Protein AF-0000000077533337 (afdb_homodimer)

Solvent-accessible surface area (backbone atoms only — not comparable to full-atom values): 48650 Å² total; per-residue (Å²): 135,86,79,73,78,74,75,74,79,76,82,74,76,87,69,40,32,58,43,32,55,74,67,71,44,92,47,76,56,39,78,62,49,22,60,57,27,60,71,65,70,42,80,36,46,47,60,76,56,75,80,76,77,74,78,76,70,79,80,81,74,88,78,84,78,76,80,80,71,82,76,68,81,72,71,81,65,77,77,73,71,73,68,72,68,68,56,78,68,75,62,74,67,69,64,77,57,83,79,62,81,77,67,83,55,62,66,55,42,52,27,47,52,40,18,37,71,46,48,29,38,63,70,45,90,56,86,53,74,81,34,60,61,20,45,29,37,26,51,33,46,57,57,50,10,75,77,37,57,36,39,35,25,28,46,37,13,38,19,23,41,50,50,26,68,68,43,81,81,47,67,67,59,25,52,51,26,44,53,48,14,51,53,26,35,53,52,12,49,52,49,44,62,66,43,60,85,68,55,43,87,87,42,42,44,57,49,42,52,35,22,52,39,50,53,50,37,54,44,44,69,47,76,87,48,75,48,35,60,87,79,39,38,47,72,50,74,63,70,66,57,88,56,56,67,44,35,40,42,40,49,52,50,58,71,73,37,57,63,73,65,45,26,36,79,73,36,36,55,52,42,51,59,60,61,44,79,39,62,48,60,26,46,22,66,77,67,71,43,86,71,61,87,54,63,64,62,50,51,55,49,48,55,50,48,70,69,40,80,65,95,54,43,74,44,49,49,52,56,51,58,59,42,48,56,30,48,35,24,34,45,43,51,92,84,52,64,66,63,55,46,59,50,64,33,63,36,74,66,46,48,69,39,64,57,50,72,65,48,53,50,37,37,23,70,58,34,63,68,50,43,53,52,49,38,53,48,27,45,55,50,45,76,43,40,86,36,87,47,38,55,63,48,28,63,49,38,44,53,40,42,61,72,67,50,54,79,89,54,42,74,76,47,48,59,42,54,52,53,47,53,52,58,59,54,68,76,102,135,85,80,75,77,74,75,74,79,76,81,73,78,85,70,41,30,55,44,31,56,74,67,72,45,92,46,76,55,40,78,60,48,21,60,57,27,59,71,65,70,43,81,36,44,47,61,76,57,74,80,76,79,76,78,78,81,79,80,78,87,80,76,84,80,74,81,78,71,79,76,69,83,72,73,82,68,79,76,74,74,74,68,71,70,68,55,78,71,75,62,74,68,70,64,77,56,84,80,62,81,78,67,82,54,64,66,55,41,51,27,47,51,41,17,36,72,45,48,29,38,60,71,44,92,59,86,54,74,82,33,59,61,21,45,29,37,27,51,33,46,59,55,49,10,74,76,37,57,36,39,35,25,29,46,36,13,38,19,24,41,50,51,26,68,68,43,80,81,48,68,68,59,24,51,52,25,44,52,48,14,51,52,26,34,53,53,12,49,53,50,46,62,67,43,59,85,69,57,43,86,88,42,42,44,57,50,41,50,35,22,52,38,50,52,52,39,55,44,44,69,47,75,85,50,76,48,33,61,88,79,39,38,47,74,50,75,61,71,68,58,89,56,54,67,44,36,39,42,38,47,53,50,58,71,73,37,57,62,73,65,46,26,36,79,71,37,35,55,53,42,50,59,60,62,45,78,39,62,49,59,26,46,22,69,77,67,71,42,83,69,60,86,53,63,63,63,51,51,56,48,48,55,50,46,68,70,41,79,66,94,53,43,76,44,48,50,52,55,51,58,58,42,47,56,30,48,35,23,34,45,44,52,93,84,50,65,65,65,58,46,59,50,65,32,64,37,73,65,46,47,70,38,64,58,51,71,66,48,53,51,38,37,22,70,58,34,62,68,50,42,54,52,49,35,53,48,27,46,56,51,47,77,42,41,85,38,86,47,37,54,62,48,31,61,47,38,42,53,41,42,60,72,68,51,54,80,89,55,43,75,75,47,46,59,41,55,50,52,47,53,53,56,56,54,70,78,96

Organism: Fusarium solani (NCBI:txid169388)

Foldseek 3Di:
DPPPPPDDDPPPPPQAWPVCVVVVHDFPNDPPATPVCVVVVHDTNSVPDPPPPPPPPPPPDDDDDDDCPPPPDPPPPDPPPCCVPVPVPCPPPVPPPPPPVPPDDVLLVQLLCLFLPPQQLLPDPDPPCPDPSVCLRNPLQVVVCVVVVLSSLLSSLSSLLVVLLVDDDDPVSSVVSNVSSVVSLVVSLVSLVVCLVPDDLVCLLVLLSSLVSNLLSLLSNPAPDLQRQSQAGAQDPPPTDSNLVSLLSNVVSPVVDPPCSNCPDSNVSVVCLQPPQQPLDAQCVVVVHDADPVVVLLVVLLVVLCPDDDPCSVQLNVLSVLLVLLSCRHRNDPPDRSDRRRSLSVDLCSSSNVHDPSLNVCVNNLPQSSLLSSLQSLLSLLVCCVRSSSVPNSVSSLVSSVVRHDPVCCVSNVRSVVSSVRSVVVVD/DPPPPPDDDPDPPPQAWPVCVVVVHDFPNDPPATPVCVVVVHDTNSVPDPPPPPPPPPDDDDDDDDDPPPPPDPDDPDPPPCCVPVPPPCPPPPPPPPPPPPPDDVLLVQLLCLFLPPQQLLPDPDPPCPDPSVCLRNPLQVVVCVVVVLSSLLSSLSSLLVVLLVDDDDPVSSVVSNVSSVVSLVVSLVSLVVCLVPDDLVCLLVLLSSLVSNLLSLLSNPAPDLQRQSQAGAQDPPPTDSNLVSLLSNVVSPVVDPPCSNCPDSNVSVSCLQPPQAPLDAQCVVSVHDADPVVVLLVVLLVVLCPDDDDCSVQLNVLSVLLVLLSCRHRNDPPDRSPRRRSLSVDLCSSSNVHDPSLNVCVNNLPQSSLLSSLQSLLVLLVCCVRSSSVCNSVSSLVSSVVRHDPVCCVSNVRSVVSSVRSVVVVD

Radius of gyration: 33.66 Å; Cα contacts (8 Å, |Δi|>4): 973; chains: 2; bounding box: 120×99×84 Å

Nearest PDB structures (foldseek):
  7vpr-assembly2_C  TM=4.985E-01  e=7.270E-05  Nakaseomyces glabratus CBS 138
  4wrq-assembly1_A  TM=2.367E-01  e=7.260E+00  Homo sapiens

Sequence (856 aa):
MNIVHHRKPRKRSTTGCSTCRKRKIKCDEGRPACANCLQFKVHCGFKDTPSTESGSSRIDNESNSGVELPRGKKRPGRPRKNWTNWGPKDVPVTSPGPASACSLQVSDVELTLQFASYTGPSLVVSPDLQGPLSQFWSHNVPRLGLQFHFVLHLAFSLAAHHLAYLETGDREKRNLLVALAEHHFSLGLAETAELLPQFDVDTCSSLYIASMLTCVNKVAAGPQSKRDLLVCSMGDDQESRTWMPLIRGVRVIRSRFPTEVLFSGHLEPFRHYSSAPSSLQPTCTRLNIKRLDWEEPLDCLRKFVELSDGSSASVRPRALDAMIPIYAATYGRVEEQASGAKPLYRFVFHWMYWLEAEFIASLQQGDQVSLLILAYYAVLLNTMRNKWYMEPWAEHIIASIKEEIKQDLQRYLQWPLEALDIGTSDGAMNIVHHRKPRKRSTTGCSTCRKRKIKCDEGRPACANCLQFKVHCGFKDTPSTESGSSRIDNESNSGVELPRGKKRPGRPRKNWTNWGPKDVPVTSPGPASACSLQVSDVELTLQFASYTGPSLVVSPDLQGPLSQFWSHNVPRLGLQFHFVLHLAFSLAAHHLAYLETGDREKRNLLVALAEHHFSLGLAETAELLPQFDVDTCSSLYIASMLTCVNKVAAGPQSKRDLLVCSMGDDQESRTWMPLIRGVRVIRSRFPTEVLFSGHLEPFRHYSSAPSSLQPTCTRLNIKRLDWEEPLDCLRKFVELSDGSSASVRPRALDAMIPIYAATYGRVEEQASGAKPLYRFVFHWMYWLEAEFIASLQQGDQVSLLILAYYAVLLNTMRNKWYMEPWAEHIIASIKEEIKQDLQRYLQWPLEALDIGTSDGA

pLDDT: mean 76.34, std 23.76, range [19.94, 98.44]

Structure (mmCIF, N/CA/C/O backbone):
data_AF-0000000077533337-model_v1
#
loop_
_entity.id
_entity.type
_entity.pdbx_description
1 polymer 'Zn(2)-C6 fungal-type domain-containing protein'
#
loop_
_atom_site.group_PDB
_atom_site.id
_atom_site.type_symbol
_atom_site.label_atom_id
_atom_site.label_alt_id
_atom_site.label_comp_id
_atom_site.label_asym_id
_atom_site.label_entity_id
_atom_site.label_seq_id
_atom_site.pdbx_PDB_ins_code
_atom_site.Cartn_x
_atom_site.Cartn_y
_atom_site.Cartn_z
_atom_site.occupancy
_atom_site.B_iso_or_equiv
_atom_site.auth_seq_id
_atom_site.auth_comp_id
_atom_site.auth_asym_id
_atom_site.auth_atom_id
_atom_site.pdbx_PDB_model_num
ATOM 1 N N . MET A 1 1 ? -6.633 15.812 -52.906 1 26.62 1 MET A N 1
ATOM 2 C CA . MET A 1 1 ? -7.527 16.484 -51.969 1 26.62 1 MET A CA 1
ATOM 3 C C . MET A 1 1 ? -7.395 15.883 -50.562 1 26.62 1 MET A C 1
ATOM 5 O O . MET A 1 1 ? -7.539 14.672 -50.406 1 26.62 1 MET A O 1
ATOM 9 N N . ASN A 1 2 ? -6.559 16.484 -49.688 1 29.97 2 ASN A N 1
ATOM 10 C CA . ASN A 1 2 ? -6.066 16.203 -48.344 1 29.97 2 ASN A CA 1
ATOM 11 C C . ASN A 1 2 ? -7.199 16.203 -47.344 1 29.97 2 ASN A C 1
ATOM 13 O O . ASN A 1 2 ? -7.793 17.25 -47.062 1 29.97 2 ASN A O 1
ATOM 17 N N . ILE A 1 3 ? -8.023 15.164 -47.281 1 37.56 3 ILE A N 1
ATOM 18 C CA . ILE A 1 3 ? -9.195 15.039 -46.438 1 37.56 3 ILE A CA 1
ATOM 19 C C . ILE A 1 3 ? -8.773 15.109 -44.969 1 37.56 3 ILE A C 1
ATOM 21 O O . ILE A 1 3 ? -8.094 14.211 -44.469 1 37.56 3 ILE A O 1
ATOM 25 N N . VAL A 1 4 ? -8.453 16.312 -44.469 1 35.28 4 VAL A N 1
ATOM 26 C CA . VAL A 1 4 ? -8.156 16.562 -43.031 1 35.28 4 VAL A CA 1
ATOM 27 C C . VAL A 1 4 ? -9.352 16.156 -42.188 1 35.28 4 VAL A C 1
ATOM 29 O O . VAL A 1 4 ? -10.461 16.656 -42.375 1 35.28 4 VAL A O 1
ATOM 32 N N . HIS A 1 5 ? -9.422 14.875 -41.844 1 35.94 5 HIS A N 1
ATOM 33 C CA . HIS A 1 5 ? -10.445 14.383 -40.906 1 35.94 5 HIS A CA 1
ATOM 34 C C . HIS A 1 5 ? -10.461 15.195 -39.625 1 35.94 5 HIS A C 1
ATOM 36 O O . HIS A 1 5 ? -9.445 15.289 -38.938 1 35.94 5 HIS A O 1
ATOM 42 N N . HIS A 1 6 ? -11.25 16.25 -39.625 1 35.38 6 HIS A N 1
ATOM 43 C CA . HIS A 1 6 ? -11.523 17.078 -38.438 1 35.38 6 HIS A CA 1
ATOM 44 C C . HIS A 1 6 ? -12.102 16.234 -37.312 1 35.38 6 HIS A C 1
ATOM 46 O O . HIS A 1 6 ? -13.117 15.555 -37.5 1 35.38 6 HIS A O 1
ATOM 52 N N . ARG A 1 7 ? -11.305 15.695 -36.438 1 36.22 7 ARG A N 1
ATOM 53 C CA . ARG A 1 7 ? -11.766 15.031 -35.219 1 36.22 7 ARG A CA 1
ATOM 54 C C . ARG A 1 7 ? -12.758 15.898 -34.469 1 36.22 7 ARG A C 1
ATOM 56 O O . ARG A 1 7 ? -12.5 17.078 -34.25 1 36.22 7 ARG A O 1
ATOM 63 N N . LYS A 1 8 ? -14.016 15.562 -34.5 1 40.16 8 LYS A N 1
ATOM 64 C CA . LYS A 1 8 ? -15.078 16.25 -33.781 1 40.16 8 LYS A CA 1
ATOM 65 C C . LYS A 1 8 ? -14.703 16.438 -32.312 1 40.16 8 LYS A C 1
ATOM 67 O O . LYS A 1 8 ? -14.148 15.531 -31.688 1 40.16 8 LYS A O 1
ATOM 72 N N . PRO A 1 9 ? -14.656 17.656 -31.812 1 36.84 9 PRO A N 1
ATOM 73 C CA . PRO A 1 9 ? -14.375 17.891 -30.391 1 36.84 9 PRO A CA 1
ATOM 74 C C . PRO A 1 9 ? -15.312 17.109 -29.469 1 36.84 9 PRO A C 1
ATOM 76 O O . PRO A 1 9 ? -16.5 16.984 -29.75 1 36.84 9 PRO A O 1
ATOM 79 N N . ARG A 1 10 ? -14.945 16.078 -28.844 1 41.53 10 ARG A N 1
ATOM 80 C CA . ARG A 1 10 ? -15.727 15.312 -27.875 1 41.53 10 ARG A CA 1
ATOM 81 C C . ARG A 1 10 ? -16.453 16.234 -26.906 1 41.53 10 ARG A C 1
ATOM 83 O O . ARG A 1 10 ? -15.898 17.234 -26.453 1 41.53 10 ARG A O 1
ATOM 90 N N . LYS A 1 11 ? -17.766 16.25 -26.859 1 41.38 11 LYS A N 1
ATOM 91 C CA . LYS A 1 11 ? -18.656 17.016 -25.984 1 41.38 11 LYS A CA 1
ATOM 92 C C . LYS A 1 11 ? -18.312 16.812 -24.516 1 41.38 11 LYS A C 1
ATOM 94 O O . LYS A 1 11 ? -18.297 15.672 -24.031 1 41.38 11 LYS A O 1
ATOM 99 N N . ARG A 1 12 ? -17.484 17.609 -23.859 1 44.31 12 ARG A N 1
ATOM 100 C CA . ARG A 1 12 ? -17.203 17.656 -22.438 1 44.31 12 ARG A CA 1
ATOM 101 C C . ARG A 1 12 ? -18.5 17.672 -21.625 1 44.31 12 ARG A C 1
ATOM 103 O O . ARG A 1 12 ? -19.422 18.422 -21.938 1 44.31 12 ARG A O 1
ATOM 110 N N . SER A 1 13 ? -18.844 16.609 -20.984 1 47.53 13 SER A N 1
ATOM 111 C CA . SER A 1 13 ? -20.016 16.625 -20.109 1 47.53 13 SER A CA 1
ATOM 112 C C . SER A 1 13 ? -19.922 17.719 -19.047 1 47.53 13 SER A C 1
ATOM 114 O O . SER A 1 13 ? -18.906 17.812 -18.359 1 47.53 13 SER A O 1
ATOM 116 N N . THR A 1 14 ? -20.484 18.781 -19.062 1 58.12 14 THR A N 1
ATOM 117 C CA . THR A 1 14 ? -20.5 19.969 -18.188 1 58.12 14 THR A CA 1
ATOM 118 C C . THR A 1 14 ? -21.203 19.656 -16.875 1 58.12 14 THR A C 1
ATOM 120 O O . THR A 1 14 ? -21.234 20.484 -15.969 1 58.12 14 THR A O 1
ATOM 123 N N . THR A 1 15 ? -21.641 18.375 -16.562 1 65.19 15 THR A N 1
ATOM 124 C CA . THR A 1 15 ? -22.516 18.125 -15.406 1 65.19 15 THR A CA 1
ATOM 125 C C . THR A 1 15 ? -21.781 17.281 -14.359 1 65.19 15 THR A C 1
ATOM 127 O O . THR A 1 15 ? -22.406 16.75 -13.445 1 65.19 15 THR A O 1
ATOM 130 N N . GLY A 1 16 ? -20.594 17.172 -14.484 1 70.62 16 GLY A N 1
ATOM 131 C CA . GLY A 1 16 ? -19.844 16.391 -13.508 1 70.62 16 GLY A CA 1
ATOM 132 C C . GLY A 1 16 ? -19.625 17.125 -12.203 1 70.62 16 GLY A C 1
ATOM 133 O O . GLY A 1 16 ? -19.812 18.328 -12.125 1 70.62 16 GLY A O 1
ATOM 134 N N . CYS A 1 17 ? -19.406 16.25 -11.094 1 69.81 17 CYS A N 1
ATOM 135 C CA . CYS A 1 17 ? -19.203 16.891 -9.805 1 69.81 17 CYS A CA 1
ATOM 136 C C . CYS A 1 17 ? -17.969 17.781 -9.82 1 69.81 17 CYS A C 1
ATOM 138 O O . CYS A 1 17 ? -17.062 17.562 -10.617 1 69.81 17 CYS A O 1
ATOM 140 N N . SER A 1 18 ? -18.047 18.812 -9.055 1 73.06 18 SER A N 1
ATOM 141 C CA . SER A 1 18 ? -16.984 19.812 -9.039 1 73.06 18 SER A CA 1
ATOM 142 C C . SER A 1 18 ? -15.625 19.172 -8.758 1 73.06 18 SER A C 1
ATOM 144 O O . SER A 1 18 ? -14.594 19.625 -9.273 1 73.06 18 SER A O 1
ATOM 146 N N . THR A 1 19 ? -15.578 18.141 -8.102 1 71.56 19 THR A N 1
ATOM 147 C CA . THR A 1 19 ? -14.352 17.438 -7.73 1 71.56 19 THR A CA 1
ATOM 148 C C . THR A 1 19 ? -13.773 16.688 -8.922 1 71.56 19 THR A C 1
ATOM 150 O O . THR A 1 19 ? -12.578 16.75 -9.188 1 71.56 19 THR A O 1
ATOM 153 N N . CYS A 1 20 ? -14.539 16.047 -9.586 1 69 20 CYS A N 1
ATOM 154 C CA . CYS A 1 20 ? -14.125 15.32 -10.781 1 69 20 CYS A CA 1
ATOM 155 C C . CYS A 1 20 ? -13.68 16.281 -11.883 1 69 20 CYS A C 1
ATOM 157 O O . CYS A 1 20 ? -12.711 16.016 -12.586 1 69 20 CYS A O 1
ATOM 159 N N . ARG A 1 21 ? -14.406 17.406 -12.008 1 69.94 21 ARG A N 1
ATOM 160 C CA . ARG A 1 21 ? -14.078 18.438 -12.977 1 69.94 21 ARG A CA 1
ATOM 161 C C . ARG A 1 21 ? -12.695 19.031 -12.695 1 69.94 21 ARG A C 1
ATOM 163 O O . ARG A 1 21 ? -11.906 19.234 -13.617 1 69.94 21 ARG A O 1
ATOM 170 N N . LYS A 1 22 ? -12.508 19.234 -11.508 1 67.31 22 LYS A N 1
ATOM 171 C CA . LYS A 1 22 ? -11.219 19.781 -11.086 1 67.31 22 LYS A CA 1
ATOM 172 C C . LYS A 1 22 ? -10.094 18.781 -11.32 1 67.31 22 LYS A C 1
ATOM 174 O O . LYS A 1 22 ? -8.977 19.172 -11.672 1 67.31 22 LYS A O 1
ATOM 179 N N . ARG A 1 23 ? -10.328 17.609 -11.305 1 65.06 23 ARG A N 1
ATOM 180 C CA . ARG A 1 23 ? -9.383 16.5 -11.445 1 65.06 23 ARG A CA 1
ATOM 181 C C . ARG A 1 23 ? -9.289 16.047 -12.898 1 65.06 23 ARG A C 1
ATOM 183 O O . ARG A 1 23 ? -8.477 15.188 -13.234 1 65.06 23 ARG A O 1
ATOM 190 N N . LYS A 1 24 ? -10.188 16.656 -13.75 1 60.75 24 LYS A N 1
ATOM 191 C CA . LYS A 1 24 ? -10.266 16.391 -15.18 1 60.75 24 LYS A CA 1
ATOM 192 C C . LYS A 1 24 ? -10.461 14.906 -15.461 1 60.75 24 LYS A C 1
ATOM 194 O O . LYS A 1 24 ? -9.828 14.352 -16.359 1 60.75 24 LYS A O 1
ATOM 199 N N . ILE A 1 25 ? -11.242 14.289 -14.625 1 66.94 25 ILE A N 1
ATOM 200 C CA . ILE A 1 25 ? -11.656 12.914 -14.867 1 66.94 25 ILE A CA 1
ATOM 201 C C . ILE A 1 25 ? -13.141 12.875 -15.234 1 66.94 25 ILE A C 1
ATOM 203 O O . ILE A 1 25 ? -13.906 13.75 -14.836 1 66.94 25 ILE A O 1
ATOM 207 N N . LYS A 1 26 ? -13.5 11.836 -16.047 1 66.88 26 LYS A N 1
ATOM 208 C CA . LYS A 1 26 ? -14.891 11.672 -16.438 1 66.88 26 LYS A CA 1
ATOM 209 C C . LYS A 1 26 ? -15.758 11.273 -15.242 1 66.88 26 LYS A C 1
ATOM 211 O O . LYS A 1 26 ? -15.516 10.25 -14.602 1 66.88 26 LYS A O 1
ATOM 216 N N . CYS A 1 27 ? -16.594 12.055 -14.766 1 69.06 27 CYS A N 1
ATOM 217 C CA . CYS A 1 27 ? -17.531 11.875 -13.664 1 69.06 27 CYS A CA 1
ATOM 218 C C . CYS A 1 27 ? -18.734 11.039 -14.094 1 69.06 27 CYS A C 1
ATOM 220 O O . CYS A 1 27 ? -19.234 11.203 -15.203 1 69.06 27 CYS A O 1
ATOM 222 N N . ASP A 1 28 ? -19.219 10.141 -13.484 1 69.5 28 ASP A N 1
ATOM 223 C CA . ASP A 1 28 ? -20.391 9.352 -13.812 1 69.5 28 ASP A CA 1
ATOM 224 C C . ASP A 1 28 ? -21.672 10.062 -13.359 1 69.5 28 ASP A C 1
ATOM 226 O O . ASP A 1 28 ? -22.766 9.523 -13.516 1 69.5 28 ASP A O 1
ATOM 230 N N . GLU A 1 29 ? -21.625 11.219 -12.742 1 69.5 29 GLU A N 1
ATOM 231 C CA . GLU A 1 29 ? -22.719 12.109 -12.336 1 69.5 29 GLU A CA 1
ATOM 232 C C . GLU A 1 29 ? -23.641 11.422 -11.352 1 69.5 29 GLU A C 1
ATOM 234 O O . GLU A 1 29 ? -24.812 11.82 -11.203 1 69.5 29 GLU A O 1
ATOM 239 N N . GLY A 1 30 ? -23.094 10.359 -10.719 1 69.94 30 GLY A N 1
ATOM 240 C CA . GLY A 1 30 ? -23.906 9.727 -9.688 1 69.94 30 GLY A CA 1
ATOM 241 C C . GLY A 1 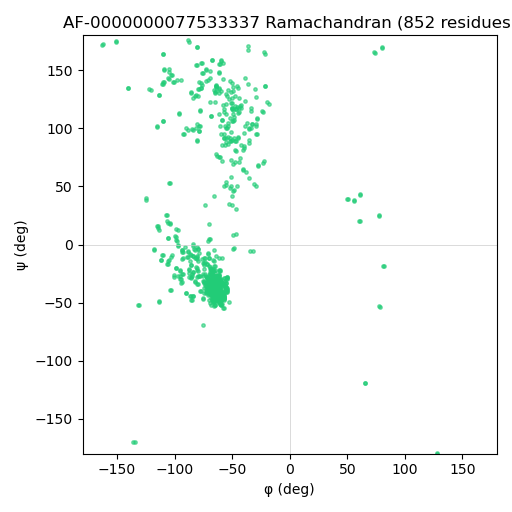30 ? -24.172 10.633 -8.5 1 69.94 30 GLY A C 1
ATOM 242 O O . GLY A 1 30 ? -23.297 11.414 -8.102 1 69.94 30 GLY A O 1
ATOM 243 N N . ARG A 1 31 ? -25.469 10.828 -7.977 1 68.69 31 ARG A N 1
ATOM 244 C CA . ARG A 1 31 ? -25.891 11.539 -6.777 1 68.69 31 ARG A CA 1
ATOM 245 C C . ARG A 1 31 ? -26.297 10.562 -5.68 1 68.69 31 ARG A C 1
ATOM 247 O O . ARG A 1 31 ? -26.766 9.453 -5.961 1 68.69 31 ARG A O 1
ATOM 254 N N . PRO A 1 32 ? -26.016 10.875 -4.5 1 65.19 32 PRO A N 1
ATOM 255 C CA . PRO A 1 32 ? -25.516 12.141 -3.959 1 65.19 32 PRO A CA 1
ATOM 256 C C . PRO A 1 32 ? -24 12.266 -4.07 1 65.19 32 PRO A C 1
ATOM 258 O O . PRO A 1 32 ? -23.453 13.359 -3.914 1 65.19 32 PRO A O 1
ATOM 261 N N . ALA A 1 33 ? -23.266 11.195 -4.43 1 70.88 33 ALA A N 1
ATOM 262 C CA . ALA A 1 33 ? -21.828 11.25 -4.66 1 70.88 33 ALA A CA 1
ATOM 263 C C . ALA A 1 33 ? -21.438 10.383 -5.855 1 70.88 33 ALA A C 1
ATOM 265 O O . ALA A 1 33 ? -21.969 9.289 -6.039 1 70.88 33 ALA A O 1
ATOM 266 N N . CYS A 1 34 ? -20.578 10.969 -6.719 1 70 34 CYS A N 1
ATOM 267 C CA . CYS A 1 34 ? -20.219 10.227 -7.922 1 70 34 CYS A CA 1
ATOM 268 C C . CYS A 1 34 ? -19.281 9.07 -7.594 1 70 34 CYS A C 1
ATOM 270 O O . CYS A 1 34 ? -18.578 9.109 -6.586 1 70 34 CYS A O 1
ATOM 272 N N . ALA A 1 35 ? -19.375 8.07 -8.406 1 68.38 35 ALA A N 1
ATOM 273 C CA . ALA A 1 35 ? -18.625 6.832 -8.195 1 68.38 35 ALA A CA 1
ATOM 274 C C . ALA A 1 35 ? -17.125 7.109 -8.125 1 68.38 35 ALA A C 1
ATOM 276 O O . ALA A 1 35 ? -16.406 6.465 -7.363 1 68.38 35 ALA A O 1
ATOM 277 N N . ASN A 1 36 ? -16.719 8.094 -8.844 1 63.66 36 ASN A N 1
ATOM 278 C CA . ASN A 1 36 ? -15.305 8.453 -8.859 1 63.66 36 ASN A CA 1
ATOM 279 C C . ASN A 1 36 ? -14.859 9.039 -7.52 1 63.66 36 ASN A C 1
ATOM 281 O O . ASN A 1 36 ? -13.836 8.625 -6.969 1 63.66 36 ASN A O 1
ATOM 285 N N . CYS A 1 37 ? -15.539 9.914 -7.086 1 65.56 37 CYS A N 1
ATOM 286 C CA . CYS A 1 37 ? -15.227 10.578 -5.824 1 65.56 37 CYS A CA 1
ATOM 287 C C . CYS A 1 37 ? -15.359 9.609 -4.656 1 65.56 37 CYS A C 1
ATOM 289 O O . CYS A 1 37 ? -14.539 9.625 -3.734 1 65.56 37 CYS A O 1
ATOM 291 N N . LEU A 1 38 ? -16.375 8.789 -4.812 1 62.91 38 LEU A N 1
ATOM 292 C CA . LEU A 1 38 ? -16.562 7.75 -3.807 1 62.91 38 LEU A CA 1
ATOM 293 C C . LEU A 1 38 ? -15.406 6.762 -3.828 1 62.91 38 LEU A C 1
ATOM 295 O O . LEU A 1 38 ? -14.906 6.367 -2.775 1 62.91 38 LEU A O 1
ATOM 299 N N . GLN A 1 39 ? -15.055 6.5 -5 1 61.28 39 GLN A N 1
ATOM 300 C CA . GLN A 1 39 ? -13.977 5.539 -5.211 1 61.28 39 GLN A CA 1
ATOM 301 C C . GLN A 1 39 ? -12.648 6.082 -4.695 1 61.28 39 GLN A C 1
ATOM 303 O O . GLN A 1 39 ? -11.859 5.348 -4.098 1 61.28 39 GLN A O 1
ATOM 308 N N . PHE A 1 40 ? -12.523 7.348 -4.84 1 58.72 40 PHE A N 1
ATOM 309 C CA . PHE A 1 40 ? -11.258 7.988 -4.492 1 58.72 40 PHE A CA 1
ATOM 310 C C . PHE A 1 40 ? -11.336 8.617 -3.107 1 58.72 40 PHE A C 1
ATOM 312 O O . PHE A 1 40 ? -10.398 9.297 -2.68 1 58.72 40 PHE A O 1
ATOM 319 N N . LYS A 1 41 ? -12.5 8.359 -2.514 1 54.66 41 LYS A N 1
ATOM 320 C CA . LYS A 1 41 ? -12.797 8.812 -1.158 1 54.66 41 LYS A CA 1
ATOM 321 C C . LYS A 1 41 ? -12.484 10.297 -0.99 1 54.66 41 LYS A C 1
ATOM 323 O O . LYS A 1 41 ? -11.852 10.688 -0.011 1 54.66 41 LYS A O 1
ATOM 328 N N . VAL A 1 42 ? -12.797 11.055 -2.01 1 63.16 42 VAL A N 1
ATOM 329 C CA . VAL A 1 42 ? -12.703 12.508 -1.986 1 63.16 42 VAL A CA 1
ATOM 330 C C . VAL A 1 42 ? -14.094 13.117 -1.861 1 63.16 42 VAL A C 1
ATOM 332 O O . VAL A 1 42 ? -15.094 12.469 -2.16 1 63.16 42 VAL A O 1
ATOM 335 N N . HIS A 1 43 ? -14.125 14.219 -1.229 1 64.44 43 HIS A N 1
ATOM 336 C CA . HIS A 1 43 ? -15.391 14.938 -1.153 1 64.44 43 HIS A CA 1
ATOM 337 C C . HIS A 1 43 ? -15.953 15.203 -2.545 1 64.44 43 HIS A C 1
ATOM 339 O O . HIS A 1 43 ? -15.297 15.836 -3.373 1 64.44 43 HIS A O 1
ATOM 345 N N . CYS A 1 44 ? -17.156 14.672 -2.748 1 66.56 44 CYS A N 1
ATOM 346 C CA . CYS A 1 44 ? -17.812 14.844 -4.035 1 66.56 44 CYS A CA 1
ATOM 347 C C . CYS A 1 44 ? -18.547 16.172 -4.102 1 66.56 44 CYS A C 1
ATOM 349 O O . CYS A 1 44 ? -19.266 16.547 -3.168 1 66.56 44 CYS A O 1
ATOM 351 N N . GLY A 1 45 ? -18.359 17 -5.016 1 67.19 45 GLY A N 1
ATOM 352 C CA . GLY A 1 45 ? -18.969 18.312 -5.207 1 67.19 45 GLY A CA 1
ATOM 353 C C . GLY A 1 45 ? -20.469 18.266 -5.312 1 67.19 45 GLY A C 1
ATOM 354 O O . GLY A 1 45 ? -21.141 19.312 -5.234 1 67.19 45 GLY A O 1
ATOM 355 N N . PHE A 1 46 ? -21.141 17.094 -5.465 1 68.62 46 PHE A N 1
ATOM 356 C CA . PHE A 1 46 ? -22.594 16.984 -5.531 1 68.62 46 PHE A CA 1
ATOM 357 C C . PHE A 1 46 ? -23.203 17.031 -4.133 1 68.62 46 PHE A C 1
ATOM 359 O O . PHE A 1 46 ? -24.375 17.344 -3.977 1 68.62 46 PHE A O 1
ATOM 366 N N . LYS A 1 47 ? -22.547 16.797 -3.207 1 60.56 47 LYS A N 1
ATOM 367 C CA . LYS A 1 47 ? -23.109 16.703 -1.862 1 60.56 47 LYS A CA 1
ATOM 368 C C . LYS A 1 47 ? -23.516 18.078 -1.332 1 60.56 47 LYS A C 1
ATOM 370 O O . LYS A 1 47 ? -24.438 18.188 -0.534 1 60.56 47 LYS A O 1
ATOM 375 N N . ASP A 1 48 ? -22.938 19.156 -1.685 1 50.44 48 ASP A N 1
ATOM 376 C CA . ASP A 1 48 ? -23.219 20.484 -1.162 1 50.44 48 ASP A CA 1
ATOM 377 C C . ASP A 1 48 ? -24.344 21.172 -1.959 1 50.44 48 ASP A C 1
ATOM 379 O O . ASP A 1 48 ? -24.688 22.312 -1.69 1 50.44 48 ASP A O 1
ATOM 383 N N . THR A 1 49 ? -24.75 20.641 -3.061 1 42.84 49 THR A N 1
ATOM 384 C CA . THR A 1 49 ? -25.797 21.375 -3.775 1 42.84 49 THR A CA 1
ATOM 385 C C . THR A 1 49 ? -27.172 21.078 -3.184 1 42.84 49 THR A C 1
ATOM 387 O O . THR A 1 49 ? -27.609 19.922 -3.184 1 42.84 49 THR A O 1
ATOM 390 N N . PRO A 1 50 ? -27.734 21.938 -2.354 1 37.19 50 PRO A N 1
ATOM 391 C CA . PRO A 1 50 ? -29.141 21.797 -1.988 1 37.19 50 PRO A CA 1
ATOM 392 C C . PRO A 1 50 ? -30.031 21.531 -3.195 1 37.19 50 PRO A C 1
ATOM 394 O O . PRO A 1 50 ? -29.766 22.031 -4.289 1 37.19 50 PRO A O 1
ATOM 397 N N . SER A 1 51 ? -30.703 20.453 -3.289 1 36.72 51 SER A N 1
ATOM 398 C CA . SER A 1 51 ? -31.781 20.234 -4.25 1 36.72 51 SER A CA 1
ATOM 399 C C . SER A 1 51 ? -32.688 21.438 -4.32 1 36.72 51 SER A C 1
ATOM 401 O O . SER A 1 51 ? -33.438 21.734 -3.367 1 36.72 51 SER A O 1
ATOM 403 N N . THR A 1 52 ? -32.406 22.562 -4.82 1 30.81 52 THR A N 1
ATOM 404 C CA . THR A 1 52 ? -33.469 23.531 -5.074 1 30.81 52 THR A CA 1
ATOM 405 C C . THR A 1 52 ? -34.594 22.891 -5.852 1 30.81 52 THR A C 1
ATOM 407 O O . THR A 1 52 ? -34.406 22.438 -6.984 1 30.81 52 THR A O 1
ATOM 410 N N . GLU A 1 53 ? -35.594 22.297 -5.145 1 31.09 53 GLU A N 1
ATOM 411 C CA . GLU A 1 53 ? -36.938 21.969 -5.637 1 31.09 53 GLU A CA 1
ATOM 412 C C . GLU A 1 53 ? -37.562 23.125 -6.406 1 31.09 53 GLU A C 1
ATOM 414 O O . GLU A 1 53 ? -37.969 24.125 -5.812 1 31.09 53 GLU A O 1
ATOM 419 N N . SER A 1 54 ? -36.969 23.734 -7.34 1 27.88 54 SER A N 1
ATOM 420 C CA . SER A 1 54 ? -37.75 24.703 -8.094 1 27.88 54 SER A CA 1
ATOM 421 C C . SER A 1 54 ? -39.062 24.109 -8.594 1 27.88 54 SER A C 1
ATOM 423 O O . SER A 1 54 ? -39.062 23.094 -9.305 1 27.88 54 SER A O 1
ATOM 425 N N . GLY A 1 55 ? -40.219 24.312 -7.863 1 27.38 55 GLY A N 1
ATOM 426 C CA . GLY A 1 55 ? -41.656 24.125 -8.109 1 27.38 55 GLY A CA 1
ATOM 427 C C . GLY A 1 55 ? -42.094 24.688 -9.453 1 27.38 55 GLY A C 1
ATOM 428 O O . GLY A 1 55 ? -42.906 25.609 -9.5 1 27.38 55 GLY A O 1
ATOM 429 N N . SER A 1 56 ? -41.344 24.75 -10.484 1 25.53 56 SER A N 1
ATOM 430 C CA . SER A 1 56 ? -41.969 25.406 -11.641 1 25.53 56 SER A CA 1
ATOM 431 C C . SER A 1 56 ? -43.25 24.688 -12.07 1 25.53 56 SER A C 1
ATOM 433 O O . SER A 1 56 ? -43.25 23.469 -12.242 1 25.53 56 SER A O 1
ATOM 435 N N . SER A 1 57 ? -44.438 25.344 -11.766 1 24.64 57 SER A N 1
ATOM 436 C CA . SER A 1 57 ? -45.812 25.156 -12.156 1 24.64 57 SER A CA 1
ATOM 437 C C . SER A 1 57 ? -45.969 25.047 -13.672 1 24.64 57 SER A C 1
ATOM 439 O O . SER A 1 57 ? -47.031 25.281 -14.219 1 24.64 57 SER A O 1
ATOM 441 N N . ARG A 1 58 ? -45.094 24.5 -14.414 1 21.59 58 ARG A N 1
ATOM 442 C CA . ARG A 1 58 ? -45.406 24.688 -15.836 1 21.59 58 ARG A CA 1
ATOM 443 C C . ARG A 1 58 ? -46.75 24.109 -16.188 1 21.59 58 ARG A C 1
ATOM 445 O O . ARG A 1 58 ? -47.094 22.984 -15.789 1 21.59 58 ARG A O 1
ATOM 452 N N . ILE A 1 59 ? -47.75 24.953 -16.422 1 23.12 59 ILE A N 1
ATOM 453 C CA . ILE A 1 59 ? -49.125 24.891 -16.953 1 23.12 59 ILE A CA 1
ATOM 454 C C . ILE A 1 59 ? -49.094 24.172 -18.312 1 23.12 59 ILE A C 1
ATOM 456 O O . ILE A 1 59 ? -48.656 24.719 -19.312 1 23.12 59 ILE A O 1
ATOM 460 N N . ASP A 1 60 ? -48.438 22.984 -18.5 1 20.44 60 ASP A N 1
ATOM 461 C CA . ASP A 1 60 ? -48.406 22.391 -19.828 1 20.44 60 ASP A CA 1
ATOM 462 C C . ASP A 1 60 ? -49.844 22.109 -20.328 1 20.44 60 ASP A C 1
ATOM 464 O O . ASP A 1 60 ? -50.594 21.359 -19.672 1 20.44 60 ASP A O 1
ATOM 468 N N . ASN A 1 61 ? -50.5 22.953 -21.094 1 19.94 61 ASN A N 1
ATOM 469 C CA . ASN A 1 61 ? -51.781 23.031 -21.812 1 19.94 61 ASN A CA 1
ATOM 470 C C . ASN A 1 61 ? -52 21.812 -22.719 1 19.94 61 ASN A C 1
ATOM 472 O O . ASN A 1 61 ? -53.125 21.453 -23.031 1 19.94 61 ASN A O 1
ATOM 476 N N . GLU A 1 62 ? -51.094 21.328 -23.594 1 20.61 62 GLU A N 1
ATOM 477 C CA . GLU A 1 62 ? -51.531 21.078 -24.969 1 20.61 62 GLU A CA 1
ATOM 478 C C . GLU A 1 62 ? -52.5 19.891 -25.031 1 20.61 62 GLU A C 1
ATOM 480 O O . GLU A 1 62 ? -52.375 18.969 -24.234 1 20.61 62 GLU A O 1
ATOM 485 N N . SER A 1 63 ? -53.531 19.859 -26.047 1 21.56 63 SER A N 1
ATOM 486 C CA . SER A 1 63 ? -54.781 19.344 -26.531 1 21.56 63 SER A CA 1
ATOM 487 C C . SER A 1 63 ? -54.656 17.922 -27.047 1 21.56 63 SER A C 1
ATOM 489 O O . SER A 1 63 ? -55.625 17.172 -27.078 1 21.56 63 SER A O 1
ATOM 491 N N . ASN A 1 64 ? -53.562 17.562 -27.797 1 20.59 64 ASN A N 1
ATOM 492 C CA . ASN A 1 64 ? -53.875 16.828 -29.016 1 20.59 64 ASN A CA 1
ATOM 493 C C . ASN A 1 64 ? -54.406 15.43 -28.719 1 20.59 64 ASN A C 1
ATOM 495 O O . ASN A 1 64 ? -54.031 14.812 -27.734 1 20.59 64 ASN A O 1
ATOM 499 N N . SER A 1 65 ? -55.438 14.844 -29.516 1 22.62 65 SER A N 1
ATOM 500 C CA . SER A 1 65 ? -56.531 13.883 -29.594 1 22.62 65 SER A CA 1
ATOM 501 C C . SER A 1 65 ? -56.031 12.453 -29.734 1 22.62 65 SER A C 1
ATOM 503 O O . SER A 1 65 ? -56.812 11.508 -29.844 1 22.62 65 SER A O 1
ATOM 505 N N . GLY A 1 66 ? -54.75 12.312 -30.016 1 21.06 66 GLY A N 1
ATOM 506 C CA . GLY A 1 66 ? -54.5 11.156 -30.875 1 21.06 66 GLY A CA 1
ATOM 507 C C . GLY A 1 66 ? -55 9.859 -30.266 1 21.06 66 GLY A C 1
ATOM 508 O O . GLY A 1 66 ? -55.281 9.789 -29.062 1 21.06 66 GLY A O 1
ATOM 509 N N . VAL A 1 67 ? -55.25 8.914 -31.156 1 23.47 67 VAL A N 1
ATOM 510 C CA . VAL A 1 67 ? -55.969 7.648 -31.281 1 23.47 67 VAL A CA 1
ATOM 511 C C . VAL A 1 67 ? -55.375 6.633 -30.297 1 23.47 67 VAL A C 1
ATOM 513 O O . VAL A 1 67 ? -54.188 6.586 -30.078 1 23.47 67 VAL A O 1
ATOM 516 N N . GLU A 1 68 ? -56.219 5.93 -29.484 1 23.19 68 GLU A N 1
ATOM 517 C CA . GLU A 1 68 ? -56.188 5.102 -28.281 1 23.19 68 GLU A CA 1
ATOM 518 C C . GLU A 1 68 ? -55.594 3.73 -28.562 1 23.19 68 GLU A C 1
ATOM 520 O O . GLU A 1 68 ? -56.281 2.834 -29.062 1 23.19 68 GLU A O 1
ATOM 525 N N . LEU A 1 69 ? -54.594 3.645 -29.484 1 25.27 69 LEU A N 1
ATOM 526 C CA . LEU A 1 69 ? -54.375 2.26 -29.875 1 25.27 69 LEU A CA 1
ATOM 527 C C . LEU A 1 69 ? -54.25 1.36 -28.656 1 25.27 69 LEU A C 1
ATOM 529 O O . LEU A 1 69 ? -53.719 1.782 -27.625 1 25.27 69 LEU A O 1
ATOM 533 N N . PRO A 1 70 ? -54.906 0.171 -28.641 1 23.73 70 PRO A N 1
ATOM 534 C CA . PRO A 1 70 ? -55.25 -0.738 -27.547 1 23.73 70 PRO A CA 1
ATOM 535 C C . PRO A 1 70 ? -54 -1.259 -26.828 1 23.73 70 PRO A C 1
ATOM 537 O O . PRO A 1 70 ? -53 -1.61 -27.469 1 23.73 70 PRO A O 1
ATOM 540 N N . ARG A 1 71 ? -53.688 -0.759 -25.75 1 23.05 71 ARG A N 1
ATOM 541 C CA . ARG A 1 71 ? -52.469 -0.944 -24.953 1 23.05 71 ARG A CA 1
ATOM 542 C C . ARG A 1 71 ? -52.281 -2.41 -24.578 1 23.05 71 ARG A C 1
ATOM 544 O O . ARG A 1 71 ? -53.125 -2.994 -23.875 1 23.05 71 ARG A O 1
ATOM 551 N N . GLY A 1 72 ? -51.938 -3.215 -25.531 1 20.14 72 GLY A N 1
ATOM 552 C CA . GLY A 1 72 ? -51.812 -4.648 -25.297 1 20.14 72 GLY A CA 1
ATOM 553 C C . GLY A 1 72 ? -51.25 -4.992 -23.938 1 20.14 72 GLY A C 1
ATOM 554 O O . GLY A 1 72 ? -50.625 -4.152 -23.281 1 20.14 72 GLY A O 1
ATOM 555 N N . LYS A 1 73 ? -51.844 -6.012 -23.312 1 23.19 73 LYS A N 1
ATOM 556 C CA . LYS A 1 73 ? -51.656 -6.504 -21.953 1 23.19 73 LYS A CA 1
ATOM 557 C C . LYS A 1 73 ? -50.188 -6.656 -21.609 1 23.19 73 LYS A C 1
ATOM 559 O O . LYS A 1 73 ? -49.438 -7.34 -22.328 1 23.19 73 LYS A O 1
ATOM 564 N N . LYS A 1 74 ? -49.625 -5.664 -21.125 1 23.38 74 LYS A N 1
ATOM 565 C CA . LYS A 1 74 ? -48.219 -5.668 -20.719 1 23.38 74 LYS A CA 1
ATOM 566 C C . LYS A 1 74 ? -47.875 -6.883 -19.859 1 23.38 74 LYS A C 1
ATOM 568 O O . LYS A 1 74 ? -48.562 -7.141 -18.859 1 23.38 74 LYS A O 1
ATOM 573 N N . ARG A 1 75 ? -47.438 -7.941 -20.453 1 25.84 75 ARG A N 1
ATOM 574 C CA . ARG A 1 75 ? -47.094 -9.18 -19.766 1 25.84 75 ARG A CA 1
ATOM 575 C C . ARG A 1 75 ? -46.406 -8.898 -18.438 1 25.84 75 ARG A C 1
ATOM 577 O O . ARG A 1 75 ? -45.656 -7.926 -18.328 1 25.84 75 ARG A O 1
ATOM 584 N N . PRO A 1 76 ? -46.938 -9.414 -17.234 1 24 76 PRO A N 1
ATOM 585 C CA . PRO A 1 76 ? -46.5 -9.109 -15.875 1 24 76 PRO A CA 1
ATOM 586 C C . PRO A 1 76 ? -45 -9.242 -15.688 1 24 76 PRO A C 1
ATOM 588 O O . PRO A 1 76 ? -44.375 -10.195 -16.172 1 24 76 PRO A O 1
ATOM 591 N N . GLY A 1 77 ? -44.312 -8.289 -15.883 1 22.95 77 GLY A N 1
ATOM 592 C CA . GLY A 1 77 ? -42.875 -8.312 -15.812 1 22.95 77 GLY A CA 1
ATOM 593 C C . GLY A 1 77 ? -42.344 -8.961 -14.547 1 22.95 77 GLY A C 1
ATOM 594 O O . GLY A 1 77 ? -43.094 -9.117 -13.57 1 22.95 77 GLY A O 1
ATOM 595 N N . ARG A 1 78 ? -41.406 -9.852 -14.695 1 25.89 78 ARG A N 1
ATOM 596 C CA . ARG A 1 78 ? -40.938 -10.688 -13.602 1 25.89 78 ARG A CA 1
ATOM 597 C C . ARG A 1 78 ? -40.688 -9.859 -12.344 1 25.89 78 ARG A C 1
ATOM 599 O O . ARG A 1 78 ? -40.156 -8.742 -12.43 1 25.89 78 ARG A O 1
ATOM 606 N N . PRO A 1 79 ? -41.406 -10.102 -11.289 1 24.2 79 PRO A N 1
ATOM 607 C CA . PRO A 1 79 ? -41.281 -9.375 -10.023 1 24.2 79 PRO A CA 1
ATOM 608 C C . PRO A 1 79 ? -39.844 -9.07 -9.648 1 24.2 79 PRO A C 1
ATOM 610 O O . PRO A 1 79 ? -38.969 -9.914 -9.836 1 24.2 79 PRO A O 1
ATOM 613 N N . ARG A 1 80 ? -39.406 -7.988 -9.938 1 25.72 80 ARG A N 1
ATOM 614 C CA . ARG A 1 80 ? -38.125 -7.469 -9.43 1 25.72 80 ARG A CA 1
ATOM 615 C C . ARG A 1 80 ? -38.031 -7.668 -7.922 1 25.72 80 ARG A C 1
ATOM 617 O O . ARG A 1 80 ? -38.812 -7.105 -7.156 1 25.72 80 ARG A O 1
ATOM 624 N N . LYS A 1 81 ? -37.875 -8.938 -7.457 1 23.25 81 LYS A N 1
ATOM 625 C CA . LYS A 1 81 ? -37.719 -9.133 -6.02 1 23.25 81 LYS A CA 1
ATOM 626 C C . LYS A 1 81 ? -36.875 -8 -5.41 1 23.25 81 LYS A C 1
ATOM 628 O O . LYS A 1 81 ? -35.906 -7.551 -6.004 1 23.25 81 LYS A O 1
ATOM 633 N N . ASN A 1 82 ? -37.562 -7.113 -4.734 1 23.89 82 ASN A N 1
ATOM 634 C CA . ASN A 1 82 ? -37.062 -6.082 -3.828 1 23.89 82 ASN A CA 1
ATOM 635 C C . ASN A 1 82 ? -35.844 -6.562 -3.037 1 23.89 82 ASN A C 1
ATOM 637 O O . ASN A 1 82 ? -36 -7.352 -2.104 1 23.89 82 ASN A O 1
ATOM 641 N N . TRP A 1 83 ? -34.875 -6.945 -3.732 1 23.45 83 TRP A N 1
ATOM 642 C CA . TRP A 1 83 ? -33.656 -7.406 -3.102 1 23.45 83 TRP A CA 1
ATOM 643 C C . TRP A 1 83 ? -33.219 -6.449 -1.999 1 23.45 83 TRP A C 1
ATOM 645 O O . TRP A 1 83 ? -32.062 -6.488 -1.553 1 23.45 83 TRP A O 1
ATOM 655 N N . THR A 1 84 ? -34.125 -5.48 -1.681 1 26.61 84 THR A N 1
ATOM 656 C CA . THR A 1 84 ? -33.781 -4.531 -0.632 1 26.61 84 THR A CA 1
ATOM 657 C C . THR A 1 84 ? -33.406 -5.266 0.66 1 26.61 84 THR A C 1
ATOM 659 O O . THR A 1 84 ? -32.906 -4.656 1.605 1 26.61 84 THR A O 1
ATOM 662 N N . ASN A 1 85 ? -34.219 -6.336 0.799 1 24.75 85 ASN A N 1
ATOM 663 C CA . ASN A 1 85 ? -34.188 -6.855 2.162 1 24.75 85 ASN A CA 1
ATOM 664 C C . ASN A 1 85 ? -32.781 -7.391 2.516 1 24.75 85 ASN A C 1
ATOM 666 O O . ASN A 1 85 ? -32.656 -8.234 3.404 1 24.75 85 ASN A O 1
ATOM 670 N N . TRP A 1 86 ? -32.062 -7.449 1.578 1 25 86 TRP A N 1
ATOM 671 C CA . TRP A 1 86 ? -30.828 -8.086 1.989 1 25 86 TRP A CA 1
ATOM 672 C C . TRP A 1 86 ? -30.203 -7.359 3.176 1 25 86 TRP A C 1
ATOM 674 O O . TRP A 1 86 ? -29.578 -6.312 3.01 1 25 86 TRP A O 1
ATOM 684 N N . GLY A 1 87 ? -31.016 -7.211 4.176 1 25.66 87 GLY A N 1
ATOM 685 C CA . GLY A 1 87 ? -30.516 -6.637 5.414 1 25.66 87 GLY A CA 1
ATOM 686 C C . GLY A 1 87 ? -29.234 -7.277 5.891 1 25.66 87 GLY A C 1
ATOM 687 O O . GLY A 1 87 ? -29.016 -8.477 5.703 1 25.66 87 GLY A O 1
ATOM 688 N N . PRO A 1 88 ? -28.25 -6.598 5.867 1 24.62 88 PRO A N 1
ATOM 689 C CA . PRO A 1 88 ? -27 -7.172 6.371 1 24.62 88 PRO A CA 1
ATOM 690 C C . PRO A 1 88 ? -27.188 -8.008 7.633 1 24.62 88 PRO A C 1
ATOM 692 O O . PRO A 1 88 ? -27.844 -7.555 8.586 1 24.62 88 PRO A O 1
ATOM 695 N N . LYS A 1 89 ? -27.594 -9.219 7.535 1 27.03 89 LYS A N 1
ATOM 696 C CA . LYS A 1 89 ? -27.562 -10.047 8.742 1 27.03 89 LYS A CA 1
ATOM 697 C C . LYS A 1 89 ? -26.438 -9.617 9.672 1 27.03 89 LYS A C 1
ATOM 699 O O . LYS A 1 89 ? -25.375 -9.18 9.219 1 27.03 89 LYS A O 1
ATOM 704 N N . ASP A 1 90 ? -26.797 -9.516 10.922 1 27.67 90 ASP A N 1
ATOM 705 C CA . ASP A 1 90 ? -26.016 -9.211 12.117 1 27.67 90 ASP A CA 1
ATOM 706 C C . ASP A 1 90 ? -24.766 -10.094 12.203 1 27.67 90 ASP A C 1
ATOM 708 O O . ASP A 1 90 ? -24.875 -11.289 12.508 1 27.67 90 ASP A O 1
ATOM 712 N N . VAL A 1 91 ? -24.094 -10.312 11.172 1 27.75 91 VAL A N 1
ATOM 713 C CA . VAL A 1 91 ? -22.891 -11.031 11.57 1 27.75 91 VAL A CA 1
ATOM 714 C C . VAL A 1 91 ? -22.453 -10.57 12.953 1 27.75 91 VAL A C 1
ATOM 716 O O . VAL A 1 91 ? -22.359 -9.375 13.219 1 27.75 91 VAL A O 1
ATOM 719 N N . PRO A 1 92 ? -22.828 -11.422 13.906 1 26.86 92 PRO A N 1
ATOM 720 C CA . PRO A 1 92 ? -22.406 -11 15.25 1 26.86 92 PRO A CA 1
ATOM 721 C C . PRO A 1 92 ? -21.047 -10.305 15.258 1 26.86 92 PRO A C 1
ATOM 723 O O . PRO A 1 92 ? -20.078 -10.844 14.719 1 26.86 92 PRO A O 1
ATOM 726 N N . VAL A 1 93 ? -21.094 -9.047 15.047 1 28.3 93 VAL A N 1
ATOM 727 C CA . VAL A 1 93 ? -19.906 -8.289 15.438 1 28.3 93 VAL A CA 1
ATOM 728 C C . VAL A 1 93 ? -19.375 -8.812 16.766 1 28.3 93 VAL A C 1
ATOM 730 O O . VAL A 1 93 ? -20.047 -8.695 17.797 1 28.3 93 VAL A O 1
ATOM 733 N N . THR A 1 94 ? -18.938 -10.078 16.75 1 28.31 94 THR A N 1
ATOM 734 C CA . THR A 1 94 ? -18.234 -10.367 17.984 1 28.31 94 THR A CA 1
ATOM 735 C C . THR A 1 94 ? -17.609 -9.109 18.562 1 28.31 94 THR A C 1
ATOM 737 O O . THR A 1 94 ? -16.922 -8.359 17.859 1 28.31 94 THR A O 1
ATOM 740 N N . SER A 1 95 ? -18.328 -8.523 19.453 1 27.73 95 SER A N 1
ATOM 741 C CA . SER A 1 95 ? -17.875 -7.406 20.266 1 27.73 95 SER A CA 1
ATOM 742 C C . SER A 1 95 ? -16.375 -7.512 20.562 1 27.73 95 SER A C 1
ATOM 744 O O . SER A 1 95 ? -15.891 -8.57 20.953 1 27.73 95 SER A O 1
ATOM 746 N N . PRO A 1 96 ? -15.602 -6.766 19.922 1 30.44 96 PRO A N 1
ATOM 747 C CA . PRO A 1 96 ? -14.227 -6.836 20.438 1 30.44 96 PRO A CA 1
ATOM 748 C C . PRO A 1 96 ? -14.172 -6.906 21.953 1 30.44 96 PRO A C 1
ATOM 750 O O . PRO A 1 96 ? -14.891 -6.172 22.641 1 30.44 96 PRO A O 1
ATOM 753 N N . GLY A 1 97 ? -14.336 -8.078 22.531 1 30.58 97 GLY A N 1
ATOM 754 C CA . GLY A 1 97 ? -14 -8.07 23.938 1 30.58 97 GLY A CA 1
ATOM 755 C C . GLY A 1 97 ? -13.07 -6.93 24.328 1 30.58 97 GLY A C 1
ATOM 756 O O . GLY A 1 97 ? -12.523 -6.25 23.453 1 30.58 97 GLY A O 1
ATOM 757 N N . PRO A 1 98 ? -12.977 -6.66 25.641 1 31.56 98 PRO A N 1
ATOM 758 C CA . PRO A 1 98 ? -12.094 -5.574 26.062 1 31.56 98 PRO A CA 1
ATOM 759 C C . PRO A 1 98 ? -10.859 -5.438 25.172 1 31.56 98 PRO A C 1
ATOM 761 O O . PRO A 1 98 ? -10.359 -6.43 24.641 1 31.56 98 PRO A O 1
ATOM 764 N N . ALA A 1 99 ? -10.711 -4.273 24.484 1 35.34 99 ALA A N 1
ATOM 765 C CA . ALA A 1 99 ? -9.625 -3.809 23.625 1 35.34 99 ALA A CA 1
ATOM 766 C C . ALA A 1 99 ? -8.289 -4.371 24.078 1 35.34 99 ALA A C 1
ATOM 768 O O . ALA A 1 99 ? -7.734 -3.932 25.094 1 35.34 99 ALA A O 1
ATOM 769 N N . SER A 1 100 ? -8.055 -5.527 24.281 1 35.16 100 SER A N 1
ATOM 770 C CA . SER A 1 100 ? -6.676 -5.984 24.438 1 35.16 100 SER A CA 1
ATOM 771 C C . SER A 1 100 ? -5.707 -5.102 23.656 1 35.16 100 SER A C 1
ATOM 773 O O . SER A 1 100 ? -5.992 -4.703 22.531 1 35.16 100 SER A O 1
ATOM 775 N N . ALA A 1 101 ? -4.852 -4.262 24.25 1 41.16 101 ALA A N 1
ATOM 776 C CA . ALA A 1 101 ? -3.791 -3.393 23.75 1 41.16 101 ALA A CA 1
ATOM 777 C C . ALA A 1 101 ? -3.279 -3.873 22.391 1 41.16 101 ALA A C 1
ATOM 779 O O . ALA A 1 101 ? -2.742 -4.977 22.281 1 41.16 101 ALA A O 1
ATOM 780 N N . CYS A 1 102 ? -4.027 -3.779 21.297 1 51.56 102 CYS A N 1
ATOM 781 C CA . CYS A 1 102 ? -3.803 -4.094 19.891 1 51.56 102 CYS A CA 1
ATOM 782 C C . CYS A 1 102 ? -2.326 -3.988 19.547 1 51.56 102 CYS A C 1
ATOM 784 O O . CYS A 1 102 ? -1.814 -2.889 19.328 1 51.56 102 CYS A O 1
ATOM 786 N N . SER A 1 103 ? -1.61 -4.898 20.109 1 67.19 103 SER A N 1
ATOM 787 C CA . SER A 1 103 ? -0.175 -4.965 19.844 1 67.19 103 SER A CA 1
ATOM 788 C C . SER A 1 103 ? 0.122 -4.922 18.359 1 67.19 103 SER A C 1
ATOM 790 O O . SER A 1 103 ? -0.556 -5.578 17.562 1 67.19 103 SER A O 1
ATOM 792 N N . LEU A 1 104 ? 0.781 -3.867 18 1 74.06 104 LEU A N 1
ATOM 793 C CA . LEU A 1 104 ? 1.259 -3.711 16.625 1 74.06 104 LEU A CA 1
ATOM 794 C C . LEU A 1 104 ? 1.879 -5.008 16.109 1 74.06 104 LEU A C 1
ATOM 796 O O . LEU A 1 104 ? 2.779 -5.562 16.75 1 74.06 104 LEU A O 1
ATOM 800 N N . GLN A 1 105 ? 1.226 -5.609 15.109 1 85.75 105 GLN A N 1
ATOM 801 C CA . GLN A 1 105 ? 1.81 -6.773 14.453 1 85.75 105 GLN A CA 1
ATOM 802 C C . GLN A 1 105 ? 2.619 -6.359 13.227 1 85.75 105 GLN A C 1
ATOM 804 O O . GLN A 1 105 ? 2.078 -6.27 12.117 1 85.75 105 GLN A O 1
ATOM 809 N N . VAL A 1 106 ? 3.885 -6.207 13.438 1 88 106 VAL A N 1
ATOM 810 C CA . VAL A 1 106 ? 4.773 -5.645 12.422 1 88 106 VAL A CA 1
ATOM 811 C C . VAL A 1 106 ? 4.832 -6.574 11.211 1 88 106 VAL A C 1
ATOM 813 O O . VAL A 1 106 ? 4.934 -6.113 10.07 1 88 106 VAL A O 1
ATOM 816 N N . SER A 1 107 ? 4.711 -7.84 11.469 1 90.5 107 SER A N 1
ATOM 817 C CA . SER A 1 107 ? 4.762 -8.805 10.375 1 90.5 107 SER A CA 1
ATOM 818 C C . SER A 1 107 ? 3.582 -8.625 9.422 1 90.5 107 SER A C 1
ATOM 820 O O . SER A 1 107 ? 3.742 -8.711 8.203 1 90.5 107 SER A O 1
ATOM 822 N N . ASP A 1 108 ? 2.406 -8.367 9.977 1 92.75 108 ASP A N 1
ATOM 823 C CA . ASP A 1 108 ? 1.23 -8.133 9.141 1 92.75 108 ASP A CA 1
ATOM 824 C C . ASP A 1 108 ? 1.407 -6.879 8.281 1 92.75 108 ASP A C 1
ATOM 826 O O . ASP A 1 108 ? 0.998 -6.855 7.121 1 92.75 108 ASP A O 1
ATOM 830 N N . VAL A 1 109 ? 2.021 -5.879 8.859 1 95 109 VAL A N 1
ATOM 831 C CA . VAL A 1 109 ? 2.254 -4.633 8.141 1 95 109 VAL A CA 1
ATOM 832 C C . VAL A 1 109 ? 3.244 -4.871 7 1 95 109 VAL A C 1
ATOM 834 O O . VAL A 1 109 ? 3.014 -4.445 5.867 1 95 109 VAL A O 1
ATOM 837 N N . GLU A 1 110 ? 4.289 -5.578 7.348 1 95.5 110 GLU A N 1
ATOM 838 C CA . GLU A 1 110 ? 5.316 -5.867 6.355 1 95.5 110 GLU A CA 1
ATOM 839 C C . GLU A 1 110 ? 4.75 -6.68 5.195 1 95.5 110 GLU A C 1
ATOM 841 O O . GLU A 1 110 ? 5.008 -6.375 4.027 1 95.5 110 GLU A O 1
ATOM 846 N N . LEU A 1 111 ? 3.988 -7.664 5.484 1 97.19 111 LEU A N 1
ATOM 847 C CA . LEU A 1 111 ? 3.41 -8.523 4.457 1 97.19 111 LEU A CA 1
ATOM 848 C C . LEU A 1 111 ? 2.371 -7.77 3.639 1 97.19 111 LEU A C 1
ATOM 850 O O . LEU A 1 111 ? 2.254 -7.98 2.43 1 97.19 111 LEU A O 1
ATOM 854 N N . THR A 1 112 ? 1.614 -6.879 4.32 1 97.38 112 THR A N 1
ATOM 855 C CA . THR A 1 112 ? 0.655 -6.043 3.607 1 97.38 112 THR A CA 1
ATOM 856 C C . THR A 1 112 ? 1.363 -5.156 2.586 1 97.38 112 THR A C 1
ATOM 858 O O . THR A 1 112 ? 0.948 -5.086 1.428 1 97.38 112 THR A O 1
ATOM 861 N N . LEU A 1 113 ? 2.383 -4.52 3.033 1 96.38 113 LEU A N 1
ATOM 862 C CA . LEU A 1 113 ? 3.133 -3.629 2.156 1 96.38 113 LEU A CA 1
ATOM 863 C C . LEU A 1 113 ? 3.789 -4.41 1.021 1 96.38 113 LEU A C 1
ATOM 865 O O . LEU A 1 113 ? 3.77 -3.973 -0.131 1 96.38 113 LEU A O 1
ATOM 869 N N . GLN A 1 114 ? 4.363 -5.547 1.366 1 96.75 114 GLN A N 1
ATOM 870 C CA . GLN A 1 114 ? 5.016 -6.383 0.363 1 96.75 114 GLN A CA 1
ATOM 871 C C . GLN A 1 114 ? 4.023 -6.832 -0.705 1 96.75 114 GLN A C 1
ATOM 873 O O . GLN A 1 114 ? 4.32 -6.773 -1.9 1 96.75 114 GLN A O 1
ATOM 878 N N . PHE A 1 115 ? 2.875 -7.281 -0.261 1 97.69 115 PHE A N 1
ATOM 879 C CA . PHE A 1 115 ? 1.894 -7.777 -1.218 1 97.69 115 PHE A CA 1
ATOM 880 C C . PHE A 1 115 ? 1.389 -6.652 -2.111 1 97.69 115 PHE A C 1
ATOM 882 O O . PHE A 1 115 ? 1.378 -6.781 -3.336 1 97.69 115 PHE A O 1
ATOM 889 N N . ALA A 1 116 ? 1.021 -5.59 -1.512 1 94.81 116 ALA A N 1
ATOM 890 C CA . ALA A 1 116 ? 0.385 -4.488 -2.229 1 94.81 116 ALA A CA 1
ATOM 891 C C . ALA A 1 116 ? 1.364 -3.824 -3.193 1 94.81 116 ALA A C 1
ATOM 893 O O . ALA A 1 116 ? 0.977 -3.396 -4.281 1 94.81 116 ALA A O 1
ATOM 894 N N . SER A 1 117 ? 2.613 -3.768 -2.848 1 91.62 117 SER A N 1
ATOM 895 C CA . SER A 1 117 ? 3.566 -2.984 -3.629 1 91.62 117 SER A CA 1
ATOM 896 C C . SER A 1 117 ? 4.27 -3.846 -4.672 1 91.62 117 SER A C 1
ATOM 898 O O . SER A 1 117 ? 4.633 -3.359 -5.742 1 91.62 117 SER A O 1
ATOM 900 N N . TYR A 1 118 ? 4.484 -5.164 -4.316 1 92.38 118 TYR A N 1
ATOM 901 C CA . TYR A 1 118 ? 5.371 -5.922 -5.188 1 92.38 118 TYR A CA 1
ATOM 902 C C . TYR A 1 118 ? 4.754 -7.266 -5.562 1 92.38 118 TYR A C 1
ATOM 904 O O . TYR A 1 118 ? 4.637 -7.594 -6.746 1 92.38 118 TYR A O 1
ATOM 912 N N . THR A 1 119 ? 4.32 -8.016 -4.586 1 96.19 119 THR A N 1
ATOM 913 C CA . THR A 1 119 ? 3.895 -9.391 -4.816 1 96.19 119 THR A CA 1
ATOM 914 C C . THR A 1 119 ? 2.643 -9.43 -5.688 1 96.19 119 THR A C 1
ATOM 916 O O . THR A 1 119 ? 2.596 -10.156 -6.688 1 96.19 119 THR A O 1
ATOM 919 N N . GLY A 1 120 ? 1.661 -8.648 -5.328 1 94.44 120 GLY A N 1
ATOM 920 C CA . GLY A 1 120 ? 0.423 -8.617 -6.086 1 94.44 120 GLY A CA 1
ATOM 921 C C . GLY A 1 120 ? 0.63 -8.266 -7.551 1 94.44 120 GLY A C 1
ATOM 922 O O . GLY A 1 120 ? 0.293 -9.055 -8.438 1 94.44 120 GLY A O 1
ATOM 923 N N . PRO A 1 121 ? 1.282 -7.133 -7.77 1 90.62 121 PRO A N 1
ATOM 924 C CA . PRO A 1 121 ? 1.515 -6.715 -9.156 1 90.62 121 PRO A CA 1
ATOM 925 C C . PRO A 1 121 ? 2.359 -7.719 -9.938 1 90.62 121 PRO A C 1
ATOM 927 O O . PRO A 1 121 ? 2.217 -7.828 -11.156 1 90.62 121 PRO A O 1
ATOM 930 N N . SER A 1 122 ? 3.178 -8.461 -9.305 1 91.19 122 SER A N 1
ATOM 931 C CA . SER A 1 122 ? 4.055 -9.414 -9.977 1 91.19 122 SER A CA 1
ATOM 932 C C . SER A 1 122 ? 3.264 -10.578 -10.555 1 91.19 122 SER A C 1
ATOM 934 O O . SER A 1 122 ? 3.787 -11.352 -11.367 1 91.19 122 SER A O 1
ATOM 936 N N . LEU A 1 123 ? 2.002 -10.688 -10.188 1 90.62 123 LEU A N 1
ATOM 937 C CA . LEU A 1 123 ? 1.172 -11.797 -10.648 1 90.62 123 LEU A CA 1
ATOM 938 C C . LEU A 1 123 ? 0.621 -11.523 -12.039 1 90.62 123 LEU A C 1
ATOM 940 O O . LEU A 1 123 ? 0.107 -12.43 -12.703 1 90.62 123 LEU A O 1
ATOM 944 N N . VAL A 1 124 ? 0.779 -10.312 -12.445 1 84 124 VAL A N 1
ATOM 945 C CA . VAL A 1 124 ? 0.237 -9.938 -13.742 1 84 124 VAL A CA 1
ATOM 946 C C . VAL A 1 124 ? 1.244 -10.266 -14.844 1 84 124 VAL A C 1
ATOM 948 O O . VAL A 1 124 ? 2.449 -10.078 -14.664 1 84 124 VAL A O 1
ATOM 951 N N . VAL A 1 125 ? 0.857 -10.914 -15.898 1 71.12 125 VAL A N 1
ATOM 952 C CA . VAL A 1 125 ? 1.726 -11.312 -17 1 71.12 125 VAL A CA 1
ATOM 953 C C . VAL A 1 125 ? 1.951 -10.125 -17.938 1 71.12 125 VAL A C 1
ATOM 955 O O . VAL A 1 125 ? 2.996 -10.023 -18.578 1 71.12 125 VAL A O 1
ATOM 958 N N . SER A 1 126 ? 1.297 -9 -17.609 1 61.81 126 SER A N 1
ATOM 959 C CA . SER A 1 126 ? 1.467 -7.832 -18.469 1 61.81 126 SER A CA 1
ATOM 960 C C . SER A 1 126 ? 2.508 -6.875 -17.906 1 61.81 126 SER A C 1
ATOM 962 O O . SER A 1 126 ? 2.658 -6.766 -16.688 1 61.81 126 SER A O 1
ATOM 964 N N . PRO A 1 127 ? 3.25 -6.34 -18.875 1 55.88 127 PRO A N 1
ATOM 965 C CA . PRO A 1 127 ? 4.273 -5.383 -18.453 1 55.88 127 PRO A CA 1
ATOM 966 C C . PRO A 1 127 ? 3.68 -4.105 -17.859 1 55.88 127 PRO A C 1
ATOM 968 O O . PRO A 1 127 ? 4.395 -3.328 -17.219 1 55.88 127 PRO A O 1
ATOM 971 N N . ASP A 1 128 ? 2.43 -3.977 -18.094 1 61.53 128 ASP A N 1
ATOM 972 C CA . ASP A 1 128 ? 1.844 -2.717 -17.641 1 61.53 128 ASP A CA 1
ATOM 973 C C . ASP A 1 128 ? 1.566 -2.736 -16.141 1 61.53 128 ASP A C 1
ATOM 975 O O . ASP A 1 128 ? 0.557 -3.287 -15.703 1 61.53 128 ASP A O 1
ATOM 979 N N . LEU A 1 129 ? 2.473 -2.174 -15.445 1 61.44 129 LEU A N 1
ATOM 980 C CA . LEU A 1 129 ? 2.381 -2.16 -13.992 1 61.44 129 LEU A CA 1
ATOM 981 C C . LEU A 1 129 ? 1.271 -1.224 -13.523 1 61.44 129 LEU A C 1
ATOM 983 O O . LEU A 1 129 ? 0.85 -1.279 -12.367 1 61.44 129 LEU A O 1
ATOM 987 N N . GLN A 1 130 ? 0.767 -0.547 -14.391 1 64.75 130 GLN A N 1
ATOM 988 C CA . GLN A 1 130 ? -0.279 0.391 -13.992 1 64.75 130 GLN A CA 1
ATOM 989 C C . GLN A 1 130 ? -1.625 -0.001 -14.602 1 64.75 130 GLN A C 1
ATOM 991 O O . GLN A 1 130 ? -2.582 0.773 -14.547 1 64.75 130 GLN A O 1
ATOM 996 N N . GLY A 1 131 ? -1.677 -1.176 -15.047 1 77.06 131 GLY A N 1
ATOM 997 C CA . GLY A 1 131 ? -2.92 -1.618 -15.656 1 77.06 131 GLY A CA 1
ATOM 998 C C . GLY A 1 131 ? -3.969 -2.033 -14.648 1 77.06 131 GLY A C 1
ATOM 999 O O . GLY A 1 131 ? -3.695 -2.084 -13.445 1 77.06 131 GLY A O 1
ATOM 1000 N N . PRO A 1 132 ? -5.125 -2.248 -15.062 1 81.88 132 PRO A N 1
ATOM 1001 C CA . PRO A 1 132 ? -6.246 -2.566 -14.172 1 81.88 132 PRO A CA 1
ATOM 1002 C C . PRO A 1 132 ? -6 -3.826 -13.344 1 81.88 132 PRO A C 1
ATOM 1004 O O . PRO A 1 132 ? -6.398 -3.891 -12.18 1 81.88 132 PRO A O 1
ATOM 1007 N N . LEU A 1 133 ? -5.34 -4.777 -13.898 1 85.44 133 LEU A N 1
ATOM 1008 C CA . LEU A 1 133 ? -5.109 -6.02 -13.164 1 85.44 133 LEU A CA 1
ATOM 1009 C C . LEU A 1 133 ? -4.043 -5.828 -12.094 1 85.44 133 LEU A C 1
ATOM 1011 O O . LEU A 1 133 ? -4.109 -6.457 -11.031 1 85.44 133 LEU A O 1
ATOM 1015 N N . SER A 1 134 ? -3.129 -4.98 -12.43 1 86.69 134 SER A N 1
ATOM 1016 C CA . SER A 1 134 ? -2.137 -4.652 -11.414 1 86.69 134 SER A CA 1
ATOM 1017 C C . SER A 1 134 ? -2.779 -3.957 -10.219 1 86.69 134 SER A C 1
ATOM 1019 O O . SER A 1 134 ? -2.473 -4.277 -9.07 1 86.69 134 SER A O 1
ATOM 1021 N N . GLN A 1 135 ? -3.629 -3.055 -10.562 1 86.94 135 GLN A N 1
ATOM 1022 C CA . GLN A 1 135 ? -4.359 -2.348 -9.516 1 86.94 135 GLN A CA 1
ATOM 1023 C C . GLN A 1 135 ? -5.27 -3.297 -8.742 1 86.94 135 GLN A C 1
ATOM 1025 O O . GLN A 1 135 ? -5.461 -3.137 -7.531 1 86.94 135 GLN A O 1
ATOM 1030 N N . PHE A 1 136 ? -5.762 -4.211 -9.438 1 91.44 136 PHE A N 1
ATOM 1031 C CA . PHE A 1 136 ? -6.609 -5.203 -8.789 1 91.44 136 PHE A CA 1
ATOM 1032 C C . PHE A 1 136 ? -5.836 -5.957 -7.715 1 91.44 136 PHE A C 1
ATOM 1034 O O . PHE A 1 136 ? -6.277 -6.039 -6.566 1 91.44 136 PHE A O 1
ATOM 1041 N N . TRP A 1 137 ? -4.742 -6.457 -8.039 1 93.75 137 TRP A N 1
ATOM 1042 C CA . TRP A 1 137 ? -3.967 -7.273 -7.109 1 93.75 137 TRP A CA 1
ATOM 1043 C C . TRP A 1 137 ? -3.383 -6.418 -5.992 1 93.75 137 TRP A C 1
ATOM 1045 O O . TRP A 1 137 ? -3.322 -6.848 -4.84 1 93.75 137 TRP A O 1
ATOM 1055 N N . SER A 1 138 ? -2.986 -5.219 -6.289 1 92.31 138 SER A N 1
ATOM 1056 C CA . SER A 1 138 ? -2.307 -4.367 -5.32 1 92.31 138 SER A CA 1
ATOM 1057 C C . SER A 1 138 ? -3.305 -3.666 -4.402 1 92.31 138 SER A C 1
ATOM 1059 O O . SER A 1 138 ? -3.004 -3.396 -3.238 1 92.31 138 SER A O 1
ATOM 1061 N N . HIS A 1 139 ? -4.461 -3.373 -4.938 1 91.81 139 HIS A N 1
ATOM 1062 C CA . HIS A 1 139 ? -5.395 -2.531 -4.199 1 91.81 139 HIS A CA 1
ATOM 1063 C C . HIS A 1 139 ? -6.645 -3.312 -3.803 1 91.81 139 HIS A C 1
ATOM 1065 O O . HIS A 1 139 ? -7.027 -3.33 -2.631 1 91.81 139 HIS A O 1
ATOM 1071 N N . ASN A 1 140 ? -7.258 -4.016 -4.668 1 93.94 140 ASN A N 1
ATOM 1072 C CA . ASN A 1 140 ? -8.555 -4.641 -4.422 1 93.94 140 ASN A CA 1
ATOM 1073 C C . ASN A 1 140 ? -8.414 -5.902 -3.574 1 93.94 140 ASN A C 1
ATOM 1075 O O . ASN A 1 140 ? -9.219 -6.145 -2.674 1 93.94 140 ASN A O 1
ATOM 1079 N N . VAL A 1 141 ? -7.398 -6.66 -3.836 1 96.44 141 VAL A N 1
ATOM 1080 C CA . VAL A 1 141 ? -7.277 -7.957 -3.184 1 96.44 141 VAL A CA 1
ATOM 1081 C C . VAL A 1 141 ? -7.039 -7.766 -1.688 1 96.44 141 VAL A C 1
ATOM 1083 O O . VAL A 1 141 ? -7.711 -8.383 -0.861 1 96.44 141 VAL A O 1
ATOM 1086 N N . PRO A 1 142 ? -6.105 -6.891 -1.301 1 95.94 142 PRO A N 1
ATOM 1087 C CA . PRO A 1 142 ? -5.949 -6.688 0.142 1 95.94 142 PRO A CA 1
ATOM 1088 C C . PRO A 1 142 ? -7.227 -6.18 0.808 1 95.94 142 PRO A C 1
ATOM 1090 O O . PRO A 1 142 ? -7.531 -6.566 1.939 1 95.94 142 PRO A O 1
ATOM 1093 N N . ARG A 1 143 ? -7.961 -5.395 0.116 1 93.81 143 ARG A N 1
ATOM 1094 C CA . ARG A 1 143 ? -9.203 -4.875 0.676 1 93.81 143 ARG A CA 1
ATOM 1095 C C . ARG A 1 143 ? -10.266 -5.969 0.761 1 93.81 143 ARG A C 1
ATOM 1097 O O . ARG A 1 143 ? -11.039 -6.016 1.721 1 93.81 143 ARG A O 1
ATOM 1104 N N . LEU A 1 144 ? -10.32 -6.809 -0.271 1 94 144 LEU A N 1
ATOM 1105 C CA . LEU A 1 144 ? -11.156 -7.996 -0.195 1 94 144 LEU A CA 1
ATOM 1106 C C . LEU A 1 144 ? -10.789 -8.844 1.019 1 94 144 LEU A C 1
ATOM 1108 O O . LEU A 1 144 ? -11.672 -9.414 1.67 1 94 144 LEU A O 1
ATOM 1112 N N . GLY A 1 145 ? -9.547 -8.836 1.275 1 94.75 145 GLY A N 1
ATOM 1113 C CA . GLY A 1 145 ? -9.031 -9.609 2.398 1 94.75 145 GLY A CA 1
ATOM 1114 C C . GLY A 1 145 ? -9.477 -9.062 3.744 1 94.75 145 GLY A C 1
ATOM 1115 O O . GLY A 1 145 ? -9.5 -9.789 4.738 1 94.75 145 GLY A O 1
ATOM 1116 N N . LEU A 1 146 ? -9.695 -7.789 3.857 1 92.94 146 LEU A N 1
ATOM 1117 C CA . LEU A 1 146 ? -10.188 -7.211 5.105 1 92.94 146 LEU A CA 1
ATOM 1118 C C . LEU A 1 146 ? -11.555 -7.781 5.473 1 92.94 146 LEU A C 1
ATOM 1120 O O . LEU A 1 146 ? -11.875 -7.914 6.652 1 92.94 146 LEU A O 1
ATOM 1124 N N . GLN A 1 147 ? -12.289 -8.148 4.488 1 90.94 147 GLN A N 1
ATOM 1125 C CA . GLN A 1 147 ? -13.609 -8.734 4.695 1 90.94 147 GLN A CA 1
ATOM 1126 C C . GLN A 1 147 ? -13.523 -10.258 4.82 1 90.94 147 GLN A C 1
ATOM 1128 O O . GLN A 1 147 ? -14.242 -10.859 5.617 1 90.94 147 GLN A O 1
ATOM 1133 N N . PHE A 1 148 ? -12.711 -10.82 3.979 1 94.06 148 PHE A N 1
ATOM 1134 C CA . PHE A 1 148 ? -12.516 -12.266 3.959 1 94.06 148 PHE A CA 1
ATOM 1135 C C . PHE A 1 148 ? -11.086 -12.625 4.352 1 94.06 148 PHE A C 1
ATOM 1137 O O . PHE A 1 148 ? -10.203 -12.695 3.496 1 94.06 148 PHE A O 1
ATOM 1144 N N . HIS A 1 149 ? -10.883 -13.047 5.574 1 95.31 149 HIS A N 1
ATOM 1145 C CA . HIS A 1 149 ? -9.547 -13.172 6.156 1 95.31 149 HIS A CA 1
ATOM 1146 C C . HIS A 1 149 ? -8.766 -14.297 5.496 1 95.31 149 HIS A C 1
ATOM 1148 O O . HIS A 1 149 ? -7.531 -14.258 5.453 1 95.31 149 HIS A O 1
ATOM 1154 N N . PHE A 1 150 ? -9.469 -15.297 4.93 1 95.19 150 PHE A N 1
ATOM 1155 C CA . PHE A 1 150 ? -8.742 -16.359 4.25 1 95.19 150 PHE A CA 1
ATOM 1156 C C . PHE A 1 150 ? -8.008 -15.828 3.027 1 95.19 150 PHE A C 1
ATOM 1158 O O . PHE A 1 150 ? -6.926 -16.312 2.684 1 95.19 150 PHE A O 1
ATOM 1165 N N . VAL A 1 151 ? -8.562 -14.789 2.342 1 96.75 151 VAL A N 1
ATOM 1166 C CA . VAL A 1 151 ? -7.887 -14.156 1.215 1 96.75 151 VAL A CA 1
ATOM 1167 C C . VAL A 1 151 ? -6.617 -13.453 1.699 1 96.75 151 VAL A C 1
ATOM 1169 O O . VAL A 1 151 ? -5.57 -13.531 1.054 1 96.75 151 VAL A O 1
ATOM 1172 N N . LEU A 1 152 ? -6.746 -12.805 2.809 1 96.94 152 LEU A N 1
ATOM 1173 C CA . LEU A 1 152 ? -5.605 -12.094 3.373 1 96.94 152 LEU A CA 1
ATOM 1174 C C . LEU A 1 152 ? -4.508 -13.07 3.785 1 96.94 152 LEU A C 1
ATOM 1176 O O . LEU A 1 152 ? -3.324 -12.82 3.529 1 96.94 152 LEU A O 1
ATOM 1180 N N . HIS A 1 153 ? -4.871 -14.125 4.43 1 97.44 153 HIS A N 1
ATOM 1181 C CA . HIS A 1 153 ? -3.902 -15.148 4.812 1 97.44 153 HIS A CA 1
ATOM 1182 C C . HIS A 1 153 ? -3.164 -15.688 3.592 1 97.44 153 HIS A C 1
ATOM 1184 O O . HIS A 1 153 ? -1.94 -15.844 3.619 1 97.44 153 HIS A O 1
ATOM 1190 N N . LEU A 1 154 ? -3.877 -15.93 2.588 1 97.56 154 LEU A N 1
ATOM 1191 C CA . LEU A 1 154 ? -3.252 -16.469 1.388 1 97.56 154 LEU A CA 1
ATOM 1192 C C . LEU A 1 154 ? -2.369 -15.43 0.711 1 97.56 154 LEU A C 1
ATOM 1194 O O . LEU A 1 154 ? -1.3 -15.766 0.191 1 97.56 154 LEU A O 1
ATOM 1198 N N . ALA A 1 155 ? -2.859 -14.203 0.712 1 98.31 155 ALA A N 1
ATOM 1199 C CA . ALA A 1 155 ? -2.031 -13.109 0.194 1 98.31 155 ALA A CA 1
ATOM 1200 C C . ALA A 1 155 ? -0.75 -12.961 1.009 1 98.31 155 ALA A C 1
ATOM 1202 O O . ALA A 1 155 ? 0.332 -12.781 0.447 1 98.31 155 ALA A O 1
ATOM 1203 N N . PHE A 1 156 ? -0.852 -13.062 2.328 1 98.06 156 PHE A N 1
ATOM 1204 C CA . PHE A 1 156 ? 0.301 -12.945 3.215 1 98.06 156 PHE A CA 1
ATOM 1205 C C . PHE A 1 156 ? 1.261 -14.109 3.014 1 98.06 156 PHE A C 1
ATOM 1207 O O . PHE A 1 156 ? 2.48 -13.93 3.043 1 98.06 156 PHE A O 1
ATOM 1214 N N . SER A 1 157 ? 0.69 -15.242 2.82 1 98.31 157 SER A N 1
ATOM 1215 C CA . SER A 1 157 ? 1.523 -16.406 2.52 1 98.31 157 SER A CA 1
ATOM 1216 C C . SER A 1 157 ? 2.383 -16.156 1.283 1 98.31 157 SER A C 1
ATOM 1218 O O . SER A 1 157 ? 3.59 -16.406 1.303 1 98.31 157 SER A O 1
ATOM 1220 N N . LEU A 1 158 ? 1.752 -15.68 0.277 1 98.38 158 LEU A N 1
ATOM 1221 C CA . LEU A 1 158 ? 2.455 -15.438 -0.979 1 98.38 158 LEU A CA 1
ATOM 1222 C C . LEU A 1 158 ? 3.502 -14.344 -0.817 1 98.38 158 LEU A C 1
ATOM 1224 O O . LEU A 1 158 ? 4.605 -14.453 -1.355 1 98.38 158 LEU A O 1
ATOM 1228 N N . ALA A 1 159 ? 3.105 -13.32 -0.117 1 98.44 159 ALA A N 1
ATOM 1229 C CA . ALA A 1 159 ? 4.051 -12.242 0.153 1 98.44 159 ALA A CA 1
ATOM 1230 C C . ALA A 1 159 ? 5.27 -12.758 0.914 1 98.44 159 ALA A C 1
ATOM 1232 O O . ALA A 1 159 ? 6.402 -12.367 0.625 1 98.44 159 ALA A O 1
ATOM 1233 N N . ALA A 1 160 ? 5.07 -13.586 1.881 1 98.38 160 ALA A N 1
ATOM 1234 C CA . ALA A 1 160 ? 6.168 -14.164 2.654 1 98.38 160 ALA A CA 1
ATOM 1235 C C . ALA A 1 160 ? 7.074 -15.016 1.769 1 98.38 160 ALA A C 1
ATOM 1237 O O . ALA A 1 160 ? 8.305 -14.953 1.888 1 98.38 160 ALA A O 1
ATOM 1238 N N . HIS A 1 161 ? 6.484 -15.789 0.867 1 98 161 HIS A N 1
ATOM 1239 C CA . HIS A 1 161 ? 7.285 -16.547 -0.088 1 98 161 HIS A CA 1
ATOM 1240 C C . HIS A 1 161 ? 8.117 -15.617 -0.967 1 98 161 HIS A C 1
ATOM 1242 O O . HIS A 1 161 ? 9.273 -15.922 -1.271 1 98 161 HIS A O 1
ATOM 1248 N N . HIS A 1 162 ? 7.484 -14.586 -1.375 1 97.81 162 HIS A N 1
ATOM 1249 C CA . HIS A 1 162 ? 8.188 -13.617 -2.211 1 97.81 162 HIS A CA 1
ATOM 1250 C C . HIS A 1 162 ? 9.359 -13 -1.464 1 97.81 162 HIS A C 1
ATOM 1252 O O . HIS A 1 162 ? 10.461 -12.867 -2.018 1 97.81 162 HIS A O 1
ATOM 1258 N N . LEU A 1 163 ? 9.125 -12.602 -0.251 1 97.12 163 LEU A N 1
ATOM 1259 C CA . LEU A 1 163 ? 10.188 -12.055 0.576 1 97.12 163 LEU A CA 1
ATOM 1260 C C . LEU A 1 163 ? 11.312 -13.07 0.77 1 97.12 163 LEU A C 1
ATOM 1262 O O . LEU A 1 163 ? 12.492 -12.711 0.742 1 97.12 163 LEU A O 1
ATOM 1266 N N . ALA A 1 164 ? 10.969 -14.297 0.989 1 96.69 164 ALA A N 1
ATOM 1267 C CA . ALA A 1 164 ? 11.961 -15.352 1.14 1 96.69 164 ALA A CA 1
ATOM 1268 C C . ALA A 1 164 ? 12.797 -15.508 -0.13 1 96.69 164 ALA A C 1
ATOM 1270 O O . ALA A 1 164 ? 14.008 -15.711 -0.064 1 96.69 164 ALA A O 1
ATOM 1271 N N . TYR A 1 165 ? 12.094 -15.406 -1.226 1 95.06 165 TYR A N 1
ATOM 1272 C CA . TYR A 1 165 ? 12.758 -15.5 -2.521 1 95.06 165 TYR A CA 1
ATOM 1273 C C . TYR A 1 165 ? 13.766 -14.375 -2.695 1 95.06 165 TYR A C 1
ATOM 1275 O O . TYR A 1 165 ? 14.859 -14.586 -3.236 1 95.06 165 TYR A O 1
ATOM 1283 N N . LEU A 1 166 ? 13.406 -13.203 -2.211 1 93.56 166 LEU A N 1
ATOM 1284 C CA . LEU A 1 166 ? 14.25 -12.023 -2.365 1 93.56 166 LEU A CA 1
ATOM 1285 C C . LEU A 1 166 ? 15.383 -12.023 -1.338 1 93.56 166 LEU A C 1
ATOM 1287 O O . LEU A 1 166 ? 16.391 -11.328 -1.516 1 93.56 166 LEU A O 1
ATOM 1291 N N . GLU A 1 167 ? 15.156 -12.727 -0.294 1 92.62 167 GLU A N 1
ATOM 1292 C CA . GLU A 1 167 ? 16.141 -12.797 0.772 1 92.62 167 GLU A CA 1
ATOM 1293 C C . GLU A 1 167 ? 17.281 -13.75 0.405 1 92.62 167 GLU A C 1
ATOM 1295 O O . GLU A 1 167 ? 17.156 -14.961 0.568 1 92.62 167 GLU A O 1
ATOM 1300 N N . THR A 1 168 ? 18.375 -13.273 0.009 1 88.5 168 THR A N 1
ATOM 1301 C CA . THR A 1 168 ? 19.453 -14.117 -0.469 1 88.5 168 THR A CA 1
ATOM 1302 C C . THR A 1 168 ? 20.625 -14.109 0.513 1 88.5 168 THR A C 1
ATOM 1304 O O . THR A 1 168 ? 21.5 -14.984 0.463 1 88.5 168 THR A O 1
ATOM 1307 N N . GLY A 1 169 ? 20.656 -13.312 1.482 1 87.5 169 GLY A N 1
ATOM 1308 C CA . GLY A 1 169 ? 21.812 -13.148 2.344 1 87.5 169 GLY A CA 1
ATOM 1309 C C . GLY A 1 169 ? 21.672 -13.828 3.689 1 87.5 169 GLY A C 1
ATOM 1310 O O . GLY A 1 169 ? 22.609 -14.438 4.195 1 87.5 169 GLY A O 1
ATOM 1311 N N . ASP A 1 170 ? 20.562 -13.797 4.266 1 91.25 170 ASP A N 1
ATOM 1312 C CA . ASP A 1 170 ? 20.312 -14.281 5.617 1 91.25 170 ASP A CA 1
ATOM 1313 C C . ASP A 1 170 ? 19.453 -15.547 5.594 1 91.25 170 ASP A C 1
ATOM 1315 O O . ASP A 1 170 ? 18.219 -15.469 5.547 1 91.25 170 ASP A O 1
ATOM 1319 N N . ARG A 1 171 ? 20.062 -16.672 5.859 1 92.94 171 ARG A N 1
ATOM 1320 C CA . ARG A 1 171 ? 19.375 -17.953 5.785 1 92.94 171 ARG A CA 1
ATOM 1321 C C . ARG A 1 171 ? 18.344 -18.094 6.898 1 92.94 171 ARG A C 1
ATOM 1323 O O . ARG A 1 171 ? 17.266 -18.672 6.691 1 92.94 171 ARG A O 1
ATOM 1330 N N . GLU A 1 172 ? 18.625 -17.625 8.07 1 93.31 172 GLU A N 1
ATOM 1331 C CA . GLU A 1 172 ? 17.703 -17.703 9.188 1 93.31 172 GLU A CA 1
ATOM 1332 C C . GLU A 1 172 ? 16.438 -16.891 8.922 1 93.31 172 GLU A C 1
ATOM 1334 O O . GLU A 1 172 ? 15.328 -17.344 9.203 1 93.31 172 GLU A O 1
ATOM 1339 N N . LYS A 1 173 ? 16.688 -15.758 8.391 1 93.38 173 LYS A N 1
ATOM 1340 C CA . LYS A 1 173 ? 15.555 -14.922 8.047 1 93.38 173 LYS A CA 1
ATOM 1341 C C . LYS A 1 173 ? 14.703 -15.562 6.957 1 93.38 173 LYS A C 1
ATOM 1343 O O . LYS A 1 173 ? 13.469 -15.523 7.02 1 93.38 173 LYS A O 1
ATOM 1348 N N . ARG A 1 174 ? 15.375 -16.109 6.023 1 95.44 174 ARG A N 1
ATOM 1349 C CA . ARG A 1 174 ? 14.656 -16.797 4.953 1 95.44 174 ARG A CA 1
ATOM 1350 C C . ARG A 1 174 ? 13.812 -17.938 5.508 1 95.44 174 ARG A C 1
ATOM 1352 O O . ARG A 1 174 ? 12.648 -18.094 5.129 1 95.44 174 ARG A O 1
ATOM 1359 N N . ASN A 1 175 ? 14.328 -18.672 6.41 1 95.31 175 ASN A N 1
ATOM 1360 C CA . ASN A 1 175 ? 13.602 -19.781 7.012 1 95.31 175 ASN A CA 1
ATOM 1361 C C . ASN A 1 175 ? 12.383 -19.297 7.797 1 95.31 175 ASN A C 1
ATOM 1363 O O . ASN A 1 175 ? 11.336 -19.938 7.785 1 95.31 175 ASN A O 1
ATOM 1367 N N . LEU A 1 176 ? 12.594 -18.234 8.445 1 95.19 176 LEU A N 1
ATOM 1368 C CA . LEU A 1 176 ? 11.477 -17.672 9.195 1 95.19 176 LEU A CA 1
ATOM 1369 C C . LEU A 1 176 ? 10.359 -17.219 8.258 1 95.19 176 LEU A C 1
ATOM 1371 O O . LEU A 1 176 ? 9.18 -17.422 8.555 1 95.19 176 LEU A O 1
ATOM 1375 N N . LEU A 1 177 ? 10.766 -16.641 7.168 1 96.75 177 LEU A N 1
ATOM 1376 C CA . LEU A 1 177 ? 9.789 -16.188 6.18 1 96.75 177 LEU A CA 1
ATOM 1377 C C . LEU A 1 177 ? 9.055 -17.375 5.562 1 96.75 177 LEU A C 1
ATOM 1379 O O . LEU A 1 177 ? 7.84 -17.312 5.344 1 96.75 177 LEU A O 1
ATOM 1383 N N . VAL A 1 178 ? 9.734 -18.422 5.312 1 96.5 178 VAL A N 1
ATOM 1384 C CA . VAL A 1 178 ? 9.117 -19.625 4.762 1 96.5 178 VAL A CA 1
ATOM 1385 C C . VAL A 1 178 ? 8.141 -20.219 5.781 1 96.5 178 VAL A C 1
ATOM 1387 O O . VAL A 1 178 ? 7.043 -20.641 5.422 1 96.5 178 VAL A O 1
ATOM 1390 N N . ALA A 1 179 ? 8.516 -20.219 7.035 1 96.25 179 ALA A N 1
ATOM 1391 C CA . ALA A 1 179 ? 7.633 -20.703 8.094 1 96.25 179 ALA A CA 1
ATOM 1392 C C . ALA A 1 179 ? 6.379 -19.844 8.195 1 96.25 179 ALA A C 1
ATOM 1394 O O . ALA A 1 179 ? 5.277 -20.359 8.398 1 96.25 179 ALA A O 1
ATOM 1395 N N . LEU A 1 180 ? 6.621 -18.609 8.031 1 95.81 180 LEU A N 1
ATOM 1396 C CA . LEU A 1 180 ? 5.5 -17.672 8.055 1 95.81 180 LEU A CA 1
ATOM 1397 C C . LEU A 1 180 ? 4.559 -17.922 6.883 1 95.81 180 LEU A C 1
ATOM 1399 O O . LEU A 1 180 ? 3.336 -17.875 7.043 1 95.81 180 LEU A O 1
ATOM 1403 N N . ALA A 1 181 ? 5.148 -18.125 5.723 1 97.44 181 ALA A N 1
ATOM 1404 C CA . ALA A 1 181 ? 4.359 -18.438 4.531 1 97.44 181 ALA A CA 1
ATOM 1405 C C . ALA A 1 181 ? 3.51 -19.688 4.746 1 97.44 181 ALA A C 1
ATOM 1407 O O . ALA A 1 181 ? 2.316 -19.688 4.434 1 97.44 181 ALA A O 1
ATOM 1408 N N . GLU A 1 182 ? 4.07 -20.672 5.328 1 95.38 182 GLU A N 1
ATOM 1409 C CA . GLU A 1 182 ? 3.369 -21.922 5.574 1 95.38 182 GLU A CA 1
ATOM 1410 C C . GLU A 1 182 ? 2.252 -21.734 6.598 1 95.38 182 GLU A C 1
ATOM 1412 O O . GLU A 1 182 ? 1.175 -22.328 6.457 1 95.38 182 GLU A O 1
ATOM 1417 N N . HIS A 1 183 ? 2.547 -20.984 7.586 1 95.56 183 HIS A N 1
ATOM 1418 C CA . HIS A 1 183 ? 1.55 -20.719 8.617 1 95.56 183 HIS A CA 1
ATOM 1419 C C . HIS A 1 183 ? 0.32 -20.047 8.031 1 95.56 183 HIS A C 1
ATOM 1421 O O . HIS A 1 183 ? -0.807 -20.5 8.227 1 95.56 183 HIS A O 1
ATOM 1427 N N . HIS A 1 184 ? 0.517 -18.969 7.297 1 96.69 184 HIS A N 1
ATOM 1428 C CA . HIS A 1 184 ? -0.584 -18.234 6.676 1 96.69 184 HIS A CA 1
ATOM 1429 C C . HIS A 1 184 ? -1.302 -19.094 5.641 1 96.69 184 HIS A C 1
ATOM 1431 O O . HIS A 1 184 ? -2.525 -19.031 5.508 1 96.69 184 HIS A O 1
ATOM 1437 N N . PHE A 1 185 ? -0.54 -19.891 4.945 1 95.88 185 PHE A N 1
ATOM 1438 C CA . PHE A 1 185 ? -1.138 -20.766 3.943 1 95.88 185 PHE A CA 1
ATOM 1439 C C . PHE A 1 185 ? -2.111 -21.75 4.59 1 95.88 185 PHE A C 1
ATOM 1441 O O . PHE A 1 185 ? -3.23 -21.922 4.109 1 95.88 185 PHE A O 1
ATOM 1448 N N . SER A 1 186 ? -1.652 -22.328 5.645 1 94.06 186 SER A N 1
ATOM 1449 C CA . SER A 1 186 ? -2.473 -23.312 6.344 1 94.06 186 SER A CA 1
ATOM 1450 C C . SER A 1 186 ? -3.77 -22.688 6.848 1 94.06 186 SER A C 1
ATOM 1452 O O . SER A 1 186 ? -4.84 -23.281 6.734 1 94.06 186 SER A O 1
ATOM 1454 N N . LEU A 1 187 ? -3.686 -21.516 7.355 1 94.5 187 LEU A N 1
ATOM 1455 C CA . LEU A 1 187 ? -4.867 -20.828 7.863 1 94.5 187 LEU A CA 1
ATOM 1456 C C . LEU A 1 187 ? -5.816 -20.469 6.723 1 94.5 187 LEU A C 1
ATOM 1458 O O . LEU A 1 187 ? -7.023 -20.688 6.82 1 94.5 187 LEU A O 1
ATOM 1462 N N . GLY A 1 188 ? -5.246 -19.891 5.652 1 94.38 188 GLY A N 1
ATOM 1463 C CA . GLY A 1 188 ? -6.055 -19.531 4.5 1 94.38 188 GLY A CA 1
ATOM 1464 C C . GLY A 1 188 ? -6.727 -20.719 3.842 1 94.38 188 GLY A C 1
ATOM 1465 O O . GLY A 1 188 ? -7.902 -20.656 3.484 1 94.38 188 GLY A O 1
ATOM 1466 N N . LEU A 1 189 ? -5.996 -21.766 3.742 1 92 189 LEU A N 1
ATOM 1467 C CA . LEU A 1 189 ? -6.508 -22.984 3.115 1 92 189 LEU A CA 1
ATOM 1468 C C . LEU A 1 189 ? -7.648 -23.578 3.934 1 92 189 LEU A C 1
ATOM 1470 O O . LEU A 1 189 ? -8.656 -24.016 3.377 1 92 189 LEU A O 1
ATOM 1474 N N . ALA A 1 190 ? -7.461 -23.641 5.227 1 91.19 190 ALA A N 1
ATOM 1475 C CA . ALA A 1 190 ? -8.469 -24.219 6.117 1 91.19 190 ALA A CA 1
ATOM 1476 C C . ALA A 1 190 ? -9.781 -23.453 6.02 1 91.19 190 ALA A C 1
ATOM 1478 O O . ALA A 1 190 ? -10.852 -24.047 5.91 1 91.19 190 ALA A O 1
ATOM 1479 N N . GLU A 1 191 ? -9.672 -22.188 6 1 91.5 191 GLU A N 1
ATOM 1480 C CA . GLU A 1 191 ? -10.875 -21.359 5.938 1 91.5 191 GLU A CA 1
ATOM 1481 C C . GLU A 1 191 ? -11.531 -21.453 4.559 1 91.5 191 GLU A C 1
ATOM 1483 O O . GLU A 1 191 ? -12.758 -21.453 4.449 1 91.5 191 GLU A O 1
ATOM 1488 N N . THR A 1 192 ? -10.766 -21.469 3.516 1 90.75 192 THR A N 1
ATOM 1489 C CA . THR A 1 192 ? -11.297 -21.625 2.166 1 90.75 192 THR A CA 1
ATOM 1490 C C . THR A 1 192 ? -12.039 -22.953 2.027 1 90.75 192 THR A C 1
ATOM 1492 O O . THR A 1 192 ? -13.133 -23 1.473 1 90.75 192 THR A O 1
ATOM 1495 N N . ALA A 1 193 ? -11.438 -23.953 2.512 1 87.75 193 ALA A N 1
ATOM 1496 C CA . ALA A 1 193 ? -12.016 -25.281 2.428 1 87.75 193 ALA A CA 1
ATOM 1497 C C . ALA A 1 193 ? -13.352 -25.359 3.172 1 87.75 193 ALA A C 1
ATOM 1499 O O . ALA A 1 193 ? -14.266 -26.078 2.758 1 87.75 193 ALA A O 1
ATOM 1500 N N . GLU A 1 194 ? -13.414 -24.625 4.211 1 87.69 194 GLU A N 1
ATOM 1501 C CA . GLU A 1 194 ? -14.633 -24.609 5.016 1 87.69 194 GLU A CA 1
ATOM 1502 C C . GLU A 1 194 ? -15.766 -23.906 4.285 1 87.69 194 GLU A C 1
ATOM 1504 O O . GLU A 1 194 ? -16.922 -24.312 4.398 1 87.69 194 GLU A O 1
ATOM 1509 N N . LEU A 1 195 ? -15.484 -22.922 3.498 1 87.38 195 LEU A N 1
ATOM 1510 C CA . LEU A 1 195 ? -16.5 -22.078 2.895 1 87.38 195 LEU A CA 1
ATOM 1511 C C . LEU A 1 195 ? -16.859 -22.562 1.493 1 87.38 195 LEU A C 1
ATOM 1513 O O . LEU A 1 195 ? -17.938 -22.266 0.985 1 87.38 195 LEU A O 1
ATOM 1517 N N . LEU A 1 196 ? -16.016 -23.281 0.872 1 84.31 196 LEU A N 1
ATOM 1518 C CA . LEU A 1 196 ? -16.125 -23.656 -0.537 1 84.31 196 LEU A CA 1
ATOM 1519 C C . LEU A 1 196 ? -17.391 -24.469 -0.79 1 84.31 196 LEU A C 1
ATOM 1521 O O . LEU A 1 196 ? -18.078 -24.25 -1.79 1 84.31 196 LEU A O 1
ATOM 1525 N N . PRO A 1 197 ? -17.781 -25.344 0.162 1 81.69 197 PRO A N 1
ATOM 1526 C CA . PRO A 1 197 ? -18.969 -26.141 -0.102 1 81.69 197 PRO A CA 1
ATOM 1527 C C . PRO A 1 197 ? -20.266 -25.312 -0.048 1 81.69 197 PRO A C 1
ATOM 1529 O O . PRO A 1 197 ? -21.297 -25.734 -0.574 1 81.69 197 PRO A O 1
ATOM 1532 N N . GLN A 1 198 ? -20.219 -24.125 0.549 1 84.12 198 GLN A N 1
ATOM 1533 C CA . GLN A 1 198 ? -21.422 -23.328 0.744 1 84.12 198 GLN A CA 1
ATOM 1534 C C . GLN A 1 198 ? -21.266 -21.938 0.157 1 84.12 198 GLN A C 1
ATOM 1536 O O . GLN A 1 198 ? -21.703 -20.953 0.754 1 84.12 198 GLN A O 1
ATOM 1541 N N . PHE A 1 199 ? -20.578 -22 -1.001 1 83.88 199 PHE A N 1
ATOM 1542 C CA . PHE A 1 199 ? -20.344 -20.656 -1.525 1 83.88 199 PHE A CA 1
ATOM 1543 C C . PHE A 1 199 ? -21.609 -20.078 -2.137 1 83.88 199 PHE A C 1
ATOM 1545 O O . PHE A 1 199 ? -22.5 -20.828 -2.543 1 83.88 199 PHE A O 1
ATOM 1552 N N . ASP A 1 200 ? -21.766 -18.812 -2.055 1 87.56 200 ASP A N 1
ATOM 1553 C CA . ASP A 1 200 ? -22.922 -18.094 -2.586 1 87.56 200 ASP A CA 1
ATOM 1554 C C . ASP A 1 200 ? -22.469 -16.844 -3.35 1 87.56 200 ASP A C 1
ATOM 1556 O O . ASP A 1 200 ? -21.297 -16.703 -3.697 1 87.56 200 ASP A O 1
ATOM 1560 N N . VAL A 1 201 ? -23.422 -16.078 -3.652 1 86.81 201 VAL A N 1
ATOM 1561 C CA . VAL A 1 201 ? -23.156 -14.914 -4.48 1 86.81 201 VAL A CA 1
ATOM 1562 C C . VAL A 1 201 ? -22.219 -13.953 -3.742 1 86.81 201 VAL A C 1
ATOM 1564 O O . VAL A 1 201 ? -21.391 -13.281 -4.363 1 86.81 201 VAL A O 1
ATOM 1567 N N . ASP A 1 202 ? -22.203 -13.945 -2.441 1 86.19 202 ASP A N 1
ATOM 1568 C CA . ASP A 1 202 ? -21.422 -13.008 -1.642 1 86.19 202 ASP A CA 1
ATOM 1569 C C . ASP A 1 202 ? -20 -13.5 -1.468 1 86.19 202 ASP A C 1
ATOM 1571 O O . ASP A 1 202 ? -19.078 -12.711 -1.229 1 86.19 202 ASP A O 1
ATOM 1575 N N . THR A 1 203 ? -19.828 -14.789 -1.597 1 90.12 203 THR A N 1
ATOM 1576 C CA . THR A 1 203 ? -18.516 -15.344 -1.265 1 90.12 203 THR A CA 1
ATOM 1577 C C . THR A 1 203 ? -17.812 -15.859 -2.516 1 90.12 203 THR A C 1
ATOM 1579 O O . THR A 1 203 ? -16.609 -16.125 -2.498 1 90.12 203 THR A O 1
ATOM 1582 N N . CYS A 1 204 ? -18.531 -15.992 -3.637 1 89.81 204 CYS A N 1
ATOM 1583 C CA . CYS A 1 204 ? -18 -16.656 -4.816 1 89.81 204 CYS A CA 1
ATOM 1584 C C . CYS A 1 204 ? -16.766 -15.938 -5.344 1 89.81 204 CYS A C 1
ATOM 1586 O O . CYS A 1 204 ? -15.781 -16.578 -5.715 1 89.81 204 CYS A O 1
ATOM 1588 N N . SER A 1 205 ? -16.797 -14.578 -5.355 1 90.56 205 SER A N 1
ATOM 1589 C CA . SER A 1 205 ? -15.672 -13.797 -5.871 1 90.56 205 SER A CA 1
ATOM 1590 C C . SER A 1 205 ? -14.422 -13.984 -5.012 1 90.56 205 SER A C 1
ATOM 1592 O O . SER A 1 205 ? -13.32 -14.164 -5.535 1 90.56 205 SER A O 1
ATOM 1594 N N . SER A 1 206 ? -14.656 -13.922 -3.678 1 93.12 206 SER A N 1
ATOM 1595 C CA . SER A 1 206 ? -13.531 -14.078 -2.762 1 93.12 206 SER A CA 1
ATOM 1596 C C . SER A 1 206 ? -12.961 -15.492 -2.826 1 93.12 206 SER A C 1
ATOM 1598 O O . SER A 1 206 ? -11.742 -15.68 -2.736 1 93.12 206 SER A O 1
ATOM 1600 N N . LEU A 1 207 ? -13.797 -16.453 -3.025 1 91.38 207 LEU A N 1
ATOM 1601 C CA . LEU A 1 207 ? -13.352 -17.828 -3.113 1 91.38 207 LEU A CA 1
ATOM 1602 C C . LEU A 1 207 ? -12.617 -18.094 -4.426 1 91.38 207 LEU A C 1
ATOM 1604 O O . LEU A 1 207 ? -11.672 -18.891 -4.473 1 91.38 207 LEU A O 1
ATOM 1608 N N . TYR A 1 208 ? -13.062 -17.406 -5.414 1 90.44 208 TYR A N 1
ATOM 1609 C CA . TYR A 1 208 ? -12.359 -17.469 -6.691 1 90.44 208 TYR A CA 1
ATOM 1610 C C . TYR A 1 208 ? -10.922 -16.984 -6.547 1 90.44 208 TYR A C 1
ATOM 1612 O O . TYR A 1 208 ? -9.984 -17.641 -6.996 1 90.44 208 TYR A O 1
ATOM 1620 N N . ILE A 1 209 ? -10.742 -15.883 -5.934 1 92.56 209 ILE A N 1
ATOM 1621 C CA . ILE A 1 209 ? -9.422 -15.297 -5.727 1 92.56 209 ILE A CA 1
ATOM 1622 C C . ILE A 1 209 ? -8.609 -16.188 -4.785 1 92.56 209 ILE A C 1
ATOM 1624 O O . ILE A 1 209 ? -7.41 -16.375 -4.992 1 92.56 209 ILE A O 1
ATOM 1628 N N . ALA A 1 210 ? -9.242 -16.688 -3.785 1 93.44 210 ALA A N 1
ATOM 1629 C CA . ALA A 1 210 ? -8.57 -17.594 -2.85 1 93.44 210 ALA A CA 1
ATOM 1630 C C . ALA A 1 210 ? -8.023 -18.812 -3.566 1 93.44 210 ALA A C 1
ATOM 1632 O O . ALA A 1 210 ? -6.918 -19.281 -3.268 1 93.44 210 ALA A O 1
ATOM 1633 N N . SER A 1 211 ? -8.789 -19.281 -4.457 1 89.56 211 SER A N 1
ATOM 1634 C CA . SER A 1 211 ? -8.344 -20.453 -5.219 1 89.56 211 SER A CA 1
ATOM 1635 C C . SER A 1 211 ? -7.129 -20.109 -6.074 1 89.56 211 SER A C 1
ATOM 1637 O O . SER A 1 211 ? -6.188 -20.906 -6.16 1 89.56 211 SER A O 1
ATOM 1639 N N . MET A 1 212 ? -7.137 -18.969 -6.684 1 88.94 212 MET A N 1
ATOM 1640 C CA . MET A 1 212 ? -5.992 -18.516 -7.477 1 88.94 212 MET A CA 1
ATOM 1641 C C . MET A 1 212 ? -4.754 -18.359 -6.602 1 88.94 212 MET A C 1
ATOM 1643 O O . MET A 1 212 ? -3.67 -18.812 -6.969 1 88.94 212 MET A O 1
ATOM 1647 N N . LEU A 1 213 ? -4.969 -17.75 -5.496 1 94.38 213 LEU A N 1
ATOM 1648 C CA . LEU A 1 213 ? -3.854 -17.531 -4.582 1 94.38 213 LEU A CA 1
ATOM 1649 C C . LEU A 1 213 ? -3.324 -18.859 -4.047 1 94.38 213 LEU A C 1
ATOM 1651 O O . LEU A 1 213 ? -2.119 -19 -3.838 1 94.38 213 LEU A O 1
ATOM 1655 N N . THR A 1 214 ? -4.207 -19.766 -3.773 1 92.94 214 THR A N 1
ATOM 1656 C CA . THR A 1 214 ? -3.797 -21.094 -3.33 1 92.94 214 THR A CA 1
ATOM 1657 C C . THR A 1 214 ? -2.883 -21.75 -4.359 1 92.94 214 THR A C 1
ATOM 1659 O O . THR A 1 214 ? -1.837 -22.297 -4.012 1 92.94 214 THR A O 1
ATOM 1662 N N . CYS A 1 215 ? -3.27 -21.625 -5.559 1 90.38 215 CYS A N 1
ATOM 1663 C CA . CYS A 1 215 ? -2.48 -22.203 -6.645 1 90.38 215 CYS A CA 1
ATOM 1664 C C . CYS A 1 215 ? -1.098 -21.562 -6.711 1 90.38 215 CYS A C 1
ATOM 1666 O O . CYS A 1 215 ? -0.086 -22.266 -6.742 1 90.38 215 CYS A O 1
ATOM 1668 N N . VAL A 1 216 ? -1.021 -20.281 -6.707 1 93.06 216 VAL A N 1
ATOM 1669 C CA . VAL A 1 216 ? 0.248 -19.578 -6.84 1 93.06 216 VAL A CA 1
ATOM 1670 C C . VAL A 1 216 ? 1.122 -19.844 -5.617 1 93.06 216 VAL A C 1
ATOM 1672 O O . VAL A 1 216 ? 2.348 -19.922 -5.73 1 93.06 216 VAL A O 1
ATOM 1675 N N . ASN A 1 217 ? 0.493 -19.859 -4.461 1 95.19 217 ASN A N 1
ATOM 1676 C CA . ASN A 1 217 ? 1.247 -20.188 -3.258 1 95.19 217 ASN A CA 1
ATOM 1677 C C . ASN A 1 217 ? 1.921 -21.562 -3.373 1 95.19 217 ASN A C 1
ATOM 1679 O O . ASN A 1 217 ? 3.08 -21.719 -2.986 1 95.19 217 ASN A O 1
ATOM 1683 N N . LYS A 1 218 ? 1.217 -22.5 -3.836 1 90.88 218 LYS A N 1
ATOM 1684 C CA . LYS A 1 218 ? 1.783 -23.828 -3.998 1 90.88 218 LYS A CA 1
ATOM 1685 C C . LYS A 1 218 ? 2.945 -23.812 -4.988 1 90.88 218 LYS A C 1
ATOM 1687 O O . LYS A 1 218 ? 3.961 -24.484 -4.766 1 90.88 218 LYS A O 1
ATOM 1692 N N . VAL A 1 219 ? 2.75 -23.109 -6.023 1 93.06 219 VAL A N 1
ATOM 1693 C CA . VAL A 1 219 ? 3.812 -22.984 -7.016 1 93.06 219 VAL A CA 1
ATOM 1694 C C . VAL A 1 219 ? 5.016 -22.281 -6.402 1 93.06 219 VAL A C 1
ATOM 1696 O O . VAL A 1 219 ? 6.16 -22.703 -6.582 1 93.06 219 VAL A O 1
ATOM 1699 N N . ALA A 1 220 ? 4.746 -21.266 -5.648 1 95.25 220 ALA A N 1
ATOM 1700 C CA . ALA A 1 220 ? 5.805 -20.453 -5.051 1 95.25 220 ALA A CA 1
ATOM 1701 C C . ALA A 1 220 ? 6.582 -21.25 -4.008 1 95.25 220 ALA A C 1
ATOM 1703 O O . ALA A 1 220 ? 7.773 -21.016 -3.803 1 95.25 220 ALA A O 1
ATOM 1704 N N . ALA A 1 221 ? 5.973 -22.188 -3.334 1 93.62 221 ALA A N 1
ATOM 1705 C CA . ALA A 1 221 ? 6.625 -23.016 -2.326 1 93.62 221 ALA A CA 1
ATOM 1706 C C . ALA A 1 221 ? 7.699 -23.891 -2.953 1 93.62 221 ALA A C 1
ATOM 1708 O O . ALA A 1 221 ? 8.641 -24.328 -2.273 1 93.62 221 ALA A O 1
ATOM 1709 N N . GLY A 1 222 ? 7.582 -24.172 -4.242 1 92.5 222 GLY A N 1
ATOM 1710 C CA . GLY A 1 222 ? 8.57 -24.984 -4.938 1 92.5 222 GLY A CA 1
ATOM 1711 C C . GLY A 1 222 ? 8.383 -26.469 -4.715 1 92.5 222 GLY A C 1
ATOM 1712 O O . GLY A 1 222 ? 7.547 -26.875 -3.906 1 92.5 222 GLY A O 1
ATOM 1713 N N . PRO A 1 223 ? 9.102 -27.188 -5.488 1 92.94 223 PRO A N 1
ATOM 1714 C CA . PRO A 1 223 ? 8.992 -28.641 -5.348 1 92.94 223 PRO A CA 1
ATOM 1715 C C . PRO A 1 223 ? 9.477 -29.141 -3.986 1 92.94 223 PRO A C 1
ATOM 1717 O O . PRO A 1 223 ? 10.516 -28.688 -3.492 1 92.94 223 PRO A O 1
ATOM 1720 N N . GLN A 1 224 ? 8.773 -30.016 -3.418 1 87.75 224 GLN A N 1
ATOM 1721 C CA . GLN A 1 224 ? 9.078 -30.516 -2.08 1 87.75 224 GLN A CA 1
ATOM 1722 C C . GLN A 1 224 ? 9.945 -31.781 -2.145 1 87.75 224 GLN A C 1
ATOM 1724 O O . GLN A 1 224 ? 10.609 -32.125 -1.168 1 87.75 224 GLN A O 1
ATOM 1729 N N . SER A 1 225 ? 9.859 -32.5 -3.246 1 89.88 225 SER A N 1
ATOM 1730 C CA . SER A 1 225 ? 10.648 -33.688 -3.48 1 89.88 225 SER A CA 1
ATOM 1731 C C . SER A 1 225 ? 10.914 -33.906 -4.969 1 89.88 225 SER A C 1
ATOM 1733 O O . SER A 1 225 ? 10.352 -33.188 -5.809 1 89.88 225 SER A O 1
ATOM 1735 N N . LYS A 1 226 ? 11.688 -34.875 -5.258 1 90.75 226 LYS A N 1
ATOM 1736 C CA . LYS A 1 226 ? 11.969 -35.188 -6.652 1 90.75 226 LYS A CA 1
ATOM 1737 C C . LYS A 1 226 ? 10.727 -35.75 -7.352 1 90.75 226 LYS A C 1
ATOM 1739 O O . LYS A 1 226 ? 10.617 -35.656 -8.578 1 90.75 226 LYS A O 1
ATOM 1744 N N . ARG A 1 227 ? 9.789 -36.219 -6.578 1 91.69 227 ARG A N 1
ATOM 1745 C CA . ARG A 1 227 ? 8.609 -36.844 -7.137 1 91.69 227 ARG A CA 1
ATOM 1746 C C . ARG A 1 227 ? 7.43 -35.875 -7.18 1 91.69 227 ARG A C 1
ATOM 1748 O O . ARG A 1 227 ? 6.309 -36.281 -7.52 1 91.69 227 ARG A O 1
ATOM 1755 N N . ASP A 1 228 ? 7.723 -34.625 -6.844 1 92.31 228 ASP A N 1
ATOM 1756 C CA . ASP A 1 228 ? 6.691 -33.594 -6.871 1 92.31 228 ASP A CA 1
ATOM 1757 C C . ASP A 1 228 ? 6.41 -33.125 -8.297 1 92.31 228 ASP A C 1
ATOM 1759 O O . ASP A 1 228 ? 7.281 -32.531 -8.945 1 92.31 228 ASP A O 1
ATOM 1763 N N . LEU A 1 229 ? 5.223 -33.375 -8.758 1 93.19 229 LEU A N 1
ATOM 1764 C CA . LEU A 1 229 ? 4.844 -33.031 -10.133 1 93.19 229 LEU A CA 1
ATOM 1765 C C . LEU A 1 229 ? 3.965 -31.781 -10.156 1 93.19 229 LEU A C 1
ATOM 1767 O O . LEU A 1 229 ? 3.217 -31.578 -11.117 1 93.19 229 LEU A O 1
ATOM 1771 N N . LEU A 1 230 ? 3.967 -30.953 -9.039 1 91 230 LEU A N 1
ATOM 1772 C CA . LEU A 1 230 ? 3.189 -29.734 -8.883 1 91 230 LEU A CA 1
ATOM 1773 C C . LEU A 1 230 ? 1.733 -30.047 -8.555 1 91 230 LEU A C 1
ATOM 1775 O O . LEU A 1 230 ? 1.232 -29.672 -7.492 1 91 230 LEU A O 1
ATOM 1779 N N . VAL A 1 231 ? 1.079 -30.891 -9.383 1 89.62 231 VAL A N 1
ATOM 1780 C CA . VAL A 1 231 ? -0.335 -31.203 -9.18 1 89.62 231 VAL A CA 1
ATOM 1781 C C . VAL A 1 231 ? -0.48 -32.375 -8.227 1 89.62 231 VAL A C 1
ATOM 1783 O O . VAL A 1 231 ? -1.555 -32.594 -7.664 1 89.62 231 VAL A O 1
ATOM 1786 N N . CYS A 1 232 ? 0.553 -33.125 -8.133 1 88.88 232 CYS A N 1
ATOM 1787 C CA . CYS A 1 232 ? 0.588 -34.281 -7.246 1 88.88 232 CYS A CA 1
ATOM 1788 C C . CYS A 1 232 ? 2.021 -34.719 -7 1 88.88 232 CYS A C 1
ATOM 1790 O O . CYS A 1 232 ? 2.965 -34.125 -7.539 1 88.88 232 CYS A O 1
ATOM 1792 N N . SER A 1 233 ? 2.135 -35.656 -6.102 1 88.81 233 SER A N 1
ATOM 1793 C CA . SER A 1 233 ? 3.408 -36.344 -5.883 1 88.81 233 SER A CA 1
ATOM 1794 C C . SER A 1 233 ? 3.322 -37.812 -6.277 1 88.81 233 SER A C 1
ATOM 1796 O O . SER A 1 233 ? 2.426 -38.531 -5.828 1 88.81 233 SER A O 1
ATOM 1798 N N . MET A 1 234 ? 4.25 -38.25 -7.074 1 88.69 234 MET A N 1
ATOM 1799 C CA . MET A 1 234 ? 4.262 -39.625 -7.527 1 88.69 234 MET A CA 1
ATOM 1800 C C . MET A 1 234 ? 4.469 -40.594 -6.355 1 88.69 234 MET A 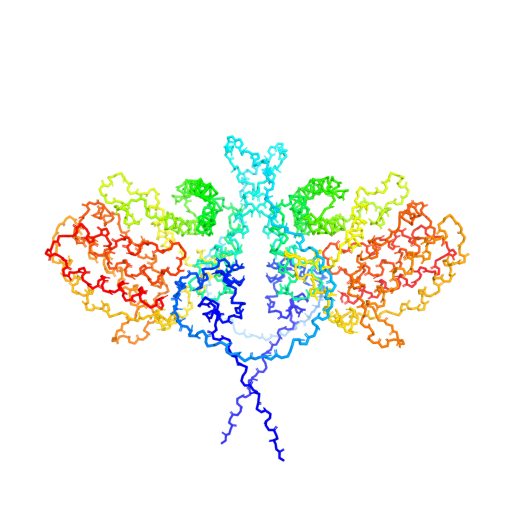C 1
ATOM 1802 O O . MET A 1 234 ? 5.32 -40.344 -5.5 1 88.69 234 MET A O 1
ATOM 1806 N N . GLY A 1 235 ? 3.725 -41.656 -6.301 1 82.38 235 GLY A N 1
ATOM 1807 C CA . GLY A 1 235 ? 3.877 -42.688 -5.285 1 82.38 235 GLY A CA 1
ATOM 1808 C C . GLY A 1 235 ? 3.193 -42.344 -3.979 1 82.38 235 GLY A C 1
ATOM 1809 O O . GLY A 1 235 ? 3.174 -43.156 -3.049 1 82.38 235 GLY A O 1
ATOM 1810 N N . ASP A 1 236 ? 2.891 -41.188 -3.738 1 72.25 236 ASP A N 1
ATOM 1811 C CA . ASP A 1 236 ? 2.236 -40.781 -2.504 1 72.25 236 ASP A CA 1
ATOM 1812 C C . ASP A 1 236 ? 0.723 -40.938 -2.594 1 72.25 236 ASP A C 1
ATOM 1814 O O . ASP A 1 236 ? 0.06 -40.281 -3.395 1 72.25 236 ASP A O 1
ATOM 1818 N N . ASP A 1 237 ? 0.323 -42.094 -1.993 1 61.28 237 ASP A N 1
ATOM 1819 C CA . ASP A 1 237 ? -1.105 -42.375 -2.018 1 61.28 237 ASP A CA 1
ATOM 1820 C C . ASP A 1 237 ? -1.893 -41.375 -1.191 1 61.28 237 ASP A C 1
ATOM 1822 O O . ASP A 1 237 ? -3.125 -41.375 -1.19 1 61.28 237 ASP A O 1
ATOM 1826 N N . GLN A 1 238 ? -1.102 -40.875 -0.361 1 54.81 238 GLN A N 1
ATOM 1827 C CA . GLN A 1 238 ? -1.884 -39.938 0.464 1 54.81 238 GLN A CA 1
ATOM 1828 C C . GLN A 1 238 ? -2.605 -38.906 -0.395 1 54.81 238 GLN A C 1
ATOM 1830 O O . GLN A 1 238 ? -2.082 -38.469 -1.423 1 54.81 238 GLN A O 1
ATOM 1835 N N . GLU A 1 239 ? -3.914 -39.125 -0.315 1 50.47 239 GLU A N 1
ATOM 1836 C CA . GLU A 1 239 ? -4.828 -38.219 -1.024 1 50.47 239 GLU A CA 1
ATOM 1837 C C . GLU A 1 239 ? -4.148 -36.906 -1.387 1 50.47 239 GLU A C 1
ATOM 1839 O O . GLU A 1 239 ? -3.32 -36.406 -0.625 1 50.47 239 GLU A O 1
ATOM 1844 N N . SER A 1 240 ? -4.23 -36.812 -2.814 1 53.06 240 SER A N 1
ATOM 1845 C CA . SER A 1 240 ? -3.873 -35.562 -3.465 1 53.06 240 SER A CA 1
ATOM 1846 C C . SER A 1 240 ? -3.961 -34.375 -2.492 1 53.06 240 SER A C 1
ATOM 1848 O O . SER A 1 240 ? -4.773 -34.406 -1.566 1 53.06 240 SER A O 1
ATOM 1850 N N . ARG A 1 241 ? -2.98 -33.531 -2.555 1 58.66 241 ARG A N 1
ATOM 1851 C CA . ARG A 1 241 ? -2.729 -32.375 -1.727 1 58.66 241 ARG A CA 1
ATOM 1852 C C . ARG A 1 241 ? -4.016 -31.578 -1.477 1 58.66 241 ARG A C 1
ATOM 1854 O O . ARG A 1 241 ? -4.902 -31.547 -2.332 1 58.66 241 ARG A O 1
ATOM 1861 N N . THR A 1 242 ? -4.426 -31.422 -0.313 1 64.88 242 THR A N 1
ATOM 1862 C CA . THR A 1 242 ? -5.535 -30.703 0.306 1 64.88 242 THR A CA 1
ATOM 1863 C C . THR A 1 242 ? -5.863 -29.438 -0.481 1 64.88 242 THR A C 1
ATOM 1865 O O . THR A 1 242 ? -6.977 -28.906 -0.393 1 64.88 242 THR A O 1
ATOM 1868 N N . TRP A 1 243 ? -4.926 -29.219 -1.526 1 77.81 243 TRP A N 1
ATOM 1869 C CA . TRP A 1 243 ? -5.188 -27.922 -2.146 1 77.81 243 TRP A CA 1
ATOM 1870 C C . TRP A 1 243 ? -5.832 -28.109 -3.518 1 77.81 243 TRP A C 1
ATOM 1872 O O . TRP A 1 243 ? -6.5 -27.203 -4.016 1 77.81 243 TRP A O 1
ATOM 1882 N N . MET A 1 244 ? -5.793 -29.359 -4.195 1 79 244 MET A N 1
ATOM 1883 C CA . MET A 1 244 ? -6.266 -29.547 -5.566 1 79 244 MET A CA 1
ATOM 1884 C C . MET A 1 244 ? -7.785 -29.438 -5.633 1 79 244 MET A C 1
ATOM 1886 O O . MET A 1 244 ? -8.328 -28.812 -6.539 1 79 244 MET A O 1
ATOM 1890 N N . PRO A 1 245 ? -8.406 -29.984 -4.602 1 75.38 245 PRO A N 1
ATOM 1891 C CA . PRO A 1 245 ? -9.859 -29.781 -4.629 1 75.38 245 PRO A CA 1
ATOM 1892 C C . PRO A 1 245 ? -10.258 -28.312 -4.582 1 75.38 245 PRO A C 1
ATOM 1894 O O . PRO A 1 245 ? -11.297 -27.938 -5.129 1 75.38 245 PRO A O 1
ATOM 1897 N N . LEU A 1 246 ? -9.406 -27.562 -4.023 1 78.31 246 LEU A N 1
ATOM 1898 C CA . LEU A 1 246 ? -9.703 -26.141 -3.912 1 78.31 246 LEU A CA 1
ATOM 1899 C C . LEU A 1 246 ? -9.547 -25.438 -5.262 1 78.31 246 LEU A C 1
ATOM 1901 O O . LEU A 1 246 ? -10.328 -24.547 -5.602 1 78.31 246 LEU A O 1
ATOM 1905 N N . ILE A 1 247 ? -8.562 -25.859 -5.996 1 80 247 ILE A N 1
ATOM 1906 C CA . ILE A 1 247 ? -8.352 -25.25 -7.309 1 80 247 ILE A CA 1
ATOM 1907 C C . ILE A 1 247 ? -9.477 -25.672 -8.258 1 80 247 ILE A C 1
ATOM 1909 O O . ILE A 1 247 ? -9.891 -24.891 -9.117 1 80 247 ILE A O 1
ATOM 1913 N N . ARG A 1 248 ? -9.984 -26.938 -8.031 1 77.31 248 ARG A N 1
ATOM 1914 C CA . ARG A 1 248 ? -11.133 -27.391 -8.812 1 77.31 248 ARG A CA 1
ATOM 1915 C C . ARG A 1 248 ? -12.375 -26.578 -8.477 1 77.31 248 ARG A C 1
ATOM 1917 O O . ARG A 1 248 ? -13.281 -26.453 -9.305 1 77.31 248 ARG A O 1
ATOM 1924 N N . GLY A 1 249 ? -12.359 -26.078 -7.312 1 73.81 249 GLY A N 1
ATOM 1925 C CA . GLY A 1 249 ? -13.43 -25.188 -6.902 1 73.81 249 GLY A CA 1
ATOM 1926 C C . GLY A 1 249 ? -13.586 -23.984 -7.812 1 73.81 249 GLY A C 1
ATOM 1927 O O . GLY A 1 249 ? -14.703 -23.516 -8.062 1 73.81 249 GLY A O 1
ATOM 1928 N N . VAL A 1 250 ? -12.484 -23.547 -8.445 1 78.25 250 VAL A N 1
ATOM 1929 C CA . VAL A 1 250 ? -12.531 -22.438 -9.383 1 78.25 250 VAL A CA 1
ATOM 1930 C C . VAL A 1 250 ? -13.469 -22.766 -10.539 1 78.25 250 VAL A C 1
ATOM 1932 O O . VAL A 1 250 ? -14.297 -21.953 -10.93 1 78.25 250 VAL A O 1
ATOM 1935 N N . ARG A 1 251 ? -13.344 -24 -11.016 1 76.88 251 ARG A N 1
ATOM 1936 C CA . ARG A 1 251 ? -14.188 -24.438 -12.117 1 76.88 251 ARG A CA 1
ATOM 1937 C C . ARG A 1 251 ? -15.664 -24.438 -11.711 1 76.88 251 ARG A C 1
ATOM 1939 O O . ARG A 1 251 ? -16.516 -24 -12.477 1 76.88 251 ARG A O 1
ATOM 1946 N N . VAL A 1 252 ? -15.836 -24.922 -10.555 1 79.69 252 VAL A N 1
ATOM 1947 C CA . VAL A 1 252 ? -17.203 -25.016 -10.062 1 79.69 252 VAL A CA 1
ATOM 1948 C C . VAL A 1 252 ? -17.797 -23.625 -9.898 1 79.69 252 VAL A C 1
ATOM 1950 O O . VAL A 1 252 ? -18.922 -23.359 -10.312 1 79.69 252 VAL A O 1
ATOM 1953 N N . ILE A 1 253 ? -17.016 -22.75 -9.406 1 83.44 253 ILE A N 1
ATOM 1954 C CA . ILE A 1 253 ? -17.484 -21.375 -9.188 1 83.44 253 ILE A CA 1
ATOM 1955 C C . ILE A 1 253 ? -17.75 -20.703 -10.531 1 83.44 253 ILE A C 1
ATOM 1957 O O . ILE A 1 253 ? -18.781 -20.047 -10.703 1 83.44 253 ILE A O 1
ATOM 1961 N N . ARG A 1 254 ? -16.891 -20.891 -11.461 1 81.56 254 ARG A N 1
ATOM 1962 C CA . ARG A 1 254 ? -17.031 -20.281 -12.781 1 81.56 254 ARG A CA 1
ATOM 1963 C C . ARG A 1 254 ? -18.234 -20.844 -13.516 1 81.56 254 ARG A C 1
ATOM 1965 O O . ARG A 1 254 ? -18.891 -20.125 -14.281 1 81.56 254 ARG A O 1
ATOM 1972 N N . SER A 1 255 ? -18.547 -22.062 -13.281 1 81.19 255 SER A N 1
ATOM 1973 C CA . SER A 1 255 ? -19.672 -22.688 -13.969 1 81.19 255 SER A CA 1
ATOM 1974 C C . SER A 1 255 ? -21 -22.312 -13.328 1 81.19 255 SER A C 1
ATOM 1976 O O . SER A 1 255 ? -22.031 -22.25 -14.008 1 81.19 255 SER A O 1
ATOM 1978 N N . ARG A 1 256 ? -20.984 -22.047 -12.141 1 84.44 256 ARG A N 1
ATOM 1979 C CA . ARG A 1 256 ? -22.219 -21.812 -11.406 1 84.44 256 ARG A CA 1
ATOM 1980 C C . ARG A 1 256 ? -22.656 -20.359 -11.516 1 84.44 256 ARG A C 1
ATOM 1982 O O . ARG A 1 256 ? -23.859 -20.062 -11.422 1 84.44 256 ARG A O 1
ATOM 1989 N N . PHE A 1 257 ? -21.703 -19.453 -11.68 1 85.56 257 PHE A N 1
ATOM 1990 C CA . PHE A 1 257 ? -22.047 -18.031 -11.703 1 85.56 257 PHE A CA 1
ATOM 1991 C C . PHE A 1 257 ? -21.625 -17.391 -13.016 1 85.56 257 PHE A C 1
ATOM 1993 O O . PHE A 1 257 ? -20.531 -17.672 -13.516 1 85.56 257 PHE A O 1
ATOM 2000 N N . PRO A 1 258 ? -22.547 -16.641 -13.555 1 83.44 258 PRO A N 1
ATOM 2001 C CA . PRO A 1 258 ? -22.141 -15.875 -14.734 1 83.44 258 PRO A CA 1
ATOM 2002 C C . PRO A 1 258 ? -21 -14.906 -14.438 1 83.44 258 PRO A C 1
ATOM 2004 O O . PRO A 1 258 ? -20.812 -14.5 -13.289 1 83.44 258 PRO A O 1
ATOM 2007 N N . THR A 1 259 ? -20.281 -14.578 -15.406 1 82.19 259 THR A N 1
ATOM 2008 C CA . THR A 1 259 ? -19.109 -13.711 -15.297 1 82.19 259 THR A CA 1
ATOM 2009 C C . THR A 1 259 ? -19.5 -12.344 -14.734 1 82.19 259 THR A C 1
ATOM 2011 O O . THR A 1 259 ? -18.719 -11.711 -14.023 1 82.19 259 THR A O 1
ATOM 2014 N N . GLU A 1 260 ? -20.672 -11.906 -15.031 1 82.94 260 GLU A N 1
ATOM 2015 C CA . GLU A 1 260 ? -21.141 -10.602 -14.578 1 82.94 260 GLU A CA 1
ATOM 2016 C C . GLU A 1 260 ? -21.281 -10.555 -13.062 1 82.94 260 GLU A C 1
ATOM 2018 O O . GLU A 1 260 ? -21.078 -9.508 -12.445 1 82.94 260 GLU A O 1
ATOM 2023 N N . VAL A 1 261 ? -21.594 -11.758 -12.578 1 85.19 261 VAL A N 1
ATOM 2024 C CA . VAL A 1 261 ? -21.766 -11.852 -11.133 1 85.19 261 VAL A CA 1
ATOM 2025 C C . VAL A 1 261 ? -20.422 -12.102 -10.469 1 85.19 261 VAL A C 1
ATOM 2027 O O . VAL A 1 261 ? -20.078 -11.445 -9.477 1 85.19 261 VAL A O 1
ATOM 2030 N N . LEU A 1 262 ? -19.672 -12.977 -11.016 1 86.62 262 LEU A N 1
ATOM 2031 C CA . LEU A 1 262 ? -18.375 -13.359 -10.453 1 86.62 262 LEU A CA 1
ATOM 2032 C C . LEU A 1 262 ? -17.406 -12.188 -10.453 1 86.62 262 LEU A C 1
ATOM 2034 O O . LEU A 1 262 ? -16.672 -11.977 -9.477 1 86.62 262 LEU A O 1
ATOM 2038 N N . PHE A 1 263 ? -17.406 -11.469 -11.562 1 86.62 263 PHE A N 1
ATOM 2039 C CA . PHE A 1 263 ? -16.438 -10.383 -11.734 1 86.62 263 PHE A CA 1
ATOM 2040 C C . PHE A 1 263 ? -17.109 -9.031 -11.531 1 86.62 263 PHE A C 1
ATOM 2042 O O . PHE A 1 263 ? -16.969 -8.133 -12.367 1 86.62 263 PHE A O 1
ATOM 2049 N N . SER A 1 264 ? -17.75 -8.945 -10.43 1 84.38 264 SER A N 1
ATOM 2050 C CA . SER A 1 264 ? -18.375 -7.691 -10.016 1 84.38 264 SER A CA 1
ATOM 2051 C C . SER A 1 264 ? -17.641 -7.086 -8.82 1 84.38 264 SER A C 1
ATOM 2053 O O . SER A 1 264 ? -16.766 -7.719 -8.234 1 84.38 264 SER A O 1
ATOM 2055 N N . GLY A 1 265 ? -17.891 -5.797 -8.539 1 83.12 265 GLY A N 1
ATOM 2056 C CA . GLY A 1 265 ? -17.266 -5.156 -7.387 1 83.12 265 GLY A CA 1
ATOM 2057 C C . GLY A 1 265 ? -15.758 -5.047 -7.504 1 83.12 265 GLY A C 1
ATOM 2058 O O . GLY A 1 265 ? -15.242 -4.527 -8.5 1 83.12 265 GLY A O 1
ATOM 2059 N N . HIS A 1 266 ? -15.078 -5.719 -6.516 1 86 266 HIS A N 1
ATOM 2060 C CA . HIS A 1 266 ? -13.617 -5.652 -6.484 1 86 266 HIS A CA 1
ATOM 2061 C C . HIS A 1 266 ? -13.008 -6.387 -7.672 1 86 266 HIS A C 1
ATOM 2063 O O . HIS A 1 266 ? -11.867 -6.121 -8.047 1 86 266 HIS A O 1
ATOM 2069 N N . LEU A 1 267 ? -13.766 -7.293 -8.273 1 87.5 267 LEU A N 1
ATOM 2070 C CA . LEU A 1 267 ? -13.195 -8.109 -9.344 1 87.5 267 LEU A CA 1
ATOM 2071 C C . LEU A 1 267 ? -13.578 -7.555 -10.711 1 87.5 267 LEU A C 1
ATOM 2073 O O . LEU A 1 267 ? -13.312 -8.188 -11.734 1 87.5 267 LEU A O 1
ATOM 2077 N N . GLU A 1 268 ? -14.094 -6.375 -10.812 1 84.38 268 GLU A N 1
ATOM 2078 C CA . GLU A 1 268 ? -14.539 -5.746 -12.055 1 84.38 268 GLU A CA 1
ATOM 2079 C C . GLU A 1 268 ? -13.422 -5.719 -13.094 1 84.38 268 GLU A C 1
ATOM 2081 O O . GLU A 1 268 ? -13.664 -5.914 -14.281 1 84.38 268 GLU A O 1
ATOM 2086 N N . PRO A 1 269 ? -12.25 -5.492 -12.648 1 81.12 269 PRO A N 1
ATOM 2087 C CA . PRO A 1 269 ? -11.164 -5.449 -13.625 1 81.12 269 PRO A CA 1
ATOM 2088 C C . PRO A 1 269 ? -11 -6.766 -14.383 1 81.12 269 PRO A C 1
ATOM 2090 O O . PRO A 1 269 ? -10.461 -6.777 -15.492 1 81.12 269 PRO A O 1
ATOM 2093 N N . PHE A 1 270 ? -11.453 -7.863 -13.875 1 78.31 270 PHE A N 1
ATOM 2094 C CA . PHE A 1 270 ? -11.367 -9.156 -14.547 1 78.31 270 PHE A CA 1
ATOM 2095 C C . PHE A 1 270 ? -12.383 -9.25 -15.672 1 78.31 270 PHE A C 1
ATOM 2097 O O . PHE A 1 270 ? -12.227 -10.055 -16.594 1 78.31 270 PHE A O 1
ATOM 2104 N N . ARG A 1 271 ? -13.438 -8.469 -15.508 1 74.5 271 ARG A N 1
ATOM 2105 C CA . ARG A 1 271 ? -14.484 -8.516 -16.531 1 74.5 271 ARG A CA 1
ATOM 2106 C C . ARG A 1 271 ? -13.945 -8.055 -17.875 1 74.5 271 ARG A C 1
ATOM 2108 O O . ARG A 1 271 ? -14.219 -8.68 -18.906 1 74.5 271 ARG A O 1
ATOM 2115 N N . HIS A 1 272 ? -13.141 -7.031 -17.812 1 64.62 272 HIS A N 1
ATOM 2116 C CA . HIS A 1 272 ? -12.602 -6.477 -19.047 1 64.62 272 HIS A CA 1
ATOM 2117 C C . HIS A 1 272 ? -11.539 -7.395 -19.641 1 64.62 272 HIS A C 1
ATOM 2119 O O . HIS A 1 272 ? -11.43 -7.512 -20.859 1 64.62 272 HIS A O 1
ATOM 2125 N N . TYR A 1 273 ? -10.898 -7.922 -18.859 1 61.56 273 TYR A N 1
ATOM 2126 C CA . TYR A 1 273 ? -9.844 -8.812 -19.328 1 61.56 273 TYR A CA 1
ATOM 2127 C C . TYR A 1 273 ? -10.43 -10.07 -19.953 1 61.56 273 TYR A C 1
ATOM 2129 O O . TYR A 1 273 ? -9.859 -10.617 -20.906 1 61.56 273 TYR A O 1
ATOM 2137 N N . SER A 1 274 ? -11.523 -10.336 -19.391 1 57.88 274 SER A N 1
ATOM 2138 C CA . SER A 1 274 ? -12.18 -11.539 -19.891 1 57.88 274 SER A CA 1
ATOM 2139 C C . SER A 1 274 ? -12.883 -11.266 -21.219 1 57.88 274 SER A C 1
ATOM 2141 O O . SER A 1 274 ? -13.047 -12.18 -22.031 1 57.88 274 SER A O 1
ATOM 2143 N N . SER A 1 275 ? -13.289 -9.945 -21.422 1 53.53 275 SER A N 1
ATOM 2144 C CA . SER A 1 275 ? -14.062 -9.617 -22.609 1 53.53 275 SER A CA 1
ATOM 2145 C C . SER A 1 275 ? -13.188 -8.984 -23.688 1 53.53 275 SER A C 1
ATOM 2147 O O . SER A 1 275 ? -13.625 -8.812 -24.828 1 53.53 275 SER A O 1
ATOM 2149 N N . ALA A 1 276 ? -12.086 -8.328 -23.281 1 53.16 276 ALA A N 1
ATOM 2150 C CA . ALA A 1 276 ? -11.305 -7.602 -24.297 1 53.16 276 ALA A CA 1
ATOM 2151 C C . ALA A 1 276 ? -11 -8.492 -25.5 1 53.16 276 ALA A C 1
ATOM 2153 O O . ALA A 1 276 ? -10.758 -9.688 -25.344 1 53.16 276 ALA A O 1
ATOM 2154 N N . PRO A 1 277 ? -11.391 -7.926 -26.562 1 49.59 277 PRO A N 1
ATOM 2155 C CA . PRO A 1 277 ? -10.977 -8.688 -27.75 1 49.59 277 PRO A CA 1
ATOM 2156 C C . PRO A 1 277 ? -9.523 -9.141 -27.672 1 49.59 277 PRO A C 1
ATOM 2158 O O . PRO A 1 277 ? -8.641 -8.352 -27.328 1 49.59 277 PRO A O 1
ATOM 2161 N N . SER A 1 278 ? -9.359 -10.352 -27.156 1 52.78 278 SER A N 1
ATOM 2162 C CA . SER A 1 278 ? -8.07 -11.031 -27.078 1 52.78 278 SER A CA 1
ATOM 2163 C C . SER A 1 278 ? -7.148 -10.586 -28.203 1 52.78 278 SER A C 1
ATOM 2165 O O . SER A 1 278 ? -7.586 -10.406 -29.344 1 52.78 278 SER A O 1
ATOM 2167 N N . SER A 1 279 ? -6.277 -9.781 -27.906 1 57.69 279 SER A N 1
ATOM 2168 C CA . SER A 1 279 ? -5.273 -9.609 -28.953 1 57.69 279 SER A CA 1
ATOM 2169 C C . SER A 1 279 ? -5.203 -10.836 -29.859 1 57.69 279 SER A C 1
ATOM 2171 O O . SER A 1 279 ? -5.238 -11.969 -29.391 1 57.69 279 SER A O 1
ATOM 2173 N N . LEU A 1 280 ? -5.559 -10.594 -31.047 1 63.97 280 LEU A N 1
ATOM 2174 C CA . LEU A 1 280 ? -5.461 -11.609 -32.094 1 63.97 280 LEU A CA 1
ATOM 2175 C C . LEU A 1 280 ? -4.074 -12.242 -32.094 1 63.97 280 LEU A C 1
ATOM 2177 O O . LEU A 1 280 ? -3.885 -13.32 -32.656 1 63.97 280 LEU A O 1
ATOM 2181 N N . GLN A 1 281 ? -3.199 -11.672 -31.172 1 77.75 281 GLN A N 1
ATOM 2182 C CA . GLN A 1 281 ? -1.842 -12.203 -31.25 1 77.75 281 GLN A CA 1
ATOM 2183 C C . GLN A 1 281 ? -1.592 -13.219 -30.141 1 77.75 281 GLN A C 1
ATOM 2185 O O . GLN A 1 281 ? -2.053 -13.047 -29 1 77.75 281 GLN A O 1
ATOM 2190 N N . PRO A 1 282 ? -0.928 -14.227 -30.516 1 85.38 282 PRO A N 1
ATOM 2191 C CA . PRO A 1 282 ? -0.552 -15.219 -29.516 1 85.38 282 PRO A CA 1
ATOM 2192 C C . PRO A 1 282 ? 0.315 -14.633 -28.406 1 85.38 282 PRO A C 1
ATOM 2194 O O . PRO A 1 282 ? 0.947 -13.594 -28.594 1 85.38 282 PRO A O 1
ATOM 2197 N N . THR A 1 283 ? 0.316 -15.281 -27.328 1 84.62 283 THR A N 1
ATOM 2198 C CA . THR A 1 283 ? 1.029 -14.828 -26.141 1 84.62 283 THR A CA 1
ATOM 2199 C C . THR A 1 283 ? 2.523 -14.703 -26.422 1 84.62 283 THR A C 1
ATOM 2201 O O . THR A 1 283 ? 3.182 -13.789 -25.922 1 84.62 283 THR A O 1
ATOM 2204 N N . CYS A 1 284 ? 3.062 -15.625 -27.156 1 86.25 284 CYS A N 1
ATOM 2205 C CA . CYS A 1 284 ? 4.496 -15.602 -27.422 1 86.25 284 CYS A CA 1
ATOM 2206 C C . CYS A 1 284 ? 4.895 -14.328 -28.156 1 86.25 284 CYS A C 1
ATOM 2208 O O . CYS A 1 284 ? 5.965 -13.773 -27.906 1 86.25 284 CYS A O 1
ATOM 2210 N N . THR A 1 285 ? 4.055 -13.844 -29.016 1 83.12 285 THR A N 1
ATOM 2211 C CA . THR A 1 285 ? 4.316 -12.602 -29.719 1 83.12 285 THR A CA 1
ATOM 2212 C C . THR A 1 285 ? 4.25 -11.406 -28.781 1 83.12 285 THR A C 1
ATOM 2214 O O . THR A 1 285 ? 5.105 -10.516 -28.828 1 83.12 285 THR A O 1
ATOM 2217 N N . ARG A 1 286 ? 3.322 -11.484 -28 1 78.38 286 ARG A N 1
ATOM 2218 C CA . ARG A 1 286 ? 3.113 -10.391 -27.047 1 78.38 286 ARG A CA 1
ATOM 2219 C C . ARG A 1 286 ? 4.27 -10.289 -26.062 1 78.38 286 ARG A C 1
ATOM 2221 O O . ARG A 1 286 ? 4.676 -9.195 -25.672 1 78.38 286 ARG A O 1
ATOM 2228 N N . LEU A 1 287 ? 4.746 -11.438 -25.719 1 79.12 287 LEU A N 1
ATOM 2229 C CA . LEU A 1 287 ? 5.805 -11.484 -24.719 1 79.12 287 LEU A CA 1
ATOM 2230 C C . LEU A 1 287 ? 7.176 -11.57 -25.375 1 79.12 287 LEU A C 1
ATOM 2232 O O . LEU A 1 287 ? 8.195 -11.648 -24.688 1 79.12 287 LEU A O 1
ATOM 2236 N N . ASN A 1 288 ? 7.203 -11.609 -26.641 1 81.19 288 ASN A N 1
ATOM 2237 C CA . ASN A 1 288 ? 8.445 -11.695 -27.406 1 81.19 288 ASN A CA 1
ATOM 2238 C C . ASN A 1 288 ? 9.219 -12.969 -27.078 1 81.19 288 ASN A C 1
ATOM 2240 O O . ASN A 1 288 ? 10.406 -12.914 -26.766 1 81.19 288 ASN A O 1
ATOM 2244 N N . ILE A 1 289 ? 8.461 -14.016 -27 1 83.75 289 ILE A N 1
ATOM 2245 C CA . ILE A 1 289 ? 9.039 -15.344 -26.812 1 83.75 289 ILE A CA 1
ATOM 2246 C C . ILE A 1 289 ? 9.016 -16.094 -28.156 1 83.75 289 ILE A C 1
ATOM 2248 O O . ILE A 1 289 ? 8.133 -15.867 -28.984 1 83.75 289 ILE A O 1
ATOM 2252 N N . LYS A 1 290 ? 10.039 -16.891 -28.312 1 88.88 290 LYS A N 1
ATOM 2253 C CA . LYS A 1 290 ? 10.141 -17.656 -29.547 1 88.88 290 LYS A CA 1
ATOM 2254 C C . LYS A 1 290 ? 8.953 -18.594 -29.719 1 88.88 290 LYS A C 1
ATOM 2256 O O . LYS A 1 290 ? 8.562 -19.281 -28.766 1 88.88 290 LYS A O 1
ATOM 2261 N N . ARG A 1 291 ? 8.43 -18.609 -30.859 1 91.94 291 ARG A N 1
ATOM 2262 C CA . ARG A 1 291 ? 7.344 -19.531 -31.156 1 91.94 291 ARG A CA 1
ATOM 2263 C C . ARG A 1 291 ? 7.855 -20.953 -31.281 1 91.94 291 ARG A C 1
ATOM 2265 O O . ARG A 1 291 ? 8.914 -21.188 -31.859 1 91.94 291 ARG A O 1
ATOM 2272 N N . LEU A 1 292 ? 7.184 -21.875 -30.828 1 94.06 292 LEU A N 1
ATOM 2273 C CA . LEU A 1 292 ? 7.523 -23.297 -30.906 1 94.06 292 LEU A CA 1
ATOM 2274 C C . LEU A 1 292 ? 6.586 -24.031 -31.859 1 94.06 292 LEU A C 1
ATOM 2276 O O . LEU A 1 292 ? 5.391 -23.734 -31.906 1 94.06 292 LEU A O 1
ATOM 2280 N N . ASP A 1 293 ? 7.176 -24.859 -32.594 1 93.69 293 ASP A N 1
ATOM 2281 C CA . ASP A 1 293 ? 6.379 -25.703 -33.5 1 93.69 293 ASP A CA 1
ATOM 2282 C C . ASP A 1 293 ? 5.777 -26.891 -32.719 1 93.69 293 ASP A C 1
ATOM 2284 O O . ASP A 1 293 ? 6.258 -28.016 -32.844 1 93.69 293 ASP A O 1
ATOM 2288 N N . TRP A 1 294 ? 4.668 -26.672 -32.219 1 95.69 294 TRP A N 1
ATOM 2289 C CA . TRP A 1 294 ? 4.113 -27.594 -31.219 1 95.69 294 TRP A CA 1
ATOM 2290 C C . TRP A 1 294 ? 3.113 -28.547 -31.875 1 95.69 294 TRP A C 1
ATOM 2292 O O . TRP A 1 294 ? 2.814 -29.609 -31.312 1 95.69 294 TRP A O 1
ATOM 2302 N N . GLU A 1 295 ? 2.537 -28.297 -33 1 95.44 295 GLU A N 1
ATOM 2303 C CA . GLU A 1 295 ? 1.375 -29 -33.531 1 95.44 295 GLU A CA 1
ATOM 2304 C C . GLU A 1 295 ? 1.706 -30.438 -33.875 1 95.44 295 GLU A C 1
ATOM 2306 O O . GLU A 1 295 ? 1.004 -31.359 -33.438 1 95.44 295 GLU A O 1
ATOM 2311 N N . GLU A 1 296 ? 2.764 -30.594 -34.594 1 96.06 296 GLU A N 1
ATOM 2312 C CA . GLU A 1 296 ? 3.105 -31.938 -35.031 1 96.06 296 GLU A CA 1
ATOM 2313 C C . GLU A 1 296 ? 3.459 -32.812 -33.844 1 96.06 296 GLU A C 1
ATOM 2315 O O . GLU A 1 296 ? 2.955 -33.938 -33.719 1 96.06 296 GLU A O 1
ATOM 2320 N N . PRO A 1 297 ? 4.352 -32.406 -33.031 1 97.06 297 PRO A N 1
ATOM 2321 C CA . PRO A 1 297 ? 4.66 -33.219 -31.859 1 97.06 297 PRO A CA 1
ATOM 2322 C C . PRO A 1 297 ? 3.426 -33.531 -31.016 1 97.06 297 PRO A C 1
ATOM 2324 O O . PRO A 1 297 ? 3.275 -34.656 -30.547 1 97.06 297 PRO A O 1
ATOM 2327 N N . LEU A 1 298 ? 2.514 -32.625 -30.797 1 96.81 298 LEU A N 1
ATOM 2328 C CA . LEU A 1 298 ? 1.318 -32.844 -29.984 1 96.81 298 LEU A CA 1
ATOM 2329 C C . LEU A 1 298 ? 0.356 -33.812 -30.688 1 96.81 298 LEU A C 1
ATOM 2331 O O . LEU A 1 298 ? -0.317 -34.594 -30.047 1 96.81 298 LEU A O 1
ATOM 2335 N N . ASP A 1 299 ? 0.278 -33.656 -31.984 1 96.06 299 ASP A N 1
ATOM 2336 C CA . ASP A 1 299 ? -0.545 -34.594 -32.75 1 96.06 299 ASP A CA 1
ATOM 2337 C C . ASP A 1 299 ? -0.025 -36.031 -32.625 1 96.06 299 ASP A C 1
ATOM 2339 O O . ASP A 1 299 ? -0.81 -36.969 -32.531 1 96.06 299 ASP A O 1
ATOM 2343 N N . CYS A 1 300 ? 1.26 -36.156 -32.75 1 96.75 300 CYS A N 1
ATOM 2344 C CA . CYS A 1 300 ? 1.884 -37.469 -32.594 1 96.75 300 CYS A CA 1
ATOM 2345 C C . CYS A 1 300 ? 1.587 -38.062 -31.234 1 96.75 300 CYS A C 1
ATOM 2347 O O . CYS A 1 300 ? 1.245 -39.25 -31.109 1 96.75 300 CYS A O 1
ATOM 2349 N N . LEU A 1 301 ? 1.71 -37.25 -30.203 1 97.44 301 LEU A N 1
ATOM 2350 C CA . LEU A 1 301 ? 1.406 -37.719 -28.844 1 97.44 301 LEU A CA 1
ATOM 2351 C C . LEU A 1 301 ? -0.067 -38.094 -28.719 1 97.44 301 LEU A C 1
ATOM 2353 O O . LEU A 1 301 ? -0.404 -39.094 -28.078 1 97.44 301 LEU A O 1
ATOM 2357 N N . ARG A 1 302 ? -0.94 -37.281 -29.281 1 96.38 302 ARG A N 1
ATOM 2358 C CA . ARG A 1 302 ? -2.377 -37.531 -29.203 1 96.38 302 ARG A CA 1
ATOM 2359 C C . ARG A 1 302 ? -2.734 -38.906 -29.781 1 96.38 302 ARG A C 1
ATOM 2361 O O . ARG A 1 302 ? -3.543 -39.625 -29.219 1 96.38 302 ARG A O 1
ATOM 2368 N N . LYS A 1 303 ? -2.17 -39.219 -30.938 1 96.19 303 LYS A N 1
ATOM 2369 C CA . LYS A 1 303 ? -2.398 -40.531 -31.547 1 96.19 303 LYS A CA 1
ATOM 2370 C C . LYS A 1 303 ? -1.948 -41.656 -30.625 1 96.19 303 LYS A C 1
ATOM 2372 O O . LYS A 1 303 ? -2.646 -42.688 -30.484 1 96.19 303 LYS A O 1
ATOM 2377 N N . PHE A 1 304 ? -0.844 -41.5 -30.078 1 96.44 304 PHE A N 1
ATOM 2378 C CA . PHE A 1 304 ? -0.313 -42.469 -29.156 1 96.44 304 PHE A CA 1
ATOM 2379 C C . PHE A 1 304 ? -1.226 -42.656 -27.953 1 96.44 304 PHE A C 1
ATOM 2381 O O . PHE A 1 304 ? -1.495 -43.75 -27.516 1 96.44 304 PHE A O 1
ATOM 2388 N N . VAL A 1 305 ? -1.726 -41.5 -27.328 1 96.38 305 VAL A N 1
ATOM 2389 C CA . VAL A 1 305 ? -2.598 -41.5 -26.156 1 96.38 305 VAL A CA 1
ATOM 2390 C C . VAL A 1 305 ? -3.898 -42.25 -26.469 1 96.38 305 VAL A C 1
ATOM 2392 O O . VAL A 1 305 ? -4.402 -43 -25.656 1 96.38 305 VAL A O 1
ATOM 2395 N N . GLU A 1 306 ? -4.387 -42.031 -27.625 1 93.69 306 GLU A N 1
ATOM 2396 C CA . GLU A 1 306 ? -5.629 -42.688 -28.062 1 93.69 306 GLU A CA 1
ATOM 2397 C C . GLU A 1 306 ? -5.461 -44.188 -28.188 1 93.69 306 GLU A C 1
ATOM 2399 O O . GLU A 1 306 ? -6.391 -44.938 -27.922 1 93.69 306 GLU A O 1
ATOM 2404 N N . LEU A 1 307 ? -4.289 -44.594 -28.562 1 92.94 307 LEU A N 1
ATOM 2405 C CA . LEU A 1 307 ? -4.023 -46 -28.812 1 92.94 307 LEU A CA 1
ATOM 2406 C C . LEU A 1 307 ? -3.645 -46.719 -27.531 1 92.94 307 LEU A C 1
ATOM 2408 O O . LEU A 1 307 ? -3.662 -47.969 -27.469 1 92.94 307 LEU A O 1
ATOM 2412 N N . SER A 1 308 ? -3.283 -45.906 -26.562 1 92.44 308 SER A N 1
ATOM 2413 C CA . SER A 1 308 ? -2.809 -46.5 -25.328 1 92.44 308 SER A CA 1
ATOM 2414 C C . SER A 1 308 ? -3.971 -46.969 -24.453 1 92.44 308 SER A C 1
ATOM 2416 O O . SER A 1 308 ? -4.957 -46.25 -24.297 1 92.44 308 SER A O 1
ATOM 2418 N N . ASP A 1 309 ? -3.932 -48.188 -24.031 1 85.88 309 ASP A N 1
ATOM 2419 C CA . ASP A 1 309 ? -4.961 -48.812 -23.188 1 85.88 309 ASP A CA 1
ATOM 2420 C C . ASP A 1 309 ? -4.664 -48.562 -21.703 1 85.88 309 ASP A C 1
ATOM 2422 O O . ASP A 1 309 ? -3.682 -47.906 -21.359 1 85.88 309 ASP A O 1
ATOM 2426 N N . GLY A 1 310 ? -5.629 -49 -20.875 1 83.19 310 GLY A N 1
ATOM 2427 C CA . GLY A 1 310 ? -5.449 -48.938 -19.438 1 83.19 310 GLY A CA 1
ATOM 2428 C C . GLY A 1 310 ? -6.609 -48.25 -18.719 1 83.19 310 GLY A C 1
ATOM 2429 O O . GLY A 1 310 ? -7.582 -47.844 -19.359 1 83.19 310 GLY A O 1
ATOM 2430 N N . SER A 1 311 ? -6.547 -48.125 -17.391 1 82.38 311 SER A N 1
ATOM 2431 C CA . SER A 1 311 ? -7.621 -47.656 -16.516 1 82.38 311 SER A CA 1
ATOM 2432 C C . SER A 1 311 ? -7.914 -46.188 -16.75 1 82.38 311 SER A C 1
ATOM 2434 O O . SER A 1 311 ? -9.047 -45.719 -16.562 1 82.38 311 SER A O 1
ATOM 2436 N N . SER A 1 312 ? -6.926 -45.5 -17.234 1 86.5 312 SER A N 1
ATOM 2437 C CA . SER A 1 312 ? -7.102 -44.062 -17.422 1 86.5 312 SER A CA 1
ATOM 2438 C C . SER A 1 312 ? -7.258 -43.688 -18.891 1 86.5 312 SER A C 1
ATOM 2440 O O . SER A 1 312 ? -6.961 -42.562 -19.297 1 86.5 312 SER A O 1
ATOM 2442 N N . ALA A 1 313 ? -7.715 -44.594 -19.656 1 88.31 313 ALA A N 1
ATOM 2443 C CA . ALA A 1 313 ? -7.793 -44.438 -21.109 1 88.31 313 ALA A CA 1
ATOM 2444 C C . ALA A 1 313 ? -8.844 -43.375 -21.484 1 88.31 313 ALA A C 1
ATOM 2446 O O . ALA A 1 313 ? -8.742 -42.75 -22.531 1 88.31 313 ALA A O 1
ATOM 2447 N N . SER A 1 314 ? -9.766 -43.219 -20.641 1 89.38 314 SER A N 1
ATOM 2448 C CA . SER A 1 314 ? -10.836 -42.312 -20.969 1 89.38 314 SER A CA 1
ATOM 2449 C C . SER A 1 314 ? -10.453 -40.875 -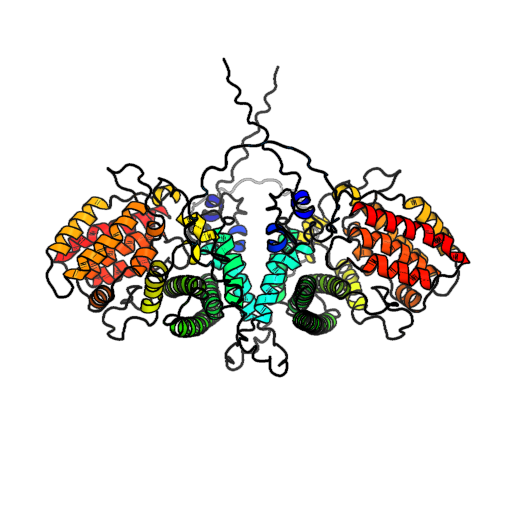20.594 1 89.38 314 SER A C 1
ATOM 2451 O O . SER A 1 314 ? -10.852 -39.906 -21.281 1 89.38 314 SER A O 1
ATOM 2453 N N . VAL A 1 315 ? -9.625 -40.75 -19.625 1 93.69 315 VAL A N 1
ATOM 2454 C CA . VAL A 1 315 ? -9.367 -39.406 -19.094 1 93.69 315 VAL A CA 1
ATOM 2455 C C . VAL A 1 315 ? -8.133 -38.812 -19.766 1 93.69 315 VAL A C 1
ATOM 2457 O O . VAL A 1 315 ? -8.023 -37.594 -19.906 1 93.69 315 VAL A O 1
ATOM 2460 N N . ARG A 1 316 ? -7.164 -39.625 -20.188 1 95.56 316 ARG A N 1
ATOM 2461 C CA . ARG A 1 316 ? -5.898 -39.156 -20.734 1 95.56 316 ARG A CA 1
ATOM 2462 C C . ARG A 1 316 ? -6.129 -38.281 -21.969 1 95.56 316 ARG A C 1
ATOM 2464 O O . ARG A 1 316 ? -5.605 -37.188 -22.078 1 95.56 316 ARG A O 1
ATOM 2471 N N . PRO A 1 317 ? -7.004 -38.781 -22.891 1 95.38 317 PRO A N 1
ATOM 2472 C CA . PRO A 1 317 ? -7.238 -37.938 -24.062 1 95.38 317 PRO A CA 1
ATOM 2473 C C . PRO A 1 317 ? -7.898 -36.594 -23.719 1 95.38 317 PRO A C 1
ATOM 2475 O O . PRO A 1 317 ? -7.59 -35.562 -24.344 1 95.38 317 PRO A O 1
ATOM 2478 N N . ARG A 1 318 ? -8.727 -36.625 -22.781 1 94.81 318 ARG A N 1
ATOM 2479 C CA . ARG A 1 318 ? -9.406 -35.406 -22.375 1 94.81 318 ARG A CA 1
ATOM 2480 C C . ARG A 1 318 ? -8.422 -34.406 -21.766 1 94.81 318 ARG A C 1
ATOM 2482 O O . ARG A 1 318 ? -8.508 -33.219 -22.016 1 94.81 318 ARG A O 1
ATOM 2489 N N . ALA A 1 319 ? -7.574 -34.938 -20.938 1 95.88 319 ALA A N 1
ATOM 2490 C CA . ALA A 1 319 ? -6.547 -34.062 -20.344 1 95.88 319 ALA A CA 1
ATOM 2491 C C . ALA A 1 319 ? -5.664 -33.438 -21.406 1 95.88 319 ALA A C 1
ATOM 2493 O O . ALA A 1 319 ? -5.355 -32.25 -21.344 1 95.88 319 ALA A O 1
ATOM 2494 N N . LEU A 1 320 ? -5.246 -34.219 -22.375 1 97.19 320 LEU A N 1
ATOM 2495 C CA . LEU A 1 320 ? -4.406 -33.719 -23.453 1 97.19 320 LEU A CA 1
ATOM 2496 C C . LEU A 1 320 ? -5.16 -32.688 -24.297 1 97.19 320 LEU A C 1
ATOM 2498 O O . LEU A 1 320 ? -4.621 -31.641 -24.625 1 97.19 320 LEU A O 1
ATOM 2502 N N . ASP A 1 321 ? -6.406 -32.969 -24.609 1 95.06 321 ASP A N 1
ATOM 2503 C CA . ASP A 1 321 ? -7.23 -32.094 -25.438 1 95.06 321 ASP A CA 1
ATOM 2504 C C . ASP A 1 321 ? -7.453 -30.75 -24.766 1 95.06 321 ASP A C 1
ATOM 2506 O O . ASP A 1 321 ? -7.543 -29.719 -25.438 1 95.06 321 ASP A O 1
ATOM 2510 N N . ALA A 1 322 ? -7.523 -30.781 -23.469 1 93.25 322 ALA A N 1
ATOM 2511 C CA . ALA A 1 322 ? -7.738 -29.547 -22.719 1 93.25 322 ALA A CA 1
ATOM 2512 C C . ALA A 1 322 ? -6.508 -28.641 -22.766 1 93.25 322 ALA A C 1
ATOM 2514 O O . ALA A 1 322 ? -6.605 -27.438 -22.531 1 93.25 322 ALA A O 1
ATOM 2515 N N . MET A 1 323 ? -5.391 -29.141 -23.094 1 95.69 323 MET A N 1
ATOM 2516 C CA . MET A 1 323 ? -4.137 -28.391 -23.141 1 95.69 323 MET A CA 1
ATOM 2517 C C . MET A 1 323 ? -3.955 -27.719 -24.5 1 95.69 323 MET A C 1
ATOM 2519 O O . MET A 1 323 ? -3.283 -26.688 -24.594 1 95.69 323 MET A O 1
ATOM 2523 N N . ILE A 1 324 ? -4.57 -28.25 -25.5 1 94.06 324 ILE A N 1
ATOM 2524 C CA . ILE A 1 324 ? -4.348 -27.859 -26.891 1 94.06 324 ILE A CA 1
ATOM 2525 C C . ILE A 1 324 ? -4.75 -26.391 -27.078 1 94.06 324 ILE A C 1
ATOM 2527 O O . ILE A 1 324 ? -3.998 -25.609 -27.656 1 94.06 324 ILE A O 1
ATOM 2531 N N . PRO A 1 325 ? -5.902 -25.984 -26.562 1 91.81 325 PRO A N 1
ATOM 2532 C CA . PRO A 1 325 ? -6.262 -24.578 -26.75 1 91.81 325 PRO A CA 1
ATOM 2533 C C . PRO A 1 325 ? -5.273 -23.625 -26.078 1 91.81 325 PRO A C 1
ATOM 2535 O O . PRO A 1 325 ? -5.09 -22.5 -26.531 1 91.81 325 PRO A O 1
ATOM 2538 N N . ILE A 1 326 ? -4.668 -24.031 -25.047 1 93.56 326 ILE A N 1
ATOM 2539 C CA . ILE A 1 326 ? -3.686 -23.188 -24.359 1 93.56 326 ILE A CA 1
ATOM 2540 C C . ILE A 1 326 ? -2.428 -23.062 -25.219 1 93.56 326 ILE A C 1
ATOM 2542 O O . ILE A 1 326 ? -1.857 -21.984 -25.344 1 93.56 326 ILE A O 1
ATOM 2546 N N . TYR A 1 327 ? -1.997 -24.172 -25.844 1 95.06 327 TYR A N 1
ATOM 2547 C CA . TYR A 1 327 ? -0.884 -24.109 -26.781 1 95.06 327 TYR A CA 1
ATOM 2548 C C . TYR A 1 327 ? -1.192 -23.172 -27.938 1 95.06 327 TYR A C 1
ATOM 2550 O O . TYR A 1 327 ? -0.335 -22.391 -28.359 1 95.06 327 TYR A O 1
ATOM 2558 N N . ALA A 1 328 ? -2.385 -23.297 -28.391 1 92.38 328 ALA A N 1
ATOM 2559 C CA . ALA A 1 328 ? -2.805 -22.453 -29.5 1 92.38 328 ALA A CA 1
ATOM 2560 C C . ALA A 1 328 ? -2.805 -20.969 -29.109 1 92.38 328 ALA A C 1
ATOM 2562 O O . ALA A 1 328 ? -2.389 -20.109 -29.891 1 92.38 328 ALA A O 1
ATOM 2563 N N . ALA A 1 329 ? -3.262 -20.734 -27.984 1 89.75 329 ALA A N 1
ATOM 2564 C CA . ALA A 1 329 ? -3.301 -19.359 -27.484 1 89.75 329 ALA A CA 1
ATOM 2565 C C . ALA A 1 329 ? -1.893 -18.828 -27.219 1 89.75 329 ALA A C 1
ATOM 2567 O O . ALA A 1 329 ? -1.624 -17.641 -27.406 1 89.75 329 ALA A O 1
ATOM 2568 N N . THR A 1 330 ? -1.002 -19.703 -26.859 1 91.38 330 THR A N 1
ATOM 2569 C CA . THR A 1 330 ? 0.348 -19.328 -26.453 1 91.38 330 THR A CA 1
ATOM 2570 C C . THR A 1 330 ? 1.246 -19.156 -27.672 1 91.38 330 THR A C 1
ATOM 2572 O O . THR A 1 330 ? 1.97 -18.156 -27.797 1 91.38 330 THR A O 1
ATOM 2575 N N . TYR A 1 331 ? 1.134 -20.109 -28.594 1 91.81 331 TYR A N 1
ATOM 2576 C CA . TYR A 1 331 ? 2.115 -20.156 -29.672 1 91.81 331 TYR A CA 1
ATOM 2577 C C . TYR A 1 331 ? 1.445 -19.953 -31.031 1 91.81 331 TYR A C 1
ATOM 2579 O O . TYR A 1 331 ? 2.123 -19.844 -32.062 1 91.81 331 TYR A O 1
ATOM 2587 N N . GLY A 1 332 ? 0.166 -19.875 -31.031 1 89.5 332 GLY A N 1
ATOM 2588 C CA . GLY A 1 332 ? -0.546 -19.766 -32.312 1 89.5 332 GLY A CA 1
ATOM 2589 C C . GLY A 1 332 ? -0.581 -21.062 -33.094 1 89.5 332 GLY A C 1
ATOM 2590 O O . GLY A 1 332 ? 0.047 -22.047 -32.688 1 89.5 332 GLY A O 1
ATOM 2591 N N . ARG A 1 333 ? -1.488 -21.047 -34.094 1 88.69 333 ARG A N 1
ATOM 2592 C CA . ARG A 1 333 ? -1.55 -22.141 -35.062 1 88.69 333 ARG A CA 1
ATOM 2593 C C . ARG A 1 333 ? -1.065 -21.703 -36.438 1 88.69 333 ARG A C 1
ATOM 2595 O O . ARG A 1 333 ? -1.283 -20.547 -36.844 1 88.69 333 ARG A O 1
ATOM 2602 N N . VAL A 1 334 ? -0.337 -22.531 -37.125 1 81.56 334 VAL A N 1
ATOM 2603 C CA . VAL A 1 334 ? 0.213 -22.203 -38.438 1 81.56 334 VAL A CA 1
ATOM 2604 C C . VAL A 1 334 ? -0.921 -21.891 -39.406 1 81.56 334 VAL A C 1
ATOM 2606 O O . VAL A 1 334 ? -0.837 -20.938 -40.188 1 81.56 334 VAL A O 1
ATOM 2609 N N . GLU A 1 335 ? -1.94 -22.719 -39.562 1 72.19 335 GLU A N 1
ATOM 2610 C CA . GLU A 1 335 ? -2.986 -22.547 -40.562 1 72.19 335 GLU A CA 1
ATOM 2611 C C . GLU A 1 335 ? -4.031 -21.531 -40.125 1 72.19 335 GLU A C 1
ATOM 2613 O O . GLU A 1 335 ? -4.836 -21.047 -40.938 1 72.19 335 GLU A O 1
ATOM 2618 N N . GLU A 1 336 ? -4.305 -21.453 -38.938 1 62.69 336 GLU A N 1
ATOM 2619 C CA . GLU A 1 336 ? -5.402 -20.609 -38.438 1 62.69 336 GLU A CA 1
ATOM 2620 C C . GLU A 1 336 ? -4.93 -19.188 -38.156 1 62.69 336 GLU A C 1
ATOM 2622 O O . GLU A 1 336 ? -3.902 -19 -37.5 1 62.69 336 GLU A O 1
ATOM 2627 N N . GLN A 1 337 ? -5.266 -18.453 -39.188 1 51.94 337 GLN A N 1
ATOM 2628 C CA . GLN A 1 337 ? -5.07 -17.031 -38.906 1 51.94 337 GLN A CA 1
ATOM 2629 C C . GLN A 1 337 ? -5.422 -16.703 -37.438 1 51.94 337 GLN A C 1
ATOM 2631 O O . GLN A 1 337 ? -6.113 -17.484 -36.781 1 51.94 337 GLN A O 1
ATOM 2636 N N . ALA A 1 338 ? -5.141 -15.539 -36.969 1 51.91 338 ALA A N 1
ATOM 2637 C CA . ALA A 1 338 ? -5.191 -14.938 -35.625 1 51.91 338 ALA A CA 1
ATOM 2638 C C . ALA A 1 338 ? -6.551 -15.164 -35 1 51.91 338 ALA A C 1
ATOM 2640 O O . ALA A 1 338 ? -7.539 -14.523 -35.344 1 51.91 338 ALA A O 1
ATOM 2641 N N . SER A 1 339 ? -7.117 -16.422 -34.969 1 54.31 339 SER A N 1
ATOM 2642 C CA . SER A 1 339 ? -8.406 -16.453 -34.312 1 54.31 339 SER A CA 1
ATOM 2643 C C . SER A 1 339 ? -8.258 -16.219 -32.812 1 54.31 339 SER A C 1
ATOM 2645 O O . SER A 1 339 ? -7.258 -16.609 -32.219 1 54.31 339 SER A O 1
ATOM 2647 N N . GLY A 1 340 ? -8.891 -15.25 -32.281 1 60.84 340 GLY A N 1
ATOM 2648 C CA . GLY A 1 340 ? -8.945 -14.742 -30.922 1 60.84 340 GLY A CA 1
ATOM 2649 C C . GLY A 1 340 ? -9.164 -15.836 -29.891 1 60.84 340 GLY A C 1
ATOM 2650 O O . GLY A 1 340 ? -10.25 -16.406 -29.797 1 60.84 340 GLY A O 1
ATOM 2651 N N . ALA A 1 341 ? -8.117 -16.594 -29.453 1 67.31 341 ALA A N 1
ATOM 2652 C CA . ALA A 1 341 ? -8.266 -17.547 -28.359 1 67.31 341 ALA A CA 1
ATOM 2653 C C . ALA A 1 341 ? -9.031 -16.922 -27.203 1 67.31 341 ALA A C 1
ATOM 2655 O O . ALA A 1 341 ? -8.945 -15.711 -26.969 1 67.31 341 ALA A O 1
ATOM 2656 N N . LYS A 1 342 ? -9.938 -17.781 -26.719 1 73.62 342 LYS A N 1
ATOM 2657 C CA . LYS A 1 342 ? -10.602 -17.312 -25.5 1 73.62 342 LYS A CA 1
ATOM 2658 C C . LYS A 1 342 ? -9.586 -16.891 -24.453 1 73.62 342 LYS A C 1
ATOM 2660 O O . LYS A 1 342 ? -8.539 -17.516 -24.297 1 73.62 342 LYS A O 1
ATOM 2665 N N . PRO A 1 343 ? -9.828 -15.867 -23.766 1 72.12 343 PRO A N 1
ATOM 2666 C CA . PRO A 1 343 ? -8.906 -15.305 -22.781 1 72.12 343 PRO A CA 1
ATOM 2667 C C . PRO A 1 343 ? -8.469 -16.312 -21.734 1 72.12 343 PRO A C 1
ATOM 2669 O O . PRO A 1 343 ? -7.336 -16.266 -21.25 1 72.12 343 PRO A O 1
ATOM 2672 N N . LEU A 1 344 ? -9.352 -17.219 -21.5 1 74.31 344 LEU A N 1
ATOM 2673 C CA . LEU A 1 344 ? -9.039 -18.172 -20.453 1 74.31 344 LEU A CA 1
ATOM 2674 C C . LEU A 1 344 ? -7.855 -19.047 -20.859 1 74.31 344 LEU A C 1
ATOM 2676 O O . LEU A 1 344 ? -7.082 -19.484 -20 1 74.31 344 LEU A O 1
ATOM 2680 N N . TYR A 1 345 ? -7.719 -19.25 -22.156 1 78.88 345 TYR A N 1
ATOM 2681 C CA . TYR A 1 345 ? -6.668 -20.141 -22.625 1 78.88 345 TYR A CA 1
ATOM 2682 C C . TYR A 1 345 ? -5.316 -19.422 -22.641 1 78.88 345 TYR A C 1
ATOM 2684 O O . TYR A 1 345 ? -4.277 -20.062 -22.844 1 78.88 345 TYR A O 1
ATOM 2692 N N . ARG A 1 346 ? -5.363 -18.281 -22.344 1 80.5 346 ARG A N 1
ATOM 2693 C CA . ARG A 1 346 ? -4.113 -17.531 -22.266 1 80.5 346 ARG A CA 1
ATOM 2694 C C . ARG A 1 346 ? -3.463 -17.688 -20.891 1 80.5 346 ARG A C 1
ATOM 2696 O O . ARG A 1 346 ? -2.318 -17.266 -20.703 1 80.5 346 ARG A O 1
ATOM 2703 N N . PHE A 1 347 ? -4.207 -18.266 -20.094 1 82.56 347 PHE A N 1
ATOM 2704 C CA . PHE A 1 347 ? -3.701 -18.562 -18.75 1 82.56 347 PHE A CA 1
ATOM 2705 C C . PHE A 1 347 ? -3.174 -19.984 -18.672 1 82.56 347 PHE A C 1
ATOM 2707 O O . PHE A 1 347 ? -3.953 -20.938 -18.656 1 82.56 347 PHE A O 1
ATOM 2714 N N . VAL A 1 348 ? -1.934 -20.094 -18.516 1 89.75 348 VAL A N 1
ATOM 2715 C CA . VAL A 1 348 ? -1.268 -21.391 -18.547 1 89.75 348 VAL A CA 1
ATOM 2716 C C . VAL A 1 348 ? -1.793 -22.266 -17.406 1 89.75 348 VAL A C 1
ATOM 2718 O O . VAL A 1 348 ? -1.94 -23.484 -17.547 1 89.75 348 VAL A O 1
ATOM 2721 N N . PHE A 1 349 ? -2.217 -21.609 -16.219 1 88.56 349 PHE A N 1
ATOM 2722 C CA . PHE A 1 349 ? -2.689 -22.359 -15.062 1 88.56 349 PHE A CA 1
ATOM 2723 C C . PHE A 1 349 ? -4.082 -22.922 -15.312 1 88.56 349 PHE A C 1
ATOM 2725 O O . PHE A 1 349 ? -4.555 -23.781 -14.562 1 88.56 349 PHE A O 1
ATOM 2732 N N . HIS A 1 350 ? -4.684 -22.469 -16.344 1 87 350 HIS A N 1
ATOM 2733 C CA . HIS A 1 350 ? -6.035 -22.922 -16.656 1 87 350 HIS A CA 1
ATOM 2734 C C . HIS A 1 350 ? -6.094 -24.438 -16.766 1 87 350 HIS A C 1
ATOM 2736 O O . HIS A 1 350 ? -7.086 -25.062 -16.375 1 87 350 HIS A O 1
ATOM 2742 N N . TRP A 1 351 ? -5.078 -25.016 -17.359 1 92.19 351 TRP A N 1
ATOM 2743 C CA . TRP A 1 351 ? -5.043 -26.469 -17.531 1 92.19 351 TRP A CA 1
ATOM 2744 C C . TRP A 1 351 ? -5.199 -27.172 -16.188 1 92.19 351 TRP A C 1
ATOM 2746 O O . TRP A 1 351 ? -5.918 -28.172 -16.078 1 92.19 351 TRP A O 1
ATOM 2756 N N . MET A 1 352 ? -4.562 -26.688 -15.125 1 88.5 352 MET A N 1
ATOM 2757 C CA . MET A 1 352 ? -4.605 -27.297 -13.805 1 88.5 352 MET A CA 1
ATOM 2758 C C . MET A 1 352 ? -6.02 -27.281 -13.234 1 88.5 352 MET A C 1
ATOM 2760 O O . MET A 1 352 ? -6.426 -28.203 -12.539 1 88.5 352 MET A O 1
ATOM 2764 N N . TYR A 1 353 ? -6.738 -26.234 -13.641 1 83.31 353 TYR A N 1
ATOM 2765 C CA . TYR A 1 353 ? -8.094 -26.094 -13.133 1 83.31 353 TYR A CA 1
ATOM 2766 C C . TYR A 1 353 ? -9.039 -27.078 -13.797 1 83.31 353 TYR A C 1
ATOM 2768 O O . TYR A 1 353 ? -10.109 -27.391 -13.266 1 83.31 353 TYR A O 1
ATOM 2776 N N . TRP A 1 354 ? -8.594 -27.625 -14.891 1 83.94 354 TRP A N 1
ATOM 2777 C CA . TRP A 1 354 ? -9.469 -28.484 -15.688 1 83.94 354 TRP A CA 1
ATOM 2778 C C . TRP A 1 354 ? -9.141 -29.953 -15.469 1 83.94 354 TRP A C 1
ATOM 2780 O O . TRP A 1 354 ? -9.883 -30.828 -15.922 1 83.94 354 TRP A O 1
ATOM 2790 N N . LEU A 1 355 ? -8.117 -30.234 -14.852 1 89.25 355 LEU A N 1
ATOM 2791 C CA . LEU A 1 355 ? -7.68 -31.609 -14.664 1 89.25 355 LEU A CA 1
ATOM 2792 C C . LEU A 1 355 ? -8.68 -32.406 -13.82 1 89.25 355 LEU A C 1
ATOM 2794 O O . LEU A 1 355 ? -9.195 -31.891 -12.828 1 89.25 355 LEU A O 1
ATOM 2798 N N . GLU A 1 356 ? -9.023 -33.531 -14.266 1 88.38 356 GLU A N 1
ATOM 2799 C CA . GLU A 1 356 ? -9.922 -34.438 -13.539 1 88.38 356 GLU A CA 1
ATOM 2800 C C . GLU A 1 356 ? -9.172 -35.219 -12.461 1 88.38 356 GLU A C 1
ATOM 2802 O O . GLU A 1 356 ? -7.98 -35.5 -12.609 1 88.38 356 GLU A O 1
ATOM 2807 N N . ALA A 1 357 ? -9.922 -35.625 -11.445 1 86.12 357 ALA A N 1
ATOM 2808 C CA . ALA A 1 357 ? -9.336 -36.344 -10.328 1 86.12 357 ALA A CA 1
ATOM 2809 C C . ALA A 1 357 ? -8.711 -37.656 -10.797 1 86.12 357 ALA A C 1
ATOM 2811 O O . ALA A 1 357 ? -7.668 -38.094 -10.281 1 86.12 357 ALA A O 1
ATOM 2812 N N . GLU A 1 358 ? -9.328 -38.25 -11.734 1 89.69 358 GLU A N 1
ATOM 2813 C CA . GLU A 1 358 ? -8.836 -39.531 -12.234 1 89.69 358 GLU A CA 1
ATOM 2814 C C . GLU A 1 358 ? -7.496 -39.375 -12.953 1 89.69 358 GLU A C 1
ATOM 2816 O O . GLU A 1 358 ? -6.641 -40.281 -12.898 1 89.69 358 GLU A O 1
ATOM 2821 N N . PHE A 1 359 ? -7.348 -38.375 -13.656 1 92.94 359 PHE A N 1
ATOM 2822 C CA . PHE A 1 359 ? -6.078 -38.094 -14.328 1 92.94 359 PHE A CA 1
ATOM 2823 C C . PHE A 1 359 ? -4.969 -37.875 -13.312 1 92.94 359 PHE A C 1
ATOM 2825 O O . PHE A 1 359 ? -3.852 -38.375 -13.477 1 92.94 359 PHE A O 1
ATOM 2832 N N . ILE A 1 360 ? -5.277 -37.094 -12.289 1 90.5 360 ILE A N 1
ATOM 2833 C CA . ILE A 1 360 ? -4.309 -36.812 -11.234 1 90.5 360 ILE A CA 1
ATOM 2834 C C . ILE A 1 360 ? -3.904 -38.094 -10.547 1 90.5 360 ILE A C 1
ATOM 2836 O O . ILE A 1 360 ? -2.727 -38.312 -10.242 1 90.5 360 ILE A O 1
ATOM 2840 N N . ALA A 1 361 ? -4.852 -38.969 -10.336 1 89.81 361 ALA A N 1
ATOM 2841 C CA . ALA A 1 361 ? -4.57 -40.281 -9.75 1 89.81 361 ALA A CA 1
ATOM 2842 C C . ALA A 1 361 ? -3.639 -41.094 -10.641 1 89.81 361 ALA A C 1
ATOM 2844 O O . ALA A 1 361 ? -2.766 -41.812 -10.148 1 89.81 361 ALA A O 1
ATOM 2845 N N . SER A 1 362 ? -3.891 -41 -11.93 1 93.19 362 SER A N 1
ATOM 2846 C CA . SER A 1 362 ? -3.037 -41.688 -12.883 1 93.19 362 SER A CA 1
ATOM 2847 C C . SER A 1 362 ? -1.6 -41.188 -12.812 1 93.19 362 SER A C 1
ATOM 2849 O O . SER A 1 362 ? -0.655 -41.969 -12.906 1 93.19 362 SER A O 1
ATOM 2851 N N . LEU A 1 363 ? -1.413 -39.938 -12.641 1 93.31 363 LEU A N 1
ATOM 2852 C CA . LEU A 1 363 ? -0.09 -39.344 -12.469 1 93.31 363 LEU A CA 1
ATOM 2853 C C . LEU A 1 363 ? 0.562 -39.812 -11.18 1 93.31 363 LEU A C 1
ATOM 2855 O O . LEU A 1 363 ? 1.749 -40.156 -11.172 1 93.31 363 LEU A O 1
ATOM 2859 N N . GLN A 1 364 ? -0.225 -39.875 -10.18 1 91 364 GLN A N 1
ATOM 2860 C CA . GLN A 1 364 ? 0.263 -40.312 -8.883 1 91 364 GLN A CA 1
ATOM 2861 C C . GLN A 1 364 ? 0.781 -41.75 -8.961 1 91 364 GLN A C 1
ATOM 2863 O O . GLN A 1 364 ? 1.726 -42.125 -8.25 1 91 364 GLN A O 1
ATOM 2868 N N . GLN A 1 365 ? 0.148 -42.469 -9.797 1 91.12 365 GLN A N 1
ATOM 2869 C CA . GLN A 1 365 ? 0.518 -43.875 -9.945 1 91.12 365 GLN A CA 1
ATOM 2870 C C . GLN A 1 365 ? 1.701 -44.031 -10.898 1 91.12 365 GLN A C 1
ATOM 2872 O O . GLN A 1 365 ? 2.213 -45.156 -11.086 1 91.12 365 GLN A O 1
ATOM 2877 N N . GLY A 1 366 ? 2.127 -42.969 -11.453 1 92.69 366 GLY A N 1
ATOM 2878 C CA . GLY A 1 366 ? 3.264 -43.031 -12.359 1 92.69 366 GLY A CA 1
ATOM 2879 C C . GLY A 1 366 ? 2.91 -43.562 -13.734 1 92.69 366 GLY A C 1
ATOM 2880 O O . GLY A 1 366 ? 3.742 -44.188 -14.391 1 92.69 366 GLY A O 1
ATOM 2881 N N . ASP A 1 367 ? 1.659 -43.406 -14.102 1 94.44 367 ASP A N 1
ATOM 2882 C CA . ASP A 1 367 ? 1.242 -43.844 -15.43 1 94.44 367 ASP A CA 1
ATOM 2883 C C . ASP A 1 367 ? 2.098 -43.188 -16.516 1 94.44 367 ASP A C 1
ATOM 2885 O O . ASP A 1 367 ? 2.203 -41.969 -16.578 1 94.44 367 ASP A O 1
ATOM 2889 N N . GLN A 1 368 ? 2.621 -44.031 -17.406 1 95.75 368 GLN A N 1
ATOM 2890 C CA . GLN A 1 368 ? 3.605 -43.594 -18.391 1 95.75 368 GLN A CA 1
ATOM 2891 C C . GLN A 1 368 ? 3.002 -42.594 -19.359 1 95.75 368 GLN A C 1
ATOM 2893 O O . GLN A 1 368 ? 3.627 -41.562 -19.672 1 95.75 368 GLN A O 1
ATOM 2898 N N . VAL A 1 369 ? 1.806 -42.812 -19.766 1 96.75 369 VAL A N 1
ATOM 2899 C CA . VAL A 1 369 ? 1.16 -41.969 -20.75 1 96.75 369 VAL A CA 1
ATOM 2900 C C . VAL A 1 369 ? 0.778 -40.625 -20.125 1 96.75 369 VAL A C 1
ATOM 2902 O O . VAL A 1 369 ? 0.961 -39.562 -20.734 1 96.75 369 VAL A O 1
ATOM 2905 N N . SER A 1 370 ? 0.282 -40.688 -18.922 1 96.75 370 SER A N 1
ATOM 2906 C CA . SER A 1 370 ? -0.078 -39.469 -18.203 1 96.75 370 SER A CA 1
ATOM 2907 C C . SER A 1 370 ? 1.146 -38.594 -17.938 1 96.75 370 SER A C 1
ATOM 2909 O O . SER A 1 370 ? 1.073 -37.375 -18.047 1 96.75 370 SER A O 1
ATOM 2911 N N . LEU A 1 371 ? 2.199 -39.188 -17.625 1 97.25 371 LEU A N 1
ATOM 2912 C CA . LEU A 1 371 ? 3.443 -38.469 -17.391 1 97.25 371 LEU A CA 1
ATOM 2913 C C . LEU A 1 371 ? 3.904 -37.75 -18.656 1 97.25 371 LEU A C 1
ATOM 2915 O O . LEU A 1 371 ? 4.395 -36.625 -18.594 1 97.25 371 LEU A O 1
ATOM 2919 N N . LEU A 1 372 ? 3.797 -38.438 -19.75 1 97.88 372 LEU A N 1
ATOM 2920 C CA . LEU A 1 372 ? 4.16 -37.812 -21.031 1 97.88 372 LEU A CA 1
ATOM 2921 C C . LEU A 1 372 ? 3.309 -36.562 -21.281 1 97.88 372 LEU A C 1
ATOM 2923 O O . LEU A 1 372 ? 3.82 -35.531 -21.734 1 97.88 372 LEU A O 1
ATOM 2927 N N . ILE A 1 373 ? 2.02 -36.656 -21 1 98.06 373 ILE A N 1
ATOM 2928 C CA . ILE A 1 373 ? 1.129 -35.531 -21.156 1 98.06 373 ILE A CA 1
ATOM 2929 C C . ILE A 1 373 ? 1.608 -34.375 -20.281 1 98.06 373 ILE A C 1
ATOM 2931 O O . ILE A 1 373 ? 1.682 -33.219 -20.734 1 98.06 373 ILE A O 1
ATOM 2935 N N . LEU A 1 374 ? 1.967 -34.656 -19.094 1 97.88 374 LEU A N 1
ATOM 2936 C CA . LEU A 1 374 ? 2.459 -33.656 -18.172 1 97.88 374 LEU A CA 1
ATOM 2937 C C . LEU A 1 374 ? 3.752 -33.031 -18.672 1 97.88 374 LEU A C 1
ATOM 2939 O O . LEU A 1 374 ? 3.998 -31.844 -18.469 1 97.88 374 LEU A O 1
ATOM 2943 N N . ALA A 1 375 ? 4.59 -33.781 -19.297 1 98.12 375 ALA A N 1
ATOM 2944 C CA . ALA A 1 375 ? 5.828 -33.25 -19.875 1 98.12 375 ALA A CA 1
ATOM 2945 C C . ALA A 1 375 ? 5.543 -32.125 -20.859 1 98.12 375 ALA A C 1
ATOM 2947 O O . ALA A 1 375 ? 6.281 -31.156 -20.922 1 98.12 375 ALA A O 1
ATOM 2948 N N . TYR A 1 376 ? 4.527 -32.281 -21.625 1 98.12 376 TYR A N 1
ATOM 2949 C CA . TYR A 1 376 ? 4.152 -31.266 -22.578 1 98.12 376 TYR A CA 1
ATOM 2950 C C . TYR A 1 376 ? 3.615 -30.031 -21.875 1 98.12 376 TYR A C 1
ATOM 2952 O O . TYR A 1 376 ? 3.77 -28.906 -22.359 1 98.12 376 TYR A O 1
ATOM 2960 N N . TYR A 1 377 ? 2.98 -30.234 -20.75 1 97.38 377 TYR A N 1
ATOM 2961 C CA . TYR A 1 377 ? 2.523 -29.109 -19.953 1 97.38 377 TYR A CA 1
ATOM 2962 C C . TYR A 1 377 ? 3.705 -28.312 -19.391 1 97.38 377 TYR A C 1
ATOM 2964 O O . TYR A 1 377 ? 3.639 -27.094 -19.266 1 97.38 377 TYR A O 1
ATOM 2972 N N . ALA A 1 378 ? 4.762 -29 -19.047 1 96.88 378 ALA A N 1
ATOM 2973 C CA . ALA A 1 378 ? 5.965 -28.344 -18.547 1 96.88 378 ALA A CA 1
ATOM 2974 C C . ALA A 1 378 ? 6.473 -27.297 -19.531 1 96.88 378 ALA A C 1
ATOM 2976 O O . ALA A 1 378 ? 7.004 -26.266 -19.125 1 96.88 378 ALA A O 1
ATOM 2977 N N . VAL A 1 379 ? 6.301 -27.516 -20.781 1 96.44 379 VAL A N 1
ATOM 2978 C CA . VAL A 1 379 ? 6.715 -26.562 -21.812 1 96.44 379 VAL A CA 1
ATOM 2979 C C . VAL A 1 379 ? 5.906 -25.281 -21.688 1 96.44 379 VAL A C 1
ATOM 2981 O O . VAL A 1 379 ? 6.453 -24.172 -21.812 1 96.44 379 VAL A O 1
ATOM 2984 N N . LEU A 1 380 ? 4.641 -25.422 -21.422 1 95.19 380 LEU A N 1
ATOM 2985 C CA . LEU A 1 380 ? 3.787 -24.25 -21.234 1 95.19 380 LEU A CA 1
ATOM 2986 C C . LEU A 1 380 ? 4.195 -23.5 -19.969 1 95.19 380 LEU A C 1
ATOM 2988 O O . LEU A 1 380 ? 4.219 -22.266 -19.969 1 95.19 380 LEU A O 1
ATOM 2992 N N . LEU A 1 381 ? 4.508 -24.219 -18.938 1 94.12 381 LEU A N 1
ATOM 2993 C CA . LEU A 1 381 ? 4.938 -23.594 -17.688 1 94.12 381 LEU A CA 1
ATOM 2994 C C . LEU A 1 381 ? 6.207 -22.781 -17.906 1 94.12 381 LEU A C 1
ATOM 2996 O O . LEU A 1 381 ? 6.406 -21.75 -17.25 1 94.12 381 LEU A O 1
ATOM 3000 N N . ASN A 1 382 ? 6.973 -23.203 -18.797 1 92.81 382 ASN A N 1
ATOM 3001 C CA . ASN A 1 382 ? 8.258 -22.547 -19.062 1 92.81 382 ASN A CA 1
ATOM 3002 C C . ASN A 1 382 ? 8.07 -21.156 -19.656 1 92.81 382 ASN A C 1
ATOM 3004 O O . ASN A 1 382 ? 8.992 -20.328 -19.625 1 92.81 382 ASN A O 1
ATOM 3008 N N . THR A 1 383 ? 6.941 -20.891 -20.234 1 90 383 THR A N 1
ATOM 3009 C CA . THR A 1 383 ? 6.672 -19.562 -20.766 1 90 383 THR A CA 1
ATOM 3010 C C . THR A 1 383 ? 6.605 -18.531 -19.625 1 90 383 THR A C 1
ATOM 3012 O O . THR A 1 383 ? 6.715 -17.328 -19.875 1 90 383 THR A O 1
ATOM 3015 N N . MET A 1 384 ? 6.414 -19.031 -18.422 1 88.81 384 MET A N 1
ATOM 3016 C CA . MET A 1 384 ? 6.305 -18.156 -17.25 1 88.81 384 MET A CA 1
ATOM 3017 C C . MET A 1 384 ? 7.574 -18.234 -16.406 1 88.81 384 MET A C 1
ATOM 3019 O O . MET A 1 384 ? 7.562 -17.859 -15.234 1 88.81 384 MET A O 1
ATOM 3023 N N . ARG A 1 385 ? 8.609 -18.656 -16.938 1 85.75 385 ARG A N 1
ATOM 3024 C CA . ARG A 1 385 ? 9.844 -18.906 -16.203 1 85.75 385 ARG A CA 1
ATOM 3025 C C . ARG A 1 385 ? 10.375 -17.625 -15.578 1 85.75 385 ARG A C 1
ATOM 3027 O O . ARG A 1 385 ? 11.117 -17.656 -14.594 1 85.75 385 ARG A O 1
ATOM 3034 N N . ASN A 1 386 ? 9.977 -16.453 -16.125 1 83.88 386 ASN A N 1
ATOM 3035 C CA . ASN A 1 386 ? 10.461 -15.18 -15.609 1 83.88 386 ASN A CA 1
ATOM 3036 C C . ASN A 1 386 ? 9.703 -14.758 -14.359 1 83.88 386 ASN A C 1
ATOM 3038 O O . ASN A 1 386 ? 10.078 -13.773 -13.703 1 83.88 386 ASN A O 1
ATOM 3042 N N . LYS A 1 387 ? 8.695 -15.445 -14.102 1 91.06 387 LYS A N 1
ATOM 3043 C CA . LYS A 1 387 ? 7.988 -15.188 -12.852 1 91.06 387 LYS A CA 1
ATOM 3044 C C . LYS A 1 387 ? 8.695 -15.852 -11.672 1 91.06 387 LYS A C 1
ATOM 3046 O O . LYS A 1 387 ? 9.047 -17.031 -11.742 1 91.06 387 LYS A O 1
ATOM 3051 N N . TRP A 1 388 ? 8.875 -15.125 -10.547 1 92.81 388 TRP A N 1
ATOM 3052 C CA . TRP A 1 388 ? 9.695 -15.562 -9.43 1 92.81 388 TRP A CA 1
ATOM 3053 C C . TRP A 1 388 ? 9.172 -16.875 -8.844 1 92.81 388 TRP A C 1
ATOM 3055 O O . TRP A 1 388 ? 9.945 -17.672 -8.32 1 92.81 388 TRP A O 1
ATOM 3065 N N . TYR A 1 389 ? 7.902 -17.062 -8.945 1 94 389 TYR A N 1
ATOM 3066 C CA . TYR A 1 389 ? 7.305 -18.219 -8.289 1 94 389 TYR A CA 1
ATOM 3067 C C . TYR A 1 389 ? 7.324 -19.438 -9.203 1 94 389 TYR A C 1
ATOM 3069 O O . TYR A 1 389 ? 6.957 -20.547 -8.781 1 94 389 TYR A O 1
ATOM 3077 N N . MET A 1 390 ? 7.75 -19.297 -10.469 1 92.31 390 MET A N 1
ATOM 3078 C CA . MET A 1 390 ? 7.66 -20.375 -11.445 1 92.31 390 MET A CA 1
ATOM 3079 C C . MET A 1 390 ? 9.031 -20.984 -11.711 1 92.31 390 MET A C 1
ATOM 3081 O O . MET A 1 390 ? 9.133 -22.078 -12.266 1 92.31 390 MET A O 1
ATOM 3085 N N . GLU A 1 391 ? 10.094 -20.422 -11.359 1 81 391 GLU A N 1
ATOM 3086 C CA . GLU A 1 391 ? 11.445 -20.625 -11.875 1 81 391 GLU A CA 1
ATOM 3087 C C . GLU A 1 391 ? 11.852 -22.094 -11.82 1 81 391 GLU A C 1
ATOM 3089 O O . GLU A 1 391 ? 12.352 -22.641 -12.805 1 81 391 GLU A O 1
ATOM 3094 N N . PRO A 1 392 ? 11.547 -22.828 -10.852 1 85.38 392 PRO A N 1
ATOM 3095 C CA . PRO A 1 392 ? 12.125 -24.172 -10.828 1 85.38 392 PRO A CA 1
ATOM 3096 C C . PRO A 1 392 ? 11.211 -25.219 -11.469 1 85.38 392 PRO A C 1
ATOM 3098 O O . PRO A 1 392 ? 11.648 -26.328 -11.75 1 85.38 392 PRO A O 1
ATOM 3101 N N . TRP A 1 393 ? 10.102 -24.953 -11.867 1 93.81 393 TRP A N 1
ATOM 3102 C CA . TRP A 1 393 ? 9.086 -26 -11.992 1 93.81 393 TRP A CA 1
ATOM 3103 C C . TRP A 1 393 ? 9.203 -26.703 -13.344 1 93.81 393 TRP A C 1
ATOM 3105 O O . TRP A 1 393 ? 9.172 -27.938 -13.414 1 93.81 393 TRP A O 1
ATOM 3115 N N . ALA A 1 394 ? 9.312 -26.016 -14.453 1 94.94 394 ALA A N 1
ATOM 3116 C CA . ALA A 1 394 ? 9.375 -26.656 -15.773 1 94.94 394 ALA A CA 1
ATOM 3117 C C . ALA A 1 394 ? 10.539 -27.641 -15.852 1 94.94 394 ALA A C 1
ATOM 3119 O O . ALA A 1 394 ? 10.344 -28.812 -16.219 1 94.94 394 ALA A O 1
ATOM 3120 N N . GLU A 1 395 ? 11.672 -27.234 -15.398 1 94.12 395 GLU A N 1
ATOM 3121 C CA . GLU A 1 395 ? 12.859 -28.094 -15.406 1 94.12 395 GLU A CA 1
ATOM 3122 C C . GLU A 1 395 ? 12.711 -29.25 -14.422 1 94.12 395 GLU A C 1
ATOM 3124 O O . GLU A 1 395 ? 13.102 -30.375 -14.734 1 94.12 395 GLU A O 1
ATOM 3129 N N . HIS A 1 396 ? 12.219 -28.953 -13.312 1 96.12 396 HIS A N 1
ATOM 3130 C CA . HIS A 1 396 ? 12.031 -29.969 -12.289 1 96.12 396 HIS A CA 1
ATOM 3131 C C . HIS A 1 396 ? 11.109 -31.078 -12.773 1 96.12 396 HIS A C 1
ATOM 3133 O O . HIS A 1 396 ? 11.422 -32.25 -12.641 1 96.12 396 HIS A O 1
ATOM 3139 N N . ILE A 1 397 ? 9.992 -30.734 -13.336 1 96.06 397 ILE A N 1
ATOM 3140 C CA . ILE A 1 397 ? 8.984 -31.688 -13.781 1 96.06 397 ILE A CA 1
ATOM 3141 C C . ILE A 1 397 ? 9.555 -32.562 -14.891 1 96.06 397 ILE A C 1
ATOM 3143 O O . ILE A 1 397 ? 9.438 -33.781 -14.852 1 96.06 397 ILE A O 1
ATOM 3147 N N . ILE A 1 398 ? 10.195 -31.953 -15.852 1 96.06 398 ILE A N 1
ATOM 3148 C CA . ILE A 1 398 ? 10.727 -32.688 -17 1 96.06 398 ILE A CA 1
ATOM 3149 C C . ILE A 1 398 ? 11.82 -33.656 -16.531 1 96.06 398 ILE A C 1
ATOM 3151 O O . ILE A 1 398 ? 11.93 -34.75 -17.031 1 96.06 398 ILE A O 1
ATOM 3155 N N . ALA A 1 399 ? 12.625 -33.219 -15.625 1 95.56 399 ALA A N 1
ATOM 3156 C CA . ALA A 1 399 ? 13.68 -34.062 -15.078 1 95.56 399 ALA A CA 1
ATOM 3157 C C . ALA A 1 399 ? 13.086 -35.25 -14.352 1 95.56 399 ALA A C 1
ATOM 3159 O O . ALA A 1 399 ? 13.578 -36.375 -14.484 1 95.56 399 ALA A O 1
ATOM 3160 N N . SER A 1 400 ? 12.086 -35.031 -13.562 1 95.56 400 SER A N 1
ATOM 3161 C CA . SER A 1 400 ? 11.414 -36.094 -12.836 1 95.56 400 SER A CA 1
ATOM 3162 C C . SER A 1 400 ? 10.797 -37.094 -13.789 1 95.56 400 SER A C 1
ATOM 3164 O O . SER A 1 400 ? 10.898 -38.312 -13.555 1 95.56 400 SER A O 1
ATOM 3166 N N . ILE A 1 401 ? 10.188 -36.625 -14.82 1 96.62 401 ILE A N 1
ATOM 3167 C CA . ILE A 1 401 ? 9.531 -37.5 -15.789 1 96.62 401 ILE A CA 1
ATOM 3168 C C . ILE A 1 401 ? 10.578 -38.281 -16.578 1 96.62 401 ILE A C 1
ATOM 3170 O O . ILE A 1 401 ? 10.406 -39.5 -16.828 1 96.62 401 ILE A O 1
ATOM 3174 N N . LYS A 1 402 ? 11.602 -37.625 -16.969 1 95.75 402 LYS A N 1
ATOM 3175 C CA . LYS A 1 402 ? 12.68 -38.281 -17.719 1 95.75 402 LYS A CA 1
ATOM 3176 C C . LYS A 1 402 ? 13.234 -39.469 -16.969 1 95.75 402 LYS A C 1
ATOM 3178 O O . LYS A 1 402 ? 13.57 -40.5 -17.578 1 95.75 402 LYS A O 1
ATOM 3183 N N . GLU A 1 403 ? 13.305 -39.344 -15.727 1 94 403 GLU A N 1
ATOM 3184 C CA . GLU A 1 403 ? 13.828 -40.406 -14.891 1 94 403 GLU A CA 1
ATOM 3185 C C . GLU A 1 403 ? 12.844 -41.562 -14.805 1 94 403 GLU A C 1
ATOM 3187 O O . GLU A 1 403 ? 13.25 -42.719 -14.617 1 94 403 GLU A O 1
ATOM 3192 N N . GLU A 1 404 ? 11.586 -41.312 -14.953 1 94.75 404 GLU A N 1
ATOM 3193 C CA . GLU A 1 404 ? 10.547 -42.312 -14.727 1 94.75 404 GLU A CA 1
ATOM 3194 C C . GLU A 1 404 ? 10.133 -43 -16.031 1 94.75 404 GLU A C 1
ATOM 3196 O O . GLU A 1 404 ? 9.695 -44.156 -16.016 1 94.75 404 GLU A O 1
ATOM 3201 N N . ILE A 1 405 ? 10.25 -42.406 -17.172 1 96.25 405 ILE A N 1
ATOM 3202 C CA . ILE A 1 405 ? 9.695 -42.844 -18.453 1 96.25 405 ILE A CA 1
ATOM 3203 C C . ILE A 1 405 ? 10.539 -44 -19 1 96.25 405 ILE A C 1
ATOM 3205 O O . ILE A 1 405 ? 11.766 -43.969 -18.953 1 96.25 405 ILE A O 1
ATOM 3209 N N . LYS A 1 406 ? 9.883 -44.938 -19.484 1 95.19 406 LYS A N 1
ATOM 3210 C CA . LYS A 1 406 ? 10.539 -46.094 -20.094 1 95.19 406 LYS A CA 1
ATOM 3211 C C . LYS A 1 406 ? 11.258 -45.719 -21.375 1 95.19 406 LYS A C 1
ATOM 3213 O O . LYS A 1 406 ? 10.883 -44.75 -22.047 1 95.19 406 LYS A O 1
ATOM 3218 N N . GLN A 1 407 ? 12.188 -46.531 -21.734 1 93.5 407 GLN A N 1
ATOM 3219 C CA . GLN A 1 407 ? 13.078 -46.25 -22.859 1 93.5 407 GLN A CA 1
ATOM 3220 C C . GLN A 1 407 ? 12.305 -46.219 -24.172 1 93.5 407 GLN A C 1
ATOM 3222 O O . GLN A 1 407 ? 12.594 -45.406 -25.047 1 93.5 407 GLN A O 1
ATOM 3227 N N . ASP A 1 408 ? 11.305 -47.031 -24.297 1 93.12 408 ASP A N 1
ATOM 3228 C CA . ASP A 1 408 ? 10.578 -47.156 -25.562 1 93.12 408 ASP A CA 1
ATOM 3229 C C . ASP A 1 408 ? 9.672 -45.938 -25.781 1 93.12 408 ASP A C 1
ATOM 3231 O O . ASP A 1 408 ? 9.219 -45.688 -26.891 1 93.12 408 ASP A O 1
ATOM 3235 N N . LEU A 1 409 ? 9.461 -45.219 -24.75 1 95.75 409 LEU A N 1
ATOM 3236 C CA . LEU A 1 409 ? 8.547 -44.094 -24.859 1 95.75 409 LEU A CA 1
ATOM 3237 C C . LEU A 1 409 ? 9.312 -42.781 -24.891 1 95.75 409 LEU A C 1
ATOM 3239 O O . LEU A 1 409 ? 8.711 -41.719 -25.016 1 95.75 409 LEU A O 1
ATOM 3243 N N . GLN A 1 410 ? 10.609 -42.781 -24.938 1 94.88 410 GLN A N 1
ATOM 3244 C CA . GLN A 1 410 ? 11.461 -41.594 -24.891 1 94.88 410 GLN A CA 1
ATOM 3245 C C . GLN A 1 410 ? 11.289 -40.75 -26.141 1 94.88 410 GLN A C 1
ATOM 3247 O O . GLN A 1 410 ? 11.508 -39.531 -26.109 1 94.88 410 GLN A O 1
ATOM 3252 N N . ARG A 1 411 ? 10.922 -41.344 -27.172 1 94.94 411 ARG A N 1
ATOM 3253 C CA . ARG A 1 411 ? 10.719 -40.625 -28.422 1 94.94 411 ARG A CA 1
ATOM 3254 C C . ARG A 1 411 ? 9.664 -39.531 -28.25 1 94.94 411 ARG A C 1
ATOM 3256 O O . ARG A 1 411 ? 9.773 -38.469 -28.875 1 94.94 411 ARG A O 1
ATOM 3263 N N . TYR A 1 412 ? 8.688 -39.781 -27.406 1 96.31 412 TYR A N 1
ATOM 3264 C CA . TYR A 1 412 ? 7.617 -38.812 -27.188 1 96.31 412 TYR A CA 1
ATOM 3265 C C . TYR A 1 412 ? 8.062 -37.719 -26.25 1 96.31 412 TYR A C 1
ATOM 3267 O O . TYR A 1 412 ? 7.41 -36.656 -26.172 1 96.31 412 TYR A O 1
ATOM 3275 N N . LEU A 1 413 ? 9.156 -37.906 -25.562 1 96.56 413 LEU A N 1
ATOM 3276 C CA . LEU A 1 413 ? 9.688 -36.906 -24.625 1 96.56 413 LEU A CA 1
ATOM 3277 C C . LEU A 1 413 ? 10.703 -36 -25.312 1 96.56 413 LEU A C 1
ATOM 3279 O O . LEU A 1 413 ? 11.055 -34.969 -24.781 1 96.56 413 LEU A O 1
ATOM 3283 N N . GLN A 1 414 ? 11.141 -36.312 -26.453 1 95.81 414 GLN A N 1
ATOM 3284 C CA . GLN A 1 414 ? 12.211 -35.594 -27.141 1 95.81 414 GLN A CA 1
ATOM 3285 C C . GLN A 1 414 ? 11.828 -34.156 -27.406 1 95.81 414 GLN A C 1
ATOM 3287 O O . GLN A 1 414 ? 12.602 -33.219 -27.125 1 95.81 414 GLN A O 1
ATOM 3292 N N . TRP A 1 415 ? 10.672 -33.938 -27.891 1 97.19 415 TRP A N 1
ATOM 3293 C CA . TRP A 1 415 ? 10.273 -32.562 -28.25 1 97.19 415 TRP A CA 1
ATOM 3294 C C . TRP A 1 415 ? 10.156 -31.688 -27.016 1 97.19 415 TRP A C 1
ATOM 3296 O O . TRP A 1 415 ? 10.641 -30.547 -27 1 97.19 415 TRP A O 1
ATOM 3306 N N . PRO A 1 416 ? 9.469 -32.156 -25.953 1 97.12 416 PRO A N 1
ATOM 3307 C CA . PRO A 1 416 ? 9.43 -31.312 -24.75 1 97.12 416 PRO A CA 1
ATOM 3308 C C . PRO A 1 416 ? 10.82 -30.969 -24.234 1 97.12 416 PRO A C 1
ATOM 3310 O O . PRO A 1 416 ? 11.047 -29.844 -23.781 1 97.12 416 PRO A O 1
ATOM 3313 N N . LEU A 1 417 ? 11.727 -31.875 -24.312 1 95.94 417 LEU A N 1
ATOM 3314 C CA . LEU A 1 417 ? 13.094 -31.641 -23.875 1 95.94 417 LEU A CA 1
ATOM 3315 C C . LEU A 1 417 ? 13.758 -30.562 -24.734 1 95.94 417 LEU A C 1
ATOM 3317 O O . LEU A 1 417 ? 14.406 -29.656 -24.203 1 95.94 417 LEU A O 1
ATOM 3321 N N . GLU A 1 418 ? 13.586 -30.609 -25.953 1 95 418 GLU A N 1
ATOM 3322 C CA . GLU A 1 418 ? 14.156 -29.641 -26.875 1 95 418 GLU A CA 1
ATOM 3323 C C . GLU A 1 418 ? 13.508 -28.266 -26.719 1 95 418 GLU A C 1
ATOM 3325 O O . GLU A 1 418 ? 14.188 -27.234 -26.766 1 95 418 GLU A O 1
ATOM 3330 N N . ALA A 1 419 ? 12.227 -28.328 -26.562 1 94.69 419 ALA A N 1
ATOM 3331 C CA . ALA A 1 419 ? 11.469 -27.094 -26.406 1 94.69 419 ALA A CA 1
ATOM 3332 C C . ALA A 1 419 ? 11.914 -26.328 -25.156 1 94.69 419 ALA A C 1
ATOM 3334 O O . ALA A 1 419 ? 11.984 -25.094 -25.172 1 94.69 419 ALA A O 1
ATOM 3335 N N . LEU A 1 420 ? 12.172 -27 -24.094 1 92.81 420 LEU A N 1
ATOM 3336 C CA . LEU A 1 420 ? 12.609 -26.375 -22.859 1 92.81 420 LEU A CA 1
ATOM 3337 C C . LEU A 1 420 ? 14.031 -25.828 -22.984 1 92.81 420 LEU A C 1
ATOM 3339 O O . LEU A 1 420 ? 14.375 -24.812 -22.375 1 92.81 420 LEU A O 1
ATOM 3343 N N . ASP A 1 421 ? 14.828 -26.484 -23.75 1 86.06 421 ASP A N 1
ATOM 3344 C CA . ASP A 1 421 ? 16.188 -26.031 -23.984 1 86.06 421 ASP A CA 1
ATOM 3345 C C . ASP A 1 421 ? 16.203 -24.734 -24.766 1 86.06 421 ASP A C 1
ATOM 3347 O O . ASP A 1 421 ? 17.031 -23.844 -24.516 1 86.06 421 ASP A O 1
ATOM 3351 N N . ILE A 1 422 ? 15.289 -24.641 -25.688 1 76.19 422 ILE A N 1
ATOM 3352 C CA . ILE A 1 422 ? 15.172 -23.438 -26.5 1 76.19 422 ILE A CA 1
ATOM 3353 C C . ILE A 1 422 ? 14.719 -22.266 -25.641 1 76.19 422 ILE A C 1
ATOM 3355 O O . ILE A 1 422 ? 15.242 -21.156 -25.75 1 76.19 422 ILE A O 1
ATOM 3359 N N . GLY A 1 423 ? 13.828 -22.469 -24.859 1 69.81 423 GLY A N 1
ATOM 3360 C CA . GLY A 1 423 ? 13.305 -21.422 -24.016 1 69.81 423 GLY A CA 1
ATOM 3361 C C . GLY A 1 423 ? 14.32 -20.891 -23.031 1 69.81 423 GLY A C 1
ATOM 3362 O O . GLY A 1 423 ? 14.312 -19.688 -22.703 1 69.81 423 GLY A O 1
ATOM 3363 N N . THR A 1 424 ? 15.141 -21.719 -22.516 1 67.88 424 THR A N 1
ATOM 3364 C CA . THR A 1 424 ? 16.156 -21.328 -21.547 1 67.88 424 THR A CA 1
ATOM 3365 C C . THR A 1 424 ? 17.266 -20.516 -22.219 1 67.88 424 THR A C 1
ATOM 3367 O O . THR A 1 424 ? 17.859 -19.641 -21.594 1 67.88 424 THR A O 1
ATOM 3370 N N . SER A 1 425 ? 17.484 -20.75 -23.469 1 58.78 425 SER A N 1
ATOM 3371 C CA . SER A 1 425 ? 18.531 -20.047 -24.203 1 58.78 425 SER A CA 1
ATOM 3372 C C . SER A 1 425 ? 18.109 -18.609 -24.531 1 58.78 425 SER A C 1
ATOM 3374 O O . SER A 1 425 ? 18.938 -17.719 -24.609 1 58.78 425 SER A O 1
ATOM 3376 N N . ASP A 1 426 ? 16.875 -18.375 -24.719 1 51.62 426 ASP A N 1
ATOM 3377 C CA . ASP A 1 426 ? 16.391 -17.047 -25.078 1 51.62 426 ASP A CA 1
ATOM 3378 C C . ASP A 1 426 ? 16.422 -16.094 -23.891 1 51.62 426 ASP A C 1
ATOM 3380 O O . ASP A 1 426 ? 16.406 -14.875 -24.062 1 51.62 426 ASP A O 1
ATOM 3384 N N . GLY A 1 427 ? 16.438 -16.531 -22.797 1 45.41 427 GLY A N 1
ATOM 3385 C CA . GLY A 1 427 ? 16.5 -15.648 -21.641 1 45.41 427 GLY A CA 1
ATOM 3386 C C . GLY A 1 427 ? 17.922 -15.344 -21.188 1 45.41 427 GLY A C 1
ATOM 3387 O O . GLY A 1 427 ? 18.125 -14.625 -20.203 1 45.41 427 GLY A O 1
ATOM 3388 N N . ALA A 1 428 ? 18.953 -16.031 -21.953 1 37.19 428 ALA A N 1
ATOM 3389 C CA . ALA A 1 428 ? 20.344 -15.641 -21.656 1 37.19 428 ALA A CA 1
ATOM 3390 C C . ALA A 1 428 ? 20.766 -14.469 -22.547 1 37.19 428 ALA A C 1
ATOM 3392 O O . ALA A 1 428 ? 20.438 -14.422 -23.734 1 37.19 428 ALA A O 1
ATOM 3393 N N . MET B 1 1 ? 16.641 30.156 -44.781 1 26.59 1 MET B N 1
ATOM 3394 C CA . MET B 1 1 ? 17.406 28.922 -44.531 1 26.59 1 MET B CA 1
ATOM 3395 C C . MET B 1 1 ? 17.016 28.297 -43.219 1 26.59 1 MET B C 1
ATOM 3397 O O . MET B 1 1 ? 17.094 28.938 -42.156 1 26.59 1 MET B O 1
ATOM 3401 N N . ASN B 1 2 ? 16.016 27.359 -43.188 1 30.88 2 ASN B N 1
ATOM 3402 C CA . ASN B 1 2 ? 15.281 26.625 -42.156 1 30.88 2 ASN B CA 1
ATOM 3403 C C . ASN B 1 2 ? 16.203 25.719 -41.375 1 30.88 2 ASN B C 1
ATOM 3405 O O . ASN B 1 2 ? 16.766 24.766 -41.906 1 30.88 2 ASN B O 1
ATOM 3409 N N . ILE B 1 3 ? 16.969 26.266 -40.438 1 36.47 3 ILE B N 1
ATOM 3410 C CA . ILE B 1 3 ? 17.969 25.578 -39.625 1 36.47 3 ILE B CA 1
ATOM 3411 C C . ILE B 1 3 ? 17.297 24.484 -38.812 1 36.47 3 ILE B C 1
ATOM 3413 O O . ILE B 1 3 ? 16.5 24.766 -37.906 1 36.47 3 ILE B O 1
ATOM 3417 N N . VAL B 1 4 ? 16.922 23.344 -39.438 1 36.53 4 VAL B N 1
ATOM 3418 C CA . VAL B 1 4 ? 16.438 22.141 -38.781 1 36.53 4 VAL B CA 1
ATOM 3419 C C . VAL B 1 4 ? 17.438 21.688 -37.719 1 36.53 4 VAL B C 1
ATOM 3421 O O . VAL B 1 4 ? 18.594 21.406 -38.031 1 36.53 4 VAL B O 1
ATOM 3424 N N . HIS B 1 5 ? 17.359 22.203 -36.5 1 34.03 5 HIS B N 1
ATOM 3425 C CA . HIS B 1 5 ? 18.172 21.75 -35.375 1 34.03 5 HIS B CA 1
ATOM 3426 C C . HIS B 1 5 ? 18.016 20.25 -35.156 1 34.03 5 HIS B C 1
ATOM 3428 O O . HIS B 1 5 ? 16.906 19.766 -34.938 1 34.03 5 HIS B O 1
ATOM 3434 N N . HIS B 1 6 ? 18.844 19.5 -35.844 1 34.12 6 HIS B N 1
ATOM 3435 C CA . HIS B 1 6 ? 18.953 18.062 -35.656 1 34.12 6 HIS B CA 1
ATOM 3436 C C . HIS B 1 6 ? 19.297 17.734 -34.188 1 34.12 6 HIS B C 1
ATOM 3438 O O . HIS B 1 6 ? 20.266 18.25 -33.656 1 34.12 6 HIS B O 1
ATOM 3444 N N . ARG B 1 7 ? 18.312 17.453 -33.406 1 38.34 7 ARG B N 1
ATOM 3445 C CA . ARG B 1 7 ? 18.5 16.953 -32.031 1 38.34 7 ARG B CA 1
ATOM 3446 C C . ARG B 1 7 ? 19.5 15.805 -32 1 38.34 7 ARG B C 1
ATOM 3448 O O . ARG B 1 7 ? 19.359 14.844 -32.781 1 38.34 7 ARG B O 1
ATOM 3455 N N . LYS B 1 8 ? 20.656 16 -31.469 1 39.53 8 LYS B N 1
ATOM 3456 C CA . LYS B 1 8 ? 21.688 14.984 -31.297 1 39.53 8 LYS B CA 1
ATOM 3457 C C . LYS B 1 8 ? 21.125 13.727 -30.641 1 39.53 8 LYS B C 1
ATOM 3459 O O . LYS B 1 8 ? 20.375 13.82 -29.672 1 39.53 8 LYS B O 1
ATOM 3464 N N . PRO B 1 9 ? 21.141 12.586 -31.312 1 35.38 9 PRO B N 1
ATOM 3465 C CA . PRO B 1 9 ? 20.656 11.352 -30.703 1 35.38 9 PRO B CA 1
ATOM 3466 C C . PRO B 1 9 ? 21.328 11.055 -29.359 1 35.38 9 PRO B C 1
ATOM 3468 O O . PRO B 1 9 ? 22.547 11.195 -29.219 1 35.38 9 PRO B O 1
ATOM 3471 N N . ARG B 1 10 ? 20.734 11.289 -28.234 1 40.88 10 ARG B N 1
ATOM 3472 C CA . ARG B 1 10 ? 21.25 10.945 -26.922 1 40.88 10 ARG B CA 1
ATOM 3473 C C . ARG B 1 10 ? 21.875 9.555 -26.922 1 40.88 10 ARG B C 1
ATOM 3475 O O . ARG B 1 10 ? 21.312 8.617 -27.5 1 40.88 10 ARG B O 1
ATOM 3482 N N . LYS B 1 11 ? 23.125 9.484 -26.656 1 41.66 11 LYS B N 1
ATOM 3483 C CA . LYS B 1 11 ? 23.922 8.273 -26.531 1 41.66 11 LYS B CA 1
ATOM 3484 C C . LYS B 1 11 ? 23.312 7.32 -25.5 1 41.66 11 LYS B C 1
ATOM 3486 O O . LYS B 1 11 ? 23.141 7.684 -24.344 1 41.66 11 LYS B O 1
ATOM 3491 N N . ARG B 1 12 ? 22.453 6.371 -25.828 1 43.94 12 ARG B N 1
ATOM 3492 C CA . ARG B 1 12 ? 21.922 5.27 -25.031 1 43.94 12 ARG B CA 1
ATOM 3493 C C . ARG B 1 12 ? 23.031 4.512 -24.344 1 43.94 12 ARG B C 1
ATOM 3495 O O . ARG B 1 12 ? 24.047 4.156 -24.969 1 43.94 12 ARG B O 1
ATOM 3502 N N . SER B 1 13 ? 23.156 4.699 -23.094 1 48.56 13 SER B N 1
ATOM 3503 C CA . SER B 1 13 ? 24.156 3.924 -22.375 1 48.56 13 SER B CA 1
ATOM 3504 C C . SER B 1 13 ? 23.969 2.428 -22.578 1 48.56 13 SER B C 1
ATOM 3506 O O . SER B 1 13 ? 22.859 1.912 -22.422 1 48.56 13 SER B O 1
ATOM 3508 N N . THR B 1 14 ? 24.609 1.737 -23.359 1 58.62 14 THR B N 1
ATOM 3509 C CA . THR B 1 14 ? 24.578 0.333 -23.75 1 58.62 14 THR B CA 1
ATOM 3510 C C . THR B 1 14 ? 25.062 -0.557 -22.609 1 58.62 14 THR B C 1
ATOM 3512 O O . THR B 1 14 ? 25.047 -1.785 -22.719 1 58.62 14 THR B O 1
ATOM 3515 N N . THR B 1 15 ? 25.359 -0.034 -21.375 1 64.62 15 THR B N 1
ATOM 3516 C CA . THR B 1 15 ? 26.031 -0.847 -20.375 1 64.62 15 THR B CA 1
ATOM 3517 C C . THR B 1 15 ? 25.094 -1.112 -19.188 1 64.62 15 THR B C 1
ATOM 3519 O O . THR B 1 15 ? 25.547 -1.549 -18.125 1 64.62 15 THR B O 1
ATOM 3522 N N . GLY B 1 16 ? 23.938 -0.849 -19.328 1 70.75 16 GLY B N 1
ATOM 3523 C CA . GLY B 1 16 ? 23 -1.096 -18.25 1 70.75 16 GLY B CA 1
ATOM 3524 C C . GLY B 1 16 ? 22.641 -2.562 -18.094 1 70.75 16 GLY B C 1
ATOM 3525 O O . GLY B 1 16 ? 22.906 -3.371 -18.984 1 70.75 16 GLY B O 1
ATOM 3526 N N . CYS B 1 17 ? 22.203 -2.896 -16.797 1 69.81 17 CYS B N 1
ATOM 3527 C CA . CYS B 1 17 ? 21.859 -4.297 -16.562 1 69.81 17 CYS B CA 1
ATOM 3528 C C . CYS B 1 17 ? 20.703 -4.734 -17.453 1 69.81 17 CYS B C 1
ATOM 3530 O O . CYS B 1 17 ? 19.906 -3.906 -17.906 1 69.81 17 CYS B O 1
ATOM 3532 N N . SER B 1 18 ? 20.766 -5.977 -17.812 1 73.19 18 SER B N 1
ATOM 3533 C CA . SER B 1 18 ? 19.797 -6.516 -18.766 1 73.19 18 SER B CA 1
ATOM 3534 C C . SER B 1 18 ? 18.359 -6.258 -18.297 1 73.19 18 SER B C 1
ATOM 3536 O O . SER B 1 18 ? 17.469 -6.059 -19.125 1 73.19 18 SER B O 1
ATOM 3538 N N . THR B 1 19 ? 18.125 -6.152 -17.109 1 71.19 19 THR B N 1
ATOM 3539 C CA . THR B 1 19 ? 16.812 -5.945 -16.531 1 71.19 19 THR B CA 1
ATOM 3540 C C . THR B 1 19 ? 16.359 -4.5 -16.734 1 71.19 19 THR B C 1
ATOM 3542 O O . THR B 1 19 ? 15.219 -4.246 -17.125 1 71.19 19 THR B O 1
ATOM 3545 N N . CYS B 1 20 ? 17.156 -3.639 -16.469 1 68.5 20 CYS B N 1
ATOM 3546 C CA . CYS B 1 20 ? 16.859 -2.223 -16.672 1 68.5 20 CYS B CA 1
ATOM 3547 C C . CYS B 1 20 ? 16.672 -1.906 -18.156 1 68.5 20 CYS B C 1
ATOM 3549 O O . CYS B 1 20 ? 15.805 -1.114 -18.516 1 68.5 20 CYS B O 1
ATOM 3551 N N . ARG B 1 21 ? 17.516 -2.529 -19 1 69.56 21 ARG B N 1
ATOM 3552 C CA . ARG B 1 21 ? 17.422 -2.365 -20.453 1 69.56 21 ARG B CA 1
ATOM 3553 C C . ARG B 1 21 ? 16.062 -2.85 -20.969 1 69.56 21 ARG B C 1
ATOM 3555 O O . ARG B 1 21 ? 15.438 -2.189 -21.797 1 69.56 21 ARG B O 1
ATOM 3562 N N . LYS B 1 22 ? 15.695 -3.9 -20.469 1 67.31 22 LYS B N 1
ATOM 3563 C CA . LYS B 1 22 ? 14.414 -4.477 -20.844 1 67.31 22 LYS B CA 1
ATOM 3564 C C . LYS B 1 22 ? 13.258 -3.607 -20.375 1 67.31 22 LYS B C 1
ATOM 3566 O O . LYS B 1 22 ? 12.234 -3.484 -21.062 1 67.31 22 LYS B O 1
ATOM 3571 N N . ARG B 1 23 ? 13.391 -2.943 -19.391 1 64.75 23 ARG B N 1
ATOM 3572 C CA . ARG B 1 23 ? 12.391 -2.096 -18.75 1 64.75 23 ARG B CA 1
ATOM 3573 C C . ARG B 1 23 ? 12.477 -0.664 -19.266 1 64.75 23 ARG B C 1
ATOM 3575 O O . ARG B 1 23 ? 11.656 0.181 -18.891 1 64.75 23 ARG B O 1
ATOM 3582 N N . LYS B 1 24 ? 13.516 -0.422 -20.078 1 60.25 24 LYS B N 1
ATOM 3583 C CA . LYS B 1 24 ? 13.789 0.866 -20.703 1 60.25 24 LYS B CA 1
ATOM 3584 C C . LYS B 1 24 ? 13.906 1.976 -19.672 1 60.25 24 LYS B C 1
ATOM 3586 O O . LYS B 1 24 ? 13.375 3.07 -19.859 1 60.25 24 LYS B O 1
ATOM 3591 N N . ILE B 1 25 ? 14.5 1.628 -18.578 1 66.75 25 ILE B N 1
ATOM 3592 C CA . ILE B 1 25 ? 14.836 2.621 -17.562 1 66.75 25 ILE B CA 1
ATOM 3593 C C . ILE B 1 25 ? 16.344 2.834 -17.516 1 66.75 25 ILE B C 1
ATOM 3595 O O . ILE B 1 25 ? 17.109 1.934 -17.859 1 66.75 25 ILE B O 1
ATOM 3599 N N . LYS B 1 26 ? 16.734 4.094 -17.125 1 66.5 26 LYS B N 1
ATOM 3600 C CA . LYS B 1 26 ? 18.156 4.41 -17.016 1 66.5 26 LYS B CA 1
ATOM 3601 C C . LYS B 1 26 ? 18.797 3.656 -15.867 1 66.5 26 LYS B C 1
ATOM 3603 O O . LYS B 1 26 ? 18.391 3.803 -14.711 1 66.5 26 LYS B O 1
ATOM 3608 N N . CYS B 1 27 ? 19.609 2.746 -16.078 1 69.31 27 CYS B N 1
ATOM 3609 C CA . CYS B 1 27 ? 20.359 1.916 -15.141 1 69.31 27 CYS B CA 1
ATOM 3610 C C . CYS B 1 27 ? 21.547 2.686 -14.547 1 69.31 27 CYS B C 1
ATOM 3612 O O . CYS B 1 27 ? 22.219 3.434 -15.258 1 69.31 27 CYS B O 1
ATOM 3614 N N . ASP B 1 28 ? 21.859 2.705 -13.398 1 68.75 28 ASP B N 1
ATOM 3615 C CA . ASP B 1 28 ? 23 3.363 -12.789 1 68.75 28 ASP B CA 1
ATOM 3616 C C . ASP B 1 28 ? 24.25 2.486 -12.875 1 68.75 28 ASP B C 1
ATOM 3618 O O . ASP B 1 28 ? 25.312 2.848 -12.359 1 68.75 28 ASP B O 1
ATOM 3622 N N . GLU B 1 29 ? 24.219 1.282 -13.453 1 69.56 29 GLU B N 1
ATOM 3623 C CA . GLU B 1 29 ? 25.297 0.346 -13.742 1 69.56 29 GLU B CA 1
ATOM 3624 C C . GLU B 1 29 ? 26.016 -0.078 -12.469 1 69.56 29 GLU B C 1
ATOM 3626 O O . GLU B 1 29 ? 27.172 -0.517 -12.516 1 69.56 29 GLU B O 1
ATOM 3631 N N . GLY B 1 30 ? 25.281 0.119 -11.336 1 69.38 30 GLY B N 1
ATOM 3632 C CA . GLY B 1 30 ? 25.891 -0.364 -10.109 1 69.38 30 GLY B CA 1
ATOM 3633 C C . GLY B 1 30 ? 26.047 -1.872 -10.07 1 69.38 30 GLY B C 1
ATOM 3634 O O . GLY B 1 30 ? 25.203 -2.604 -10.586 1 69.38 30 GLY B O 1
ATOM 3635 N N . ARG B 1 31 ? 27.266 -2.48 -9.711 1 69.06 31 ARG B N 1
ATOM 3636 C CA . ARG B 1 31 ? 27.594 -3.891 -9.5 1 69.06 31 ARG B CA 1
ATOM 3637 C C . ARG B 1 31 ? 27.734 -4.203 -8.016 1 69.06 31 ARG B C 1
ATOM 3639 O O . ARG B 1 31 ? 28.141 -3.34 -7.234 1 69.06 31 ARG B O 1
ATOM 3646 N N . PRO B 1 32 ? 27.312 -5.32 -7.598 1 64.19 32 PRO B N 1
ATOM 3647 C CA . PRO B 1 32 ? 26.859 -6.48 -8.359 1 64.19 32 PRO B CA 1
ATOM 3648 C C . PRO B 1 32 ? 25.391 -6.375 -8.766 1 64.19 32 PRO B C 1
ATOM 3650 O O . PRO B 1 32 ? 24.922 -7.129 -9.633 1 64.19 32 PRO B O 1
ATOM 3653 N N . ALA B 1 33 ? 24.609 -5.402 -8.258 1 70.75 33 ALA B N 1
ATOM 3654 C CA . ALA B 1 33 ? 23.234 -5.156 -8.664 1 70.75 33 ALA B CA 1
ATOM 3655 C C . ALA B 1 33 ? 22.938 -3.66 -8.75 1 70.75 33 ALA B C 1
ATOM 3657 O O . ALA B 1 33 ? 23.391 -2.887 -7.902 1 70.75 33 ALA B O 1
ATOM 3658 N N . CYS B 1 34 ? 22.266 -3.266 -9.859 1 69.75 34 CYS B N 1
ATOM 3659 C CA . CYS B 1 34 ? 22.031 -1.839 -10.047 1 69.75 34 CYS B CA 1
ATOM 3660 C C . CYS B 1 34 ? 20.969 -1.332 -9.078 1 69.75 34 CYS B C 1
ATOM 3662 O O . CYS B 1 34 ? 20.125 -2.105 -8.609 1 69.75 34 CYS B O 1
ATOM 3664 N N . ALA B 1 35 ? 21.109 -0.099 -8.742 1 67.69 35 ALA B N 1
ATOM 3665 C CA . ALA B 1 35 ? 20.234 0.527 -7.754 1 67.69 35 ALA B CA 1
ATOM 3666 C C . ALA B 1 35 ? 18.766 0.407 -8.164 1 67.69 35 ALA B C 1
ATOM 3668 O O . ALA B 1 35 ? 17.891 0.241 -7.312 1 67.69 35 ALA B O 1
ATOM 3669 N N . ASN B 1 36 ? 18.547 0.412 -9.43 1 63.62 36 ASN B N 1
ATOM 3670 C CA . ASN B 1 36 ? 17.188 0.297 -9.938 1 63.62 36 ASN B CA 1
ATOM 3671 C C . ASN B 1 36 ? 16.594 -1.085 -9.664 1 63.62 36 ASN B C 1
ATOM 3673 O O . ASN B 1 36 ? 15.484 -1.202 -9.164 1 63.62 36 ASN B O 1
ATOM 3677 N N . CYS B 1 37 ? 17.266 -2.006 -10.023 1 65.44 37 CYS B N 1
ATOM 3678 C CA . CYS B 1 37 ? 16.828 -3.387 -9.852 1 65.44 37 CYS B CA 1
ATOM 3679 C C . CYS B 1 37 ? 16.719 -3.742 -8.375 1 65.44 37 CYS B C 1
ATOM 3681 O O . CYS B 1 37 ? 15.781 -4.434 -7.969 1 65.44 37 CYS B O 1
ATOM 3683 N N . LEU B 1 38 ? 17.688 -3.189 -7.664 1 62.47 38 LEU B N 1
ATOM 3684 C CA . LEU B 1 38 ? 17.641 -3.373 -6.219 1 62.47 38 LEU B CA 1
ATOM 3685 C C . LEU B 1 38 ? 16.422 -2.68 -5.617 1 62.47 38 LEU B C 1
ATOM 3687 O O . LEU B 1 38 ? 15.742 -3.24 -4.754 1 62.47 38 LEU B O 1
ATOM 3691 N N . GLN B 1 39 ? 16.219 -1.577 -6.137 1 60.78 39 GLN B N 1
ATOM 3692 C CA . GLN B 1 39 ? 15.102 -0.759 -5.66 1 60.78 39 GLN B CA 1
ATOM 3693 C C . GLN B 1 39 ? 13.766 -1.406 -5.992 1 60.78 39 GLN B C 1
ATOM 3695 O O . GLN B 1 39 ? 12.836 -1.384 -5.176 1 60.78 39 GLN B O 1
ATOM 3700 N N . PHE B 1 40 ? 13.766 -2.033 -7.109 1 58.62 40 PHE B N 1
ATOM 3701 C CA . PHE B 1 40 ? 12.516 -2.607 -7.605 1 58.62 40 PHE B CA 1
ATOM 3702 C C . PHE B 1 40 ? 12.43 -4.09 -7.27 1 58.62 40 PHE B C 1
ATOM 3704 O O . PHE B 1 40 ? 11.5 -4.777 -7.695 1 58.62 40 PHE B O 1
ATOM 3711 N N . LYS B 1 41 ? 13.477 -4.484 -6.562 1 54.72 41 LYS B N 1
ATOM 3712 C CA . LYS B 1 41 ? 13.609 -5.855 -6.07 1 54.72 41 LYS B CA 1
ATOM 3713 C C . LYS B 1 41 ? 13.391 -6.867 -7.191 1 54.72 41 LYS B C 1
ATOM 3715 O O . LYS B 1 41 ? 12.648 -7.84 -7.02 1 54.72 41 LYS B O 1
ATOM 3720 N N . VAL B 1 42 ? 13.906 -6.531 -8.352 1 63.09 42 VAL B N 1
ATOM 3721 C CA . VAL B 1 42 ? 13.922 -7.426 -9.5 1 63.09 42 VAL B CA 1
ATOM 3722 C C . VAL B 1 42 ? 15.328 -7.984 -9.703 1 63.09 42 VAL B C 1
ATOM 3724 O O . VAL B 1 42 ? 16.312 -7.422 -9.203 1 63.09 42 VAL B O 1
ATOM 3727 N N . HIS B 1 43 ? 15.367 -9.125 -10.227 1 64.31 43 HIS B N 1
ATOM 3728 C CA . HIS B 1 43 ? 16.672 -9.703 -10.547 1 64.31 43 HIS B CA 1
ATOM 3729 C C . HIS B 1 43 ? 17.453 -8.797 -11.492 1 64.31 43 HIS B C 1
ATOM 3731 O O . HIS B 1 43 ? 16.984 -8.477 -12.586 1 64.31 43 HIS B O 1
ATOM 3737 N N . CYS B 1 44 ? 18.625 -8.383 -10.992 1 66 44 CYS B N 1
ATOM 3738 C CA . CYS B 1 44 ? 19.484 -7.512 -11.781 1 66 44 CYS B CA 1
ATOM 3739 C C . CYS B 1 44 ? 20.312 -8.32 -12.766 1 66 44 CYS B C 1
ATOM 3741 O O . CYS B 1 44 ? 20.906 -9.336 -12.398 1 66 44 CYS B O 1
ATOM 3743 N N . GLY B 1 45 ? 20.359 -8.07 -13.992 1 66.94 45 GLY B N 1
ATOM 3744 C CA . GLY B 1 45 ? 21.094 -8.75 -15.055 1 66.94 45 GLY B CA 1
ATOM 3745 C C . GLY B 1 45 ? 22.594 -8.727 -14.859 1 66.94 45 GLY B C 1
ATOM 3746 O O . GLY B 1 45 ? 23.328 -9.453 -15.539 1 66.94 45 GLY B O 1
ATOM 3747 N N . PHE B 1 46 ? 23.203 -7.945 -13.93 1 69.38 46 PHE B N 1
ATOM 3748 C CA . PHE B 1 46 ? 24.641 -7.91 -13.664 1 69.38 46 PHE B CA 1
ATOM 3749 C C . PHE B 1 46 ? 25.047 -9.07 -12.766 1 69.38 46 PHE B C 1
ATOM 3751 O O . PHE B 1 46 ? 26.234 -9.438 -12.719 1 69.38 46 PHE B O 1
ATOM 3758 N N . LYS B 1 47 ? 24.25 -9.586 -12.164 1 59.56 47 LYS B N 1
ATOM 3759 C CA . LYS B 1 47 ? 24.594 -10.633 -11.211 1 59.56 47 LYS B CA 1
ATOM 3760 C C . LYS B 1 47 ? 25.047 -11.906 -11.93 1 59.56 47 LYS B C 1
ATOM 3762 O O . LYS B 1 47 ? 25.859 -12.672 -11.406 1 59.56 47 LYS B O 1
ATOM 3767 N N . ASP B 1 48 ? 24.609 -12.25 -13.125 1 49.41 48 ASP B N 1
ATOM 3768 C CA . ASP B 1 48 ? 24.922 -13.492 -13.828 1 49.41 48 ASP B CA 1
ATOM 3769 C C . ASP B 1 48 ? 26.203 -13.336 -14.672 1 49.41 48 ASP B C 1
ATOM 3771 O O . ASP B 1 48 ? 26.594 -14.258 -15.383 1 49.41 48 ASP B O 1
ATOM 3775 N N . THR B 1 49 ? 26.734 -12.18 -14.859 1 42.53 49 THR B N 1
ATOM 3776 C CA . THR B 1 49 ? 27.922 -12.125 -15.703 1 42.53 49 THR B CA 1
ATOM 3777 C C . THR B 1 49 ? 29.172 -12.531 -14.922 1 42.53 49 THR B C 1
ATOM 3779 O O . THR B 1 49 ? 29.516 -11.883 -13.93 1 42.53 49 THR B O 1
ATOM 3782 N N . PRO B 1 50 ? 29.719 -13.727 -15.086 1 37.25 50 PRO B N 1
ATOM 3783 C CA . PRO B 1 50 ? 31.047 -14.039 -14.547 1 37.25 50 PRO B CA 1
ATOM 3784 C C . PRO B 1 50 ? 32.094 -13 -14.914 1 37.25 50 PRO B C 1
ATOM 3786 O O . PRO B 1 50 ? 32.031 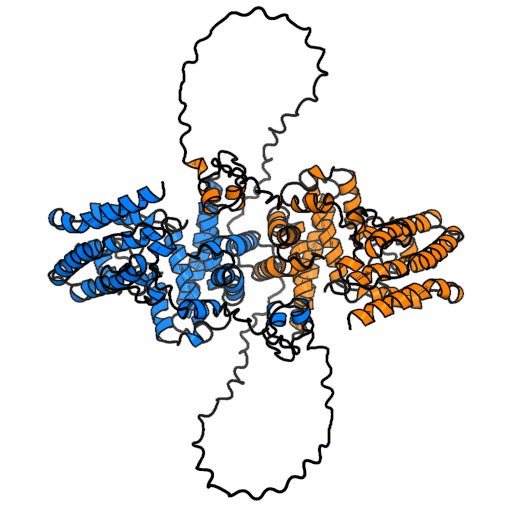-12.406 -15.992 1 37.25 50 PRO B O 1
ATOM 3789 N N . SER B 1 51 ? 32.688 -12.32 -14.016 1 36.44 51 SER B N 1
ATOM 3790 C CA . SER B 1 51 ? 33.875 -11.516 -14.258 1 36.44 51 SER B CA 1
ATOM 3791 C C . SER B 1 51 ? 34.875 -12.258 -15.148 1 36.44 51 SER B C 1
ATOM 3793 O O . SER B 1 51 ? 35.438 -13.273 -14.734 1 36.44 51 SER B O 1
ATOM 3795 N N . THR B 1 52 ? 34.75 -12.43 -16.391 1 31.14 52 THR B N 1
ATOM 3796 C CA . THR B 1 52 ? 35.875 -12.898 -17.172 1 31.14 52 THR B CA 1
ATOM 3797 C C . THR B 1 52 ? 37.125 -12.023 -16.922 1 31.14 52 THR B C 1
ATOM 3799 O O . THR B 1 52 ? 37.125 -10.828 -17.219 1 31.14 52 THR B O 1
ATOM 3802 N N . GLU B 1 53 ? 38 -12.391 -15.93 1 31.09 53 GLU B N 1
ATOM 3803 C CA . GLU B 1 53 ? 39.344 -11.93 -15.695 1 31.09 53 GLU B CA 1
ATOM 3804 C C . GLU B 1 53 ? 40.188 -12.016 -16.969 1 31.09 53 GLU B C 1
ATOM 3806 O O . GLU B 1 53 ? 40.531 -13.109 -17.422 1 31.09 53 GLU B O 1
ATOM 3811 N N . SER B 1 54 ? 39.875 -11.422 -18.047 1 28.11 54 SER B N 1
ATOM 3812 C CA . SER B 1 54 ? 40.875 -11.438 -19.125 1 28.11 54 SER B CA 1
ATOM 3813 C C . SER B 1 54 ? 42.219 -10.891 -18.656 1 28.11 54 SER B C 1
ATOM 3815 O O . SER B 1 54 ? 42.281 -9.766 -18.156 1 28.11 54 SER B O 1
ATOM 3817 N N . GLY B 1 55 ? 43.219 -11.781 -18.328 1 27.19 55 GLY B N 1
ATOM 3818 C CA . GLY B 1 55 ? 44.625 -11.703 -18.016 1 27.19 55 GLY B CA 1
ATOM 3819 C C . GLY B 1 55 ? 45.438 -10.953 -19.047 1 27.19 55 GLY B C 1
ATOM 3820 O O . GLY B 1 55 ? 46.188 -11.57 -19.828 1 27.19 55 GLY B O 1
ATOM 3821 N N . SER B 1 56 ? 45 -9.906 -19.719 1 24.95 56 SER B N 1
ATOM 3822 C CA . SER B 1 56 ? 45.938 -9.383 -20.703 1 24.95 56 SER B CA 1
ATOM 3823 C C . SER B 1 56 ? 47.219 -8.906 -20.031 1 24.95 56 SER B C 1
ATOM 3825 O O . SER B 1 56 ? 47.188 -8.18 -19.031 1 24.95 56 SER B O 1
ATOM 3827 N N . SER B 1 57 ? 48.406 -9.609 -20.281 1 23.36 57 SER B N 1
ATOM 3828 C CA . SER B 1 57 ? 49.844 -9.492 -19.984 1 23.36 57 SER B CA 1
ATOM 3829 C C . SER B 1 57 ? 50.375 -8.156 -20.469 1 23.36 57 SER B C 1
ATOM 3831 O O . SER B 1 57 ? 50.656 -7.977 -21.656 1 23.36 57 SER B O 1
ATOM 3833 N N . ARG B 1 58 ? 49.844 -6.988 -20.188 1 23.7 58 ARG B N 1
ATOM 3834 C CA . ARG B 1 58 ? 50.5 -5.785 -20.672 1 23.7 58 ARG B CA 1
ATOM 3835 C C . ARG B 1 58 ? 51.969 -5.727 -20.156 1 23.7 58 ARG B C 1
ATOM 3837 O O . ARG B 1 58 ? 52.219 -6.078 -19.016 1 23.7 58 ARG B O 1
ATOM 3844 N N . ILE B 1 59 ? 52.938 -5.766 -21.062 1 21.83 59 ILE B N 1
ATOM 3845 C CA . ILE B 1 59 ? 54.406 -5.621 -21.078 1 21.83 59 ILE B CA 1
ATOM 3846 C C . ILE B 1 59 ? 54.812 -4.312 -20.406 1 21.83 59 ILE B C 1
ATOM 3848 O O . ILE B 1 59 ? 54.156 -3.279 -20.609 1 21.83 59 ILE B O 1
ATOM 3852 N N . ASP B 1 60 ? 55.844 -4.223 -19.438 1 22.95 60 ASP B N 1
ATOM 3853 C CA . ASP B 1 60 ? 56.5 -3.422 -18.406 1 22.95 60 ASP B CA 1
ATOM 3854 C C . ASP B 1 60 ? 57.25 -2.238 -19.016 1 22.95 60 ASP B C 1
ATOM 3856 O O . ASP B 1 60 ? 58 -1.542 -18.312 1 22.95 60 ASP B O 1
ATOM 3860 N N . ASN B 1 61 ? 57 -1.765 -20.312 1 21.11 61 ASN B N 1
ATOM 3861 C CA . ASN B 1 61 ? 58.156 -0.995 -20.75 1 21.11 61 ASN B CA 1
ATOM 3862 C C . ASN B 1 61 ? 58.438 0.188 -19.828 1 21.11 61 ASN B C 1
ATOM 3864 O O . ASN B 1 61 ? 57.5 0.84 -19.359 1 21.11 61 ASN B O 1
ATOM 3868 N N . GLU B 1 62 ? 59.844 0.466 -19.297 1 21.59 62 GLU B N 1
ATOM 3869 C CA . GLU B 1 62 ? 60.656 1.078 -18.25 1 21.59 62 GLU B CA 1
ATOM 3870 C C . GLU B 1 62 ? 60.594 2.602 -18.328 1 21.59 62 GLU B C 1
ATOM 3872 O O . GLU B 1 62 ? 60.562 3.283 -17.312 1 21.59 62 GLU B O 1
ATOM 3877 N N . SER B 1 63 ? 60.781 3.242 -19.547 1 20.52 63 SER B N 1
ATOM 3878 C CA . SER B 1 63 ? 61.938 4.137 -19.531 1 20.52 63 SER B CA 1
ATOM 3879 C C . SER B 1 63 ? 61.625 5.422 -18.766 1 20.52 63 SER B C 1
ATOM 3881 O O . SER B 1 63 ? 62.469 5.918 -18.016 1 20.52 63 SER B O 1
ATOM 3883 N N . ASN B 1 64 ? 60.75 6.312 -19.297 1 21.33 64 ASN B N 1
ATOM 3884 C CA . ASN B 1 64 ? 61.188 7.684 -19.531 1 21.33 64 ASN B CA 1
ATOM 3885 C C . ASN B 1 64 ? 61.188 8.508 -18.25 1 21.33 64 ASN B C 1
ATOM 3887 O O . ASN B 1 64 ? 60.344 8.281 -17.359 1 21.33 64 ASN B O 1
ATOM 3891 N N . SER B 1 65 ? 62.219 9.438 -17.953 1 23.61 65 SER B N 1
ATOM 3892 C CA . SER B 1 65 ? 62.969 10.211 -16.953 1 23.61 65 SER B CA 1
ATOM 3893 C C . SER B 1 65 ? 62.125 11.32 -16.359 1 23.61 65 SER B C 1
ATOM 3895 O O . SER B 1 65 ? 62.625 12.148 -15.594 1 23.61 65 SER B O 1
ATOM 3897 N N . GLY B 1 66 ? 60.844 11.367 -16.781 1 21.27 66 GLY B N 1
ATOM 3898 C CA . GLY B 1 66 ? 60.375 12.734 -16.734 1 21.27 66 GLY B CA 1
ATOM 3899 C C . GLY B 1 66 ? 60.469 13.352 -15.352 1 21.27 66 GLY B C 1
ATOM 3900 O O . GLY B 1 66 ? 60.594 12.633 -14.359 1 21.27 66 GLY B O 1
ATOM 3901 N N . VAL B 1 67 ? 60.812 14.641 -15.305 1 25.62 67 VAL B N 1
ATOM 3902 C CA . VAL B 1 67 ? 61.188 15.672 -14.336 1 25.62 67 VAL B CA 1
ATOM 3903 C C . VAL B 1 67 ? 60.156 15.719 -13.211 1 25.62 67 VAL B C 1
ATOM 3905 O O . VAL B 1 67 ? 58.969 15.641 -13.453 1 25.62 67 VAL B O 1
ATOM 3908 N N . GLU B 1 68 ? 60.594 15.508 -11.953 1 23.44 68 GLU B N 1
ATOM 3909 C CA . GLU B 1 68 ? 60.062 15.25 -10.617 1 23.44 68 GLU B CA 1
ATOM 3910 C C . GLU B 1 68 ? 59.281 16.438 -10.094 1 23.44 68 GLU B C 1
ATOM 3912 O O . GLU B 1 68 ? 59.844 17.438 -9.672 1 23.44 68 GLU B O 1
ATOM 3917 N N . LEU B 1 69 ? 58.438 17.078 -10.984 1 23.7 69 LEU B N 1
ATOM 3918 C CA . LEU B 1 69 ? 57.969 18.359 -10.461 1 23.7 69 LEU B CA 1
ATOM 3919 C C . LEU B 1 69 ? 57.469 18.203 -9.023 1 23.7 69 LEU B C 1
ATOM 3921 O O . LEU B 1 69 ? 56.875 17.188 -8.672 1 23.7 69 LEU B O 1
ATOM 3925 N N . PRO B 1 70 ? 57.969 19.047 -8.031 1 22.59 70 PRO B N 1
ATOM 3926 C CA . PRO B 1 70 ? 57.875 18.953 -6.574 1 22.59 70 PRO B CA 1
ATOM 3927 C C . PRO B 1 70 ? 56.438 18.891 -6.062 1 22.59 70 PRO B C 1
ATOM 3929 O O . PRO B 1 70 ? 55.594 19.703 -6.473 1 22.59 70 PRO B O 1
ATOM 3932 N N . ARG B 1 71 ? 55.906 17.797 -5.902 1 24.88 71 ARG B N 1
ATOM 3933 C CA . ARG B 1 71 ? 54.5 17.547 -5.594 1 24.88 71 ARG B CA 1
ATOM 3934 C C . ARG B 1 71 ? 54.062 18.281 -4.32 1 24.88 71 ARG B C 1
ATOM 3936 O O . ARG B 1 71 ? 54.688 18.109 -3.271 1 24.88 71 ARG B O 1
ATOM 3943 N N . GLY B 1 72 ? 53.656 19.531 -4.41 1 21.47 72 GLY B N 1
ATOM 3944 C CA . GLY B 1 72 ? 53.281 20.391 -3.303 1 21.47 72 GLY B CA 1
ATOM 3945 C C . GLY B 1 72 ? 52.5 19.672 -2.221 1 21.47 72 GLY B C 1
ATOM 3946 O O . GLY B 1 72 ? 51.969 18.578 -2.455 1 21.47 72 GLY B O 1
ATOM 3947 N N . LYS B 1 73 ? 52.75 20.047 -0.918 1 24.12 73 LYS B N 1
ATOM 3948 C CA . LYS B 1 73 ? 52.375 19.516 0.387 1 24.12 73 LYS B CA 1
ATOM 3949 C C . LYS B 1 73 ? 50.875 19.25 0.457 1 24.12 73 LYS B C 1
ATOM 3951 O O . LYS B 1 73 ? 50.062 20.188 0.374 1 24.12 73 LYS B O 1
ATOM 3956 N N . LYS B 1 74 ? 50.344 18.344 -0.192 1 24.91 74 LYS B N 1
ATOM 3957 C CA . LYS B 1 74 ? 48.906 18.156 -0.095 1 24.91 74 LYS B CA 1
ATOM 3958 C C . LYS B 1 74 ? 48.469 18.047 1.36 1 24.91 74 LYS B C 1
ATOM 3960 O O . LYS B 1 74 ? 49.094 17.344 2.154 1 24.91 74 LYS B O 1
ATOM 3965 N N . ARG B 1 75 ? 47.781 19.047 1.903 1 24.86 75 ARG B N 1
ATOM 3966 C CA . ARG B 1 75 ? 47.219 19.141 3.244 1 24.86 75 ARG B CA 1
ATOM 3967 C C . ARG B 1 75 ? 46.531 17.844 3.654 1 24.86 75 ARG B C 1
ATOM 3969 O O . ARG B 1 75 ? 46 17.125 2.809 1 24.86 75 ARG B O 1
ATOM 3976 N N . PRO B 1 76 ? 46.875 17.203 4.832 1 24.03 76 PRO B N 1
ATOM 3977 C CA . PRO B 1 76 ? 46.438 15.898 5.344 1 24.03 76 PRO B CA 1
ATOM 3978 C C . PRO B 1 76 ? 44.938 15.68 5.25 1 24.03 76 PRO B C 1
ATOM 3980 O O . PRO B 1 76 ? 44.156 16.562 5.602 1 24.03 76 PRO B O 1
ATOM 3983 N N . GLY B 1 77 ? 44.469 15.188 4.234 1 22.72 77 GLY B N 1
ATOM 3984 C CA . GLY B 1 77 ? 43.031 15.023 4.051 1 22.72 77 GLY B CA 1
ATOM 3985 C C . GLY B 1 77 ? 42.375 14.336 5.219 1 22.72 77 GLY B C 1
ATOM 3986 O O . GLY B 1 77 ? 43.031 13.68 6.027 1 22.72 77 GLY B O 1
ATOM 3987 N N . ARG B 1 78 ? 41.25 14.891 5.762 1 24.55 78 ARG B N 1
ATOM 3988 C CA . ARG B 1 78 ? 40.562 14.445 6.977 1 24.55 78 ARG B CA 1
ATOM 3989 C C . ARG B 1 78 ? 40.375 12.938 6.965 1 24.55 78 ARG B C 1
ATOM 3991 O O . ARG B 1 78 ? 40.031 12.352 5.926 1 24.55 78 ARG B O 1
ATOM 3998 N N . PRO B 1 79 ? 40.969 12.242 7.879 1 24.22 79 PRO B N 1
ATOM 3999 C CA . PRO B 1 79 ? 40.844 10.789 8.023 1 24.22 79 PRO B CA 1
ATOM 4000 C C . PRO B 1 79 ? 39.438 10.281 7.762 1 24.22 79 PRO B C 1
ATOM 4002 O O . PRO B 1 79 ? 38.469 10.93 8.156 1 24.22 79 PRO B O 1
ATOM 4005 N N . ARG B 1 80 ? 39.219 9.75 6.66 1 26.73 80 ARG B N 1
ATOM 4006 C CA . ARG B 1 80 ? 38 9.039 6.336 1 26.73 80 ARG B CA 1
ATOM 4007 C C . ARG B 1 80 ? 37.656 7.992 7.395 1 26.73 80 ARG B C 1
ATOM 4009 O O . ARG B 1 80 ? 38.406 7.031 7.574 1 26.73 80 ARG B O 1
ATOM 4016 N N . LYS B 1 81 ? 37.188 8.469 8.617 1 24.41 81 LYS B N 1
ATOM 4017 C CA . LYS B 1 81 ? 36.781 7.477 9.617 1 24.41 81 LYS B CA 1
ATOM 4018 C C . LYS B 1 81 ? 36.125 6.273 8.961 1 24.41 81 LYS B C 1
ATOM 4020 O O . LYS B 1 81 ? 35.281 6.434 8.047 1 24.41 81 LYS B O 1
ATOM 4025 N N . ASN B 1 82 ? 36.875 5.234 8.82 1 23.7 82 ASN B N 1
ATOM 4026 C CA . ASN B 1 82 ? 36.469 3.887 8.438 1 23.7 82 ASN B CA 1
ATOM 4027 C C . ASN B 1 82 ? 35.125 3.518 9.055 1 23.7 82 ASN B C 1
ATOM 4029 O O . ASN B 1 82 ? 35.031 3.223 10.242 1 23.7 82 ASN B O 1
ATOM 4033 N N . TRP B 1 83 ? 34.125 4.242 8.695 1 23.03 83 TRP B N 1
ATOM 4034 C CA . TRP B 1 83 ? 32.75 3.973 9.156 1 23.03 83 TRP B CA 1
ATOM 4035 C C . TRP B 1 83 ? 32.406 2.504 8.953 1 23.03 83 TRP B C 1
ATOM 4037 O O . TRP B 1 83 ? 31.234 2.133 9.023 1 23.03 83 TRP B O 1
ATOM 4047 N N . THR B 1 84 ? 33.406 1.7 8.578 1 26.11 84 THR B N 1
ATOM 4048 C CA . THR B 1 84 ? 33.062 0.3 8.336 1 26.11 84 THR B CA 1
ATOM 4049 C C . THR B 1 84 ? 32.5 -0.344 9.586 1 26.11 84 THR B C 1
ATOM 4051 O O . THR B 1 84 ? 31.938 -1.45 9.523 1 26.11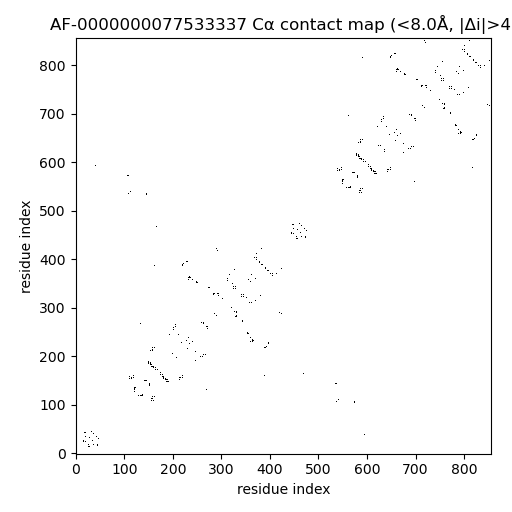 84 THR B O 1
ATOM 4054 N N . ASN B 1 85 ? 33.125 0.068 10.68 1 24.61 85 ASN B N 1
ATOM 4055 C CA . ASN B 1 85 ? 32.844 -0.786 11.82 1 24.61 85 ASN B CA 1
ATOM 4056 C C . ASN B 1 85 ? 31.359 -0.709 12.219 1 24.61 85 ASN B C 1
ATOM 4058 O O . ASN B 1 85 ? 31 -0.981 13.367 1 24.61 85 ASN B O 1
ATOM 4062 N N . TRP B 1 86 ? 30.719 0.089 11.586 1 23.95 86 TRP B N 1
ATOM 4063 C CA . TRP B 1 86 ? 29.359 0.148 12.117 1 23.95 86 TRP B CA 1
ATOM 4064 C C . TRP B 1 86 ? 28.703 -1.227 12.078 1 23.95 86 TRP B C 1
ATOM 4066 O O . TRP B 1 86 ? 28.203 -1.658 11.031 1 23.95 86 TRP B O 1
ATOM 4076 N N . GLY B 1 87 ? 29.406 -2.188 12.586 1 25.08 87 GLY B N 1
ATOM 4077 C CA . GLY B 1 87 ? 28.766 -3.48 12.719 1 25.08 87 GLY B CA 1
ATOM 4078 C C . GLY B 1 87 ? 27.391 -3.393 13.352 1 25.08 87 GLY B C 1
ATOM 4079 O O . GLY B 1 87 ? 27.125 -2.496 14.164 1 25.08 87 GLY B O 1
ATOM 4080 N N . PRO B 1 88 ? 26.453 -3.783 12.664 1 25.45 88 PRO B N 1
ATOM 4081 C CA . PRO B 1 88 ? 25.109 -3.713 13.25 1 25.45 88 PRO B CA 1
ATOM 4082 C C . PRO B 1 88 ? 25.078 -4.16 14.711 1 25.45 88 PRO B C 1
ATOM 4084 O O . PRO B 1 88 ? 25.625 -5.215 15.047 1 25.45 88 PRO B O 1
ATOM 4087 N N . LYS B 1 89 ? 25.344 -3.293 15.617 1 29.06 89 LYS B N 1
ATOM 4088 C CA . LYS B 1 89 ? 25.047 -3.686 17 1 29.06 89 LYS B CA 1
ATOM 4089 C C . LYS B 1 89 ? 23.891 -4.672 17.047 1 29.06 89 LYS B C 1
ATOM 4091 O O . LYS B 1 89 ? 22.938 -4.566 16.266 1 29.06 89 LYS B O 1
ATOM 4096 N N . ASP B 1 90 ? 24.109 -5.805 17.703 1 26.83 90 ASP B N 1
ATOM 4097 C CA . ASP B 1 90 ? 23.219 -6.906 18.031 1 26.83 90 ASP B CA 1
ATOM 4098 C C . ASP B 1 90 ? 21.906 -6.395 18.656 1 26.83 90 ASP B C 1
ATOM 4100 O O . ASP B 1 90 ? 21.891 -5.977 19.812 1 26.83 90 ASP B O 1
ATOM 4104 N N . VAL B 1 91 ? 21.344 -5.434 18.109 1 27.41 91 VAL B N 1
ATOM 4105 C CA . VAL B 1 91 ? 20.047 -5.254 18.75 1 27.41 91 VAL B CA 1
ATOM 4106 C C . VAL B 1 91 ? 19.469 -6.613 19.125 1 27.41 91 VAL B C 1
ATOM 4108 O O . VAL B 1 91 ? 19.438 -7.531 18.312 1 27.41 91 VAL B O 1
ATOM 4111 N N . PRO B 1 92 ? 19.656 -6.902 20.391 1 26.67 92 PRO B N 1
ATOM 4112 C CA . PRO B 1 92 ? 19.062 -8.188 20.781 1 26.67 92 PRO B CA 1
ATOM 4113 C C . PRO B 1 92 ? 17.75 -8.484 20.062 1 26.67 92 PRO B C 1
ATOM 4115 O O . PRO B 1 92 ? 16.844 -7.645 20.047 1 26.67 92 PRO B O 1
ATOM 4118 N N . VAL B 1 93 ? 17.875 -9.109 18.953 1 28.2 93 VAL B N 1
ATOM 4119 C CA . VAL B 1 93 ? 16.672 -9.758 18.438 1 28.2 93 VAL B CA 1
ATOM 4120 C C . VAL B 1 93 ? 15.906 -10.406 19.578 1 28.2 93 VAL B C 1
ATOM 4122 O O . VAL B 1 93 ? 16.406 -11.352 20.219 1 28.2 93 VAL B O 1
ATOM 4125 N N . THR B 1 94 ? 15.406 -9.57 20.5 1 28.42 94 THR B N 1
ATOM 4126 C CA . THR B 1 94 ? 14.484 -10.289 21.375 1 28.42 94 THR B CA 1
ATOM 4127 C C . THR B 1 94 ? 13.828 -11.453 20.625 1 28.42 94 THR B C 1
ATOM 4129 O O . THR B 1 94 ? 13.305 -11.273 19.516 1 28.42 94 THR B O 1
ATOM 4132 N N . SER B 1 95 ? 14.414 -12.57 20.781 1 27.73 95 SER B N 1
ATOM 4133 C CA . SER B 1 95 ? 13.891 -13.844 20.312 1 27.73 95 SER B CA 1
ATOM 4134 C C . SER B 1 95 ? 12.367 -13.867 20.375 1 27.73 95 SER B C 1
ATOM 4136 O O . SER B 1 95 ? 11.773 -13.484 21.375 1 27.73 95 SER B O 1
ATOM 4138 N N . PRO B 1 96 ? 11.742 -13.727 19.297 1 30.28 96 PRO B N 1
ATOM 4139 C CA . PRO B 1 96 ? 10.305 -13.945 19.469 1 30.28 96 PRO B CA 1
ATOM 4140 C C . PRO B 1 96 ? 10 -15.109 20.422 1 30.28 96 PRO B C 1
ATOM 4142 O O . PRO B 1 96 ? 10.648 -16.156 20.344 1 30.28 96 PRO B O 1
ATOM 4145 N N . GLY B 1 97 ? 9.977 -14.859 21.703 1 30.53 97 GLY B N 1
ATOM 4146 C CA . GLY B 1 97 ? 9.422 -15.961 22.484 1 30.53 97 GLY B CA 1
ATOM 4147 C C . GLY B 1 97 ? 8.531 -16.875 21.672 1 30.53 97 GLY B C 1
ATOM 4148 O O . GLY B 1 97 ? 8.188 -16.562 20.531 1 30.53 97 GLY B O 1
ATOM 4149 N N . PRO B 1 98 ? 8.227 -18.031 22.219 1 31.77 98 PRO B N 1
ATOM 4150 C CA . PRO B 1 98 ? 7.363 -18.953 21.469 1 31.77 98 PRO B CA 1
ATOM 4151 C C . PRO B 1 98 ? 6.324 -18.234 20.609 1 31.77 98 PRO B C 1
ATOM 4153 O O . PRO B 1 98 ? 5.848 -17.156 20.984 1 31.77 98 PRO B O 1
ATOM 4156 N N . ALA B 1 99 ? 6.406 -18.359 19.281 1 34.94 99 ALA B N 1
ATOM 4157 C CA . ALA B 1 99 ? 5.543 -17.859 18.219 1 34.94 99 ALA B CA 1
ATOM 4158 C C . ALA B 1 99 ? 4.098 -17.734 18.688 1 34.94 99 ALA B C 1
ATOM 4160 O O . ALA B 1 99 ? 3.404 -18.75 18.844 1 34.94 99 ALA B O 1
ATOM 4161 N N . SER B 1 100 ? 3.748 -17.188 19.672 1 35.28 100 SER B N 1
ATOM 4162 C CA . SER B 1 100 ? 2.332 -16.906 19.891 1 35.28 100 SER B CA 1
ATOM 4163 C C . SER B 1 100 ? 1.6 -16.734 18.562 1 35.28 100 SER B C 1
ATOM 4165 O O . SER B 1 100 ? 2.119 -16.109 17.625 1 35.28 100 SER B O 1
ATOM 4167 N N . ALA B 1 101 ? 0.744 -17.641 18.094 1 41.19 101 ALA B N 1
ATOM 4168 C CA . ALA B 1 101 ? -0.136 -17.672 16.922 1 41.19 101 ALA B CA 1
ATOM 4169 C C . ALA B 1 101 ? -0.446 -16.266 16.438 1 41.19 101 ALA B C 1
ATOM 4171 O O . ALA B 1 101 ? -1.04 -15.461 17.156 1 41.19 101 ALA B O 1
ATOM 4172 N N . CYS B 1 102 ? 0.479 -15.539 15.836 1 51.09 102 CYS B N 1
ATOM 4173 C CA . CYS B 1 102 ? 0.447 -14.219 15.219 1 51.09 102 CYS B CA 1
ATOM 4174 C C . CYS B 1 102 ? -0.948 -13.891 14.703 1 51.09 102 CYS B C 1
ATOM 4176 O O . CYS B 1 102 ? -1.329 -14.336 13.617 1 51.09 102 CYS B O 1
ATOM 4178 N N . SER B 1 103 ? -1.799 -13.742 15.648 1 67.06 103 SER B N 1
ATOM 4179 C CA . SER B 1 103 ? -3.178 -13.391 15.328 1 67.06 103 SER B CA 1
ATOM 4180 C C . SER B 1 103 ? -3.238 -12.203 14.375 1 67.06 103 SER B C 1
ATOM 4182 O O . SER B 1 103 ? -2.498 -11.227 14.531 1 67.06 103 SER B O 1
ATOM 4184 N N . LEU B 1 104 ? -3.76 -12.492 13.227 1 74.06 104 LEU B N 1
ATOM 4185 C CA . LEU B 1 104 ? -4.004 -11.461 12.234 1 74.06 104 LEU B CA 1
ATOM 4186 C C . LEU B 1 104 ? -4.641 -10.234 12.867 1 74.06 104 LEU B C 1
ATOM 4188 O O . LEU B 1 104 ? -5.672 -10.336 13.539 1 74.06 104 LEU B O 1
ATOM 4192 N N . GLN B 1 105 ? -3.885 -9.117 12.875 1 85.88 105 GLN B N 1
ATOM 4193 C CA . GLN B 1 105 ? -4.453 -7.852 13.32 1 85.88 105 GLN B CA 1
ATOM 4194 C C . GLN B 1 105 ? -5.027 -7.062 12.148 1 85.88 105 GLN B C 1
ATOM 4196 O O . GLN B 1 105 ? -4.316 -6.285 11.508 1 85.88 105 GLN B O 1
ATOM 4201 N N . VAL B 1 106 ? -6.293 -7.227 11.953 1 87.94 106 VAL B N 1
ATOM 4202 C CA . VAL B 1 106 ? -6.969 -6.695 10.781 1 87.94 106 VAL B CA 1
ATOM 4203 C C . VAL B 1 106 ? -6.91 -5.168 10.797 1 87.94 106 VAL B C 1
ATOM 4205 O O . VAL B 1 106 ? -6.797 -4.535 9.742 1 87.94 106 VAL B O 1
ATOM 4208 N N . SER B 1 107 ? -6.926 -4.613 11.977 1 90.31 107 SER B N 1
ATOM 4209 C CA . SER B 1 107 ? -6.879 -3.158 12.086 1 90.31 107 SER B CA 1
ATOM 4210 C C . SER B 1 107 ? -5.559 -2.605 11.555 1 90.31 107 SER B C 1
ATOM 4212 O O . SER B 1 107 ? -5.539 -1.571 10.891 1 90.31 107 SER B O 1
ATOM 4214 N N . ASP B 1 108 ? -4.461 -3.301 11.852 1 92.94 108 ASP B N 1
ATOM 4215 C CA . ASP B 1 108 ? -3.156 -2.873 11.359 1 92.94 108 ASP B CA 1
ATOM 4216 C C . ASP B 1 108 ? -3.104 -2.93 9.828 1 92.94 108 ASP B C 1
ATOM 4218 O O . ASP B 1 108 ? -2.521 -2.051 9.195 1 92.94 108 ASP B O 1
ATOM 4222 N N . VAL B 1 109 ? -3.725 -3.941 9.289 1 95 109 VAL B N 1
ATOM 4223 C CA . VAL B 1 109 ? -3.748 -4.098 7.844 1 95 109 VAL B CA 1
ATOM 4224 C C . VAL B 1 109 ? -4.566 -2.975 7.215 1 95 109 VAL B C 1
ATOM 4226 O O . VAL B 1 109 ? -4.133 -2.352 6.242 1 95 109 VAL B O 1
ATOM 4229 N N . GLU B 1 110 ? -5.699 -2.744 7.809 1 95.44 110 GLU B N 1
ATOM 4230 C CA . GLU B 1 110 ? -6.582 -1.701 7.297 1 95.44 110 GLU B CA 1
ATOM 4231 C C . GLU B 1 110 ? -5.914 -0.332 7.355 1 95.44 110 GLU B C 1
ATOM 4233 O O . GLU B 1 110 ? -5.965 0.429 6.387 1 95.44 110 GLU B O 1
ATOM 4238 N N . LEU B 1 111 ? -5.285 -0.02 8.438 1 97.19 111 LEU B N 1
ATOM 4239 C CA . LEU B 1 111 ? -4.625 1.271 8.609 1 97.19 111 LEU B CA 1
ATOM 4240 C C . LEU B 1 111 ? -3.418 1.389 7.684 1 97.19 111 LEU B C 1
ATOM 4242 O O . LEU B 1 111 ? -3.133 2.469 7.16 1 97.19 111 LEU B O 1
ATOM 4246 N N . THR B 1 112 ? -2.707 0.243 7.484 1 97.38 112 THR B N 1
ATOM 4247 C CA . THR B 1 112 ? -1.587 0.232 6.547 1 97.38 112 THR B CA 1
ATOM 4248 C C . THR B 1 112 ? -2.059 0.569 5.137 1 97.38 112 THR B C 1
ATOM 4250 O O . THR B 1 112 ? -1.465 1.414 4.465 1 97.38 112 THR B O 1
ATOM 4253 N N . LEU B 1 113 ? -3.08 -0.084 4.738 1 96.44 113 LEU B N 1
ATOM 4254 C CA . LEU B 1 113 ? -3.613 0.134 3.396 1 96.44 113 LEU B CA 1
ATOM 4255 C C . LEU B 1 113 ? -4.145 1.556 3.25 1 96.44 113 LEU B C 1
ATOM 4257 O O . LEU B 1 113 ? -3.918 2.205 2.227 1 96.44 113 LEU B O 1
ATOM 4261 N N . GLN B 1 114 ? -4.859 2.002 4.273 1 96.75 114 GLN B N 1
ATOM 4262 C CA . GLN B 1 114 ? -5.414 3.352 4.25 1 96.75 114 GLN B CA 1
ATOM 4263 C C . GLN B 1 114 ? -4.309 4.398 4.137 1 96.75 114 GLN B C 1
ATOM 4265 O O . GLN B 1 114 ? -4.41 5.332 3.338 1 96.75 114 GLN B O 1
ATOM 4270 N N . PHE B 1 115 ? -3.275 4.227 4.934 1 97.56 115 PHE B N 1
ATOM 4271 C CA . PHE B 1 115 ? -2.199 5.211 4.914 1 97.56 115 PHE B CA 1
ATOM 4272 C C . PHE B 1 115 ? -1.476 5.199 3.574 1 97.56 115 PHE B C 1
ATOM 4274 O O . PHE B 1 115 ? -1.287 6.25 2.955 1 97.56 115 PHE B O 1
ATOM 4281 N N . ALA B 1 116 ? -1.122 4.055 3.137 1 94.75 116 ALA B N 1
ATOM 4282 C CA . ALA B 1 116 ? -0.302 3.908 1.938 1 94.75 116 ALA B CA 1
ATOM 4283 C C . ALA B 1 116 ? -1.067 4.352 0.694 1 94.75 116 ALA B C 1
ATOM 4285 O O . ALA B 1 116 ? -0.486 4.93 -0.227 1 94.75 116 ALA B O 1
ATOM 4286 N N . SER B 1 117 ? -2.34 4.152 0.663 1 91.69 117 SER B N 1
ATOM 4287 C CA . SER B 1 117 ? -3.098 4.371 -0.565 1 91.69 117 SER B CA 1
ATOM 4288 C C . SER B 1 117 ? -3.693 5.777 -0.603 1 91.69 117 SER B C 1
ATOM 4290 O O . SER B 1 117 ? -3.85 6.359 -1.677 1 91.69 117 SER B O 1
ATOM 4292 N N . TYR B 1 118 ? -4.066 6.297 0.626 1 92.38 118 TYR B N 1
ATOM 4293 C CA . TYR B 1 118 ? -4.863 7.516 0.577 1 92.38 118 TYR B CA 1
ATOM 4294 C C . TYR B 1 118 ? -4.301 8.578 1.518 1 92.38 118 TYR B C 1
ATOM 4296 O O . TYR B 1 118 ? -4.02 9.703 1.099 1 92.38 118 TYR B O 1
ATOM 4304 N N . THR B 1 119 ? -4.082 8.227 2.77 1 96.19 119 THR B N 1
ATOM 4305 C CA . THR B 1 119 ? -3.732 9.211 3.791 1 96.19 119 THR B CA 1
ATOM 4306 C C . THR B 1 119 ? -2.369 9.828 3.504 1 96.19 119 THR B C 1
ATOM 4308 O O . THR B 1 119 ? -2.227 11.055 3.5 1 96.19 119 THR B O 1
ATOM 4311 N N . GLY B 1 120 ? -1.404 8.977 3.232 1 94.5 120 GLY B N 1
ATOM 4312 C CA . GLY B 1 120 ? -0.064 9.469 2.953 1 94.5 120 GLY B CA 1
ATOM 4313 C C . GLY B 1 120 ? -0.014 10.438 1.785 1 94.5 120 GLY B C 1
ATOM 4314 O O . GLY B 1 120 ? 0.394 11.586 1.944 1 94.5 120 GLY B O 1
ATOM 4315 N N . PRO B 1 121 ? -0.534 9.984 0.657 1 90.56 121 PRO B N 1
ATOM 4316 C CA . PRO B 1 121 ? -0.515 10.844 -0.526 1 90.56 121 PRO B CA 1
ATOM 4317 C C . PRO B 1 121 ? -1.299 12.141 -0.324 1 90.56 121 PRO B C 1
ATOM 4319 O O . PRO B 1 121 ? -0.979 13.164 -0.938 1 90.56 121 PRO B O 1
ATOM 4322 N N . SER B 1 122 ? -2.256 12.148 0.523 1 91.12 122 SER B N 1
ATOM 4323 C CA . SER B 1 122 ? -3.09 13.32 0.752 1 91.12 122 SER B CA 1
ATOM 4324 C C . SER B 1 122 ? -2.307 14.422 1.459 1 91.12 122 SER B C 1
ATOM 4326 O O . SER B 1 122 ? -2.754 15.57 1.516 1 91.12 122 SER B O 1
ATOM 4328 N N . LEU B 1 123 ? -1.131 14.102 1.967 1 90.56 123 LEU B N 1
ATOM 4329 C CA . LEU B 1 123 ? -0.327 15.07 2.707 1 90.56 123 LEU B CA 1
ATOM 4330 C C . LEU B 1 123 ? 0.454 15.969 1.754 1 90.56 123 LEU B C 1
ATOM 4332 O O . LEU B 1 123 ? 0.993 17 2.166 1 90.56 123 LEU B O 1
ATOM 4336 N N . VAL B 1 124 ? 0.445 15.562 0.533 1 83.75 124 VAL B N 1
ATOM 4337 C CA . VAL B 1 124 ? 1.209 16.312 -0.453 1 83.75 124 VAL B CA 1
ATOM 4338 C C . VAL B 1 124 ? 0.362 17.469 -0.989 1 83.75 124 VAL B C 1
ATOM 4340 O O . VAL B 1 124 ? -0.84 17.312 -1.216 1 83.75 124 VAL B O 1
ATOM 4343 N N . VAL B 1 125 ? 0.857 18.656 -1.034 1 70.69 125 VAL B N 1
ATOM 4344 C CA . VAL B 1 125 ? 0.142 19.844 -1.499 1 70.69 125 VAL B CA 1
ATOM 4345 C C . VAL B 1 125 ? 0.127 19.875 -3.025 1 70.69 125 VAL B C 1
ATOM 4347 O O . VAL B 1 125 ? -0.814 20.391 -3.633 1 70.69 125 VAL B O 1
ATOM 4350 N N . SER B 1 126 ? 0.881 18.938 -3.637 1 61.78 126 SER B N 1
ATOM 4351 C CA . SER B 1 126 ? 0.912 18.922 -5.098 1 61.78 126 SER B CA 1
ATOM 4352 C C . SER B 1 126 ? -0.113 17.953 -5.664 1 61.78 126 SER B C 1
ATOM 4354 O O . SER B 1 126 ? -0.4 16.922 -5.051 1 61.78 126 SER B O 1
ATOM 4356 N N . PRO B 1 127 ? -0.686 18.438 -6.762 1 56.09 127 PRO B N 1
ATOM 4357 C CA . PRO B 1 127 ? -1.682 17.578 -7.41 1 56.09 127 PRO B CA 1
ATOM 4358 C C . PRO B 1 127 ? -1.072 16.312 -7.996 1 56.09 127 PRO B C 1
ATOM 4360 O O . PRO B 1 127 ? -1.8 15.367 -8.344 1 56.09 127 PRO B O 1
ATOM 4363 N N . ASP B 1 128 ? 0.193 16.328 -8.062 1 61.66 128 ASP B N 1
ATOM 4364 C CA . ASP B 1 128 ? 0.807 15.188 -8.727 1 61.66 128 ASP B CA 1
ATOM 4365 C C . ASP B 1 128 ? 0.852 13.977 -7.793 1 61.66 128 ASP B C 1
ATOM 4367 O O . ASP B 1 128 ? 1.741 13.875 -6.945 1 61.66 128 ASP B O 1
ATOM 4371 N N . LEU B 1 129 ? -0.116 13.148 -7.973 1 61.22 129 LEU B N 1
ATOM 4372 C CA . LEU B 1 129 ? -0.247 11.969 -7.117 1 61.22 129 LEU B CA 1
ATOM 4373 C C . LEU B 1 129 ? 0.849 10.953 -7.422 1 61.22 129 LEU B C 1
ATOM 4375 O O . LEU B 1 129 ? 1.075 10.031 -6.641 1 61.22 129 LEU B O 1
ATOM 4379 N N . GLN B 1 130 ? 1.533 11.219 -8.391 1 64.69 130 GLN B N 1
ATOM 4380 C CA . GLN B 1 130 ? 2.574 10.258 -8.75 1 64.69 130 GLN B CA 1
ATOM 4381 C C . GLN B 1 130 ? 3.963 10.875 -8.594 1 64.69 130 GLN B C 1
ATOM 4383 O O . GLN B 1 130 ? 4.957 10.297 -9.031 1 64.69 130 GLN B O 1
ATOM 4388 N N . GLY B 1 131 ? 3.988 11.938 -7.902 1 76.81 131 GLY B N 1
ATOM 4389 C CA . GLY B 1 131 ? 5.273 12.594 -7.723 1 76.81 131 GLY B CA 1
ATOM 4390 C C . GLY B 1 131 ? 6.117 11.961 -6.633 1 76.81 131 GLY B C 1
ATOM 4391 O O . GLY B 1 131 ? 5.66 11.055 -5.93 1 76.81 131 GLY B O 1
ATOM 4392 N N . PRO B 1 132 ? 7.305 12.32 -6.531 1 81.88 132 PRO B N 1
ATOM 4393 C CA . PRO B 1 132 ? 8.242 11.719 -5.582 1 81.88 132 PRO B CA 1
ATOM 4394 C C . PRO B 1 132 ? 7.773 11.844 -4.133 1 81.88 132 PRO B C 1
ATOM 4396 O O . PRO B 1 132 ? 7.98 10.93 -3.334 1 81.88 132 PRO B O 1
ATOM 4399 N N . LEU B 1 133 ? 7.141 12.922 -3.797 1 85.25 133 LEU B N 1
ATOM 4400 C CA . LEU B 1 133 ? 6.707 13.109 -2.416 1 85.25 133 LEU B CA 1
ATOM 4401 C C . LEU B 1 133 ? 5.504 12.234 -2.1 1 85.25 133 LEU B C 1
ATOM 4403 O O . LEU B 1 133 ? 5.352 11.766 -0.969 1 85.25 133 LEU B O 1
ATOM 4407 N N . SER B 1 134 ? 4.727 12.047 -3.127 1 86.56 134 SER B N 1
ATOM 4408 C CA . SER B 1 134 ? 3.611 11.117 -2.936 1 86.56 134 SER B CA 1
ATOM 4409 C C . SER B 1 134 ? 4.109 9.703 -2.686 1 86.56 134 SER B C 1
ATOM 4411 O O . SER B 1 134 ? 3.602 9.008 -1.803 1 86.56 134 SER B O 1
ATOM 4413 N N . GLN B 1 135 ? 5.07 9.375 -3.467 1 87 135 GLN B N 1
ATOM 4414 C CA . GLN B 1 135 ? 5.676 8.055 -3.301 1 87 135 GLN B CA 1
ATOM 4415 C C . GLN B 1 135 ? 6.383 7.941 -1.952 1 87 135 GLN B C 1
ATOM 4417 O O . GLN B 1 135 ? 6.391 6.875 -1.338 1 87 135 GLN B O 1
ATOM 4422 N N . PHE B 1 136 ? 6.91 9.008 -1.568 1 91.56 136 PHE B N 1
ATOM 4423 C CA . PHE B 1 136 ? 7.566 9.031 -0.266 1 91.56 136 PHE B CA 1
ATOM 4424 C C . PHE B 1 136 ? 6.578 8.695 0.843 1 91.56 136 PHE B C 1
ATOM 4426 O O . PHE B 1 136 ? 6.828 7.801 1.654 1 91.56 136 PHE B O 1
ATOM 4433 N N . TRP B 1 137 ? 5.508 9.328 0.874 1 93.75 137 TRP B N 1
ATOM 4434 C CA . TRP B 1 137 ? 4.539 9.148 1.95 1 93.75 137 TRP B CA 1
ATOM 4435 C C . TRP B 1 137 ? 3.85 7.789 1.839 1 93.75 137 TRP B C 1
ATOM 4437 O O . TRP B 1 137 ? 3.576 7.141 2.852 1 93.75 137 TRP B O 1
ATOM 4447 N N . SER B 1 138 ? 3.594 7.34 0.648 1 92.31 138 SER B N 1
ATOM 4448 C CA . SER B 1 138 ? 2.834 6.113 0.439 1 92.31 138 SER B CA 1
ATOM 4449 C C . SER B 1 138 ? 3.727 4.883 0.57 1 92.31 138 SER B C 1
ATOM 4451 O O . SER B 1 138 ? 3.27 3.818 0.991 1 92.31 138 SER B O 1
ATOM 4453 N N . HIS B 1 139 ? 4.969 5.039 0.204 1 91.88 139 HIS B N 1
ATOM 4454 C CA . HIS B 1 139 ? 5.84 3.873 0.111 1 91.88 139 HIS B CA 1
ATOM 4455 C C . HIS B 1 139 ? 6.949 3.928 1.154 1 91.88 139 HIS B C 1
ATOM 4457 O O . HIS B 1 139 ? 7.137 2.979 1.92 1 91.88 139 HIS B O 1
ATOM 4463 N N . ASN B 1 140 ? 7.641 4.98 1.293 1 93.94 140 ASN B N 1
ATOM 4464 C CA . ASN B 1 140 ? 8.828 5.055 2.137 1 93.94 140 ASN B CA 1
ATOM 4465 C C . ASN B 1 140 ? 8.461 5.148 3.615 1 93.94 140 ASN B C 1
ATOM 4467 O O . ASN B 1 140 ? 9.094 4.516 4.461 1 93.94 140 ASN B O 1
ATOM 4471 N N . VAL B 1 141 ? 7.449 5.906 3.918 1 96.44 141 VAL B N 1
ATOM 4472 C CA . VAL B 1 141 ? 7.129 6.18 5.316 1 96.44 141 VAL B CA 1
ATOM 4473 C C . VAL B 1 141 ? 6.672 4.895 6.004 1 96.44 141 VAL B C 1
ATOM 4475 O O . VAL B 1 141 ? 7.16 4.555 7.086 1 96.44 141 VAL B O 1
ATOM 4478 N N . PRO B 1 142 ? 5.77 4.129 5.375 1 95.94 142 PRO B N 1
ATOM 4479 C CA . PRO B 1 142 ? 5.41 2.871 6.035 1 95.94 142 PRO B CA 1
ATOM 4480 C C . PRO B 1 142 ? 6.602 1.935 6.219 1 95.94 142 PRO B C 1
ATOM 4482 O O . PRO B 1 142 ? 6.699 1.242 7.234 1 95.94 142 PRO B O 1
ATOM 4485 N N . ARG B 1 143 ? 7.492 1.956 5.309 1 93.81 143 ARG B N 1
ATOM 4486 C CA . ARG B 1 143 ? 8.672 1.097 5.414 1 93.81 143 ARG B CA 1
ATOM 4487 C C . ARG B 1 143 ? 9.617 1.602 6.496 1 93.81 143 ARG B C 1
ATOM 4489 O O . ARG B 1 143 ? 10.227 0.806 7.211 1 93.81 143 ARG B O 1
ATOM 4496 N N . LEU B 1 144 ? 9.766 2.926 6.566 1 94.06 144 LEU B N 1
ATOM 4497 C CA . LEU B 1 144 ? 10.492 3.516 7.684 1 94.06 144 LEU B CA 1
ATOM 4498 C C . LEU B 1 144 ? 9.883 3.088 9.016 1 94.06 144 LEU B C 1
ATOM 4500 O O . LEU B 1 144 ? 10.609 2.844 9.984 1 94.06 144 LEU B O 1
ATOM 4504 N N . GLY B 1 145 ? 8.617 2.961 8.961 1 94.94 145 GLY B N 1
ATOM 4505 C CA . GLY B 1 145 ? 7.879 2.57 10.156 1 94.94 145 GLY B CA 1
ATOM 4506 C C . GLY B 1 145 ? 8.141 1.138 10.578 1 94.94 145 GLY B C 1
ATOM 4507 O O . GLY B 1 145 ? 7.953 0.783 11.742 1 94.94 145 GLY B O 1
ATOM 4508 N N . LEU B 1 146 ? 8.453 0.274 9.672 1 93.06 146 LEU B N 1
ATOM 4509 C CA . LEU B 1 146 ? 8.781 -1.104 10.016 1 93.06 146 LEU B CA 1
ATOM 4510 C C . LEU B 1 146 ? 10.031 -1.161 10.891 1 93.06 146 LEU B C 1
ATOM 4512 O O . LEU B 1 146 ? 10.164 -2.051 11.734 1 93.06 146 LEU B O 1
ATOM 4516 N N . GLN B 1 147 ? 10.875 -0.216 10.719 1 91.06 147 GLN B N 1
ATOM 4517 C CA . GLN B 1 147 ? 12.102 -0.13 11.508 1 91.06 147 GLN B CA 1
ATOM 4518 C C . GLN B 1 147 ? 11.883 0.691 12.773 1 91.06 147 GLN B C 1
ATOM 4520 O O . GLN B 1 147 ? 12.43 0.368 13.836 1 91.06 147 GLN B O 1
ATOM 4525 N N . PHE B 1 148 ? 11.164 1.77 12.617 1 94.12 148 PHE B N 1
ATOM 4526 C CA . PHE B 1 148 ? 10.875 2.67 13.727 1 94.12 148 PHE B CA 1
ATOM 4527 C C . PHE B 1 148 ? 9.375 2.688 14.023 1 94.12 148 PHE B C 1
ATOM 4529 O O . PHE B 1 148 ? 8.633 3.479 13.445 1 94.12 148 PHE B O 1
ATOM 4536 N N . HIS B 1 149 ? 8.953 1.989 15.055 1 95.38 149 HIS B N 1
ATOM 4537 C CA . HIS B 1 149 ? 7.539 1.705 15.289 1 95.38 149 HIS B CA 1
ATOM 4538 C C . HIS B 1 149 ? 6.781 2.969 15.68 1 95.38 149 HIS B C 1
ATOM 4540 O O . HIS B 1 149 ? 5.578 3.074 15.438 1 95.38 149 HIS B O 1
ATOM 4546 N N . PHE B 1 150 ? 7.488 3.973 16.25 1 95.19 150 PHE B N 1
ATOM 4547 C CA . PHE B 1 150 ? 6.797 5.211 16.594 1 95.19 150 PHE B CA 1
ATOM 4548 C C . PHE B 1 150 ? 6.301 5.918 15.336 1 95.19 150 PHE B C 1
ATOM 4550 O O . PHE B 1 150 ? 5.254 6.566 15.359 1 95.19 150 PHE B O 1
ATOM 4557 N N . VAL B 1 151 ? 7.031 5.781 14.188 1 96.75 151 VAL B N 1
ATOM 4558 C CA . VAL B 1 151 ? 6.586 6.348 12.914 1 96.75 151 VAL B CA 1
ATOM 4559 C C . VAL B 1 151 ? 5.316 5.637 12.445 1 96.75 151 VAL B C 1
ATOM 4561 O O . VAL B 1 151 ? 4.379 6.281 11.977 1 96.75 151 VAL B O 1
ATOM 4564 N N . LEU B 1 152 ? 5.316 4.367 12.609 1 97 152 LEU B N 1
ATOM 4565 C CA . LEU B 1 152 ? 4.16 3.578 12.203 1 97 152 LEU B CA 1
ATOM 4566 C C . LEU B 1 152 ? 2.939 3.922 13.047 1 97 152 LEU B C 1
ATOM 4568 O O . LEU B 1 152 ? 1.834 4.066 12.523 1 97 152 LEU B O 1
ATOM 4572 N N . HIS B 1 153 ? 3.113 4.023 14.32 1 97.44 153 HIS B N 1
ATOM 4573 C CA . HIS B 1 153 ? 2.023 4.41 15.211 1 97.44 153 HIS B CA 1
ATOM 4574 C C . HIS B 1 153 ? 1.442 5.766 14.812 1 97.44 153 HIS B C 1
ATOM 4576 O O . HIS B 1 153 ? 0.221 5.93 14.766 1 97.44 153 HIS B O 1
ATOM 4582 N N . LEU B 1 154 ? 2.297 6.652 14.531 1 97.5 154 LEU B N 1
ATOM 4583 C CA . LEU B 1 154 ? 1.824 7.984 14.164 1 97.5 154 LEU B CA 1
ATOM 4584 C C . LEU B 1 154 ? 1.136 7.961 12.805 1 97.5 154 LEU B C 1
ATOM 4586 O O . LEU B 1 154 ? 0.137 8.656 12.602 1 97.5 154 LEU B O 1
ATOM 4590 N N . ALA B 1 155 ? 1.702 7.168 11.891 1 98.31 155 ALA B N 1
ATOM 4591 C CA . ALA B 1 155 ? 1.051 6.992 10.602 1 98.31 155 ALA B CA 1
ATOM 4592 C C . ALA B 1 155 ? -0.324 6.348 10.758 1 98.31 155 ALA B C 1
ATOM 4594 O O . ALA B 1 155 ? -1.292 6.77 10.125 1 98.31 155 ALA B O 1
ATOM 4595 N N . PHE B 1 156 ? -0.433 5.363 11.633 1 98.06 156 PHE B N 1
ATOM 4596 C CA . PHE B 1 156 ? -1.695 4.676 11.883 1 98.06 156 PHE B CA 1
ATOM 4597 C C . PHE B 1 156 ? -2.701 5.609 12.539 1 98.06 156 PHE B C 1
ATOM 4599 O O . PHE B 1 156 ? -3.893 5.574 12.227 1 98.06 156 PHE B O 1
ATOM 4606 N N . SER B 1 157 ? -2.197 6.402 13.43 1 98.31 157 SER B N 1
ATOM 4607 C CA . SER B 1 157 ? -3.064 7.402 14.047 1 98.31 157 SER B CA 1
ATOM 4608 C C . SER B 1 157 ? -3.701 8.305 12.992 1 98.31 157 SER B C 1
ATOM 4610 O O . SER B 1 157 ? -4.914 8.531 13.016 1 98.31 157 SER B O 1
ATOM 4612 N N . LEU B 1 158 ? -2.885 8.766 12.102 1 98.38 158 LEU B N 1
ATOM 4613 C CA . LEU B 1 158 ? -3.365 9.68 11.07 1 98.38 158 LEU B CA 1
ATOM 4614 C C . LEU B 1 158 ? -4.336 8.969 10.133 1 98.38 158 LEU B C 1
ATOM 4616 O O . LEU B 1 158 ? -5.352 9.547 9.734 1 98.38 158 LEU B O 1
ATOM 4620 N N . ALA B 1 159 ? -3.979 7.766 9.797 1 98.44 159 ALA B N 1
ATOM 4621 C CA . ALA B 1 159 ? -4.867 6.973 8.953 1 98.44 159 ALA B CA 1
ATOM 4622 C C . ALA B 1 159 ? -6.223 6.77 9.625 1 98.44 159 ALA B C 1
ATOM 4624 O O . ALA B 1 159 ? -7.266 6.848 8.969 1 98.44 159 ALA B O 1
ATOM 4625 N N . ALA B 1 160 ? -6.242 6.492 10.883 1 98.38 160 ALA B N 1
ATOM 4626 C CA . ALA B 1 160 ? -7.484 6.312 11.625 1 98.38 160 ALA B CA 1
ATOM 4627 C C . ALA B 1 160 ? -8.312 7.594 11.641 1 98.38 160 ALA B C 1
ATOM 4629 O O . ALA B 1 160 ? -9.531 7.559 11.469 1 98.38 160 ALA B O 1
ATOM 4630 N N . HIS B 1 161 ? -7.645 8.742 11.828 1 98 161 HIS B N 1
ATOM 4631 C CA . HIS B 1 161 ? -8.344 10.023 11.742 1 98 161 HIS B CA 1
ATOM 4632 C C . HIS B 1 161 ? -8.961 10.219 10.359 1 98 161 HIS B C 1
ATOM 4634 O O . HIS B 1 161 ? -10.078 10.727 10.242 1 98 161 HIS B O 1
ATOM 4640 N N . HIS B 1 162 ? -8.195 9.867 9.398 1 97.81 162 HIS B N 1
ATOM 4641 C CA . HIS B 1 162 ? -8.688 10 8.031 1 97.81 162 HIS B CA 1
ATOM 4642 C C . HIS B 1 162 ? -9.914 9.125 7.793 1 97.81 162 HIS B C 1
ATOM 4644 O O . HIS B 1 162 ? -10.898 9.57 7.203 1 97.81 162 HIS B O 1
ATOM 4650 N N . LEU B 1 163 ? -9.828 7.906 8.234 1 97.12 163 LEU B N 1
ATOM 4651 C CA . LEU B 1 163 ? -10.961 7 8.117 1 97.12 163 LEU B CA 1
ATOM 4652 C C . LEU B 1 163 ? -12.172 7.547 8.867 1 97.12 163 LEU B C 1
ATOM 4654 O O . LEU B 1 163 ? -13.305 7.445 8.383 1 97.12 163 LEU B O 1
ATOM 4658 N N . ALA B 1 164 ? -11.961 8.086 10.023 1 96.69 164 ALA B N 1
ATOM 4659 C CA . ALA B 1 164 ? -13.047 8.68 10.797 1 96.69 164 ALA B CA 1
ATOM 4660 C C . ALA B 1 164 ? -13.688 9.844 10.047 1 96.69 164 ALA B C 1
ATOM 4662 O O . ALA B 1 164 ? -14.914 9.992 10.055 1 96.69 164 ALA B O 1
ATOM 4663 N N . TYR B 1 165 ? -12.812 10.609 9.438 1 94.94 165 TYR B N 1
ATOM 4664 C CA . TYR B 1 165 ? -13.273 11.75 8.648 1 94.94 165 TYR B CA 1
ATOM 4665 C C . TYR B 1 165 ? -14.156 11.281 7.496 1 94.94 165 TYR B C 1
ATOM 4667 O O . TYR B 1 165 ? -15.164 11.922 7.18 1 94.94 165 TYR B O 1
ATOM 4675 N N . LEU B 1 166 ? -13.797 10.164 6.906 1 93.44 166 LEU B N 1
ATOM 4676 C CA . LEU B 1 166 ? -14.508 9.633 5.746 1 93.44 166 LEU B CA 1
ATOM 4677 C C . LEU B 1 166 ? -15.773 8.898 6.172 1 93.44 166 LEU B C 1
ATOM 4679 O O . LEU B 1 166 ? -16.688 8.695 5.363 1 93.44 166 LEU B O 1
ATOM 4683 N N . GLU B 1 167 ? -15.773 8.484 7.383 1 92.5 167 GLU B N 1
ATOM 4684 C CA . GLU B 1 167 ? -16.922 7.754 7.91 1 92.5 167 GLU B CA 1
ATOM 4685 C C . GLU B 1 167 ? -18.062 8.703 8.273 1 92.5 167 GLU B C 1
ATOM 4687 O O . GLU B 1 167 ? -18.062 9.297 9.352 1 92.5 167 GLU B O 1
ATOM 4692 N N . THR B 1 168 ? -19.031 8.812 7.5 1 88.31 168 THR B N 1
ATOM 4693 C CA . THR B 1 168 ? -20.109 9.789 7.727 1 88.31 168 THR B CA 1
ATOM 4694 C C . THR B 1 168 ? -21.406 9.086 8.117 1 88.31 168 THR B C 1
ATOM 4696 O O . THR B 1 168 ? -22.312 9.719 8.656 1 88.31 168 THR B O 1
ATOM 4699 N N . GLY B 1 169 ? -21.5 7.84 8.047 1 87.19 169 GLY B N 1
ATOM 4700 C CA . GLY B 1 169 ? -22.766 7.141 8.242 1 87.19 169 GLY B CA 1
ATOM 4701 C C . GLY B 1 169 ? -22.859 6.469 9.602 1 87.19 169 GLY B C 1
ATOM 4702 O O . GLY B 1 169 ? -23.922 6.492 10.234 1 87.19 169 GLY B O 1
ATOM 4703 N N . ASP B 1 170 ? -21.875 5.926 10.07 1 91.12 170 ASP B N 1
ATOM 4704 C CA . ASP B 1 170 ? -21.859 5.125 11.289 1 91.12 170 ASP B CA 1
ATOM 4705 C C . ASP B 1 170 ? -21.109 5.84 12.414 1 91.12 170 ASP B C 1
ATOM 4707 O O . ASP B 1 170 ? -19.891 5.738 12.508 1 91.12 170 ASP B O 1
ATOM 4711 N N . ARG B 1 171 ? -21.844 6.344 13.367 1 92.75 171 ARG B N 1
ATOM 4712 C CA . ARG B 1 171 ? -21.266 7.125 14.453 1 92.75 171 ARG B CA 1
ATOM 4713 C C . ARG B 1 171 ? -20.422 6.246 15.375 1 92.75 171 ARG B C 1
ATOM 4715 O O . ARG B 1 171 ? -19.375 6.676 15.875 1 92.75 171 ARG B O 1
ATOM 4722 N N . GLU B 1 172 ? -20.844 5.055 15.641 1 93.31 172 GLU B N 1
ATOM 4723 C CA . GLU B 1 172 ? -20.109 4.145 16.516 1 93.31 172 GLU B CA 1
ATOM 4724 C C . GLU B 1 172 ? -18.766 3.771 15.898 1 93.31 172 GLU B C 1
ATOM 4726 O O . GLU B 1 172 ? -17.75 3.738 16.594 1 93.31 172 GLU B O 1
ATOM 4731 N N . LYS B 1 173 ? -18.859 3.52 14.656 1 93.56 173 LYS B N 1
ATOM 4732 C CA . LYS B 1 173 ? -17.625 3.199 13.961 1 93.56 173 LYS B CA 1
ATOM 4733 C C . LYS B 1 173 ? -16.672 4.391 13.961 1 93.56 173 LYS B C 1
ATOM 4735 O O . LYS B 1 173 ? -15.461 4.223 14.156 1 93.56 173 LYS B O 1
ATOM 4740 N N . ARG B 1 174 ? -17.219 5.52 13.742 1 95.38 174 ARG B N 1
ATOM 4741 C CA . ARG B 1 174 ? -16.406 6.73 13.773 1 95.38 174 ARG B CA 1
ATOM 4742 C C . ARG B 1 174 ? -15.742 6.91 15.133 1 95.38 174 ARG B C 1
ATOM 4744 O O . ARG B 1 174 ? -14.547 7.215 15.211 1 95.38 174 ARG B O 1
ATOM 4751 N N . ASN B 1 175 ? -16.453 6.672 16.156 1 95.25 175 ASN B N 1
ATOM 4752 C CA . ASN B 1 175 ? -15.906 6.805 17.516 1 95.25 175 ASN B CA 1
ATOM 4753 C C . ASN B 1 175 ? -14.797 5.797 17.781 1 95.25 175 ASN B C 1
ATOM 4755 O O . ASN B 1 175 ? -13.805 6.117 18.438 1 95.25 175 ASN B O 1
ATOM 4759 N N . LEU B 1 176 ? -15.008 4.66 17.281 1 95.12 176 LEU B N 1
ATOM 4760 C CA . LEU B 1 176 ? -13.977 3.633 17.438 1 95.12 176 LEU B CA 1
ATOM 4761 C C . LEU B 1 176 ? -12.703 4.027 16.703 1 95.12 176 LEU B C 1
ATOM 4763 O O . LEU B 1 176 ? -11.602 3.814 17.219 1 95.12 176 LEU B O 1
ATOM 4767 N N . LEU B 1 177 ? -12.898 4.574 15.547 1 96.75 177 LEU B N 1
ATOM 4768 C CA . LEU B 1 177 ? -11.75 5.012 14.75 1 96.75 177 LEU B CA 1
ATOM 4769 C C . LEU B 1 177 ? -11.023 6.156 15.445 1 96.75 177 LEU B C 1
ATOM 4771 O O . LEU B 1 177 ? -9.789 6.199 15.445 1 96.75 177 LEU B O 1
ATOM 4775 N N . VAL B 1 178 ? -11.734 7.043 16.031 1 96.44 178 VAL B N 1
ATOM 4776 C CA . VAL B 1 178 ? -11.125 8.156 16.766 1 96.44 178 VAL B CA 1
ATOM 4777 C C . VAL B 1 178 ? -10.367 7.621 17.969 1 96.44 178 VAL B C 1
ATOM 4779 O O . VAL B 1 178 ? -9.258 8.078 18.266 1 96.44 178 VAL B O 1
ATOM 4782 N N . ALA B 1 179 ? -10.93 6.66 18.656 1 96.19 179 ALA B N 1
ATOM 4783 C CA . ALA B 1 179 ? -10.258 6.035 19.797 1 96.19 179 ALA B CA 1
ATOM 4784 C C . ALA B 1 179 ? -8.977 5.336 19.359 1 96.19 179 ALA B C 1
ATOM 4786 O O . ALA B 1 179 ? -7.957 5.398 20.047 1 96.19 179 ALA B O 1
ATOM 4787 N N . LEU B 1 180 ? -9.094 4.746 18.234 1 95.88 180 LEU B N 1
ATOM 4788 C CA . LEU B 1 180 ? -7.922 4.074 17.688 1 95.88 180 LEU B CA 1
ATOM 4789 C C . LEU B 1 180 ? -6.832 5.086 17.328 1 95.88 180 LEU B C 1
ATOM 4791 O O . LEU B 1 180 ? -5.648 4.836 17.578 1 95.88 180 LEU B O 1
ATOM 4795 N N . ALA B 1 181 ? -7.246 6.18 16.734 1 97.44 181 ALA B N 1
ATOM 4796 C CA . ALA B 1 181 ? -6.312 7.254 16.406 1 97.44 181 ALA B CA 1
ATOM 4797 C C . ALA B 1 181 ? -5.602 7.766 17.656 1 97.44 181 ALA B C 1
ATOM 4799 O O . ALA B 1 181 ? -4.379 7.922 17.656 1 97.44 181 ALA B O 1
ATOM 4800 N N . GLU B 1 182 ? -6.32 7.938 18.688 1 95.31 182 GLU B N 1
ATOM 4801 C CA . GLU B 1 182 ? -5.762 8.445 19.938 1 95.31 182 GLU B CA 1
ATOM 4802 C C . GLU B 1 182 ? -4.809 7.43 20.562 1 95.31 182 GLU B C 1
ATOM 4804 O O . GLU B 1 182 ? -3.77 7.805 21.125 1 95.31 182 GLU B O 1
ATOM 4809 N N . HIS B 1 183 ? -5.188 6.219 20.5 1 95.56 183 HIS B N 1
ATOM 4810 C CA . HIS B 1 183 ? -4.348 5.156 21.031 1 95.56 183 HIS B CA 1
ATOM 4811 C C . HIS B 1 183 ? -2.992 5.117 20.344 1 95.56 183 HIS B C 1
ATOM 4813 O O . HIS B 1 183 ? -1.948 5.148 21 1 95.56 183 HIS B O 1
ATOM 4819 N N . HIS B 1 184 ? -2.994 5.07 19.031 1 96.75 184 HIS B N 1
ATOM 4820 C CA . HIS B 1 184 ? -1.759 5.039 18.266 1 96.75 184 HIS B CA 1
ATOM 4821 C C . HIS B 1 184 ? -0.958 6.324 18.453 1 96.75 184 HIS B C 1
ATOM 4823 O O . HIS B 1 184 ? 0.274 6.289 18.5 1 96.75 184 HIS B O 1
ATOM 4829 N N . PHE B 1 185 ? -1.658 7.418 18.547 1 95.88 185 PHE B N 1
ATOM 4830 C CA . PHE B 1 185 ? -0.982 8.695 18.75 1 95.88 185 PHE B CA 1
ATOM 4831 C C . PHE B 1 185 ? -0.196 8.695 20.062 1 95.88 185 PHE B C 1
ATOM 4833 O O . PHE B 1 185 ? 0.968 9.102 20.094 1 95.88 185 PHE B O 1
ATOM 4840 N N . SER B 1 186 ? -0.854 8.242 21.078 1 94.06 186 SER B N 1
ATOM 4841 C CA . SER B 1 186 ? -0.226 8.219 22.391 1 94.06 186 SER B CA 1
ATOM 4842 C C . SER B 1 186 ? 1.02 7.336 22.391 1 94.06 186 SER B C 1
ATOM 4844 O O . SER B 1 186 ? 2.045 7.707 22.969 1 94.06 186 SER B O 1
ATOM 4846 N N . LEU B 1 187 ? 0.952 6.23 21.734 1 94.56 187 LEU B N 1
ATOM 4847 C CA . LEU B 1 187 ? 2.09 5.324 21.672 1 94.56 187 LEU B CA 1
ATOM 4848 C C . LEU B 1 187 ? 3.225 5.934 20.859 1 94.56 187 LEU B C 1
ATOM 4850 O O . LEU B 1 187 ? 4.387 5.895 21.266 1 94.56 187 LEU B O 1
ATOM 4854 N N . GLY B 1 188 ? 2.859 6.488 19.688 1 94.5 188 GLY B N 1
ATOM 4855 C CA . GLY B 1 188 ? 3.859 7.125 18.859 1 94.5 188 GLY B CA 1
ATOM 4856 C C . GLY B 1 188 ? 4.531 8.312 19.516 1 94.5 188 GLY B C 1
ATOM 4857 O O . GLY B 1 188 ? 5.754 8.469 19.438 1 94.5 188 GLY B O 1
ATOM 4858 N N . LEU B 1 189 ? 3.752 9.086 20.188 1 92 189 LEU B N 1
ATOM 4859 C CA . LEU B 1 189 ? 4.262 10.273 20.859 1 92 189 LEU B CA 1
ATOM 4860 C C . LEU B 1 189 ? 5.215 9.891 21.984 1 92 189 LEU B C 1
ATOM 4862 O O . LEU B 1 189 ? 6.266 10.508 22.156 1 92 189 LEU B O 1
ATOM 4866 N N . ALA B 1 190 ? 4.84 8.914 22.766 1 91.31 190 ALA B N 1
ATOM 4867 C CA . ALA B 1 190 ? 5.648 8.469 23.891 1 91.31 190 ALA B CA 1
ATOM 4868 C C . ALA B 1 190 ? 7.016 7.98 23.438 1 91.31 190 ALA B C 1
ATOM 4870 O O . ALA B 1 190 ? 8.039 8.344 24 1 91.31 190 ALA B O 1
ATOM 4871 N N . GLU B 1 191 ? 6.996 7.234 22.391 1 91.62 191 GLU B N 1
ATOM 4872 C CA . GLU B 1 191 ? 8.25 6.691 21.891 1 91.62 191 GLU B CA 1
ATOM 4873 C C . GLU B 1 191 ? 9.102 7.785 21.25 1 91.62 191 GLU B C 1
ATOM 4875 O O . GLU B 1 191 ? 10.328 7.773 21.375 1 91.62 191 GLU B O 1
ATOM 4880 N N . THR B 1 192 ? 8.508 8.688 20.531 1 90.75 192 THR B N 1
ATOM 4881 C CA . THR B 1 192 ? 9.227 9.812 19.953 1 90.75 192 THR B CA 1
ATOM 4882 C C . THR B 1 192 ? 9.883 10.664 21.031 1 90.75 192 THR B C 1
ATOM 4884 O O . THR B 1 192 ? 11.055 11.039 20.906 1 90.75 192 THR B O 1
ATOM 4887 N N . ALA B 1 193 ? 9.148 10.93 22.031 1 87.69 193 ALA B N 1
ATOM 4888 C CA . ALA B 1 193 ? 9.641 11.75 23.141 1 87.69 193 ALA B CA 1
ATOM 4889 C C . ALA B 1 193 ? 10.828 11.086 23.828 1 87.69 193 ALA B C 1
ATOM 4891 O O . ALA B 1 193 ? 11.742 11.773 24.281 1 87.69 193 ALA B O 1
ATOM 4892 N N . GLU B 1 194 ? 10.789 9.812 23.844 1 87.69 194 GLU B N 1
ATOM 4893 C CA . GLU B 1 194 ? 11.867 9.062 24.5 1 87.69 194 GLU B CA 1
ATOM 4894 C C . GLU B 1 194 ? 13.148 9.125 23.672 1 87.69 194 GLU B C 1
ATOM 4896 O O . GLU B 1 194 ? 14.25 9.18 24.234 1 87.69 194 GLU B O 1
ATOM 4901 N N . LEU B 1 195 ? 13.047 9.188 22.406 1 87.38 195 LEU B N 1
ATOM 4902 C CA . LEU B 1 195 ? 14.211 9.07 21.516 1 87.38 195 LEU B CA 1
ATOM 4903 C C . LEU B 1 195 ? 14.742 10.453 21.141 1 87.38 195 LEU B C 1
ATOM 4905 O O . LEU B 1 195 ? 15.906 10.586 20.766 1 87.38 195 LEU B O 1
ATOM 4909 N N . LEU B 1 196 ? 13.961 11.461 21.219 1 83.94 196 LEU B N 1
ATOM 4910 C CA . LEU B 1 196 ? 14.266 12.789 20.703 1 83.94 196 LEU B CA 1
ATOM 4911 C C . LEU B 1 196 ? 15.492 13.375 21.391 1 83.94 196 LEU B C 1
ATOM 4913 O O . LEU B 1 196 ? 16.344 13.984 20.75 1 83.94 196 LEU B O 1
ATOM 4917 N N . PRO B 1 197 ? 15.664 13.109 22.719 1 81.19 197 PRO B N 1
ATOM 4918 C CA . PRO B 1 197 ? 16.828 13.703 23.375 1 81.19 197 PRO B CA 1
ATOM 4919 C C . PRO B 1 197 ? 18.141 13.047 22.938 1 81.19 197 PRO B C 1
ATOM 4921 O O . PRO B 1 197 ? 19.219 13.633 23.125 1 81.19 197 PRO B O 1
ATOM 4924 N N . GLN B 1 198 ? 18.078 11.875 22.344 1 83.94 198 GLN B N 1
ATOM 4925 C CA . GLN B 1 198 ? 19.297 11.141 22 1 83.94 198 GLN B CA 1
ATOM 4926 C C . GLN B 1 198 ? 19.328 10.781 20.516 1 83.94 198 GLN B C 1
ATOM 4928 O O . GLN B 1 198 ? 19.734 9.68 20.141 1 83.94 198 GLN B O 1
ATOM 4933 N N . PHE B 1 199 ? 18.859 11.812 19.797 1 83.75 199 PHE B N 1
ATOM 4934 C CA . PHE B 1 199 ? 18.797 11.453 18.375 1 83.75 199 PHE B CA 1
ATOM 4935 C C . PHE B 1 199 ? 20.188 11.477 17.75 1 83.75 199 PHE B C 1
ATOM 4937 O O . PHE B 1 199 ? 21.078 12.172 18.25 1 83.75 199 PHE B O 1
ATOM 4944 N N . ASP B 1 200 ? 20.406 10.648 16.812 1 87.25 200 ASP B N 1
ATOM 4945 C CA . ASP B 1 200 ? 21.688 10.539 16.109 1 87.25 200 ASP B CA 1
ATOM 4946 C C . ASP B 1 200 ? 21.453 10.422 14.594 1 87.25 200 ASP B C 1
ATOM 4948 O O . ASP B 1 200 ? 20.359 10.719 14.109 1 87.25 200 ASP B O 1
ATOM 4952 N N . VAL B 1 201 ? 22.484 10.133 13.953 1 86.69 201 VAL B N 1
ATOM 4953 C CA . VAL B 1 201 ? 22.438 10.109 12.5 1 86.69 201 VAL B CA 1
ATOM 4954 C C . VAL B 1 201 ? 21.469 9.023 12.031 1 86.69 201 VAL B C 1
ATOM 4956 O O . VAL B 1 201 ? 20.797 9.172 11.008 1 86.69 201 VAL B O 1
ATOM 4959 N N . ASP B 1 202 ? 21.266 7.992 12.797 1 86 202 ASP B N 1
ATOM 4960 C CA . ASP B 1 202 ? 20.438 6.859 12.398 1 86 202 ASP B CA 1
ATOM 4961 C C . ASP B 1 202 ? 18.953 7.133 12.68 1 86 202 ASP B C 1
ATOM 4963 O O . ASP B 1 202 ? 18.078 6.543 12.047 1 86 202 ASP B O 1
ATOM 4967 N N . THR B 1 203 ? 18.719 8.016 13.602 1 89.94 203 THR B N 1
ATOM 4968 C CA . THR B 1 203 ? 17.344 8.195 14.031 1 89.94 203 THR B CA 1
ATOM 4969 C C . THR B 1 203 ? 16.812 9.562 13.602 1 89.94 203 THR B C 1
ATOM 4971 O O . THR B 1 203 ? 15.602 9.797 13.641 1 89.94 203 THR B O 1
ATOM 4974 N N . CYS B 1 204 ? 17.688 10.477 13.172 1 89.62 204 CYS B N 1
ATOM 4975 C CA . CYS B 1 204 ? 17.297 11.859 12.93 1 89.62 204 CYS B CA 1
ATOM 4976 C C . CYS B 1 204 ? 16.219 11.938 11.852 1 89.62 204 CYS B C 1
ATOM 4978 O O . CYS B 1 204 ? 15.266 12.703 11.992 1 89.62 204 CYS B O 1
ATOM 4980 N N . SER B 1 205 ? 16.344 11.109 10.773 1 90.38 205 SER B N 1
ATOM 4981 C CA . SER B 1 205 ? 15.367 11.141 9.68 1 90.38 205 SER B CA 1
ATOM 4982 C C . SER B 1 205 ? 13.992 10.672 10.141 1 90.38 205 SER B C 1
ATOM 4984 O O . SER B 1 205 ? 12.977 11.289 9.812 1 90.38 205 SER B O 1
ATOM 4986 N N . SER B 1 206 ? 14.023 9.562 10.914 1 93.12 206 SER B N 1
ATOM 4987 C CA . SER B 1 206 ? 12.758 9.023 11.406 1 93.12 206 SER B CA 1
ATOM 4988 C C . SER B 1 206 ? 12.102 9.969 12.406 1 93.12 206 SER B C 1
ATOM 4990 O O . SER B 1 206 ? 10.875 10.109 12.422 1 93.12 206 SER B O 1
ATOM 4992 N N . LEU B 1 207 ? 12.883 10.641 13.172 1 91.38 207 LEU B N 1
ATOM 4993 C CA . LEU B 1 207 ? 12.359 11.578 14.156 1 91.38 207 LEU B CA 1
ATOM 4994 C C . LEU B 1 207 ? 11.812 12.828 13.477 1 91.38 207 LEU B C 1
ATOM 4996 O O . LEU B 1 207 ? 10.836 13.422 13.938 1 91.38 207 LEU B O 1
ATOM 5000 N N . TYR B 1 208 ? 12.461 13.18 12.422 1 90.31 208 TYR B N 1
ATOM 5001 C CA . TYR B 1 208 ? 11.953 14.289 11.617 1 90.31 208 TYR B CA 1
ATOM 5002 C C . TYR B 1 208 ? 10.555 13.984 11.094 1 90.31 208 TYR B C 1
ATOM 5004 O O . TYR B 1 208 ? 9.656 14.82 11.211 1 90.31 208 TYR B O 1
ATOM 5012 N N . ILE B 1 209 ? 10.375 12.836 10.555 1 92.62 209 ILE B N 1
ATOM 5013 C CA . ILE B 1 209 ? 9.086 12.422 10.008 1 92.62 209 ILE B CA 1
ATOM 5014 C C . ILE B 1 209 ? 8.07 12.273 11.141 1 92.62 209 ILE B C 1
ATOM 5016 O O . ILE B 1 209 ? 6.906 12.648 10.992 1 92.62 209 ILE B O 1
ATOM 5020 N N . ALA B 1 210 ? 8.508 11.75 12.234 1 93.5 210 ALA B N 1
ATOM 5021 C CA . ALA B 1 210 ? 7.633 11.602 13.398 1 93.5 210 ALA B CA 1
ATOM 5022 C C . ALA B 1 210 ? 7.109 12.953 13.867 1 93.5 210 ALA B C 1
ATOM 5024 O O . ALA B 1 210 ? 5.938 13.078 14.234 1 93.5 210 ALA B O 1
ATOM 5025 N N . SER B 1 211 ? 7.953 13.891 13.844 1 89.44 211 SER B N 1
ATOM 5026 C CA . SER B 1 211 ? 7.547 15.227 14.25 1 89.44 211 SER B CA 1
ATOM 5027 C C . SER B 1 211 ? 6.508 15.805 13.297 1 89.44 211 SER B C 1
ATOM 5029 O O . SER B 1 211 ? 5.531 16.422 13.727 1 89.44 211 SER B O 1
ATOM 5031 N N . MET B 1 212 ? 6.699 15.594 12.016 1 88.94 212 MET B N 1
ATOM 5032 C CA . MET B 1 212 ? 5.73 16.031 11.023 1 88.94 212 MET B CA 1
ATOM 5033 C C . MET B 1 212 ? 4.387 15.352 11.219 1 88.94 212 MET B C 1
ATOM 5035 O O . MET B 1 212 ? 3.34 16 11.203 1 88.94 212 MET B O 1
ATOM 5039 N N . LEU B 1 213 ? 4.48 14.078 11.414 1 94.38 213 LEU B N 1
ATOM 5040 C CA . LEU B 1 213 ? 3.256 13.305 11.602 1 94.38 213 LEU B CA 1
ATOM 5041 C C . LEU B 1 213 ? 2.551 13.719 12.891 1 94.38 213 LEU B C 1
ATOM 5043 O O . LEU B 1 213 ? 1.318 13.742 12.945 1 94.38 213 LEU B O 1
ATOM 5047 N N . THR B 1 214 ? 3.312 13.984 13.906 1 92.94 214 THR B N 1
ATOM 5048 C CA . THR B 1 214 ? 2.738 14.461 15.164 1 92.94 214 THR B CA 1
ATOM 5049 C C . THR B 1 214 ? 1.945 15.742 14.938 1 92.94 214 THR B C 1
ATOM 5051 O O . THR B 1 214 ? 0.817 15.875 15.422 1 92.94 214 THR B O 1
ATOM 5054 N N . CYS B 1 215 ? 2.52 16.609 14.211 1 90.38 215 CYS B N 1
ATOM 5055 C CA . CYS B 1 215 ? 1.864 17.875 13.914 1 90.38 215 CYS B CA 1
ATOM 5056 C C . CYS B 1 215 ? 0.562 17.656 13.156 1 90.38 215 CYS B C 1
ATOM 5058 O O . CYS B 1 215 ? -0.483 18.188 13.539 1 90.38 215 CYS B O 1
ATOM 5060 N N . VAL B 1 216 ? 0.581 16.875 12.117 1 93.06 216 VAL B N 1
ATOM 5061 C CA . VAL B 1 216 ? -0.593 16.656 11.281 1 93.06 216 VAL B CA 1
ATOM 5062 C C . VAL B 1 216 ? -1.665 15.914 12.078 1 93.06 216 VAL B C 1
ATOM 5064 O O . VAL B 1 216 ? -2.861 16.156 11.891 1 93.06 216 VAL B O 1
ATOM 5067 N N . ASN B 1 217 ? -1.227 14.969 12.883 1 95.19 217 ASN B N 1
ATOM 5068 C CA . ASN B 1 217 ? -2.182 14.266 13.734 1 95.19 217 ASN B CA 1
ATOM 5069 C C . ASN B 1 217 ? -2.934 15.227 14.641 1 95.19 217 ASN B C 1
ATOM 5071 O O . ASN B 1 217 ? -4.148 15.109 14.82 1 95.19 217 ASN B O 1
ATOM 5075 N N . LYS B 1 218 ? -2.244 16.109 15.227 1 90.88 218 LYS B N 1
ATOM 5076 C CA . LYS B 1 218 ? -2.881 17.078 16.109 1 90.88 218 LYS B CA 1
ATOM 5077 C C . LYS B 1 218 ? -3.867 17.953 15.352 1 90.88 218 LYS B C 1
ATOM 5079 O O . LYS B 1 218 ? -4.953 18.266 15.852 1 90.88 218 LYS B O 1
ATOM 5084 N N . VAL B 1 219 ? -3.459 18.328 14.195 1 93.06 219 VAL B N 1
ATOM 5085 C CA . VAL B 1 219 ? -4.344 19.125 13.352 1 93.06 219 VAL B CA 1
ATOM 5086 C C . VAL B 1 219 ? -5.57 18.312 12.961 1 93.06 219 VAL B C 1
ATOM 5088 O O . VAL B 1 219 ? -6.699 18.797 13.023 1 93.06 219 VAL B O 1
ATOM 5091 N N . ALA B 1 220 ? -5.344 17.078 12.648 1 95.31 220 ALA B N 1
ATOM 5092 C CA . ALA B 1 220 ? -6.418 16.203 12.188 1 95.31 220 ALA B CA 1
ATOM 5093 C C . ALA B 1 220 ? -7.406 15.906 13.312 1 95.31 220 ALA B C 1
ATOM 5095 O O . ALA B 1 220 ? -8.594 15.695 13.062 1 95.31 220 ALA B O 1
ATOM 5096 N N . ALA B 1 221 ? -6.973 15.891 14.547 1 93.62 221 ALA B N 1
ATOM 5097 C CA . ALA B 1 221 ? -7.836 15.633 15.695 1 93.62 221 ALA B CA 1
ATOM 5098 C C . ALA B 1 221 ? -8.867 16.75 15.867 1 93.62 221 ALA B C 1
ATOM 5100 O O . ALA B 1 221 ? -9.922 16.531 16.469 1 93.62 221 ALA B O 1
ATOM 5101 N N . GLY B 1 222 ? -8.57 17.922 15.344 1 92.5 222 GLY B N 1
ATOM 5102 C CA . GLY B 1 222 ? -9.5 19.047 15.438 1 92.5 222 GLY B CA 1
ATOM 5103 C C . GLY B 1 222 ? -9.461 19.75 16.781 1 92.5 222 GLY B C 1
ATOM 5104 O O . GLY B 1 222 ? -8.789 19.281 17.703 1 92.5 222 GLY B O 1
ATOM 5105 N N . PRO B 1 223 ? -10.109 20.859 16.812 1 92.88 223 PRO B N 1
ATOM 5106 C CA . PRO B 1 223 ? -10.141 21.609 18.062 1 92.88 223 PRO B CA 1
ATOM 5107 C C . PRO B 1 223 ? -10.859 20.859 19.188 1 92.88 223 PRO B C 1
ATOM 5109 O O . PRO B 1 223 ? -11.922 20.266 18.953 1 92.88 223 PRO B O 1
ATOM 5112 N N . GLN B 1 224 ? -10.312 20.875 20.328 1 87.62 224 GLN B N 1
ATOM 5113 C CA . GLN B 1 224 ? -10.859 20.141 21.453 1 87.62 224 GLN B CA 1
ATOM 5114 C C . GLN B 1 224 ? -11.797 21 22.281 1 87.62 224 GLN B C 1
ATOM 5116 O O . GLN B 1 224 ? -12.625 20.484 23.047 1 87.62 224 GLN B O 1
ATOM 5121 N N . SER B 1 225 ? -11.609 22.297 22.234 1 89.62 225 SER B N 1
ATOM 5122 C CA . SER B 1 225 ? -12.445 23.266 22.922 1 89.62 225 SER B CA 1
ATOM 5123 C C . SER B 1 225 ? -12.492 24.594 22.188 1 89.62 225 SER B C 1
ATOM 5125 O O . SER B 1 225 ? -11.75 24.797 21.219 1 89.62 225 SER B O 1
ATOM 5127 N N . LYS B 1 226 ? -13.289 25.469 22.656 1 90.69 226 LYS B N 1
ATOM 5128 C CA . LYS B 1 226 ? -13.375 26.797 22.062 1 90.69 226 LYS B CA 1
ATOM 5129 C C . LYS B 1 226 ? -12.086 27.594 22.266 1 90.69 226 LYS B C 1
ATOM 5131 O O . LYS B 1 226 ? -11.789 28.516 21.516 1 90.69 226 LYS B O 1
ATOM 5136 N N . ARG B 1 227 ? -11.312 27.188 23.25 1 91.5 227 ARG B N 1
ATOM 5137 C CA . ARG B 1 227 ? -10.109 27.938 23.625 1 91.5 227 ARG B CA 1
ATOM 5138 C C . ARG B 1 227 ? -8.867 27.281 23.016 1 91.5 227 ARG B C 1
ATOM 5140 O O . ARG B 1 227 ? -7.742 27.703 23.297 1 91.5 227 ARG B O 1
ATOM 5147 N N . ASP B 1 228 ? -9.117 26.281 22.156 1 92.25 228 ASP B N 1
ATOM 5148 C CA . ASP B 1 228 ? -8.016 25.594 21.484 1 92.25 228 ASP B CA 1
ATOM 5149 C C . ASP B 1 228 ? -7.48 26.438 20.312 1 92.25 228 ASP B C 1
ATOM 5151 O O . ASP B 1 228 ? -8.195 26.672 19.344 1 92.25 228 ASP B O 1
ATOM 5155 N N . LEU B 1 229 ? -6.258 26.859 20.406 1 93.12 229 LEU B N 1
ATOM 5156 C CA . LEU B 1 229 ? -5.645 27.719 19.406 1 93.12 229 LEU B CA 1
ATOM 5157 C C . LEU B 1 229 ? -4.676 26.922 18.531 1 93.12 229 LEU B C 1
ATOM 5159 O O . LEU B 1 229 ? -3.771 27.5 17.922 1 93.12 229 LEU B O 1
ATOM 5163 N N . LEU B 1 230 ? -4.789 25.516 18.531 1 91 230 LEU B N 1
ATOM 5164 C CA . LEU B 1 230 ? -3.957 24.594 17.766 1 91 230 LEU B CA 1
ATOM 5165 C C . LEU B 1 230 ? -2.6 24.406 18.438 1 91 230 LEU B C 1
ATOM 5167 O O . LEU B 1 230 ? -2.254 23.297 18.859 1 91 230 LEU B O 1
ATOM 5171 N N . VAL B 1 231 ? -1.868 25.516 18.719 1 89.62 231 VAL B N 1
ATOM 5172 C CA . VAL B 1 231 ? -0.531 25.422 19.297 1 89.62 231 VAL B CA 1
ATOM 5173 C C . VAL B 1 231 ? -0.627 25.359 20.812 1 89.62 231 VAL B C 1
ATOM 5175 O O . VAL B 1 231 ? 0.325 24.969 21.5 1 89.62 231 VAL B O 1
ATOM 5178 N N . CYS B 1 232 ? -1.723 25.812 21.297 1 88.69 232 CYS B N 1
ATOM 5179 C CA . CYS B 1 232 ? -1.987 25.812 22.734 1 88.69 232 CYS B CA 1
ATOM 5180 C C . CYS B 1 232 ? -3.473 26 23.016 1 88.69 232 CYS B C 1
ATOM 5182 O O . CYS B 1 232 ? -4.27 26.156 22.094 1 88.69 232 CYS B O 1
ATOM 5184 N N . SER B 1 233 ? -3.805 25.844 24.266 1 88.69 233 SER B N 1
ATOM 5185 C CA . SER B 1 233 ? -5.145 26.188 24.734 1 88.69 233 SER B CA 1
ATOM 5186 C C . SER B 1 233 ? -5.113 27.375 25.688 1 88.69 233 SER B C 1
ATOM 5188 O O . SER B 1 233 ? -4.355 27.375 26.672 1 88.69 233 SER B O 1
ATOM 5190 N N . MET B 1 234 ? -5.926 28.344 25.422 1 88.75 234 MET B N 1
ATOM 5191 C CA . MET B 1 234 ? -5.977 29.547 26.266 1 88.75 234 MET B CA 1
ATOM 5192 C C . MET B 1 234 ? -6.445 29.203 27.672 1 88.75 234 MET B C 1
ATOM 5194 O O . MET B 1 234 ? -7.406 28.453 27.844 1 88.75 234 MET B O 1
ATOM 5198 N N . GLY B 1 235 ? -5.809 29.75 28.688 1 82.25 235 GLY B N 1
ATOM 5199 C CA . GLY B 1 235 ? -6.199 29.562 30.078 1 82.25 235 GLY B CA 1
ATOM 5200 C C . GLY B 1 235 ? -5.703 28.266 30.672 1 82.25 235 GLY B C 1
ATOM 5201 O O . GLY B 1 235 ? -5.891 28 31.859 1 82.25 235 GLY B O 1
ATOM 5202 N N . ASP B 1 236 ? -5.344 27.359 29.953 1 72.38 236 ASP B N 1
ATOM 5203 C CA . ASP B 1 236 ? -4.859 26.062 30.438 1 72.38 236 ASP B CA 1
ATOM 5204 C C . ASP B 1 236 ? -3.371 26.125 30.781 1 72.38 236 ASP B C 1
ATOM 5206 O O . ASP B 1 236 ? -2.537 26.359 29.891 1 72.38 236 ASP B O 1
ATOM 5210 N N . ASP B 1 237 ? -3.191 26.297 32.094 1 61.28 237 ASP B N 1
ATOM 5211 C CA . ASP B 1 237 ? -1.806 26.375 32.562 1 61.28 237 ASP B CA 1
ATOM 5212 C C . ASP B 1 237 ? -1.075 25.047 32.344 1 61.28 237 ASP B C 1
ATOM 5214 O O . ASP B 1 237 ? 0.136 24.969 32.562 1 61.28 237 ASP B O 1
ATOM 5218 N N . GLN B 1 238 ? -1.938 24.156 32.25 1 55.22 238 GLN B N 1
ATOM 5219 C CA . GLN B 1 238 ? -1.226 22.891 32.125 1 55.22 238 GLN B CA 1
ATOM 5220 C C . GLN B 1 238 ? -0.273 22.906 30.938 1 55.22 238 GLN B C 1
ATOM 5222 O O . GLN B 1 238 ? -0.561 23.547 29.922 1 55.22 238 GLN B O 1
ATOM 5227 N N . GLU B 1 239 ? 0.986 22.828 31.359 1 50.66 239 GLU B N 1
ATOM 5228 C CA . GLU B 1 239 ? 2.086 22.797 30.391 1 50.66 239 GLU B CA 1
ATOM 5229 C C . GLU B 1 239 ? 1.597 22.391 29.016 1 50.66 239 GLU B C 1
ATOM 5231 O O . GLU B 1 239 ? 0.682 21.562 28.891 1 50.66 239 GLU B O 1
ATOM 5236 N N . SER B 1 240 ? 1.963 23.438 28.125 1 52.81 240 SER B N 1
ATOM 5237 C CA . SER B 1 240 ? 1.827 23.234 26.688 1 52.81 240 SER B CA 1
ATOM 5238 C C . SER B 1 240 ? 1.807 21.75 26.328 1 52.81 240 SER B C 1
ATOM 5240 O O . SER B 1 240 ? 2.396 20.938 27.031 1 52.81 240 SER B O 1
ATOM 5242 N N . ARG B 1 241 ? 0.897 21.391 25.438 1 58.88 241 ARG B N 1
ATOM 5243 C CA . ARG B 1 241 ? 0.603 20.062 24.938 1 58.88 241 ARG B CA 1
ATOM 5244 C C . ARG B 1 241 ? 1.886 19.281 24.656 1 58.88 241 ARG B C 1
ATOM 5246 O O . ARG B 1 241 ? 2.896 19.859 24.266 1 58.88 241 ARG B O 1
ATOM 5253 N N . THR B 1 242 ? 2.113 18.203 25.266 1 64.88 242 THR B N 1
ATOM 5254 C CA . THR B 1 242 ? 3.168 17.203 25.234 1 64.88 242 THR B CA 1
ATOM 5255 C C . THR B 1 242 ? 3.707 17.031 23.812 1 64.88 242 THR B C 1
ATOM 5257 O O . THR B 1 242 ? 4.828 16.562 23.609 1 64.88 242 THR B O 1
ATOM 5260 N N . TRP B 1 243 ? 2.947 17.797 22.875 1 78.25 243 TRP B N 1
ATOM 5261 C CA . TRP B 1 243 ? 3.396 17.5 21.531 1 78.25 243 TRP B CA 1
ATOM 5262 C C . TRP B 1 243 ? 4.23 18.641 20.953 1 78.25 243 TRP B C 1
ATOM 5264 O O . TRP B 1 243 ? 5.039 18.438 20.047 1 78.25 243 TRP B O 1
ATOM 5274 N N . MET B 1 244 ? 4.195 19.938 21.547 1 79.06 244 MET B N 1
ATOM 5275 C CA . MET B 1 244 ? 4.859 21.109 20.953 1 79.06 244 MET B CA 1
ATOM 5276 C C . MET B 1 244 ? 6.375 20.984 21.062 1 79.06 244 MET B C 1
ATOM 5278 O O . MET B 1 244 ? 7.098 21.266 20.109 1 79.06 244 MET B O 1
ATOM 5282 N N . PRO B 1 245 ? 6.809 20.438 22.203 1 75.38 245 PRO B N 1
ATOM 5283 C CA . PRO B 1 245 ? 8.258 20.234 22.25 1 75.38 245 PRO B CA 1
ATOM 5284 C C . PRO B 1 245 ? 8.758 19.266 21.172 1 75.38 245 PRO B C 1
ATOM 5286 O O . PRO B 1 245 ? 9.891 19.406 20.703 1 75.38 245 PRO B O 1
ATOM 5289 N N . LEU B 1 246 ? 7.898 18.422 20.781 1 78.56 246 LEU B N 1
ATOM 5290 C CA . LEU B 1 246 ? 8.281 17.453 19.75 1 78.56 246 LEU B CA 1
ATOM 5291 C C . LEU B 1 246 ? 8.391 18.125 18.391 1 78.56 246 LEU B C 1
ATOM 5293 O O . LEU B 1 246 ? 9.281 17.797 17.609 1 78.56 246 LEU B O 1
ATOM 5297 N N . ILE B 1 247 ? 7.504 19.031 18.141 1 79.75 247 ILE B N 1
ATOM 5298 C CA . ILE B 1 247 ? 7.539 19.734 16.844 1 79.75 247 ILE B CA 1
ATOM 5299 C C . ILE B 1 247 ? 8.75 20.656 16.797 1 79.75 247 ILE B C 1
ATOM 5301 O O . ILE B 1 247 ? 9.359 20.844 15.734 1 79.75 247 ILE B O 1
ATOM 5305 N N . ARG B 1 248 ? 9.125 21.219 18.031 1 77.06 248 ARG B N 1
ATOM 5306 C CA . ARG B 1 248 ? 10.336 22.031 18.109 1 77.06 248 ARG B CA 1
ATOM 5307 C C . ARG B 1 248 ? 11.578 21.172 17.844 1 77.06 248 ARG B C 1
ATOM 5309 O O . ARG B 1 248 ? 12.602 21.688 17.391 1 77.06 248 ARG B O 1
ATOM 5316 N N . GLY B 1 249 ? 11.422 19.953 18.141 1 73.69 249 GLY B N 1
ATOM 5317 C CA . GLY B 1 249 ? 12.484 19 17.828 1 73.69 249 GLY B CA 1
ATOM 5318 C C . GLY B 1 249 ? 12.875 18.984 16.359 1 73.69 249 GLY B C 1
ATOM 5319 O O . GLY B 1 249 ? 14.047 18.812 16.031 1 73.69 249 GLY B O 1
ATOM 5320 N N . VAL B 1 250 ? 11.914 19.312 15.492 1 77.88 250 VAL B N 1
ATOM 5321 C CA . VAL B 1 250 ? 12.195 19.375 14.062 1 77.88 250 VAL B CA 1
ATOM 5322 C C . VAL B 1 250 ? 13.273 20.438 13.789 1 77.88 250 VAL B C 1
ATOM 5324 O O . VAL B 1 250 ? 14.203 20.188 13.023 1 77.88 250 VAL B O 1
ATOM 5327 N N . ARG B 1 251 ? 13.133 21.562 14.461 1 76.5 251 ARG B N 1
ATOM 5328 C CA . ARG B 1 251 ? 14.102 22.641 14.297 1 76.5 251 ARG B CA 1
ATOM 5329 C C . ARG B 1 251 ? 15.492 22.203 14.758 1 76.5 251 ARG B C 1
ATOM 5331 O O . ARG B 1 251 ? 16.484 22.484 14.086 1 76.5 251 ARG B O 1
ATOM 5338 N N . VAL B 1 252 ? 15.445 21.562 15.844 1 79.06 252 VAL B N 1
ATOM 5339 C CA . VAL B 1 252 ? 16.719 21.125 16.406 1 79.06 252 VAL B CA 1
ATOM 5340 C C . VAL B 1 252 ? 17.375 20.094 15.484 1 79.06 252 VAL B C 1
ATOM 5342 O O . VAL B 1 252 ? 18.562 20.188 15.203 1 79.06 252 VAL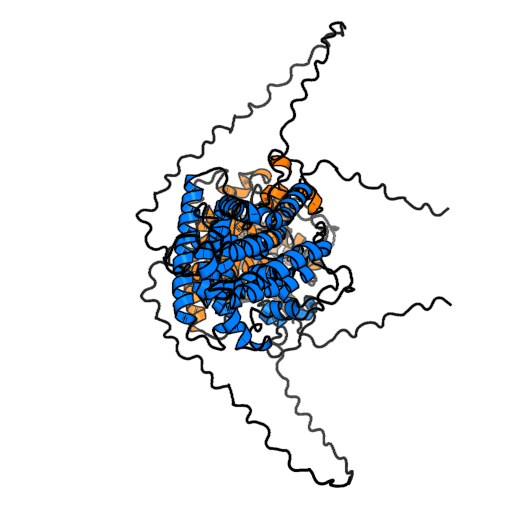 B O 1
ATOM 5345 N N . ILE B 1 253 ? 16.594 19.234 14.961 1 83.31 253 ILE B N 1
ATOM 5346 C CA . ILE B 1 253 ? 17.109 18.203 14.07 1 83.31 253 ILE B CA 1
ATOM 5347 C C . ILE B 1 253 ? 17.641 18.844 12.789 1 83.31 253 ILE B C 1
ATOM 5349 O O . ILE B 1 253 ? 18.734 18.5 12.32 1 83.31 253 ILE B O 1
ATOM 5353 N N . ARG B 1 254 ? 16.922 19.781 12.258 1 81.06 254 ARG B N 1
ATOM 5354 C CA . ARG B 1 254 ? 17.297 20.453 11.016 1 81.06 254 ARG B CA 1
ATOM 5355 C C . ARG B 1 254 ? 18.562 21.266 11.211 1 81.06 254 ARG B C 1
ATOM 5357 O O . ARG B 1 254 ? 19.375 21.406 10.281 1 81.06 254 ARG B O 1
ATOM 5364 N N . SER B 1 255 ? 18.75 21.797 12.367 1 80.19 255 SER B N 1
ATOM 5365 C CA . SER B 1 255 ? 19.906 22.625 12.633 1 80.19 255 SER B CA 1
ATOM 5366 C C . SER B 1 255 ? 21.156 21.781 12.906 1 80.19 255 SER B C 1
ATOM 5368 O O . SER B 1 255 ? 22.281 22.203 12.625 1 80.19 255 SER B O 1
ATOM 5370 N N . ARG B 1 256 ? 20.984 20.672 13.367 1 83.94 256 ARG B N 1
ATOM 5371 C CA . ARG B 1 256 ? 22.109 19.844 13.805 1 83.94 256 ARG B CA 1
ATOM 5372 C C . ARG B 1 256 ? 22.656 19.016 12.648 1 83.94 256 ARG B C 1
ATOM 5374 O O . ARG B 1 256 ? 23.844 18.672 12.641 1 83.94 256 ARG B O 1
ATOM 5381 N N . PHE B 1 257 ? 21.812 18.703 11.688 1 85.25 257 PHE B N 1
ATOM 5382 C CA . PHE B 1 257 ? 22.25 17.828 10.602 1 85.25 257 PHE B CA 1
ATOM 5383 C C . PHE B 1 257 ? 22.078 18.531 9.258 1 85.25 257 PHE B C 1
ATOM 5385 O O . PHE B 1 257 ? 21.062 19.188 9.016 1 85.25 257 PHE B O 1
ATOM 5392 N N . PRO B 1 258 ? 23.141 18.422 8.461 1 82.88 258 PRO B N 1
ATOM 5393 C CA . PRO B 1 258 ? 22.969 18.938 7.102 1 82.88 258 PRO B CA 1
ATOM 5394 C C . PRO B 1 258 ? 21.875 18.203 6.332 1 82.88 258 PRO B C 1
ATOM 5396 O O . PRO B 1 258 ? 21.531 17.062 6.656 1 82.88 258 PRO B O 1
ATOM 5399 N N . THR B 1 259 ? 21.328 18.828 5.395 1 82 259 THR B N 1
ATOM 5400 C CA . THR B 1 259 ? 20.219 18.312 4.594 1 82 259 THR B CA 1
ATOM 5401 C C . THR B 1 259 ? 20.625 17.016 3.896 1 82 259 THR B C 1
ATOM 5403 O O . THR B 1 259 ? 19.781 16.125 3.693 1 82 259 THR B O 1
ATOM 5406 N N . GLU B 1 260 ? 21.859 16.906 3.559 1 83 260 GLU B N 1
ATOM 5407 C CA . GLU B 1 260 ? 22.344 15.719 2.857 1 83 260 GLU B CA 1
ATOM 5408 C C . GLU B 1 260 ? 22.234 14.477 3.736 1 83 260 GLU B C 1
ATOM 5410 O O . GLU B 1 260 ? 22.031 13.375 3.232 1 83 260 GLU B O 1
ATOM 5415 N N . VAL B 1 261 ? 22.391 14.789 5.016 1 85 261 VAL B N 1
ATOM 5416 C CA . VAL B 1 261 ? 22.344 13.688 5.965 1 85 261 VAL B CA 1
ATOM 5417 C C . VAL B 1 261 ? 20.891 13.414 6.348 1 85 261 VAL B C 1
ATOM 5419 O O . VAL B 1 261 ? 20.453 12.258 6.367 1 85 261 VAL B O 1
ATOM 5422 N N . LEU B 1 262 ? 20.172 14.422 6.602 1 86.5 262 LEU B N 1
ATOM 5423 C CA . LEU B 1 262 ? 18.781 14.312 7.055 1 86.5 262 LEU B CA 1
ATOM 5424 C C . LEU B 1 262 ? 17.906 13.695 5.973 1 86.5 262 LEU B C 1
ATOM 5426 O O . LEU B 1 262 ? 17.062 12.852 6.266 1 86.5 262 LEU B O 1
ATOM 5430 N N . PHE B 1 263 ? 18.141 14.125 4.75 1 86.69 263 PHE B N 1
ATOM 5431 C CA . PHE B 1 263 ? 17.297 13.68 3.643 1 86.69 263 PHE B CA 1
ATOM 5432 C C . PHE B 1 263 ? 18.031 12.656 2.783 1 86.69 263 PHE B C 1
ATOM 5434 O O . PHE B 1 263 ? 18.078 12.789 1.56 1 86.69 263 PHE B O 1
ATOM 5441 N N . SER B 1 264 ? 18.484 11.695 3.457 1 84.44 264 SER B N 1
ATOM 5442 C CA . SER B 1 264 ? 19.125 10.555 2.801 1 84.44 264 SER B CA 1
ATOM 5443 C C . SER B 1 264 ? 18.266 9.297 2.91 1 84.44 264 SER B C 1
ATOM 5445 O O . SER B 1 264 ? 17.266 9.289 3.621 1 84.44 264 SER B O 1
ATOM 5447 N N . GLY B 1 265 ? 18.562 8.281 2.088 1 83.12 265 GLY B N 1
ATOM 5448 C CA . GLY B 1 265 ? 17.812 7.027 2.158 1 83.12 265 GLY B CA 1
ATOM 5449 C C . GLY B 1 265 ? 16.359 7.176 1.772 1 83.12 265 GLY B C 1
ATOM 5450 O O . GLY B 1 265 ? 16.047 7.695 0.7 1 83.12 265 GLY B O 1
ATOM 5451 N N . HIS B 1 266 ? 15.5 6.84 2.777 1 85.81 266 HIS B N 1
ATOM 5452 C CA . HIS B 1 266 ? 14.062 6.891 2.523 1 85.81 266 HIS B CA 1
ATOM 5453 C C . HIS B 1 266 ? 13.594 8.328 2.316 1 85.81 266 HIS B C 1
ATOM 5455 O O . HIS B 1 266 ? 12.547 8.562 1.71 1 85.81 266 HIS B O 1
ATOM 5461 N N . LEU B 1 267 ? 14.352 9.305 2.816 1 87.31 267 LEU B N 1
ATOM 5462 C CA . LEU B 1 267 ? 13.906 10.688 2.752 1 87.31 267 LEU B CA 1
ATOM 5463 C C . LEU B 1 267 ? 14.531 11.406 1.562 1 87.31 267 LEU B C 1
ATOM 5465 O O . LEU B 1 267 ? 14.383 12.625 1.419 1 87.31 267 LEU B O 1
ATOM 5469 N N . GLU B 1 268 ? 15.141 10.734 0.643 1 84.31 268 GLU B N 1
ATOM 5470 C CA . GLU B 1 268 ? 15.82 11.297 -0.518 1 84.31 268 GLU B CA 1
ATOM 5471 C C . GLU B 1 268 ? 14.883 12.195 -1.323 1 84.31 268 GLU B C 1
ATOM 5473 O O . GLU B 1 268 ? 15.305 13.234 -1.835 1 84.31 268 GLU B O 1
ATOM 5478 N N . PRO B 1 269 ? 13.695 11.805 -1.414 1 81 269 PRO B N 1
ATOM 5479 C CA . PRO B 1 269 ? 12.789 12.641 -2.197 1 81 269 PRO B CA 1
ATOM 5480 C C . PRO B 1 269 ? 12.648 14.047 -1.628 1 81 269 PRO B C 1
ATOM 5482 O O . PRO B 1 269 ? 12.289 14.984 -2.355 1 81 269 PRO B O 1
ATOM 5485 N N . PHE B 1 270 ? 12.914 14.289 -0.378 1 78.31 270 PHE B N 1
ATOM 5486 C CA . PHE B 1 270 ? 12.836 15.609 0.235 1 78.31 270 PHE B CA 1
ATOM 5487 C C . PHE B 1 270 ? 14.008 16.484 -0.205 1 78.31 270 PHE B C 1
ATOM 5489 O O . PHE B 1 270 ? 13.938 17.703 -0.128 1 78.31 270 PHE B O 1
ATOM 5496 N N . ARG B 1 271 ? 15.086 15.797 -0.571 1 74.56 271 ARG B N 1
ATOM 5497 C CA . ARG B 1 271 ? 16.266 16.547 -0.97 1 74.56 271 ARG B CA 1
ATOM 5498 C C . ARG B 1 271 ? 15.984 17.406 -2.203 1 74.56 271 ARG B C 1
ATOM 5500 O O . ARG B 1 271 ? 16.375 18.578 -2.26 1 74.56 271 ARG B O 1
ATOM 5507 N N . HIS B 1 272 ? 15.242 16.781 -3.102 1 64.5 272 HIS B N 1
ATOM 5508 C CA . HIS B 1 272 ? 14.953 17.5 -4.344 1 64.5 272 HIS B CA 1
ATOM 5509 C C . HIS B 1 272 ? 13.938 18.609 -4.117 1 64.5 272 HIS B C 1
ATOM 5511 O O . HIS B 1 272 ? 14.008 19.656 -4.754 1 64.5 272 HIS B O 1
ATOM 5517 N N . TYR B 1 273 ? 13.141 18.344 -3.33 1 61.53 273 TYR B N 1
ATOM 5518 C CA . TYR B 1 273 ? 12.109 19.344 -3.051 1 61.53 273 TYR B CA 1
ATOM 5519 C C . TYR B 1 273 ? 12.695 20.547 -2.326 1 61.53 273 TYR B C 1
ATOM 5521 O O . TYR B 1 273 ? 12.242 21.688 -2.52 1 61.53 273 TYR B O 1
ATOM 5529 N N . SER B 1 274 ? 13.688 20.172 -1.619 1 57.56 274 SER B N 1
ATOM 5530 C CA . SER B 1 274 ? 14.328 21.234 -0.852 1 57.56 274 SER B CA 1
ATOM 5531 C C . SER B 1 274 ? 15.242 22.078 -1.733 1 57.56 274 SER B C 1
ATOM 5533 O O . SER B 1 274 ? 15.477 23.25 -1.447 1 57.56 274 SER B O 1
ATOM 5535 N N . SER B 1 275 ? 15.766 21.406 -2.84 1 53.44 275 SER B N 1
ATOM 5536 C CA . SER B 1 275 ? 16.75 22.094 -3.67 1 53.44 275 SER B CA 1
ATOM 5537 C C . SER B 1 275 ? 16.094 22.656 -4.934 1 53.44 275 SER B C 1
ATOM 5539 O O . SER B 1 275 ? 16.719 23.438 -5.656 1 53.44 275 SER B O 1
ATOM 5541 N N . ALA B 1 276 ? 15.016 22.047 -5.406 1 52.66 276 ALA B N 1
ATOM 5542 C CA . ALA B 1 276 ? 14.477 22.469 -6.695 1 52.66 276 ALA B CA 1
ATOM 5543 C C . ALA B 1 276 ? 14.25 23.969 -6.723 1 52.66 276 ALA B C 1
ATOM 5545 O O . ALA B 1 276 ? 13.844 24.562 -5.719 1 52.66 276 ALA B O 1
ATOM 5546 N N . PRO B 1 277 ? 14.852 24.484 -7.715 1 49.22 277 PRO B N 1
ATOM 5547 C CA . PRO B 1 277 ? 14.531 25.906 -7.863 1 49.22 277 PRO B CA 1
ATOM 5548 C C . PRO B 1 277 ? 13.039 26.188 -7.719 1 49.22 277 PRO B C 1
ATOM 5550 O O . PRO B 1 277 ? 12.211 25.5 -8.312 1 49.22 277 PRO B O 1
ATOM 5553 N N . SER B 1 278 ? 12.641 26.484 -6.473 1 52.47 278 SER B N 1
ATOM 5554 C CA . SER B 1 278 ? 11.289 26.891 -6.109 1 52.47 278 SER B CA 1
ATOM 5555 C C . SER B 1 278 ? 10.602 27.609 -7.262 1 52.47 278 SER B C 1
ATOM 5557 O O . SER B 1 278 ? 11.234 28.406 -7.969 1 52.47 278 SER B O 1
ATOM 5559 N N . SER B 1 279 ? 9.789 26.969 -7.871 1 57.38 279 SER B N 1
ATOM 5560 C CA . SER B 1 279 ? 8.984 27.797 -8.766 1 57.38 279 SER B CA 1
ATOM 5561 C C . SER B 1 279 ? 8.969 29.25 -8.32 1 57.38 279 SER B C 1
ATOM 5563 O O . SER B 1 279 ? 8.828 29.531 -7.125 1 57.38 279 SER B O 1
ATOM 5565 N N . LEU B 1 280 ? 9.539 30.047 -9.117 1 63.78 280 LEU B N 1
ATOM 5566 C CA . LEU B 1 280 ? 9.539 31.5 -8.914 1 63.78 280 LEU B CA 1
ATOM 5567 C C . LEU B 1 280 ? 8.133 32 -8.617 1 63.78 280 LEU B C 1
ATOM 5569 O O . LEU B 1 280 ? 7.965 33.125 -8.125 1 63.78 280 LEU B O 1
ATOM 5573 N N . GLN B 1 281 ? 7.164 30.984 -8.68 1 77.81 281 GLN B N 1
ATOM 5574 C CA . GLN B 1 281 ? 5.801 31.484 -8.5 1 77.81 281 GLN B CA 1
ATOM 5575 C C . GLN B 1 281 ? 5.305 31.234 -7.086 1 77.81 281 GLN B C 1
ATOM 5577 O O . GLN B 1 281 ? 5.59 30.188 -6.5 1 77.81 281 GLN B O 1
ATOM 5582 N N . PRO B 1 282 ? 4.645 32.188 -6.598 1 85.06 282 PRO B N 1
ATOM 5583 C CA . PRO B 1 282 ? 4.043 32 -5.277 1 85.06 282 PRO B CA 1
ATOM 5584 C C . PRO B 1 282 ? 3.051 30.844 -5.23 1 85.06 282 PRO B C 1
ATOM 5586 O O . PRO B 1 282 ? 2.533 30.438 -6.27 1 85.06 282 PRO B O 1
ATOM 5589 N N . THR B 1 283 ? 2.836 30.375 -4.098 1 84.38 283 THR B N 1
ATOM 5590 C CA . THR B 1 283 ? 1.979 29.219 -3.881 1 84.38 283 THR B CA 1
ATOM 5591 C C . THR B 1 283 ? 0.561 29.5 -4.375 1 84.38 283 THR B C 1
ATOM 5593 O O . THR B 1 283 ? -0.095 28.609 -4.918 1 84.38 283 THR B O 1
ATOM 5596 N N . CYS B 1 284 ? 0.081 30.688 -4.156 1 86.19 284 CYS B N 1
ATOM 5597 C CA . CYS B 1 284 ? -1.287 31 -4.551 1 86.19 284 CYS B CA 1
ATOM 5598 C C . CYS B 1 284 ? -1.469 30.859 -6.059 1 86.19 284 CYS B C 1
ATOM 5600 O O . CYS B 1 284 ? -2.521 30.406 -6.52 1 86.19 284 CYS B O 1
ATOM 5602 N N . THR B 1 285 ? -0.475 31.188 -6.809 1 83.12 285 THR B N 1
ATOM 5603 C CA . THR B 1 285 ? -0.526 31.031 -8.258 1 83.12 285 THR B CA 1
ATOM 5604 C C . THR B 1 285 ? -0.514 29.547 -8.641 1 83.12 285 THR B C 1
ATOM 5606 O O . THR B 1 285 ? -1.276 29.125 -9.516 1 83.12 285 THR B O 1
ATOM 5609 N N . ARG B 1 286 ? 0.265 28.891 -7.992 1 78.31 286 ARG B N 1
ATOM 5610 C CA . ARG B 1 286 ? 0.407 27.469 -8.281 1 78.31 286 ARG B CA 1
ATOM 5611 C C . ARG B 1 286 ? -0.877 26.719 -7.961 1 78.31 286 ARG B C 1
ATOM 5613 O O . ARG B 1 286 ? -1.257 25.781 -8.68 1 78.31 286 ARG B O 1
ATOM 5620 N N . LEU B 1 287 ? -1.493 27.172 -6.91 1 79.06 287 LEU B N 1
ATOM 5621 C CA . LEU B 1 287 ? -2.693 26.469 -6.453 1 79.06 287 LEU B CA 1
ATOM 5622 C C . LEU B 1 287 ? -3.949 27.156 -6.98 1 79.06 287 LEU B C 1
ATOM 5624 O O . LEU B 1 287 ? -5.066 26.734 -6.676 1 79.06 287 LEU B O 1
ATOM 5628 N N . ASN B 1 288 ? -3.777 28.188 -7.688 1 81.38 288 ASN B N 1
ATOM 5629 C CA . ASN B 1 288 ? -4.883 28.953 -8.258 1 81.38 288 ASN B CA 1
ATOM 5630 C C . ASN B 1 288 ? -5.793 29.516 -7.172 1 81.38 288 ASN B C 1
ATOM 5632 O O . ASN B 1 288 ? -7.012 29.344 -7.223 1 81.38 288 ASN B O 1
ATOM 5636 N N . ILE B 1 289 ? -5.145 30.016 -6.168 1 83.56 289 ILE B N 1
ATOM 5637 C CA . ILE B 1 289 ? -5.836 30.734 -5.098 1 83.56 289 ILE B CA 1
ATOM 5638 C C . ILE B 1 289 ? -5.66 32.25 -5.273 1 83.56 289 ILE B C 1
ATOM 5640 O O . ILE B 1 289 ? -4.645 32.688 -5.801 1 83.56 289 ILE B O 1
ATOM 5644 N N . LYS B 1 290 ? -6.684 32.938 -4.902 1 88.88 290 LYS B N 1
ATOM 5645 C CA . LYS B 1 290 ? -6.648 34.375 -5.031 1 88.88 290 LYS B CA 1
ATOM 5646 C C . LYS B 1 290 ? -5.523 35 -4.191 1 88.88 290 LYS B C 1
ATOM 5648 O O . LYS B 1 290 ? -5.344 34.625 -3.029 1 88.88 290 LYS B O 1
ATOM 5653 N N . ARG B 1 291 ? -4.828 35.844 -4.758 1 91.81 291 ARG B N 1
ATOM 5654 C CA . ARG B 1 291 ? -3.779 36.562 -4.023 1 91.81 291 ARG B CA 1
ATOM 5655 C C . ARG B 1 291 ? -4.375 37.531 -3.037 1 91.81 291 ARG B C 1
ATOM 5657 O O . ARG B 1 291 ? -5.344 38.25 -3.355 1 91.81 291 ARG B O 1
ATOM 5664 N N . LEU B 1 292 ? -3.854 37.688 -1.936 1 94 292 LEU B N 1
ATOM 5665 C CA . LEU B 1 292 ? -4.285 38.625 -0.908 1 94 292 LEU B CA 1
ATOM 5666 C C . LEU B 1 292 ? -3.266 39.75 -0.738 1 94 292 LEU B C 1
ATOM 5668 O O . LEU B 1 292 ? -2.057 39.5 -0.813 1 94 292 LEU B O 1
ATOM 5672 N N . ASP B 1 293 ? -3.793 40.906 -0.6 1 93.56 293 ASP B N 1
ATOM 5673 C CA . ASP B 1 293 ? -2.93 42.031 -0.318 1 93.56 293 ASP B CA 1
ATOM 5674 C C . ASP B 1 293 ? -2.551 42.094 1.161 1 93.56 293 ASP B C 1
ATOM 5676 O O . ASP B 1 293 ? -3.1 42.875 1.921 1 93.56 293 ASP B O 1
ATOM 5680 N N . TRP B 1 294 ? -1.522 41.469 1.47 1 95.56 294 TRP B N 1
ATOM 5681 C CA . TRP B 1 294 ? -1.203 41.188 2.865 1 95.56 294 TRP B CA 1
ATOM 5682 C C . TRP B 1 294 ? -0.19 42.188 3.404 1 95.56 294 TRP B C 1
ATOM 5684 O O . TRP B 1 294 ? -0.063 42.344 4.617 1 95.56 294 TRP B O 1
ATOM 5694 N N . GLU B 1 295 ? 0.565 42.875 2.641 1 95.38 295 GLU B N 1
ATOM 5695 C CA . GLU B 1 295 ? 1.742 43.656 3.053 1 95.38 295 GLU B CA 1
ATOM 5696 C C . GLU B 1 295 ? 1.359 44.812 3.967 1 95.38 295 GLU B C 1
ATOM 5698 O O . GLU B 1 295 ? 1.913 44.938 5.059 1 95.38 295 GLU B O 1
ATOM 5703 N N . GLU B 1 296 ? 0.424 45.562 3.488 1 95.88 296 GLU B N 1
ATOM 5704 C CA . GLU B 1 296 ? 0.052 46.75 4.266 1 95.88 296 GLU B CA 1
ATOM 5705 C C . GLU B 1 296 ? -0.551 46.375 5.609 1 95.88 296 GLU B C 1
ATOM 5707 O O . GLU B 1 296 ? -0.157 46.906 6.652 1 95.88 296 GLU B O 1
ATOM 5712 N N . PRO B 1 297 ? -1.526 45.531 5.605 1 96.94 297 PRO B N 1
ATOM 5713 C CA . PRO B 1 297 ? -2.078 45.125 6.895 1 96.94 297 PRO B CA 1
ATOM 5714 C C . PRO B 1 297 ? -1.018 44.531 7.832 1 96.94 297 PRO B C 1
ATOM 5716 O O . PRO B 1 297 ? -1.031 44.812 9.031 1 96.94 297 PRO B O 1
ATOM 5719 N N . LEU B 1 298 ? -0.079 43.75 7.383 1 96.75 298 LEU B N 1
ATOM 5720 C CA . LEU B 1 298 ? 0.953 43.125 8.219 1 96.75 298 LEU B CA 1
ATOM 5721 C C . LEU B 1 298 ? 1.94 44.188 8.711 1 96.75 298 LEU B C 1
ATOM 5723 O O . LEU B 1 298 ? 2.438 44.094 9.836 1 96.75 298 LEU B O 1
ATOM 5727 N N . ASP B 1 299 ? 2.238 45.125 7.863 1 95.81 299 ASP B N 1
ATOM 5728 C CA . ASP B 1 299 ? 3.104 46.219 8.273 1 95.81 299 ASP B CA 1
ATOM 5729 C C . ASP B 1 299 ? 2.465 47.031 9.406 1 95.81 299 ASP B C 1
ATOM 5731 O O . ASP B 1 299 ? 3.148 47.438 10.352 1 95.81 299 ASP B O 1
ATOM 5735 N N . CYS B 1 300 ? 1.199 47.312 9.25 1 96.62 300 CYS B N 1
ATOM 5736 C CA . CYS B 1 300 ? 0.462 48.031 10.289 1 96.62 300 CYS B CA 1
ATOM 5737 C C . CYS B 1 300 ? 0.494 47.25 11.602 1 96.62 300 CYS B C 1
ATOM 5739 O O . CYS B 1 300 ? 0.726 47.844 12.664 1 96.62 300 CYS B O 1
ATOM 5741 N N . LEU B 1 301 ? 0.281 45.969 11.547 1 97.31 301 LEU B N 1
ATOM 5742 C CA . LEU B 1 301 ? 0.333 45.125 12.75 1 97.31 301 LEU B CA 1
ATOM 5743 C C . LEU B 1 301 ? 1.735 45.125 13.352 1 97.31 301 LEU B C 1
ATOM 5745 O O . LEU B 1 301 ? 1.892 45.188 14.57 1 97.31 301 LEU B O 1
ATOM 5749 N N . ARG B 1 302 ? 2.738 45.031 12.523 1 96.31 302 ARG B N 1
ATOM 5750 C CA . ARG B 1 302 ? 4.121 45 12.992 1 96.31 302 ARG B CA 1
ATOM 5751 C C . ARG B 1 302 ? 4.465 46.25 13.789 1 96.31 302 ARG B C 1
ATOM 5753 O O . ARG B 1 302 ? 5.117 46.188 14.836 1 96.31 302 ARG B O 1
ATOM 5760 N N . LYS B 1 303 ? 4.078 47.406 13.297 1 96.06 303 LYS B N 1
ATOM 5761 C CA . LYS B 1 303 ? 4.301 48.688 14.016 1 96.06 303 LYS B CA 1
ATOM 5762 C C . LYS B 1 303 ? 3.631 48.656 15.383 1 96.06 303 LYS B C 1
ATOM 5764 O O . LYS B 1 303 ? 4.223 49.094 16.375 1 96.06 303 LYS B O 1
ATOM 5769 N N . PHE B 1 304 ? 2.453 48.188 15.383 1 96.31 304 PHE B N 1
ATOM 5770 C CA . PHE B 1 304 ? 1.714 48.094 16.641 1 96.31 304 PHE B CA 1
ATOM 5771 C C . PHE B 1 304 ? 2.414 47.156 17.609 1 96.31 304 PHE B C 1
ATOM 5773 O O . PHE B 1 304 ? 2.531 47.469 18.797 1 96.31 304 PHE B O 1
ATOM 5780 N N . VAL B 1 305 ? 2.896 45.938 17.141 1 96.25 305 VAL B N 1
ATOM 5781 C CA . VAL B 1 305 ? 3.572 44.938 17.953 1 96.25 305 VAL B CA 1
ATOM 5782 C C . VAL B 1 305 ? 4.852 45.531 18.547 1 96.25 305 VAL B C 1
ATOM 5784 O O . VAL B 1 305 ? 5.164 45.281 19.719 1 96.25 305 VAL B O 1
ATOM 5787 N N . GLU B 1 306 ? 5.527 46.281 17.797 1 93.5 306 GLU B N 1
ATOM 5788 C CA . GLU B 1 306 ? 6.773 46.906 18.25 1 93.5 306 GLU B CA 1
ATOM 5789 C C . GLU B 1 306 ? 6.516 47.938 19.344 1 93.5 306 GLU B C 1
ATOM 5791 O O . GLU B 1 306 ? 7.336 48.125 20.25 1 93.5 306 GLU B O 1
ATOM 5796 N N . LEU B 1 307 ? 5.395 48.594 19.281 1 92.69 307 LEU B N 1
ATOM 5797 C CA . LEU B 1 307 ? 5.066 49.656 20.219 1 92.69 307 LEU B CA 1
ATOM 5798 C C . LEU B 1 307 ? 4.438 49.094 21.484 1 92.69 307 LEU B C 1
ATOM 5800 O O . LEU B 1 307 ? 4.352 49.781 22.5 1 92.69 307 LEU B O 1
ATOM 5804 N N . SER B 1 308 ? 3.984 47.844 21.344 1 92.25 308 SER B N 1
ATOM 5805 C CA . SER B 1 308 ? 3.277 47.281 22.469 1 92.25 308 SER B CA 1
ATOM 5806 C C . SER B 1 308 ? 4.25 46.75 23.531 1 92.25 308 SER B C 1
ATOM 5808 O O . SER B 1 308 ? 5.258 46.125 23.203 1 92.25 308 SER B O 1
ATOM 5810 N N . ASP B 1 309 ? 4.055 47.156 24.75 1 85.31 309 ASP B N 1
ATOM 5811 C CA . ASP B 1 309 ? 4.895 46.781 25.875 1 85.31 309 ASP B CA 1
ATOM 5812 C C . ASP B 1 309 ? 4.383 45.469 26.516 1 85.31 309 ASP B C 1
ATOM 5814 O O . ASP B 1 309 ? 3.414 44.875 26.031 1 85.31 309 ASP B O 1
ATOM 5818 N N . GLY B 1 310 ? 5.168 45 27.516 1 82.81 310 GLY B N 1
ATOM 5819 C CA . GLY B 1 310 ? 4.77 43.812 28.25 1 82.81 310 GLY B CA 1
ATOM 5820 C C . GLY B 1 310 ? 5.852 42.75 28.312 1 82.81 310 GLY B C 1
ATOM 5821 O O . GLY B 1 310 ? 6.938 42.938 27.766 1 82.81 310 GLY B O 1
ATOM 5822 N N . SER B 1 311 ? 5.602 41.625 28.953 1 81.88 311 SER B N 1
ATOM 5823 C CA . SER B 1 311 ? 6.555 40.562 29.25 1 81.88 311 SER B CA 1
ATOM 5824 C C . SER B 1 311 ? 6.988 39.812 27.984 1 81.88 311 SER B C 1
ATOM 5826 O O . SER B 1 311 ? 8.102 39.312 27.906 1 81.88 311 SER B O 1
ATOM 5828 N N . SER B 1 312 ? 6.137 39.875 27 1 85.88 312 SER B N 1
ATOM 5829 C CA . SER B 1 312 ? 6.441 39.125 25.766 1 85.88 312 SER B CA 1
ATOM 5830 C C . SER B 1 312 ? 6.852 40.094 24.641 1 85.88 312 SER B C 1
ATOM 5832 O O . SER B 1 312 ? 6.715 39.75 23.469 1 85.88 312 SER B O 1
ATOM 5834 N N . ALA B 1 313 ? 7.348 41.219 24.984 1 87.81 313 ALA B N 1
ATOM 5835 C CA . ALA B 1 313 ? 7.664 42.25 24.016 1 87.81 313 ALA B CA 1
ATOM 5836 C C . ALA B 1 313 ? 8.836 41.844 23.141 1 87.81 313 ALA B C 1
ATOM 5838 O O . ALA B 1 313 ? 8.953 42.312 22 1 87.81 313 ALA B O 1
ATOM 5839 N N . SER B 1 314 ? 9.641 41 23.656 1 88.94 314 SER B N 1
ATOM 5840 C CA . SER B 1 314 ? 10.812 40.625 22.875 1 88.94 314 SER B CA 1
ATOM 5841 C C . SER B 1 314 ? 10.492 39.5 21.891 1 88.94 314 SER B C 1
ATOM 5843 O O . SER B 1 314 ? 11.062 39.438 20.812 1 88.94 314 SER B O 1
ATOM 5845 N N . VAL B 1 315 ? 9.516 38.719 22.234 1 93.56 315 VAL B N 1
ATOM 5846 C CA . VAL B 1 315 ? 9.281 37.5 21.438 1 93.56 315 VAL B CA 1
ATOM 5847 C C . VAL B 1 315 ? 8.219 37.781 20.391 1 93.56 315 VAL B C 1
ATOM 5849 O O . VAL B 1 315 ? 8.219 37.188 19.312 1 93.56 315 VAL B O 1
ATOM 5852 N N . ARG B 1 316 ? 7.273 38.688 20.641 1 95.38 316 ARG B N 1
ATOM 5853 C CA . ARG B 1 316 ? 6.148 38.938 19.75 1 95.38 316 ARG B CA 1
ATOM 5854 C C . ARG B 1 316 ? 6.629 39.406 18.375 1 95.38 316 ARG B C 1
ATOM 5856 O O . ARG B 1 316 ? 6.211 38.844 17.359 1 95.38 316 ARG B O 1
ATOM 5863 N N . PRO B 1 317 ? 7.613 40.344 18.344 1 95.19 317 PRO B N 1
ATOM 5864 C CA . PRO B 1 317 ? 8.094 40.781 17.016 1 95.19 317 PRO B CA 1
ATOM 5865 C C . PRO B 1 317 ? 8.781 39.625 16.25 1 95.19 317 PRO B C 1
ATOM 5867 O O . PRO B 1 317 ? 8.648 39.531 15.031 1 95.19 317 PRO B O 1
ATOM 5870 N N . ARG B 1 318 ? 9.445 38.812 16.969 1 94.69 318 ARG B N 1
ATOM 5871 C CA . ARG B 1 318 ? 10.133 37.719 16.328 1 94.69 318 ARG B CA 1
ATOM 5872 C C . ARG B 1 318 ? 9.141 36.719 15.75 1 94.69 318 ARG B C 1
ATOM 5874 O O . ARG B 1 318 ? 9.352 36.188 14.656 1 94.69 318 ARG B O 1
ATOM 5881 N N . ALA B 1 319 ? 8.141 36.438 16.5 1 95.75 319 ALA B N 1
ATOM 5882 C CA . ALA B 1 319 ? 7.098 35.531 16.031 1 95.75 319 ALA B CA 1
ATOM 5883 C C . ALA B 1 319 ? 6.441 36.094 14.758 1 95.75 319 ALA B C 1
ATOM 5885 O O . ALA B 1 319 ? 6.215 35.344 13.805 1 95.75 319 ALA B O 1
ATOM 5886 N N . LEU B 1 320 ? 6.125 37.344 14.758 1 97.12 320 LEU B N 1
ATOM 5887 C CA . LEU B 1 320 ? 5.5 37.969 13.594 1 97.12 320 LEU B CA 1
ATOM 5888 C C . LEU B 1 320 ? 6.449 37.969 12.406 1 97.12 320 LEU B C 1
ATOM 5890 O O . LEU B 1 320 ? 6.047 37.656 11.281 1 97.12 320 LEU B O 1
ATOM 5894 N N . ASP B 1 321 ? 7.715 38.281 12.625 1 94.94 321 ASP B N 1
ATOM 5895 C CA . ASP B 1 321 ? 8.719 38.344 11.57 1 94.94 321 ASP B CA 1
ATOM 5896 C C . ASP B 1 321 ? 8.93 36.969 10.922 1 94.94 321 ASP B C 1
ATOM 5898 O O . ASP B 1 321 ? 9.203 36.906 9.719 1 94.94 321 ASP B O 1
ATOM 5902 N N . ALA B 1 322 ? 8.789 35.969 11.711 1 93.12 322 ALA B N 1
ATOM 5903 C CA . ALA B 1 322 ? 8.969 34.594 11.203 1 93.12 322 ALA B CA 1
ATOM 5904 C C . ALA B 1 322 ? 7.84 34.219 10.258 1 93.12 322 ALA B C 1
ATOM 5906 O O . ALA B 1 322 ? 7.988 33.281 9.445 1 93.12 322 ALA B O 1
ATOM 5907 N N . MET B 1 323 ? 6.75 34.844 10.305 1 95.56 323 MET B N 1
ATOM 5908 C CA . MET B 1 323 ? 5.578 34.562 9.492 1 95.56 323 MET B CA 1
ATOM 5909 C C . MET B 1 323 ? 5.664 35.25 8.133 1 95.56 323 MET B C 1
ATOM 5911 O O . MET B 1 323 ? 5.094 34.75 7.148 1 95.56 323 MET B O 1
ATOM 5915 N N . ILE B 1 324 ? 6.398 36.312 8.047 1 93.88 324 ILE B N 1
ATOM 5916 C CA . ILE B 1 324 ? 6.43 37.188 6.891 1 93.88 324 ILE B CA 1
ATOM 5917 C C . ILE B 1 324 ? 6.969 36.438 5.676 1 93.88 324 ILE B C 1
ATOM 5919 O O . ILE B 1 324 ? 6.375 36.5 4.598 1 93.88 324 ILE B O 1
ATOM 5923 N N . PRO B 1 325 ? 8.047 35.688 5.824 1 91.69 325 PRO B N 1
ATOM 5924 C CA . PRO B 1 325 ? 8.531 34.938 4.656 1 91.69 325 PRO B CA 1
ATOM 5925 C C . PRO B 1 325 ? 7.52 33.938 4.141 1 91.69 325 PRO B C 1
ATOM 5927 O O . PRO B 1 325 ? 7.492 33.625 2.943 1 91.69 325 PRO B O 1
ATOM 5930 N N . ILE B 1 326 ? 6.734 33.406 4.961 1 93.44 326 ILE B N 1
ATOM 5931 C CA . ILE B 1 326 ? 5.719 32.438 4.547 1 93.44 326 ILE B CA 1
ATOM 5932 C C . ILE B 1 326 ? 4.625 33.156 3.754 1 93.44 326 ILE B C 1
ATOM 5934 O O . ILE B 1 326 ? 4.16 32.625 2.73 1 93.44 326 ILE B O 1
ATOM 5938 N N . TYR B 1 327 ? 4.219 34.344 4.203 1 94.94 327 TYR B N 1
ATOM 5939 C CA . TYR B 1 327 ? 3.275 35.156 3.441 1 94.94 327 TYR B CA 1
ATOM 5940 C C . TYR B 1 327 ? 3.828 35.5 2.062 1 94.94 327 TYR B C 1
ATOM 5942 O O . TYR B 1 327 ? 3.109 35.438 1.064 1 94.94 327 TYR B O 1
ATOM 5950 N N . ALA B 1 328 ? 5.07 35.844 2.072 1 92.19 328 ALA B N 1
ATOM 5951 C CA . ALA B 1 328 ? 5.723 36.188 0.811 1 92.19 328 ALA B CA 1
ATOM 5952 C C . ALA B 1 328 ? 5.77 34.969 -0.131 1 92.19 328 ALA B C 1
ATOM 5954 O O . ALA B 1 328 ? 5.539 35.125 -1.335 1 92.19 328 ALA B O 1
ATOM 5955 N N . ALA B 1 329 ? 6.059 33.875 0.4 1 89.62 329 ALA B N 1
ATOM 5956 C CA . ALA B 1 329 ? 6.125 32.656 -0.405 1 89.62 329 ALA B CA 1
ATOM 5957 C C . ALA B 1 329 ? 4.734 32.25 -0.882 1 89.62 329 ALA B C 1
ATOM 5959 O O . ALA B 1 329 ? 4.586 31.703 -1.975 1 89.62 329 ALA B O 1
ATOM 5960 N N . THR B 1 330 ? 3.73 32.562 -0.094 1 91.31 330 THR B N 1
ATOM 5961 C CA . THR B 1 330 ? 2.367 32.125 -0.374 1 91.31 330 THR B CA 1
ATOM 5962 C C . THR B 1 330 ? 1.685 33.062 -1.357 1 91.31 330 THR B C 1
ATOM 5964 O O . THR B 1 330 ? 1.065 32.625 -2.326 1 91.31 330 THR B O 1
ATOM 5967 N N . TYR B 1 331 ? 1.86 34.375 -1.115 1 91.69 331 TYR B N 1
ATOM 5968 C CA . TYR B 1 331 ? 1.061 35.344 -1.863 1 91.69 331 TYR B CA 1
ATOM 5969 C C . TYR B 1 331 ? 1.948 36.25 -2.711 1 91.69 331 TYR B C 1
ATOM 5971 O O . TYR B 1 331 ? 1.45 37.062 -3.49 1 91.69 331 TYR B O 1
ATOM 5979 N N . GLY B 1 332 ? 3.236 36.094 -2.588 1 89.5 332 GLY B N 1
ATOM 5980 C CA . GLY B 1 332 ? 4.145 36.969 -3.305 1 89.5 332 GLY B CA 1
ATOM 5981 C C . GLY B 1 332 ? 4.203 38.375 -2.721 1 89.5 332 GLY B C 1
ATOM 5982 O O . GLY B 1 332 ? 3.443 38.719 -1.808 1 89.5 332 GLY B O 1
ATOM 5983 N N . ARG B 1 333 ? 5.262 39.094 -3.17 1 88.5 333 ARG B N 1
ATOM 5984 C CA . ARG B 1 333 ? 5.391 40.531 -2.842 1 88.5 333 ARG B CA 1
ATOM 5985 C C . ARG B 1 333 ? 5.164 41.406 -4.074 1 88.5 333 ARG B C 1
ATOM 5987 O O . ARG B 1 333 ? 5.527 41 -5.188 1 88.5 333 ARG B O 1
ATOM 5994 N N . VAL B 1 334 ? 4.48 42.5 -3.936 1 80.88 334 VAL B N 1
ATOM 5995 C CA . VAL B 1 334 ? 4.168 43.406 -5.047 1 80.88 334 VAL B CA 1
ATOM 5996 C C . VAL B 1 334 ? 5.465 43.906 -5.684 1 80.88 334 VAL B C 1
ATOM 5998 O O . VAL B 1 334 ? 5.578 43.969 -6.91 1 80.88 334 VAL B O 1
ATOM 6001 N N . GLU B 1 335 ? 6.441 44.438 -4.945 1 71.44 335 GLU B N 1
ATOM 6002 C CA . GLU B 1 335 ? 7.645 45.062 -5.496 1 71.44 335 GLU B CA 1
ATOM 6003 C C . GLU B 1 335 ? 8.672 44 -5.887 1 71.44 335 GLU B C 1
ATOM 6005 O O . GLU B 1 335 ? 9.625 44.281 -6.613 1 71.44 335 GLU B O 1
ATOM 6010 N N . GLU B 1 336 ? 8.75 42.969 -5.211 1 62.28 336 GLU B N 1
ATOM 6011 C CA . GLU B 1 336 ? 9.812 42 -5.434 1 62.28 336 GLU B CA 1
ATOM 6012 C C . GLU B 1 336 ? 9.398 40.938 -6.453 1 62.28 336 GLU B C 1
ATOM 6014 O O . GLU B 1 336 ? 8.297 40.406 -6.371 1 62.28 336 GLU B O 1
ATOM 6019 N N . GLN B 1 337 ? 9.938 41.281 -7.598 1 51.91 337 GLN B N 1
ATOM 6020 C CA . GLN B 1 337 ? 9.805 40.188 -8.57 1 51.91 337 GLN B CA 1
ATOM 6021 C C . GLN B 1 337 ? 9.945 38.812 -7.91 1 51.91 337 GLN B C 1
ATOM 6023 O O . GLN B 1 337 ? 10.477 38.719 -6.805 1 51.91 337 GLN B O 1
ATOM 6028 N N . ALA B 1 338 ? 9.609 37.75 -8.578 1 51.56 338 ALA B N 1
ATOM 6029 C CA . ALA B 1 338 ? 9.492 36.344 -8.234 1 51.56 338 ALA B CA 1
ATOM 6030 C C . ALA B 1 338 ? 10.727 35.844 -7.496 1 51.56 338 ALA B C 1
ATOM 6032 O O . ALA B 1 338 ? 11.773 35.625 -8.109 1 51.56 338 ALA B O 1
ATOM 6033 N N . SER B 1 339 ? 11.242 36.562 -6.461 1 53.81 339 SER B N 1
ATOM 6034 C CA . SER B 1 339 ? 12.414 35.938 -5.852 1 53.81 339 SER B CA 1
ATOM 6035 C C . SER B 1 339 ? 12.062 34.625 -5.191 1 53.81 339 SER B C 1
ATOM 6037 O O . SER B 1 339 ? 10.961 34.469 -4.668 1 53.81 339 SER B O 1
ATOM 6039 N N . GLY B 1 340 ? 12.688 33.594 -5.582 1 60.5 340 GLY B N 1
ATOM 6040 C CA . GLY B 1 340 ? 12.586 32.188 -5.188 1 60.5 340 GLY B CA 1
ATOM 6041 C C . GLY B 1 340 ? 12.555 32 -3.684 1 60.5 340 GLY B C 1
ATOM 6042 O O . GLY B 1 340 ? 13.562 32.188 -3.008 1 60.5 340 GLY B O 1
ATOM 6043 N N . ALA B 1 341 ? 11.398 32.188 -3.006 1 66.38 341 ALA B N 1
ATOM 6044 C CA . ALA B 1 341 ? 11.289 31.859 -1.588 1 66.38 341 ALA B CA 1
ATOM 6045 C C . ALA B 1 341 ? 11.914 30.5 -1.292 1 66.38 341 ALA B C 1
ATOM 6047 O O . ALA B 1 341 ? 11.875 29.594 -2.133 1 66.38 341 ALA B O 1
ATOM 6048 N N . LYS B 1 342 ? 12.68 30.547 -0.206 1 73.56 342 LYS B N 1
ATOM 6049 C CA . LYS B 1 342 ? 13.172 29.25 0.24 1 73.56 342 LYS B CA 1
ATOM 6050 C C . LYS B 1 342 ? 12.039 28.234 0.359 1 73.56 342 LYS B C 1
ATOM 6052 O O . LYS B 1 342 ? 10.938 28.578 0.794 1 73.56 342 LYS B O 1
ATOM 6057 N N . PRO B 1 343 ? 12.242 27.078 -0.028 1 72.62 343 PRO B N 1
ATOM 6058 C CA . PRO B 1 343 ? 11.219 26.031 -0.041 1 72.62 343 PRO B CA 1
ATOM 6059 C C . PRO B 1 343 ? 10.555 25.828 1.321 1 72.62 343 PRO B C 1
ATOM 6061 O O . PRO B 1 343 ? 9.367 25.516 1.393 1 72.62 343 PRO B O 1
ATOM 6064 N N . LEU B 1 344 ? 11.312 26.109 2.318 1 74.19 344 LEU B N 1
ATOM 6065 C CA . LEU B 1 344 ? 10.773 25.891 3.652 1 74.19 344 LEU B CA 1
ATOM 6066 C C . LEU B 1 344 ? 9.609 26.828 3.936 1 74.19 344 LEU B C 1
ATOM 6068 O O . LEU B 1 344 ? 8.68 26.484 4.668 1 74.19 344 LEU B O 1
ATOM 6072 N N . TYR B 1 345 ? 9.656 28 3.301 1 78.75 345 TYR B N 1
ATOM 6073 C CA . TYR B 1 345 ? 8.625 29 3.572 1 78.75 345 TYR B CA 1
ATOM 6074 C C . TYR B 1 345 ? 7.352 28.688 2.797 1 78.75 345 TYR B C 1
ATOM 6076 O O . TYR B 1 345 ? 6.316 29.328 3.021 1 78.75 345 TYR B O 1
ATOM 6084 N N . ARG B 1 346 ? 7.441 27.75 2.061 1 80.44 346 ARG B N 1
ATOM 6085 C CA . ARG B 1 346 ? 6.254 27.344 1.317 1 80.44 346 ARG B CA 1
ATOM 6086 C C . ARG B 1 346 ? 5.391 26.391 2.143 1 80.44 346 ARG B C 1
ATOM 6088 O O . ARG B 1 346 ? 4.258 26.094 1.761 1 80.44 346 ARG B O 1
ATOM 6095 N N . PHE B 1 347 ? 5.953 26.047 3.191 1 82.25 347 PHE B N 1
ATOM 6096 C CA . PHE B 1 347 ? 5.227 25.203 4.133 1 82.25 347 PHE B CA 1
ATOM 6097 C C . PHE B 1 347 ? 4.586 26.047 5.23 1 82.25 347 PHE B C 1
ATOM 6099 O O . PHE B 1 347 ? 5.281 26.547 6.113 1 82.25 347 PHE B O 1
ATOM 6106 N N . VAL B 1 348 ? 3.328 26.078 5.23 1 89.88 348 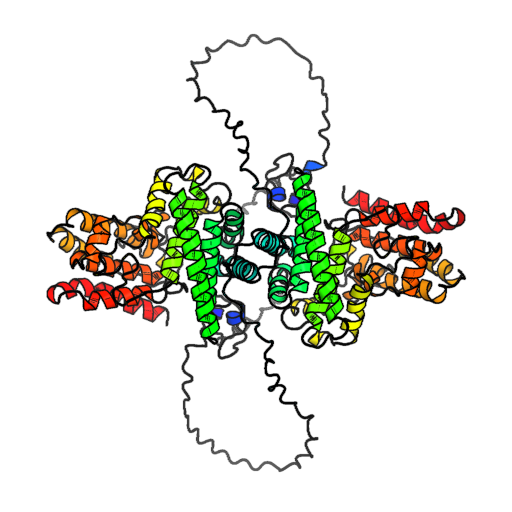VAL B N 1
ATOM 6107 C CA . VAL B 1 348 ? 2.574 26.922 6.148 1 89.88 348 VAL B CA 1
ATOM 6108 C C . VAL B 1 348 ? 2.85 26.5 7.59 1 89.88 348 VAL B C 1
ATOM 6110 O O . VAL B 1 348 ? 2.932 27.328 8.484 1 89.88 348 VAL B O 1
ATOM 6113 N N . PHE B 1 349 ? 3.133 25.141 7.812 1 88.5 349 PHE B N 1
ATOM 6114 C CA . PHE B 1 349 ? 3.361 24.625 9.156 1 88.5 349 PHE B CA 1
ATOM 6115 C C . PHE B 1 349 ? 4.73 25.047 9.672 1 88.5 349 PHE B C 1
ATOM 6117 O O . PHE B 1 349 ? 5.016 24.922 10.867 1 88.5 349 PHE B O 1
ATOM 6124 N N . HIS B 1 350 ? 5.516 25.547 8.797 1 87.19 350 HIS B N 1
ATOM 6125 C CA . HIS B 1 350 ? 6.863 25.969 9.188 1 87.19 350 HIS B CA 1
ATOM 6126 C C . HIS B 1 350 ? 6.824 26.953 10.336 1 87.19 350 HIS B C 1
ATOM 6128 O O . HIS B 1 350 ? 7.695 26.922 11.211 1 87.19 350 HIS B O 1
ATOM 6134 N N . TRP B 1 351 ? 5.863 27.844 10.305 1 92.19 351 TRP B N 1
ATOM 6135 C CA . TRP B 1 351 ? 5.75 28.859 11.352 1 92.19 351 TRP B CA 1
ATOM 6136 C C . TRP B 1 351 ? 5.645 28.203 12.727 1 92.19 351 TRP B C 1
ATOM 6138 O O . TRP B 1 351 ? 6.266 28.656 13.688 1 92.19 351 TRP B O 1
ATOM 6148 N N . MET B 1 352 ? 4.898 27.109 12.867 1 88.44 352 MET B N 1
ATOM 6149 C CA . MET B 1 352 ? 4.691 26.406 14.133 1 88.44 352 MET B CA 1
ATOM 6150 C C . MET B 1 352 ? 6.004 25.844 14.664 1 88.44 352 MET B C 1
ATOM 6152 O O . MET B 1 352 ? 6.227 25.812 15.875 1 88.44 352 MET B O 1
ATOM 6156 N N . TYR B 1 353 ? 6.832 25.484 13.695 1 83.5 353 TYR B N 1
ATOM 6157 C CA . TYR B 1 353 ? 8.102 24.875 14.078 1 83.5 353 TYR B CA 1
ATOM 6158 C C . TYR B 1 353 ? 9.055 25.938 14.633 1 83.5 353 TYR B C 1
ATOM 6160 O O . TYR B 1 353 ? 10.016 25.609 15.344 1 83.5 353 TYR B O 1
ATOM 6168 N N . TRP B 1 354 ? 8.766 27.172 14.367 1 83.81 354 TRP B N 1
ATOM 6169 C CA . TRP B 1 354 ? 9.68 28.25 14.711 1 83.81 354 TRP B CA 1
ATOM 6170 C C . TRP B 1 354 ? 9.211 28.984 15.961 1 83.81 354 TRP B C 1
ATOM 6172 O O . TRP B 1 354 ? 9.938 29.812 16.516 1 83.81 354 TRP B O 1
ATOM 6182 N N . LEU B 1 355 ? 8.078 28.719 16.406 1 89.19 355 LEU B N 1
ATOM 6183 C CA . LEU B 1 355 ? 7.512 29.438 17.547 1 89.19 355 LEU B CA 1
ATOM 6184 C C . LEU B 1 355 ? 8.312 29.156 18.812 1 89.19 355 LEU B C 1
ATOM 6186 O O . LEU B 1 355 ? 8.703 28.016 19.062 1 89.19 355 LEU B O 1
ATOM 6190 N N . GLU B 1 356 ? 8.625 30.172 19.516 1 88.25 356 GLU B N 1
ATOM 6191 C CA . GLU B 1 356 ? 9.328 30.062 20.797 1 88.25 356 GLU B CA 1
ATOM 6192 C C . GLU B 1 356 ? 8.359 29.719 21.938 1 88.25 356 GLU B C 1
ATOM 6194 O O . GLU B 1 356 ? 7.188 30.094 21.891 1 88.25 356 GLU B O 1
ATOM 6199 N N . ALA B 1 357 ? 8.898 29.109 22.969 1 86.25 357 ALA B N 1
ATOM 6200 C CA . ALA B 1 357 ? 8.094 28.703 24.125 1 86.25 357 ALA B CA 1
ATOM 6201 C C . ALA B 1 357 ? 7.453 29.922 24.797 1 86.25 357 ALA B C 1
ATOM 6203 O O . ALA B 1 357 ? 6.312 29.844 25.266 1 86.25 357 ALA B O 1
ATOM 6204 N N . GLU B 1 358 ? 8.164 30.969 24.828 1 89.56 358 GLU B N 1
ATOM 6205 C CA . GLU B 1 358 ? 7.664 32.188 25.469 1 89.56 358 GLU B CA 1
ATOM 6206 C C . GLU B 1 358 ? 6.473 32.75 24.719 1 89.56 358 GLU B C 1
ATOM 6208 O O . GLU B 1 358 ? 5.555 33.312 25.328 1 89.56 358 GLU B O 1
ATOM 6213 N N . PHE B 1 359 ? 6.504 32.719 23.469 1 92.75 359 PHE B N 1
ATOM 6214 C CA . PHE B 1 359 ? 5.379 33.188 22.672 1 92.75 359 PHE B CA 1
ATOM 6215 C C . PHE B 1 359 ? 4.145 32.344 22.906 1 92.75 359 PHE B C 1
ATOM 6217 O O . PHE B 1 359 ? 3.035 32.844 23.031 1 92.75 359 PHE B O 1
ATOM 6224 N N . ILE B 1 360 ? 4.348 31.047 22.938 1 90.44 360 ILE B N 1
ATOM 6225 C CA . ILE B 1 360 ? 3.25 30.109 23.188 1 90.44 360 ILE B CA 1
ATOM 6226 C C . ILE B 1 360 ? 2.646 30.375 24.562 1 90.44 360 ILE B C 1
ATOM 6228 O O . ILE B 1 360 ? 1.425 30.359 24.734 1 90.44 360 ILE B O 1
ATOM 6232 N N . ALA B 1 361 ? 3.482 30.625 25.5 1 89.69 361 ALA B N 1
ATOM 6233 C CA . ALA B 1 361 ? 3.014 30.969 26.844 1 89.69 361 ALA B CA 1
ATOM 6234 C C . ALA B 1 361 ? 2.174 32.25 26.828 1 89.69 361 ALA B C 1
ATOM 6236 O O . ALA B 1 361 ? 1.183 32.344 27.562 1 89.69 361 ALA B O 1
ATOM 6237 N N . SER B 1 362 ? 2.629 33.219 26.047 1 93.06 362 SER B N 1
ATOM 6238 C CA . SER B 1 362 ? 1.883 34.469 25.906 1 93.06 362 SER B CA 1
ATOM 6239 C C . SER B 1 362 ? 0.495 34.219 25.328 1 93.06 362 SER B C 1
ATOM 6241 O O . SER B 1 362 ? -0.481 34.844 25.75 1 93.06 362 SER B O 1
ATOM 6243 N N . LEU B 1 363 ? 0.385 33.312 24.406 1 93.25 363 LEU B N 1
ATOM 6244 C CA . LEU B 1 363 ? -0.899 32.938 23.828 1 93.25 363 LEU B CA 1
ATOM 6245 C C . LEU B 1 363 ? -1.781 32.25 24.875 1 93.25 363 LEU B C 1
ATOM 6247 O O . LEU B 1 363 ? -2.977 32.562 24.969 1 93.25 363 LEU B O 1
ATOM 6251 N N . GLN B 1 364 ? -1.16 31.438 25.609 1 91.06 364 GLN B N 1
ATOM 6252 C CA . GLN B 1 364 ? -1.879 30.703 26.656 1 91.06 364 GLN B CA 1
ATOM 6253 C C . GLN B 1 364 ? -2.486 31.672 27.672 1 91.06 364 GLN B C 1
ATOM 6255 O O . GLN B 1 364 ? -3.553 31.406 28.234 1 91.06 364 GLN B O 1
ATOM 6260 N N . GLN B 1 365 ? -1.786 32.719 27.875 1 90.94 365 GLN B N 1
ATOM 6261 C CA . GLN B 1 365 ? -2.23 33.719 28.844 1 90.94 365 GLN B CA 1
ATOM 6262 C C . GLN B 1 365 ? -3.258 34.656 28.234 1 90.94 365 GLN B C 1
ATOM 6264 O O . GLN B 1 365 ? -3.818 35.5 28.922 1 90.94 365 GLN B O 1
ATOM 6269 N N . GLY B 1 366 ? -3.514 34.5 26.984 1 92.62 366 GLY B N 1
ATOM 6270 C CA . GLY B 1 366 ? -4.496 35.344 26.328 1 92.62 366 GLY B CA 1
ATOM 6271 C C . GLY B 1 366 ? -3.973 36.719 26 1 92.62 366 GLY B C 1
ATOM 6272 O O . GLY B 1 366 ? -4.734 37.688 25.984 1 92.62 366 GLY B O 1
ATOM 6273 N N . ASP B 1 367 ? -2.658 36.812 25.859 1 94.38 367 ASP B N 1
ATOM 6274 C CA . ASP B 1 367 ? -2.074 38.094 25.484 1 94.38 367 ASP B CA 1
ATOM 6275 C C . ASP B 1 367 ? -2.695 38.656 24.203 1 94.38 367 ASP B C 1
ATOM 6277 O O . ASP B 1 367 ? -2.691 37.969 23.172 1 94.38 367 ASP B O 1
ATOM 6281 N N . GLN B 1 368 ? -3.139 39.906 24.281 1 95.69 368 GLN B N 1
ATOM 6282 C CA . GLN B 1 368 ? -3.922 40.5 23.219 1 95.69 368 GLN B CA 1
ATOM 6283 C C . GLN B 1 368 ? -3.1 40.625 21.938 1 95.69 368 GLN B C 1
ATOM 6285 O O . GLN B 1 368 ? -3.59 40.312 20.844 1 95.69 368 GLN B O 1
ATOM 6290 N N . VAL B 1 369 ? -1.876 41 22.062 1 96.69 369 VAL B N 1
ATOM 6291 C CA . VAL B 1 369 ? -1.021 41.25 20.906 1 96.69 369 VAL B CA 1
ATOM 6292 C C . VAL B 1 369 ? -0.646 39.906 20.266 1 96.69 369 VAL B C 1
ATOM 6294 O O . VAL B 1 369 ? -0.65 39.75 19.047 1 96.69 369 VAL B O 1
ATOM 6297 N N . SER B 1 370 ? -0.355 38.906 21.078 1 96.75 370 SER B N 1
ATOM 6298 C CA . SER B 1 370 ? -0.022 37.594 20.578 1 96.75 370 SER B CA 1
ATOM 6299 C C . SER B 1 370 ? -1.203 36.938 19.844 1 96.75 370 SER B C 1
ATOM 6301 O O . SER B 1 370 ? -1.024 36.281 18.828 1 96.75 370 SER B O 1
ATOM 6303 N N . LEU B 1 371 ? -2.334 37.125 20.359 1 97.25 371 LEU B N 1
ATOM 6304 C CA . LEU B 1 371 ? -3.541 36.625 19.719 1 97.25 371 LEU B CA 1
ATOM 6305 C C . LEU B 1 371 ? -3.744 37.219 18.344 1 97.25 371 LEU B C 1
ATOM 6307 O O . LEU B 1 371 ? -4.156 36.562 17.406 1 97.25 371 LEU B O 1
ATOM 6311 N N . LEU B 1 372 ? -3.516 38.531 18.25 1 97.81 372 LEU B N 1
ATOM 6312 C CA . LEU B 1 372 ? -3.625 39.188 16.953 1 97.81 372 LEU B CA 1
ATOM 6313 C C . LEU B 1 372 ? -2.652 38.594 15.953 1 97.81 372 LEU B C 1
ATOM 6315 O O . LEU B 1 372 ? -3.006 38.375 14.789 1 97.81 372 LEU B O 1
ATOM 6319 N N . ILE B 1 373 ? -1.431 38.312 16.391 1 98.06 373 ILE B N 1
ATOM 6320 C CA . ILE B 1 373 ? -0.442 37.656 15.523 1 98.06 373 ILE B CA 1
ATOM 6321 C C . ILE B 1 373 ? -0.964 36.312 15.047 1 98.06 373 ILE B C 1
ATOM 6323 O O . ILE B 1 373 ? -0.88 36 13.852 1 98.06 373 ILE B O 1
ATOM 6327 N N . LEU B 1 374 ? -1.529 35.594 15.914 1 97.88 374 LEU B N 1
ATOM 6328 C CA . LEU B 1 374 ? -2.084 34.281 15.578 1 97.88 374 LEU B CA 1
ATOM 6329 C C . LEU B 1 374 ? -3.23 34.406 14.586 1 97.88 374 LEU B C 1
ATOM 6331 O O . LEU B 1 374 ? -3.416 33.562 13.727 1 97.88 374 LEU B O 1
ATOM 6335 N N . ALA B 1 375 ? -4.02 35.438 14.695 1 98.06 375 ALA B N 1
ATOM 6336 C CA . ALA B 1 375 ? -5.113 35.656 13.758 1 98.06 375 ALA B CA 1
ATOM 6337 C C . ALA B 1 375 ? -4.594 35.781 12.328 1 98.06 375 ALA B C 1
ATOM 6339 O O . ALA B 1 375 ? -5.238 35.281 11.391 1 98.06 375 ALA B O 1
ATOM 6340 N N . TYR B 1 376 ? -3.482 36.375 12.156 1 98.06 376 TYR B N 1
ATOM 6341 C CA . TYR B 1 376 ? -2.887 36.5 10.828 1 98.06 376 TYR B CA 1
ATOM 6342 C C . TYR B 1 376 ? -2.373 35.156 10.336 1 98.06 376 TYR B C 1
ATOM 6344 O O . TYR B 1 376 ? -2.361 34.875 9.133 1 98.06 376 TYR B O 1
ATOM 6352 N N . TYR B 1 377 ? -1.942 34.312 11.258 1 97.44 377 TYR B N 1
ATOM 6353 C CA . TYR B 1 377 ? -1.532 32.969 10.891 1 97.44 377 TYR B CA 1
ATOM 6354 C C . TYR B 1 377 ? -2.723 32.156 10.406 1 97.44 377 TYR B C 1
ATOM 6356 O O . TYR B 1 377 ? -2.586 31.312 9.508 1 97.44 377 TYR B O 1
ATOM 6364 N N . ALA B 1 378 ? -3.863 32.375 10.984 1 96.88 378 ALA B N 1
ATOM 6365 C CA . ALA B 1 378 ? -5.078 31.688 10.57 1 96.88 378 ALA B CA 1
ATOM 6366 C C . ALA B 1 378 ? -5.34 31.891 9.078 1 96.88 378 ALA B C 1
ATOM 6368 O O . ALA B 1 378 ? -5.852 30.984 8.406 1 96.88 378 ALA B O 1
ATOM 6369 N N . VAL B 1 379 ? -4.992 33 8.539 1 96.38 379 VAL B N 1
ATOM 6370 C CA . VAL B 1 379 ? -5.168 33.281 7.117 1 96.38 379 VAL B CA 1
ATOM 6371 C C . VAL B 1 379 ? -4.293 32.344 6.289 1 96.38 379 VAL B C 1
ATOM 6373 O O . VAL B 1 379 ? -4.727 31.828 5.258 1 96.38 379 VAL B O 1
ATOM 6376 N N . LEU B 1 380 ? -3.094 32.125 6.75 1 95.19 380 LEU B N 1
ATOM 6377 C CA . LEU B 1 380 ? -2.197 31.188 6.07 1 95.19 380 LEU B CA 1
ATOM 6378 C C . LEU B 1 380 ? -2.738 29.766 6.145 1 95.19 380 LEU B C 1
ATOM 6380 O O . LEU B 1 380 ? -2.672 29.016 5.16 1 95.19 380 LEU B O 1
ATOM 6384 N N . LEU B 1 381 ? -3.268 29.391 7.289 1 94.12 381 LEU B N 1
ATOM 6385 C CA . LEU B 1 381 ? -3.838 28.062 7.445 1 94.12 381 LEU B CA 1
ATOM 6386 C C . LEU B 1 381 ? -4.992 27.844 6.473 1 94.12 381 LEU B C 1
ATOM 6388 O O . LEU B 1 381 ? -5.211 26.719 6.004 1 94.12 381 LEU B O 1
ATOM 6392 N N . ASN B 1 382 ? -5.641 28.875 6.172 1 92.75 382 ASN B N 1
ATOM 6393 C CA . ASN B 1 382 ? -6.812 28.797 5.309 1 92.75 382 ASN B CA 1
ATOM 6394 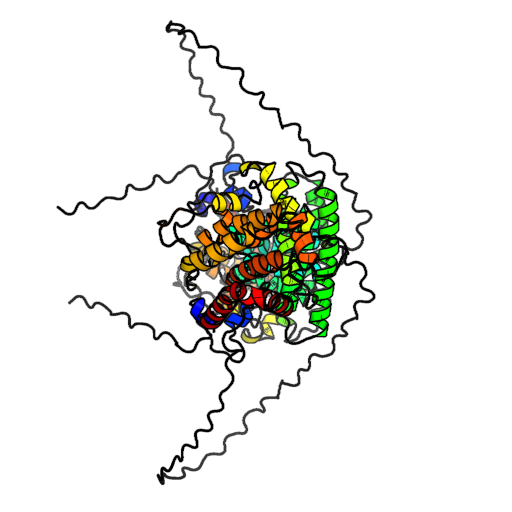C C . ASN B 1 382 ? -6.434 28.422 3.879 1 92.75 382 ASN B C 1
ATOM 6396 O O . ASN B 1 382 ? -7.277 27.969 3.104 1 92.75 382 ASN B O 1
ATOM 6400 N N . THR B 1 383 ? -5.211 28.641 3.488 1 90.06 383 THR B N 1
ATOM 6401 C CA . THR B 1 383 ? -4.762 28.234 2.162 1 90.06 383 THR B CA 1
ATOM 6402 C C . THR B 1 383 ? -4.789 26.719 2.02 1 90.06 383 THR B C 1
ATOM 6404 O O . THR B 1 383 ? -4.766 26.188 0.905 1 90.06 383 THR B O 1
ATOM 6407 N N . MET B 1 384 ? -4.828 26.031 3.141 1 88.88 384 MET B N 1
ATOM 6408 C CA . MET B 1 384 ? -4.836 24.562 3.152 1 88.88 384 MET B CA 1
ATOM 6409 C C . MET B 1 384 ? -6.223 24.031 3.498 1 88.88 384 MET B C 1
ATOM 6411 O O . MET B 1 384 ? -6.363 22.875 3.889 1 88.88 384 MET B O 1
ATOM 6415 N N . ARG B 1 385 ? -7.188 24.797 3.367 1 85.56 385 ARG B N 1
ATOM 6416 C CA . ARG B 1 385 ? -8.539 24.453 3.805 1 85.56 385 ARG B CA 1
ATOM 6417 C C . ARG B 1 385 ? -9.062 23.234 3.059 1 85.56 385 ARG B C 1
ATOM 6419 O O . ARG B 1 385 ? -9.945 22.531 3.551 1 85.56 385 ARG B O 1
ATOM 6426 N N . ASN B 1 386 ? -8.492 22.938 1.885 1 83.88 386 ASN B N 1
ATOM 6427 C CA . ASN B 1 386 ? -8.945 21.797 1.09 1 83.88 386 ASN B CA 1
ATOM 6428 C C . ASN B 1 386 ? -8.367 20.484 1.601 1 83.88 386 ASN B C 1
ATOM 6430 O O . ASN B 1 386 ? -8.75 19.406 1.14 1 83.88 386 ASN B O 1
ATOM 6434 N N . LYS B 1 387 ? -7.465 20.594 2.438 1 91 387 LYS B N 1
ATOM 6435 C CA . LYS B 1 387 ? -6.945 19.391 3.076 1 91 387 LYS B CA 1
ATOM 6436 C C . LYS B 1 387 ? -7.875 18.906 4.188 1 91 387 LYS B C 1
ATOM 6438 O O . LYS B 1 387 ? -8.305 19.703 5.027 1 91 387 LYS B O 1
ATOM 6443 N N . TRP B 1 388 ? -8.172 17.609 4.25 1 92.75 388 TRP B N 1
ATOM 6444 C CA . TRP B 1 388 ? -9.195 17.047 5.129 1 92.75 388 TRP B CA 1
ATOM 6445 C C . TRP B 1 388 ? -8.867 17.328 6.594 1 92.75 388 TRP B C 1
ATOM 6447 O O . TRP B 1 388 ? -9.773 17.469 7.418 1 92.75 388 TRP B O 1
ATOM 6457 N N . TYR B 1 389 ? -7.617 17.422 6.883 1 93.88 389 TYR B N 1
ATOM 6458 C CA . TYR B 1 389 ? -7.219 17.547 8.281 1 93.88 389 TYR B CA 1
ATOM 6459 C C . TYR B 1 389 ? -7.195 19.016 8.711 1 93.88 389 TYR B C 1
ATOM 6461 O O . TYR B 1 389 ? -6.988 19.312 9.891 1 93.88 389 TYR B O 1
ATOM 6469 N N . MET B 1 390 ? -7.395 19.969 7.789 1 92.19 390 MET B N 1
ATOM 6470 C CA . MET B 1 390 ? -7.246 21.391 8.102 1 92.19 390 MET B CA 1
ATOM 6471 C C . MET B 1 390 ? -8.609 22.078 8.219 1 92.19 390 MET B C 1
ATOM 6473 O O . MET B 1 390 ? -8.711 23.172 8.758 1 92.19 390 MET B O 1
ATOM 6477 N N . GLU B 1 391 ? -9.664 21.531 7.82 1 80.81 391 GLU B N 1
ATOM 6478 C CA . GLU B 1 391 ? -10.93 22.156 7.469 1 80.81 391 GLU B CA 1
ATOM 6479 C C . GLU B 1 391 ? -11.453 23.031 8.609 1 80.81 391 GLU B C 1
ATOM 6481 O O . GLU B 1 391 ? -11.836 24.188 8.398 1 80.81 391 GLU B O 1
ATOM 6486 N N . PRO B 1 392 ? -11.375 22.703 9.82 1 85.12 392 PRO B N 1
ATOM 6487 C CA . PRO B 1 392 ? -12.047 23.531 10.812 1 85.12 392 PRO B CA 1
ATOM 6488 C C . PRO B 1 392 ? -11.117 24.594 11.414 1 85.12 392 PRO B C 1
ATOM 6490 O O . PRO B 1 392 ? -11.586 25.516 12.078 1 85.12 392 PRO B O 1
ATOM 6493 N N . TRP B 1 393 ? -9.922 24.656 11.148 1 93.69 393 TRP B N 1
ATOM 6494 C CA . TRP B 1 393 ? -8.984 25.297 12.062 1 93.69 393 TRP B CA 1
ATOM 6495 C C . TRP B 1 393 ? -8.945 26.812 11.82 1 93.69 393 TRP B C 1
ATOM 6497 O O . TRP B 1 393 ? -9 27.594 12.766 1 93.69 393 TRP B O 1
ATOM 6507 N N . ALA B 1 394 ? -8.836 27.297 10.594 1 94.88 394 ALA B N 1
ATOM 6508 C CA . ALA B 1 394 ? -8.734 28.734 10.312 1 94.88 394 ALA B CA 1
ATOM 6509 C C . ALA B 1 394 ? -9.938 29.484 10.883 1 94.88 394 ALA B C 1
ATOM 6511 O O . ALA B 1 394 ? -9.773 30.453 11.625 1 94.88 394 ALA B O 1
ATOM 6512 N N . GLU B 1 395 ? -11.102 28.969 10.664 1 94.12 395 GLU B N 1
ATOM 6513 C CA . GLU B 1 395 ? -12.328 29.578 11.156 1 94.12 395 GLU B CA 1
ATOM 6514 C C . GLU B 1 395 ? -12.43 29.484 12.68 1 94.12 395 GLU B C 1
ATOM 6516 O O . GLU B 1 395 ? -12.836 30.438 13.336 1 94.12 395 GLU B O 1
ATOM 6521 N N . HIS B 1 396 ? -12.086 28.391 13.164 1 96.12 396 HIS B N 1
ATOM 6522 C CA . HIS B 1 396 ? -12.141 28.172 14.609 1 96.12 396 HIS B CA 1
ATOM 6523 C C . HIS B 1 396 ? -11.234 29.141 15.344 1 96.12 396 HIS B C 1
ATOM 6525 O O . HIS B 1 396 ? -11.656 29.766 16.328 1 96.12 396 HIS B O 1
ATOM 6531 N N . ILE B 1 397 ? -10.016 29.281 14.914 1 96.06 397 ILE B N 1
ATOM 6532 C CA . ILE B 1 397 ? -9.031 30.141 15.57 1 96.06 397 ILE B CA 1
ATOM 6533 C C . ILE B 1 397 ? -9.492 31.594 15.531 1 96.06 397 ILE B C 1
ATOM 6535 O O . ILE B 1 397 ? -9.469 32.281 16.547 1 96.06 397 ILE B O 1
ATOM 6539 N N . ILE B 1 398 ? -9.914 32.031 14.375 1 96.06 398 ILE B N 1
ATOM 6540 C CA . ILE B 1 398 ? -10.32 33.438 14.211 1 96.06 398 ILE B CA 1
ATOM 6541 C C . ILE B 1 398 ? -11.539 33.719 15.07 1 96.06 398 ILE B C 1
ATOM 6543 O O . ILE B 1 398 ? -11.656 34.812 15.656 1 96.06 398 ILE B O 1
ATOM 6547 N N . ALA B 1 399 ? -12.438 32.812 15.141 1 95.5 399 ALA B N 1
ATOM 6548 C CA . ALA B 1 399 ? -13.625 32.969 15.977 1 95.5 399 ALA B CA 1
ATOM 6549 C C . ALA B 1 399 ? -13.25 33.062 17.453 1 95.5 399 ALA B C 1
ATOM 6551 O O . ALA B 1 399 ? -13.797 33.875 18.188 1 95.5 399 ALA B O 1
ATOM 6552 N N . SER B 1 400 ? -12.367 32.219 17.875 1 95.56 400 SER B N 1
ATOM 6553 C CA . SER B 1 400 ? -11.906 32.219 19.25 1 95.56 400 SER B CA 1
ATOM 6554 C C . SER B 1 400 ? -11.227 33.531 19.609 1 95.56 400 SER B C 1
ATOM 6556 O O . SER B 1 400 ? -11.453 34.094 20.688 1 95.56 400 SER B O 1
ATOM 6558 N N . ILE B 1 401 ? -10.438 34.031 18.719 1 96.62 401 ILE B N 1
ATOM 6559 C CA . ILE B 1 401 ? -9.695 35.25 18.938 1 96.62 401 ILE B CA 1
ATOM 6560 C C . ILE B 1 401 ? -10.664 36.438 18.938 1 96.62 401 ILE B C 1
ATOM 6562 O O . ILE B 1 401 ? -10.547 37.344 19.766 1 96.62 401 ILE B O 1
ATOM 6566 N N . LYS B 1 402 ? -11.57 36.438 18.031 1 95.75 402 LYS B N 1
ATOM 6567 C CA . LYS B 1 402 ? -12.562 37.5 17.938 1 95.75 402 LYS B CA 1
ATOM 6568 C C . LYS B 1 402 ? -13.32 37.688 19.25 1 95.75 402 LYS B C 1
ATOM 6570 O O . LYS B 1 402 ? -13.633 38.812 19.656 1 95.75 402 LYS B O 1
ATOM 6575 N N . GLU B 1 403 ? -13.562 36.625 19.859 1 93.94 403 GLU B N 1
ATOM 6576 C CA . GLU B 1 403 ? -14.289 36.625 21.125 1 93.94 403 GLU B CA 1
ATOM 6577 C C . GLU B 1 403 ? -13.422 37.188 22.25 1 93.94 403 GLU B C 1
ATOM 6579 O O . GLU B 1 403 ? -13.93 37.75 23.219 1 93.94 403 GLU B O 1
ATOM 6584 N N . GLU B 1 404 ? -12.148 37.062 22.156 1 94.69 404 GLU B N 1
ATOM 6585 C CA . GLU B 1 404 ? -11.234 37.375 23.25 1 94.69 404 GLU B CA 1
ATOM 6586 C C . GLU B 1 404 ? -10.672 38.781 23.094 1 94.69 404 GLU B C 1
ATOM 6588 O O . GLU B 1 404 ? -10.352 39.438 24.094 1 94.69 404 GLU B O 1
ATOM 6593 N N . ILE B 1 405 ? -10.562 39.344 21.922 1 96.19 405 ILE B N 1
ATOM 6594 C CA . ILE B 1 405 ? -9.852 40.594 21.641 1 96.19 405 ILE B CA 1
ATOM 6595 C C . ILE B 1 405 ? -10.688 41.781 22.094 1 96.19 405 ILE B C 1
ATOM 6597 O O . ILE B 1 405 ? -11.906 41.812 21.906 1 96.19 405 ILE B O 1
ATOM 6601 N N . LYS B 1 406 ? -10.047 42.719 22.672 1 94.88 406 LYS B N 1
ATOM 6602 C CA . LYS B 1 406 ? -10.68 43.938 23.141 1 94.88 406 LYS B CA 1
ATOM 6603 C C . LYS B 1 406 ? -11.164 44.781 21.969 1 94.88 406 LYS B C 1
ATOM 6605 O O . LYS B 1 406 ? -10.617 44.688 20.875 1 94.88 406 LYS B O 1
ATOM 6610 N N . GLN B 1 407 ? -12.078 45.625 22.266 1 93.12 407 GLN B N 1
ATOM 6611 C CA . GLN B 1 407 ? -12.758 46.438 21.25 1 93.12 407 GLN B CA 1
ATOM 6612 C C . GLN B 1 407 ? -11.789 47.375 20.562 1 93.12 407 GLN B C 1
ATOM 6614 O O . GLN B 1 407 ? -11.883 47.625 19.359 1 93.12 407 GLN B O 1
ATOM 6619 N N . ASP B 1 408 ? -10.844 47.906 21.312 1 92.88 408 ASP B N 1
ATOM 6620 C CA . ASP B 1 408 ? -9.938 48.938 20.781 1 92.88 408 ASP B CA 1
ATOM 6621 C C . ASP B 1 408 ? -8.922 48.312 19.828 1 92.88 408 ASP B C 1
ATOM 6623 O O . ASP B 1 408 ? -8.289 49 19.047 1 92.88 408 ASP B O 1
ATOM 6627 N N . LEU B 1 409 ? -8.82 47.031 19.891 1 95.5 409 LEU B N 1
ATOM 6628 C CA . LEU B 1 409 ? -7.816 46.375 19.062 1 95.5 409 LEU B CA 1
ATOM 6629 C C . LEU B 1 409 ? -8.469 45.656 17.875 1 95.5 409 LEU B C 1
ATOM 6631 O O . LEU B 1 409 ? -7.773 45.062 17.047 1 95.5 409 LEU B O 1
ATOM 6635 N N . GLN B 1 410 ? -9.742 45.781 17.656 1 94.69 410 GLN B N 1
ATOM 6636 C CA . GLN B 1 410 ? -10.5 45.125 16.609 1 94.69 410 GLN B CA 1
ATOM 6637 C C . GLN B 1 410 ? -10.07 45.594 15.219 1 94.69 410 GLN B C 1
ATOM 6639 O O . GLN B 1 410 ? -10.195 44.844 14.242 1 94.69 410 GLN B O 1
ATOM 6644 N N . ARG B 1 411 ? -9.586 46.75 15.141 1 94.75 411 ARG B N 1
ATOM 6645 C CA . ARG B 1 411 ? -9.141 47.281 13.867 1 94.75 411 ARG B CA 1
ATOM 6646 C C . ARG B 1 411 ? -8.047 46.406 13.258 1 94.75 411 ARG B C 1
ATOM 6648 O O . ARG B 1 411 ? -7.969 46.281 12.031 1 94.75 411 ARG B O 1
ATOM 6655 N N . TYR B 1 412 ? -7.227 45.812 14.133 1 96.25 412 TYR B N 1
ATOM 6656 C CA . TYR B 1 412 ? -6.125 45 13.648 1 96.25 412 TYR B CA 1
ATOM 6657 C C . TYR B 1 412 ? -6.621 43.594 13.242 1 96.25 412 TYR B C 1
ATOM 6659 O O . TYR B 1 412 ? -5.914 42.875 12.562 1 96.25 412 TYR B O 1
ATOM 6667 N N . LEU B 1 413 ? -7.828 43.25 13.602 1 96.56 413 LEU B N 1
ATOM 6668 C CA . LEU B 1 413 ? -8.422 41.969 13.281 1 96.56 413 LEU B CA 1
ATOM 6669 C C . LEU B 1 413 ? -9.25 42.031 12 1 96.56 413 LEU B C 1
ATOM 6671 O O . LEU B 1 413 ? -9.602 41.031 11.414 1 96.56 413 LEU B O 1
ATOM 6675 N N . GLN B 1 414 ? -9.523 43.188 11.508 1 95.62 414 GLN B N 1
ATOM 6676 C CA . GLN B 1 414 ? -10.414 43.406 10.375 1 95.62 414 GLN B CA 1
ATOM 6677 C C . GLN B 1 414 ? -9.891 42.688 9.125 1 95.62 414 GLN B C 1
ATOM 6679 O O . GLN B 1 414 ? -10.633 42 8.438 1 95.62 414 GLN B O 1
ATOM 6684 N N . TRP B 1 415 ? -8.664 42.875 8.844 1 97.19 415 TRP B N 1
ATOM 6685 C CA . TRP B 1 415 ? -8.117 42.312 7.613 1 97.19 415 TRP B CA 1
ATOM 6686 C C . TRP B 1 415 ? -8.125 40.781 7.648 1 97.19 415 TRP B C 1
ATOM 6688 O O . TRP B 1 415 ? -8.523 40.125 6.68 1 97.19 415 TRP B O 1
ATOM 6698 N N . PRO B 1 416 ? -7.641 40.125 8.742 1 97.12 416 PRO B N 1
ATOM 6699 C CA . PRO B 1 416 ? -7.727 38.688 8.789 1 97.12 416 PRO B CA 1
ATOM 6700 C C . PRO B 1 416 ? -9.156 38.156 8.602 1 97.12 416 PRO B C 1
ATOM 6702 O O . PRO B 1 416 ? -9.367 37.156 7.934 1 97.12 416 PRO B O 1
ATOM 6705 N N . LEU B 1 417 ? -10.109 38.844 9.133 1 95.81 417 LEU B N 1
ATOM 6706 C CA . LEU B 1 417 ? -11.508 38.469 8.992 1 95.81 417 LEU B CA 1
ATOM 6707 C C . LEU B 1 417 ? -11.945 38.562 7.531 1 95.81 417 LEU B C 1
ATOM 6709 O O . LEU B 1 417 ? -12.594 37.656 7.012 1 95.81 417 LEU B O 1
ATOM 6713 N N . GLU B 1 418 ? -11.586 39.562 6.875 1 94.88 418 GLU B N 1
ATOM 6714 C CA . GLU B 1 418 ? -11.93 39.75 5.469 1 94.88 418 GLU B CA 1
ATOM 6715 C C . GLU B 1 418 ? -11.211 38.75 4.574 1 94.88 418 GLU B C 1
ATOM 6717 O O . GLU B 1 418 ? -11.789 38.25 3.619 1 94.88 418 GLU B O 1
ATOM 6722 N N . ALA B 1 419 ? -9.977 38.562 4.906 1 94.62 419 ALA B N 1
ATOM 6723 C CA . ALA B 1 419 ? -9.156 37.625 4.129 1 94.62 419 ALA B CA 1
ATOM 6724 C C . ALA B 1 419 ? -9.734 36.219 4.18 1 94.62 419 ALA B C 1
ATOM 6726 O O . ALA B 1 419 ? -9.711 35.5 3.182 1 94.62 419 ALA B O 1
ATOM 6727 N N . LEU B 1 420 ? -10.219 35.781 5.305 1 92.75 420 LEU B N 1
ATOM 6728 C CA . LEU B 1 420 ? -10.797 34.469 5.457 1 92.75 420 LEU B CA 1
ATOM 6729 C C . LEU B 1 420 ? -12.125 34.344 4.723 1 92.75 420 LEU B C 1
ATOM 6731 O O . LEU B 1 420 ? -12.484 33.281 4.23 1 92.75 420 LEU B O 1
ATOM 6735 N N . ASP B 1 421 ? -12.836 35.438 4.699 1 85.75 421 ASP B N 1
ATOM 6736 C CA . ASP B 1 421 ? -14.109 35.469 3.984 1 85.75 421 ASP B CA 1
ATOM 6737 C C . ASP B 1 421 ? -13.898 35.312 2.479 1 85.75 421 ASP B C 1
ATOM 6739 O O . ASP B 1 421 ? -14.688 34.656 1.802 1 85.75 421 ASP B O 1
ATOM 6743 N N . ILE B 1 422 ? -12.867 35.938 2.008 1 75.69 422 ILE B N 1
ATOM 6744 C CA . ILE B 1 422 ? -12.531 35.844 0.591 1 75.69 422 ILE B CA 1
ATOM 6745 C C . ILE B 1 422 ? -12.125 34.406 0.239 1 75.69 422 ILE B C 1
ATOM 6747 O O . ILE B 1 422 ? -12.539 33.875 -0.794 1 75.69 422 ILE B O 1
ATOM 6751 N N . GLY B 1 423 ? -11.375 33.844 0.977 1 69.69 423 GLY B N 1
ATOM 6752 C CA . GLY B 1 423 ? -10.906 32.5 0.723 1 69.69 423 GLY B CA 1
ATOM 6753 C C . GLY B 1 423 ? -12.016 31.469 0.717 1 69.69 423 GLY B C 1
ATOM 6754 O O . GLY B 1 423 ? -11.969 30.5 -0.036 1 69.69 423 GLY B O 1
ATOM 6755 N N . THR B 1 424 ? -12.977 31.609 1.552 1 66.94 424 THR B N 1
ATOM 6756 C CA . THR B 1 424 ? -14.094 30.672 1.647 1 66.94 424 THR B CA 1
ATOM 6757 C C . THR B 1 424 ? -15.016 30.812 0.44 1 66.94 424 THR B C 1
ATOM 6759 O O . THR B 1 424 ? -15.648 29.844 0.021 1 66.94 424 THR B O 1
ATOM 6762 N N . SER B 1 425 ? -15.07 32 -0.13 1 57.94 425 SER B N 1
ATOM 6763 C CA . SER B 1 425 ? -15.938 32.25 -1.282 1 57.94 425 SER B CA 1
ATOM 6764 C C . SER B 1 425 ? -15.352 31.625 -2.551 1 57.94 425 SER B C 1
ATOM 6766 O O . SER B 1 425 ? -16.094 31.219 -3.445 1 57.94 425 SER B O 1
ATOM 6768 N N . ASP B 1 426 ? -14.078 31.547 -2.66 1 51.03 426 ASP B N 1
ATOM 6769 C CA . ASP B 1 426 ? -13.43 31 -3.854 1 51.03 426 ASP B CA 1
ATOM 6770 C C . ASP B 1 426 ? -13.547 29.469 -3.893 1 51.03 426 ASP B C 1
ATOM 6772 O O . ASP B 1 426 ? -13.422 28.859 -4.957 1 51.03 426 ASP B O 1
ATOM 6776 N N . GLY B 1 427 ? -13.656 28.875 -2.857 1 43.78 427 GLY B N 1
ATOM 6777 C CA . GLY B 1 427 ? -13.836 27.438 -2.83 1 43.78 427 GLY B CA 1
ATOM 6778 C C . GLY B 1 427 ? -15.289 27.016 -2.951 1 43.78 427 GLY B C 1
ATOM 6779 O O . GLY B 1 427 ? -15.609 25.828 -2.855 1 43.78 427 GLY B O 1
ATOM 6780 N N . ALA B 1 428 ? -16.188 28.031 -2.758 1 36.5 428 ALA B N 1
ATOM 6781 C CA . ALA B 1 428 ? -17.594 27.734 -3.035 1 36.5 428 ALA B CA 1
ATOM 6782 C C . ALA B 1 428 ? -17.875 27.766 -4.535 1 36.5 428 ALA B C 1
ATOM 6784 O O . ALA B 1 428 ? -17.312 28.578 -5.262 1 36.5 428 ALA B O 1
#

InterPro domains:
  IPR001138 Zn(2)Cys(6) fungal-type DNA-binding domain [PF00172] (15-51)
  IPR001138 Zn(2)Cys(6) fungal-type DNA-binding domain [PS00463] (16-44)
  IPR001138 Zn(2)Cys(6) fungal-type DNA-binding domain [PS50048] (16-46)
  IPR001138 Zn(2)Cys(6) fungal-type DNA-binding domain [SM00066] (11-55)
  IPR001138 Zn(2)Cys(6) fungal-type DNA-binding domain [cd00067] (12-47)
  IPR036864 Zn(2)-C6 fungal-type DNA-binding domain superfamily [G3DSA:4.10.240.10] (8-68)
  IPR036864 Zn(2)-C6 fungal-type DNA-binding domain superfamily [SSF57701] (6-49)

Secondary structure (DSSP, 8-state):
-------------TTS-HHHHHTT------SSS-HHHHHTT---TTTTS---------------------------------GGG------------S-------HHHHHHHHHIIIIITGGG-SSS-TTSHHHHIIIIIHHHHHHH-HHHHHHHHHHHHHHHHHH--S-HHHHHHHHHHHHHHHHHHHHHHHHHGGG--TTTHHHHHHHHHHHHHHHHHH--SSTTB-SS-BTT--S-S-TTHHHHHHHHHHHHHS-HHHHT-GGGHHHHHHHHS---SS-HHHHHTPPP---HHHHHHHHHHHHH--STTTTHHHHHHHHHHHHHHHHH--SSS------GGGG-TTHHHHH--HHHHHHHHTT-HHHHHHHHHHHHHHGGGTTSTTTTTHHHHHHHHHHHHS-GGGGGGTHHHHHHHHHHHHHT-/-------------S-S-HHHHHTT------SSS-HHHHHTT---TTTT----------------------------------GGG------------S-------HHHHHHHHHIIIIITGGG-SSS-TTSHHHHIIIIIHHHHHHH-HHHHHHHHHHHHHHHHHH--S-HHHHHHHHHHHHHHHHHHHHHHHHHGGG--TTTHHHHHHHHHHHHHHHHHH--SSTTB-SS-BTT--S-S-TTHHHHHHHHHHHHHS-HHHHT-GGGHHHHHHHHS---SS-HHHHHTPPP---HHHHHHHHHHHHH--STTTTHHHHHHHHHHHHHHHHH--SSS------GGGG-TTHHHHH--HHHHHHHHTT-HHHHHHHHHHHHHHGGGTTSTTTTTHHHHHHHHHHHHS-GGGGGGTHHHHHHHHHHHHHT-